Protein 8J3P (pdb70)

Sequence (1122 aa):
MGKPKVLMALYSGGKLAKEEPRLLGTVENELGIRKLVEEHGYELVTTADKDPFPSSTFDKNLPDAEIIITTPFFPAYVTKERIAKAPKLKLCVTAGVGSDHYDLNALNERGIAVLEVTGSNVQSVAEHAIMTMLILLRNYGEGHAQATQGTWDIAAVARDEFDMEDRVFATIGAGRIGYRILERLIAFNPKKLLYYQRNPLPEEAINKLNAASKLFNGVDNIIERVENLEDLVSQADVVTLNCPLYEKSKGMFNKELISKMKKGSYVINTARGALTDPQAIADAVNSGHIAYGGDVWPVQPAPKDMPWRTMHNPYGKDYGNAMTVHVSGTSLDAQARYANGVKQILTEYFDKTYKYRPQDVICIDGHYATTSYGMGKPKVLMALYSGGKLAKEEPRLLGTVENELGIRKLVEEHGYELVTTADKDPFPSSTFDKNLPDAEIIITTPFFPAYVTKERIAKAPKLKLCVTAGVGSDHYDLNALNERGIAVLEVTGSNVQSVAEHAIMTMLILLRNYGEGHAQATQGTWDIAAVARDEFDMEDRVFATIGAGRIGYRILERLIAFNPKKLLYYQRNPLPEEAINKLNAASKLFNGVDNIIERVENLEDLVSQADVVTLNCPLYEKSKGMFNKELISKMKKGSYVINTARGALTDPQAIADAVNSGHIAYGGDVWPVQPAPKDMPWRTMHNPYGKDYGNAMTVHVSGTSLDAQARYANGVKQILTEYFDKTYKYRPQDVICIDGHYATTSYGMGKPKVLMALYSGGKLAKEEPRLLGTVENELGIRKLVEEHGYELVTTADKDPFPSSTFDKNLPDAEIIITTPFFPAYVTKERIAKAPKLKLCVTAGVGSDHYDLNALNERGIAVLEVTGSNVQSVAEHAIMTMLILLRNYGEGHAQATQGTWDIAAVARDEFDMEDRVFATIGAGRIGYRILERLIAFNPKKLLYYQRNPLPEEAINKLNAASKLFNGVDNIIERVENLEDLVSQADVVTLNCPLYEKSKGMFNKELISKMKKGSYVINTARGALTDPQAIADAVNSGHIAYGGDVWPVQPAPKDMPWRTMHNPYGKDYGNAMTVHVSGTSLDAQARYANGVKQILTEYFDKTYKYRPQDVICIDGHYATTSYG

Radius of gyration: 38.59 Å; Cα contacts (8 Å, |Δi|>4): 2594; chains: 3; bounding box: 54×82×134 Å

Organism: Candida dubliniensis (strain CD36 / ATCC MYA-646 / CBS 7987 / NCPF 3949 / NRRL Y-17841) (NCBI:txid573826)

InterPro domains:
  IPR006139 D-isomer specific 2-hydroxyacid dehydrogenase, catalytic domain [PF00389] (35-342)
  IPR006140 D-isomer specific 2-hydroxyacid dehydrogenase, NAD-binding domain [PF02826] (130-313)
  IPR029753 D-isomer specific 2-hydroxyacid dehydrogenase, NAD-binding domain conserved site [PS00670] (232-254)
  IPR029753 D-isomer specific 2-hydroxyacid dehydrogenase, NAD-binding domain conserved site [PS00671] (261-277)
  IPR033689 NAD-dependent formate dehydrogenase [MF_03210] (4-374)
  IPR033689 NAD-dependent formate dehydrogenase [NF005750] (22-373)
  IPR036291 NAD(P)-binding domain superfamily [SSF51735] (124-313)

Solvent-accessible surface area: 43254 Å² total; per-residue (Å²): 231,67,129,42,45,0,0,0,0,0,46,67,15,31,140,132,1,155,112,47,98,142,35,44,0,0,33,54,39,26,5,42,0,81,152,17,0,95,116,67,30,32,85,8,31,27,11,33,69,4,56,102,115,92,62,3,53,0,12,147,28,7,63,44,0,27,0,0,0,0,0,2,18,42,5,0,60,1,54,122,96,9,6,65,145,0,88,79,1,110,0,0,0,0,0,0,42,7,0,41,16,10,50,14,90,18,0,17,165,96,27,3,14,0,0,3,6,17,27,6,5,12,50,14,12,0,102,15,0,15,81,3,0,53,46,11,0,90,6,117,24,14,28,93,10,20,80,98,95,71,76,211,70,105,71,19,23,52,126,26,65,93,73,6,82,71,60,14,2,1,1,4,5,6,40,126,34,0,15,75,0,1,52,85,1,1,63,69,49,6,120,59,0,2,5,57,47,138,39,84,21,31,127,84,0,42,76,96,2,22,56,30,0,121,147,131,43,66,61,68,91,2,14,74,73,13,126,64,32,60,75,0,0,43,80,0,25,0,0,2,0,20,26,36,38,66,122,183,4,144,26,42,0,56,164,107,5,7,71,94,5,99,155,39,4,14,0,0,0,9,15,42,0,27,0,2,52,41,94,11,0,0,80,9,0,72,73,12,42,1,6,0,0,0,0,2,20,38,82,14,78,21,61,185,125,18,46,0,100,104,3,64,14,85,108,14,144,56,6,9,41,13,30,49,91,19,64,10,2,16,46,62,100,0,2,53,84,0,4,102,10,0,94,56,0,0,48,26,30,12,73,145,76,108,99,20,96,32,77,2,14,3,0,43,30,34,40,45,9,15,26,42,19,57,230,68,128,43,42,0,0,0,0,0,7,55,7,29,138,46,1,152,115,32,98,124,0,45,0,0,33,54,41,26,5,41,0,83,149,17,0,91,118,68,31,30,86,8,30,27,10,31,66,4,58,94,102,76,61,3,51,0,11,145,28,1,64,48,0,24,0,0,0,0,0,3,2,31,4,0,60,1,52,121,96,7,5,73,119,0,96,92,7,108,0,0,0,0,0,0,40,6,0,40,15,10,49,15,86,17,0,18,155,96,41,2,15,0,0,4,6,19,26,6,5,10,17,0,10,0,0,5,0,0,0,2,0,0,4,10,0,3,6,13,23,15,0,37,10,12,1,75,97,12,60,33,59,3,0,9,0,0,44,24,0,39,0,0,30,69,38,12,2,1,2,4,6,6,41,128,36,0,28,81,1,1,21,11,1,0,5,0,45,6,119,56,0,3,5,61,50,148,101,89,20,72,128,124,14,43,77,49,0,22,40,0,0,118,48,18,42,64,62,62,91,1,12,75,68,12,126,67,36,65,73,0,0,43,82,0,26,0,0,2,0,18,28,40,36,76,111,189,18,141,27,39,0,56,163,106,6,6,70,82,5,97,156,41,4,13,0,0,0,9,16,41,1,18,0,2,52,41,95,10,0,0,81,11,0,70,73,11,44,1,6,0,0,0,0,3,10,38,82,10,48,9,62,141,123,18,47,0,9,95,4,50,14,87,107,22,167,59,6,10,19,1,1,1,0,10,2,2,2,0,0,7,31,0,0,54,77,0,4,97,11,0,84,54,0,0,48,30,17,15,74,149,73,99,155,27,92,109,77,1,15,4,0,42,117,34,93,62,39,47,103,47,14,42,97,56,71,39,38,0,0,0,0,0,7,56,7,18,139,45,1,95,148,31,97,125,0,44,0,0,23,10,38,8,4,41,0,26,166,18,0,41,125,65,5,29,44,6,6,25,11,31,33,4,55,101,105,83,58,2,15,0,11,145,16,2,59,51,0,29,0,0,0,0,0,2,2,33,5,0,59,1,53,120,92,6,5,74,120,0,92,69,2,113,0,0,0,0,0,0,40,8,0,37,16,10,49,14,85,16,0,19,150,97,42,2,14,0,0,4,7,19,26,5,5,11,17,0,10,0,0,4,0,0,1,2,0,0,5,10,1,3,5,13,21,16,0,40,9,11,0,72,101,12,65,33,60,2,0,10,0,0,45,26,1,39,0,0,31,72,38,16,2,1,2,4,6,5,42,127,37,0,29,80,1,1,17,11,1,0,5,0,44,6,119,59,0,3,5,59,47,150,104,86,20,76,130,127,16,43,77,57,0,18,37,0,0,111,56,21,42,67,62,70,92,2,13,72,70,14,126,72,36,70,72,0,0,43,80,0,26,0,0,2,0,19,29,37,43,74,112,186,14,118,20,39,0,54,163,108,10,6,69,79,6,95,166,42,3,13,0,0,0,8,17,39,0,13,0,0,54,29,95,10,0,0,80,11,0,72,71,15,43,0,5,0,0,0,0,2,8,39,82,10,48,8,61,146,125,19,46,0,11,102,3,46,13,84,111,20,159,58,7,10,18,1,1,1,0,9,3,2,2,0,0,6,31,0,0,53,75,0,4,104,9,0,92,52,0,0,46,31,31,11,74,148,75,110,157,28,93,110,75,1,14,4,0,42,117,33,92,62,41,45,104,46,14,42

B-factor: mean 41.11, std 12.22, range [16.15, 113.54]

Foldseek 3Di:
DAWAEEEEAADADPPNCVPPVLLCRHLNNVLVCPCVCVVLRYHYHYDNQQDDPPPTPRNVPQQRHQEYEAEQLRGRQAELVSPVNNLNHAEYEYLFDDDPSYPVQSCLVVQHWYFYLPPLQLLLLLVVLVVFVQCAQQLVLVVVVCVVVPHDDPCLRVVRGHALAAFEEEEADCPSNNLSNLVVSLLSHYVAYEYEDDDDDDDVSQVVSQVSNCVRPVDGSRYDYDYDLLVRQLRGQEYEYAAADAVVLFQPQELVSLVSHAAAGEYEYQYAQRSHPQVSVLVCQQARRYAYEYAHHNDPPDDPVRSLVQRHYPSDSRHRRHYDRNPSCPDSSSSNSSSVVVNVCVVCVSVVNRPHDLSGTQDGRSDGSDPRYD/DAWAEEEEAADADPPNCVPDVLLCRHLNNVLVCPCVCVVLRYHYHYDNQQDDPPPTPRNVPQCRHQEYEAEQLRGRQQELVSPVNRVNHAEYEYLFDADPSYPVQSCLVVQHWYFYLPPLQLLLLLVVLVVFCQCAQQLVLVVVVCVVVPHDDPCLRVVRGHALAQFEEEEADCPSNNLSNLQVSLLSHYVAYEYEDDDDDDDVSQVVSQVSNCVRPVDGSRYDYDYDLLVRQLRGQEYEYAAAPAVVLFQPQELVSLVSHAAAGEYEYQYAQRSHPQVSVLVCQQARRYAYEYAHHNDPPDDPVRSLVQRHYPSDSRHRRHYDRNPSCPDSSSSNSSSVVVNVCVVCVSVVNRPHDLSGTQDGRSDGSDPRYD/DAWAEEEEAADADPPNCVPPVLLCRHLNNVLVCPCVQVVLRYHYHYDNQQDDPPPTPRNVPQCRHQEYEAEQLRGRQQELVSPVNRVNHAEYEYLFDADPSYPVQSCLVVQHWYFYLPPLQLLLLLVVLVVFVQCAQQLVLVVVVCVVVPHDDPCLRVVRGHALAQFEEEEADCPSNNLSNLVVSLLSHYVAYEYEDDDDDDDVSQVVSQVSNCVRPVDGPRYDYDYDLLVRQLRGQEYEYAAAPAPVLFQPQELVSLVSHAAAGEYEYQYAQRSHPQVSVLVCQQQRRYAYEYAHHNDPVDDPVRSLVQRHYPSDRSHRRHYDHNPSCSDSSSSNSSSVVVNVCVVCVSVVVRPHDLSRTQDGRSDGSDPRYD

Nearest PDB structures (foldseek):
  8j3p-assembly1_A  TM=1.003E+00  e=6.524E-79  Candida dubliniensis CD36
  8j3o-assembly1_A  TM=9.998E-01  e=4.574E-73  Candida dubliniensis CD36
  8j3o-assembly4_D  TM=1.000E+00  e=2.426E-72  Candida dubliniensis CD36
  8j3o-assembly3_C  TM=1.000E+00  e=1.816E-71  Candida dubliniensis CD36
  6jx1-assembly1_B  TM=8.788E-01  e=1.621E-37  Pseudomonas sp. 101

Structure (mmCIF, N/CA/C/O backbone):
data_8J3P
#
_entry.id   8J3P
#
_cell.length_a   65.216
_cell.length_b   113.022
_cell.length_c   401.288
_cell.angle_alpha   90.00
_cell.angle_beta   90.00
_cell.angle_gamma   90.00
#
_symmetry.space_group_name_H-M   'C 2 2 21'
#
loop_
_entity.id
_entity.type
_entity.pdbx_description
1 polymer 'Formate dehydrogenase'
2 non-polymer 'NADP NICOTINAMIDE-ADENINE-DINUCLEOTIDE PHOSPHATE'
3 water water
#
loop_
_atom_site.group_PDB
_atom_site.id
_atom_site.type_symbol
_atom_site.label_atom_id
_atom_site.label_alt_id
_atom_site.label_comp_id
_atom_site.label_asym_id
_atom_site.label_entity_id
_atom_site.label_seq_id
_atom_site.pdbx_PDB_ins_code
_atom_site.Cartn_x
_atom_site.Cartn_y
_atom_site.Cartn_z
_atom_site.occupancy
_atom_site.B_iso_or_equiv
_atom_site.auth_seq_id
_atom_site.auth_comp_id
_atom_site.auth_asym_id
_atom_site.auth_atom_id
_atom_site.pdbx_PDB_model_num
ATOM 1 N N . MET A 1 9 ? 41.713 21.009 49.348 1.00 65.78 1 MET A N 1
ATOM 2 C CA . MET A 1 9 ? 42.609 20.036 48.734 1.00 65.56 1 MET A CA 1
ATOM 3 C C . MET A 1 9 ? 43.890 19.873 49.540 1.00 71.23 1 MET A C 1
ATOM 4 O O . MET A 1 9 ? 44.898 19.384 49.029 1.00 66.03 1 MET A O 1
ATOM 9 N N . GLY A 1 10 ? 43.851 20.294 50.800 1.00 64.36 2 GLY A N 1
ATOM 10 C CA . GLY A 1 10 ? 44.959 20.091 51.705 1.00 57.60 2 GLY A CA 1
ATOM 11 C C . GLY A 1 10 ? 44.983 18.681 52.262 1.00 60.69 2 GLY A C 1
ATOM 12 O O . GLY A 1 10 ? 44.285 17.776 51.801 1.00 60.16 2 GLY A O 1
ATOM 13 N N . LYS A 1 11 ? 45.827 18.498 53.278 1.00 56.73 3 LYS A N 1
ATOM 14 C CA . LYS A 1 11 ? 45.849 17.249 54.018 1.00 48.58 3 LYS A CA 1
ATOM 15 C C . LYS A 1 11 ? 44.491 17.009 54.679 1.00 50.28 3 LYS A C 1
ATOM 16 O O . LYS A 1 11 ? 43.718 17.946 54.889 1.00 52.15 3 LYS A O 1
ATOM 22 N N . PRO A 1 12 ? 44.178 15.759 55.021 1.00 56.02 4 PRO A N 1
ATOM 23 C CA . PRO A 1 12 ? 42.942 15.500 55.768 1.00 55.01 4 PRO A CA 1
ATOM 24 C C . PRO A 1 12 ? 43.101 15.891 57.229 1.00 40.11 4 PRO A C 1
ATOM 25 O O . PRO A 1 12 ? 44.153 15.688 57.841 1.00 37.78 4 PRO A O 1
ATOM 29 N N . LYS A 1 13 ? 42.036 16.459 57.785 1.00 36.30 5 LYS A N 1
ATOM 30 C CA . LYS A 1 13 ? 42.091 17.156 59.063 1.00 40.80 5 LYS A CA 1
ATOM 31 C C . LYS A 1 13 ? 41.506 16.298 60.177 1.00 41.96 5 LYS A C 1
ATOM 32 O O . LYS A 1 13 ? 40.436 15.701 60.013 1.00 35.66 5 LYS A O 1
ATOM 38 N N . VAL A 1 14 ? 42.212 16.240 61.302 1.00 41.65 6 VAL A N 1
ATOM 39 C CA . VAL A 1 14 ? 41.654 15.774 62.566 1.00 32.82 6 VAL A CA 1
ATOM 40 C C . VAL A 1 14 ? 41.323 17.007 63.397 1.00 35.61 6 VAL A C 1
ATOM 41 O O . VAL A 1 14 ? 42.220 17.775 63.765 1.00 33.10 6 VAL A O 1
ATOM 45 N N . LEU A 1 15 ? 40.040 17.201 63.692 1.00 40.79 7 LEU A N 1
ATOM 46 C CA . LEU A 1 15 ? 39.562 18.378 64.410 1.00 32.59 7 LEU A CA 1
ATOM 47 C C . LEU A 1 15 ? 39.203 17.966 65.833 1.00 41.59 7 LEU A C 1
ATOM 48 O O . LEU A 1 15 ? 38.234 17.230 66.047 1.00 31.05 7 LEU A O 1
ATOM 53 N N . MET A 1 16 ? 39.978 18.449 66.802 1.00 37.79 8 MET A N 1
ATOM 54 C CA . MET A 1 16 ? 39.850 18.051 68.198 1.00 34.89 8 MET A CA 1
ATOM 55 C C . MET A 1 16 ? 39.493 19.261 69.051 1.00 38.46 8 MET A C 1
ATOM 56 O O . MET A 1 16 ? 40.176 20.289 68.994 1.00 37.18 8 MET A O 1
ATOM 61 N N . ALA A 1 17 ? 38.428 19.135 69.842 1.00 38.18 9 ALA A N 1
ATOM 62 C CA . ALA A 1 17 ? 37.980 20.187 70.750 1.00 31.18 9 ALA A CA 1
ATOM 63 C C . ALA A 1 17 ? 38.118 19.695 72.187 1.00 35.24 9 ALA A C 1
ATOM 64 O O . ALA A 1 17 ? 37.399 18.783 72.610 1.00 35.50 9 ALA A O 1
ATOM 66 N N . LEU A 1 18 ? 39.040 20.301 72.933 1.00 33.81 10 LEU A N 1
ATOM 67 C CA . LEU A 1 18 ? 39.273 19.989 74.336 1.00 32.25 10 LEU A CA 1
ATOM 68 C C . LEU A 1 18 ? 39.229 21.281 75.141 1.00 34.72 10 LEU A C 1
ATOM 69 O O . LEU A 1 18 ? 39.257 22.383 74.586 1.00 27.99 10 LEU A O 1
ATOM 74 N N . TYR A 1 19 ? 39.154 21.150 76.463 1.00 26.54 11 TYR A N 1
ATOM 75 C CA . TYR A 1 19 ? 39.277 22.343 77.286 1.00 27.65 11 TYR A CA 1
ATOM 76 C C . TYR A 1 19 ? 40.744 22.742 77.416 1.00 28.13 11 TYR A C 1
ATOM 77 O O . TYR A 1 19 ? 41.657 21.935 77.224 1.00 33.86 11 TYR A O 1
ATOM 86 N N . SER A 1 20 ? 40.962 24.013 77.740 1.00 25.44 12 SER A N 1
ATOM 87 C CA . SER A 1 20 ? 42.302 24.570 77.851 1.00 29.67 12 SER A CA 1
ATOM 88 C C . SER A 1 20 ? 42.756 24.565 79.304 1.00 30.22 12 SER A C 1
ATOM 89 O O . SER A 1 20 ? 41.961 24.811 80.216 1.00 32.63 12 SER A O 1
ATOM 92 N N . GLY A 1 21 ? 44.041 24.283 79.511 1.00 25.92 13 GLY A N 1
ATOM 93 C CA . GLY A 1 21 ? 44.602 24.294 80.846 1.00 21.51 13 GLY A CA 1
ATOM 94 C C . GLY A 1 21 ? 45.760 25.253 81.016 1.00 31.82 13 GLY A C 1
ATOM 95 O O . GLY A 1 21 ? 46.356 25.325 82.095 1.00 29.00 13 GLY A O 1
ATOM 96 N N . GLY A 1 22 ? 46.070 26.008 79.963 1.00 32.96 14 GLY A N 1
ATOM 97 C CA . GLY A 1 22 ? 47.122 27.009 79.983 1.00 29.73 14 GLY A CA 1
ATOM 98 C C . GLY A 1 22 ? 48.428 26.587 80.625 1.00 31.02 14 GLY A C 1
ATOM 99 O O . GLY A 1 22 ? 48.963 25.514 80.327 1.00 30.16 14 GLY A O 1
ATOM 100 N N . LYS A 1 23 ? 48.947 27.437 81.516 1.00 34.74 15 LYS A N 1
ATOM 101 C CA . LYS A 1 23 ? 50.225 27.162 82.165 1.00 37.29 15 LYS A CA 1
ATOM 102 C C . LYS A 1 23 ? 50.158 25.911 83.034 1.00 33.79 15 LYS A C 1
ATOM 103 O O . LYS A 1 23 ? 51.160 25.198 83.172 1.00 26.45 15 LYS A O 1
ATOM 109 N N . LEU A 1 24 ? 48.992 25.629 83.624 1.00 31.93 16 LEU A N 1
ATOM 110 C CA . LEU A 1 24 ? 48.815 24.389 84.376 1.00 34.20 16 LEU A CA 1
ATOM 111 C C . LEU A 1 24 ? 49.130 23.173 83.512 1.00 29.31 16 LEU A C 1
ATOM 112 O O . LEU A 1 24 ? 49.934 22.315 83.893 1.00 29.37 16 LEU A O 1
ATOM 117 N N . ALA A 1 25 ? 48.499 23.086 82.338 1.00 27.40 17 ALA A N 1
ATOM 118 C CA . ALA A 1 25 ? 48.694 21.926 81.476 1.00 31.46 17 ALA A CA 1
ATOM 119 C C . ALA A 1 25 ? 50.097 21.889 80.885 1.00 32.91 17 ALA A C 1
ATOM 120 O O . ALA A 1 25 ? 50.656 20.803 80.693 1.00 30.96 17 ALA A O 1
ATOM 122 N N . LYS A 1 26 ? 50.679 23.054 80.587 1.00 35.76 18 LYS A N 1
ATOM 123 C CA . LYS A 1 26 ? 52.039 23.089 80.057 1.00 30.80 18 LYS A CA 1
ATOM 124 C C . LYS A 1 26 ? 53.051 22.556 81.062 1.00 33.86 18 LYS A C 1
ATOM 125 O O . LYS A 1 26 ? 54.115 22.063 80.669 1.00 32.98 18 LYS A O 1
ATOM 131 N N . GLU A 1 27 ? 52.746 22.645 82.356 1.00 30.97 19 GLU A N 1
ATOM 132 C CA . GLU A 1 27 ? 53.651 22.182 83.399 1.00 35.06 19 GLU A CA 1
ATOM 133 C C . GLU A 1 27 ? 53.219 20.866 84.031 1.00 33.57 19 GLU A C 1
ATOM 134 O O . GLU A 1 27 ? 53.993 20.284 84.798 1.00 38.36 19 GLU A O 1
ATOM 140 N N . GLU A 1 28 ? 52.015 20.385 83.734 1.00 34.84 20 GLU A N 1
ATOM 141 C CA . GLU A 1 28 ? 51.538 19.091 84.225 1.00 34.20 20 GLU A CA 1
ATOM 142 C C . GLU A 1 28 ? 51.265 18.185 83.033 1.00 29.14 20 GLU A C 1
ATOM 143 O O . GLU A 1 28 ? 50.190 18.275 82.414 1.00 27.82 20 GLU A O 1
ATOM 149 N N . PRO A 1 29 ? 52.202 17.304 82.668 1.00 31.76 21 PRO A N 1
ATOM 150 C CA . PRO A 1 29 ? 51.973 16.431 81.505 1.00 32.48 21 PRO A CA 1
ATOM 151 C C . PRO A 1 29 ? 50.846 15.432 81.701 1.00 33.17 21 PRO A C 1
ATOM 152 O O . PRO A 1 29 ? 50.362 14.872 80.709 1.00 35.02 21 PRO A O 1
ATOM 156 N N . ARG A 1 30 ? 50.412 15.187 82.939 1.00 37.63 22 ARG A N 1
ATOM 157 C CA . ARG A 1 30 ? 49.299 14.273 83.165 1.00 34.19 22 ARG A CA 1
ATOM 158 C C . ARG A 1 30 ? 47.965 14.867 82.733 1.00 33.04 22 ARG A C 1
ATOM 159 O O . ARG A 1 30 ? 46.990 14.123 82.584 1.00 31.33 22 ARG A O 1
ATOM 167 N N . LEU A 1 31 ? 47.899 16.183 82.526 1.00 29.15 23 LEU A N 1
ATOM 168 C CA . LEU A 1 31 ? 46.696 16.830 82.002 1.00 31.71 23 LEU A CA 1
ATOM 169 C C . LEU A 1 31 ? 46.597 16.614 80.489 1.00 28.88 23 LEU A C 1
ATOM 170 O O . LEU A 1 31 ? 46.646 17.545 79.684 1.00 30.64 23 LEU A O 1
ATOM 175 N N . LEU A 1 32 ? 46.451 15.342 80.111 1.00 30.09 24 LEU A N 1
ATOM 176 C CA . LEU A 1 32 ? 46.432 14.974 78.700 1.00 24.64 24 LEU A CA 1
ATOM 177 C C . LEU A 1 32 ? 45.161 15.421 77.993 1.00 30.54 24 LEU A C 1
ATOM 178 O O . LEU A 1 32 ? 45.179 15.599 76.770 1.00 33.23 24 LEU A O 1
ATOM 183 N N . GLY A 1 33 ? 44.067 15.616 78.724 1.00 28.91 25 GLY A N 1
ATOM 184 C CA . GLY A 1 33 ? 42.806 15.975 78.107 1.00 25.76 25 GLY A CA 1
ATOM 185 C C . GLY A 1 33 ? 42.679 17.449 77.780 1.00 28.20 25 GLY A C 1
ATOM 186 O O . GLY A 1 33 ? 41.566 17.964 77.635 1.00 29.40 25 GLY A O 1
ATOM 187 N N . THR A 1 34 ? 43.809 18.137 77.656 1.00 32.62 26 THR A N 1
ATOM 188 C CA . THR A 1 34 ? 43.839 19.571 77.418 1.00 35.20 26 THR A CA 1
ATOM 189 C C . THR A 1 34 ? 44.335 19.871 76.010 1.00 34.09 26 THR A C 1
ATOM 190 O O . THR A 1 34 ? 45.055 19.074 75.401 1.00 28.64 26 THR A O 1
ATOM 194 N N . VAL A 1 35 ? 43.915 21.030 75.493 1.00 30.50 27 VAL A N 1
ATOM 195 C CA . VAL A 1 35 ? 44.445 21.543 74.230 1.00 32.04 27 VAL A CA 1
ATOM 196 C C . VAL A 1 35 ? 45.969 21.547 74.247 1.00 31.40 27 VAL A C 1
ATOM 197 O O . VAL A 1 35 ? 46.619 21.213 73.249 1.00 33.92 27 VAL A O 1
ATOM 201 N N . GLU A 1 36 ? 46.560 21.931 75.380 1.00 29.15 28 GLU A N 1
ATOM 202 C CA . GLU A 1 36 ? 48.014 22.034 75.472 1.00 35.92 28 GLU A CA 1
ATOM 203 C C . GLU A 1 36 ? 48.697 20.696 75.206 1.00 37.96 28 GLU A C 1
ATOM 204 O O . GLU A 1 36 ? 49.724 20.645 74.519 1.00 35.49 28 GLU A O 1
ATOM 210 N N . ASN A 1 37 ? 48.150 19.603 75.740 1.00 36.22 29 ASN A N 1
ATOM 211 C CA . ASN A 1 37 ? 48.824 18.312 75.674 1.00 33.09 29 ASN A CA 1
ATOM 212 C C . ASN A 1 37 ? 48.229 17.358 74.644 1.00 27.45 29 ASN A C 1
ATOM 213 O O . ASN A 1 37 ? 48.862 16.345 74.330 1.00 25.77 29 ASN A O 1
ATOM 218 N N . GLU A 1 38 ? 47.036 17.651 74.119 1.00 24.85 30 GLU A N 1
ATOM 219 C CA . GLU A 1 38 ? 46.509 17.015 72.906 1.00 34.83 30 GLU A CA 1
ATOM 220 C C . GLU A 1 38 ? 46.402 15.496 73.019 1.00 34.74 30 GLU A C 1
ATOM 221 O O . GLU A 1 38 ? 46.509 14.791 72.013 1.00 31.99 30 GLU A O 1
ATOM 227 N N . LEU A 1 39 ? 46.209 14.971 74.227 1.00 34.87 31 LEU A N 1
ATOM 228 C CA . LEU A 1 39 ? 46.049 13.539 74.477 1.00 27.64 31 LEU A CA 1
ATOM 229 C C . LEU A 1 39 ? 47.270 12.722 74.063 1.00 39.15 31 LEU A C 1
ATOM 230 O O . LEU A 1 39 ? 47.225 11.486 74.111 1.00 35.72 31 LEU A O 1
ATOM 235 N N . GLY A 1 40 ? 48.358 13.373 73.653 1.00 32.53 32 GLY A N 1
ATOM 236 C CA . GLY A 1 40 ? 49.534 12.651 73.209 1.00 28.97 32 GLY A CA 1
ATOM 237 C C . GLY A 1 40 ? 49.411 12.006 71.848 1.00 25.03 32 GLY A C 1
ATOM 238 O O . GLY A 1 40 ? 50.178 11.090 71.538 1.00 35.72 32 GLY A O 1
ATOM 239 N N . ILE A 1 41 ? 48.468 12.454 71.021 1.00 21.63 33 ILE A N 1
ATOM 240 C CA . ILE A 1 41 ? 48.143 11.792 69.764 1.00 36.71 33 ILE A CA 1
ATOM 241 C C . ILE A 1 41 ? 48.644 12.568 68.551 1.00 43.54 33 ILE A C 1
ATOM 242 O O . ILE A 1 41 ? 48.247 12.259 67.422 1.00 37.58 33 ILE A O 1
ATOM 247 N N . ARG A 1 42 ? 49.504 13.571 68.742 1.00 29.25 34 ARG A N 1
ATOM 248 C CA . ARG A 1 42 ? 49.935 14.373 67.599 1.00 38.02 34 ARG A CA 1
ATOM 249 C C . ARG A 1 42 ? 50.883 13.592 66.697 1.00 28.84 34 ARG A C 1
ATOM 250 O O . ARG A 1 42 ? 50.744 13.616 65.469 1.00 40.07 34 ARG A O 1
ATOM 258 N N . LYS A 1 43 ? 51.864 12.906 67.289 1.00 34.65 35 LYS A N 1
ATOM 259 C CA . LYS A 1 43 ? 52.802 12.111 66.501 1.00 37.06 35 LYS A CA 1
ATOM 260 C C . LYS A 1 43 ? 52.069 11.102 65.625 1.00 47.45 35 LYS A C 1
ATOM 261 O O . LYS A 1 43 ? 52.336 10.999 64.422 1.00 51.00 35 LYS A O 1
ATOM 267 N N . LEU A 1 44 ? 51.136 10.350 66.214 1.00 47.69 36 LEU A N 1
ATOM 268 C CA . LEU A 1 44 ? 50.382 9.356 65.456 1.00 35.59 36 LEU A CA 1
ATOM 269 C C . LEU A 1 44 ? 49.614 9.998 64.307 1.00 42.36 36 LEU A C 1
ATOM 270 O O . LEU A 1 44 ? 49.628 9.495 63.177 1.00 43.23 36 LEU A O 1
ATOM 275 N N . VAL A 1 45 ? 48.930 11.112 64.580 1.00 40.48 37 VAL A N 1
ATOM 276 C CA . VAL A 1 45 ? 48.109 11.758 63.559 1.00 37.27 37 VAL A CA 1
ATOM 277 C C . VAL A 1 45 ? 48.971 12.256 62.406 1.00 42.48 37 VAL A C 1
ATOM 278 O O . VAL A 1 45 ? 48.562 12.191 61.239 1.00 41.81 37 VAL A O 1
ATOM 282 N N . GLU A 1 46 ? 50.184 12.723 62.701 1.00 44.45 38 GLU A N 1
ATOM 283 C CA . GLU A 1 46 ? 51.058 13.235 61.652 1.00 51.82 38 GLU A CA 1
ATOM 284 C C . GLU A 1 46 ? 51.829 12.121 60.956 1.00 47.99 38 GLU A C 1
ATOM 285 O O . GLU A 1 46 ? 52.135 12.242 59.764 1.00 44.38 38 GLU A O 1
ATOM 291 N N . GLU A 1 47 ? 52.165 11.047 61.681 1.00 47.43 39 GLU A N 1
ATOM 292 C CA . GLU A 1 47 ? 52.758 9.867 61.055 1.00 49.74 39 GLU A CA 1
ATOM 293 C C . GLU A 1 47 ? 51.947 9.381 59.862 1.00 46.99 39 GLU A C 1
ATOM 294 O O . GLU A 1 47 ? 52.511 8.830 58.909 1.00 52.45 39 GLU A O 1
ATOM 300 N N . HIS A 1 48 ? 50.629 9.571 59.895 1.00 48.93 40 HIS A N 1
ATOM 301 C CA . HIS A 1 48 ? 49.735 9.071 58.862 1.00 41.48 40 HIS A CA 1
ATOM 302 C C . HIS A 1 48 ? 49.255 10.171 57.920 1.00 44.02 40 HIS A C 1
ATOM 303 O O . HIS A 1 48 ? 48.232 10.001 57.248 1.00 47.84 40 HIS A O 1
ATOM 310 N N . GLY A 1 49 ? 49.971 11.291 57.860 1.00 44.53 41 GLY A N 1
ATOM 311 C CA . GLY A 1 49 ? 49.662 12.329 56.895 1.00 40.81 41 GLY A CA 1
ATOM 312 C C . GLY A 1 49 ? 48.413 13.133 57.177 1.00 40.19 41 GLY A C 1
ATOM 313 O O . GLY A 1 49 ? 47.766 13.606 56.238 1.00 41.34 41 GLY A O 1
ATOM 314 N N . TYR A 1 50 ? 48.055 13.306 58.445 1.00 39.34 42 TYR A N 1
ATOM 315 C CA . TYR A 1 50 ? 46.884 14.080 58.828 1.00 46.40 42 TYR A CA 1
ATOM 316 C C . TYR A 1 50 ? 47.306 15.367 59.529 1.00 39.13 42 TYR A C 1
ATOM 317 O O . TYR A 1 50 ? 48.353 15.427 60.180 1.00 33.37 42 TYR A O 1
ATOM 326 N N . GLU A 1 51 ? 46.476 16.398 59.384 1.00 35.10 43 GLU A N 1
ATOM 327 C CA . GLU A 1 51 ? 46.676 17.680 60.050 1.00 46.60 43 GLU A CA 1
ATOM 328 C C . GLU A 1 51 ? 45.835 17.713 61.322 1.00 40.76 43 GLU A C 1
ATOM 329 O O . GLU A 1 51 ? 44.608 17.582 61.261 1.00 37.59 43 GLU A O 1
ATOM 335 N N . LEU A 1 52 ? 46.494 17.887 62.466 1.00 38.45 44 LEU A N 1
ATOM 336 C CA . LEU A 1 52 ? 45.815 17.933 63.756 1.00 34.75 44 LEU A CA 1
ATOM 337 C C . LEU A 1 52 ? 45.499 19.379 64.122 1.00 36.26 44 LEU A C 1
ATOM 338 O O . LEU A 1 52 ? 46.412 20.186 64.330 1.00 38.63 44 LEU A O 1
ATOM 343 N N . VAL A 1 53 ? 44.212 19.702 64.203 1.00 39.54 45 VAL A N 1
ATOM 344 C CA . VAL A 1 53 ? 43.743 21.020 64.618 1.00 34.79 45 VAL A CA 1
ATOM 345 C C . VAL A 1 53 ? 43.079 20.871 65.981 1.00 44.09 45 VAL A C 1
ATOM 346 O O . VAL A 1 53 ? 41.970 20.332 66.086 1.00 37.35 45 VAL A O 1
ATOM 350 N N . THR A 1 54 ? 43.752 21.346 67.026 1.00 35.47 46 THR A N 1
ATOM 351 C CA . THR A 1 54 ? 43.229 21.324 68.384 1.00 30.25 46 THR A CA 1
ATOM 352 C C . THR A 1 54 ? 42.834 22.733 68.806 1.00 40.90 46 THR A C 1
ATOM 353 O O . THR A 1 54 ? 43.579 23.691 68.576 1.00 42.51 46 THR A O 1
ATOM 357 N N . THR A 1 55 ? 41.662 22.856 69.428 1.00 30.32 47 THR A N 1
ATOM 358 C CA . THR A 1 55 ? 41.132 24.162 69.789 1.00 30.89 47 THR A CA 1
ATOM 359 C C . THR A 1 55 ? 40.181 24.034 70.971 1.00 39.01 47 THR A C 1
ATOM 360 O O . THR A 1 55 ? 39.462 23.040 71.097 1.00 37.92 47 THR A O 1
ATOM 364 N N . ALA A 1 56 ? 40.201 25.041 71.842 1.00 30.06 48 ALA A N 1
ATOM 365 C CA . ALA A 1 56 ? 39.184 25.209 72.869 1.00 32.57 48 ALA A CA 1
ATOM 366 C C . ALA A 1 56 ? 38.093 26.184 72.452 1.00 31.00 48 ALA A C 1
ATOM 367 O O . ALA A 1 56 ? 37.174 26.441 73.236 1.00 36.04 48 ALA A O 1
ATOM 369 N N . ASP A 1 57 ? 38.169 26.724 71.237 1.00 33.37 49 ASP A N 1
ATOM 370 C CA . ASP A 1 57 ? 37.215 27.720 70.752 1.00 38.78 49 ASP A CA 1
ATOM 371 C C . ASP A 1 57 ? 36.104 26.965 70.036 1.00 39.37 49 ASP A C 1
ATOM 372 O O . ASP A 1 57 ? 36.165 26.711 68.832 1.00 34.17 49 ASP A O 1
ATOM 377 N N . LYS A 1 58 ? 35.068 26.602 70.795 1.00 37.79 50 LYS A N 1
ATOM 378 C CA . LYS A 1 58 ? 34.050 25.675 70.329 1.00 35.36 50 LYS A CA 1
ATOM 379 C C . LYS A 1 58 ? 32.668 26.293 70.181 1.00 38.20 50 LYS A C 1
ATOM 380 O O . LYS A 1 58 ? 31.784 25.650 69.603 1.00 42.86 50 LYS A O 1
ATOM 386 N N . ASP A 1 59 ? 32.446 27.506 70.681 1.00 45.37 51 ASP A N 1
ATOM 387 C CA . ASP A 1 59 ? 31.104 28.065 70.591 1.00 46.48 51 ASP A CA 1
ATOM 388 C C . ASP A 1 59 ? 31.117 29.390 69.831 1.00 52.05 51 ASP A C 1
ATOM 389 O O . ASP A 1 59 ? 32.094 29.679 69.137 1.00 59.09 51 ASP A O 1
ATOM 394 N N . PRO A 1 60 ? 30.122 30.262 70.003 1.00 57.98 52 PRO A N 1
ATOM 395 C CA . PRO A 1 60 ? 29.505 30.892 68.833 1.00 51.39 52 PRO A CA 1
ATOM 396 C C . PRO A 1 60 ? 29.586 30.050 67.566 1.00 49.02 52 PRO A C 1
ATOM 397 O O . PRO A 1 60 ? 30.582 30.066 66.834 1.00 54.58 52 PRO A O 1
ATOM 401 N N . PHE A 1 61 ? 28.521 29.281 67.305 1.00 52.52 53 PHE A N 1
ATOM 402 C CA . PHE A 1 61 ? 28.256 28.761 65.970 1.00 48.07 53 PHE A CA 1
ATOM 403 C C . PHE A 1 61 ? 27.650 29.876 65.118 1.00 54.66 53 PHE A C 1
ATOM 404 O O . PHE A 1 61 ? 26.769 30.605 65.587 1.00 56.08 53 PHE A O 1
ATOM 412 N N . PRO A 1 62 ? 28.094 30.039 63.866 1.00 49.86 54 PRO A N 1
ATOM 413 C CA . PRO A 1 62 ? 29.067 29.240 63.118 1.00 50.38 54 PRO A CA 1
ATOM 414 C C . PRO A 1 62 ? 30.455 29.873 63.034 1.00 48.15 54 PRO A C 1
ATOM 415 O O . PRO A 1 62 ? 31.219 29.558 62.125 1.00 41.71 54 PRO A O 1
ATOM 419 N N . SER A 1 63 ? 30.817 30.766 63.954 1.00 53.32 55 SER A N 1
ATOM 420 C CA . SER A 1 63 ? 32.030 31.561 63.813 1.00 51.33 55 SER A CA 1
ATOM 421 C C . SER A 1 63 ? 33.241 30.973 64.528 1.00 41.08 55 SER A C 1
ATOM 422 O O . SER A 1 63 ? 34.348 31.492 64.352 1.00 49.44 55 SER A O 1
ATOM 425 N N . SER A 1 64 ? 33.067 29.919 65.322 1.00 38.04 56 SER A N 1
ATOM 426 C CA . SER A 1 64 ? 34.160 29.400 66.131 1.00 37.05 56 SER A CA 1
ATOM 427 C C . SER A 1 64 ? 35.278 28.831 65.263 1.00 34.07 56 SER A C 1
ATOM 428 O O . SER A 1 64 ? 35.083 28.474 64.098 1.00 45.27 56 SER A O 1
ATOM 431 N N . THR A 1 65 ? 36.474 28.763 65.857 1.00 28.89 57 THR A N 1
ATOM 432 C CA . THR A 1 65 ? 37.566 28.001 65.260 1.00 31.33 57 THR A CA 1
ATOM 433 C C . THR A 1 65 ? 37.118 26.587 64.915 1.00 41.82 57 THR A C 1
ATOM 434 O O . THR A 1 65 ? 37.482 26.047 63.864 1.00 41.58 57 THR A O 1
ATOM 438 N N . PHE A 1 66 ? 36.327 25.975 65.799 1.00 48.18 58 PHE A N 1
ATOM 439 C CA . PHE A 1 66 ? 35.808 24.633 65.553 1.00 38.14 58 PHE A CA 1
ATOM 440 C C . PHE A 1 66 ? 34.969 24.593 64.280 1.00 36.12 58 PHE A C 1
ATOM 441 O O . PHE A 1 66 ? 35.199 23.760 63.396 1.00 33.18 58 PHE A O 1
ATOM 449 N N . ASP A 1 67 ? 33.977 25.483 64.180 1.00 35.11 59 ASP A N 1
ATOM 450 C CA . ASP A 1 67 ? 33.118 25.521 62.999 1.00 31.67 59 ASP A CA 1
ATOM 451 C C . ASP A 1 67 ? 33.924 25.752 61.726 1.00 44.26 59 ASP A C 1
ATOM 452 O O . ASP A 1 67 ? 33.685 25.098 60.704 1.00 50.06 59 ASP A O 1
ATOM 457 N N . LYS A 1 68 ? 34.880 26.683 61.768 1.00 51.45 60 LYS A N 1
ATOM 458 C CA . LYS A 1 68 ? 35.621 27.057 60.568 1.00 46.54 60 LYS A CA 1
ATOM 459 C C . LYS A 1 68 ? 36.498 25.929 60.035 1.00 41.07 60 LYS A C 1
ATOM 460 O O . LYS A 1 68 ? 36.900 25.978 58.867 1.00 48.17 60 LYS A O 1
ATOM 466 N N . ASN A 1 69 ? 36.805 24.921 60.851 1.00 38.17 61 ASN A N 1
ATOM 467 C CA . ASN A 1 69 ? 37.585 23.774 60.407 1.00 47.90 61 ASN A CA 1
ATOM 468 C C . ASN A 1 69 ? 36.726 22.541 60.150 1.00 45.79 61 ASN A C 1
ATOM 469 O O . ASN A 1 69 ? 37.268 21.454 59.925 1.00 39.76 61 ASN A O 1
ATOM 474 N N . LEU A 1 70 ? 35.402 22.685 60.187 1.00 41.44 62 LEU A N 1
ATOM 475 C CA . LEU A 1 70 ? 34.524 21.574 59.828 1.00 38.86 62 LEU A CA 1
ATOM 476 C C . LEU A 1 70 ? 34.628 21.130 58.369 1.00 46.37 62 LEU A C 1
ATOM 477 O O . LEU A 1 70 ? 34.590 19.910 58.131 1.00 37.42 62 LEU A O 1
ATOM 482 N N . PRO A 1 71 ? 34.739 22.017 57.367 1.00 44.61 63 PRO A N 1
ATOM 483 C CA . PRO A 1 71 ? 34.628 21.554 55.970 1.00 46.29 63 PRO A CA 1
ATOM 484 C C . PRO A 1 71 ? 35.640 20.496 55.563 1.00 37.72 63 PRO A C 1
ATOM 485 O O . PRO A 1 71 ? 35.362 19.731 54.632 1.00 42.68 63 PRO A O 1
ATOM 489 N N . ASP A 1 72 ? 36.798 20.419 56.217 1.00 36.33 64 ASP A N 1
ATOM 490 C CA . ASP A 1 72 ? 37.801 19.417 55.875 1.00 39.10 64 ASP A CA 1
ATOM 491 C C . ASP A 1 72 ? 38.046 18.428 57.005 1.00 44.41 64 ASP A C 1
ATOM 492 O O . ASP A 1 72 ? 39.020 17.667 56.950 1.00 44.32 64 ASP A O 1
ATOM 497 N N . ALA A 1 73 ? 37.187 18.409 58.020 1.00 40.01 65 ALA A N 1
ATOM 498 C CA . ALA A 1 73 ? 37.355 17.488 59.137 1.00 42.29 65 ALA A CA 1
ATOM 499 C C . ALA A 1 73 ? 36.958 16.078 58.716 1.00 37.95 65 ALA A C 1
ATOM 500 O O . ALA A 1 73 ? 35.807 15.834 58.339 1.00 28.36 65 ALA A O 1
ATOM 502 N N . GLU A 1 74 ? 37.915 15.154 58.774 1.00 37.94 66 GLU A N 1
ATOM 503 C CA . GLU A 1 74 ? 37.642 13.737 58.569 1.00 45.10 66 GLU A CA 1
ATOM 504 C C . GLU A 1 74 ? 37.345 13.041 59.892 1.00 46.42 66 GLU A C 1
ATOM 505 O O . GLU A 1 74 ? 36.368 12.292 60.002 1.00 41.14 66 GLU A O 1
ATOM 511 N N . ILE A 1 75 ? 38.181 13.280 60.899 1.00 43.14 67 ILE A N 1
ATOM 512 C CA . ILE A 1 75 ? 37.976 12.782 62.253 1.00 38.82 67 ILE A CA 1
ATOM 513 C C . ILE A 1 75 ? 37.687 13.971 63.157 1.00 37.67 67 ILE A C 1
ATOM 514 O O . ILE A 1 75 ? 38.386 14.990 63.094 1.00 39.46 67 ILE A O 1
ATOM 519 N N . ILE A 1 76 ? 36.657 13.847 63.990 1.00 40.74 68 ILE A N 1
ATOM 520 C CA . ILE A 1 76 ? 36.348 14.827 65.024 1.00 35.88 68 ILE A CA 1
ATOM 521 C C . ILE A 1 76 ? 36.536 14.162 66.379 1.00 42.61 68 ILE A C 1
ATOM 522 O O . ILE A 1 76 ? 36.002 13.073 66.623 1.00 40.90 68 ILE A O 1
ATOM 527 N N . ILE A 1 77 ? 37.299 14.810 67.255 1.00 34.45 69 ILE A N 1
ATOM 528 C CA . ILE A 1 77 ? 37.502 14.347 68.621 1.00 29.00 69 ILE A CA 1
ATOM 529 C C . ILE A 1 77 ? 36.941 15.395 69.570 1.00 34.72 69 ILE A C 1
ATOM 530 O O . ILE A 1 77 ? 37.297 16.575 69.482 1.00 39.76 69 ILE A O 1
ATOM 535 N N . THR A 1 78 ? 36.060 14.965 70.465 1.00 35.18 70 THR A N 1
ATOM 536 C CA . THR A 1 78 ? 35.474 15.824 71.482 1.00 25.39 70 THR A CA 1
ATOM 537 C C . THR A 1 78 ? 35.795 15.263 72.863 1.00 30.47 70 THR A C 1
ATOM 538 O O . THR A 1 78 ? 36.501 14.262 73.005 1.00 34.86 70 THR A O 1
ATOM 542 N N . THR A 1 79 ? 35.260 15.923 73.891 1.00 30.28 71 THR A N 1
ATOM 543 C CA . THR A 1 79 ? 35.420 15.495 75.268 1.00 28.58 71 THR A CA 1
ATOM 544 C C . THR A 1 79 ? 34.194 15.997 76.019 1.00 29.77 71 THR A C 1
ATOM 545 O O . THR A 1 79 ? 33.737 17.121 75.764 1.00 25.96 71 THR A O 1
ATOM 549 N N . PRO A 1 80 ? 33.602 15.176 76.890 1.00 30.58 72 PRO A N 1
ATOM 550 C CA . PRO A 1 80 ? 32.296 15.547 77.460 1.00 31.02 72 PRO A CA 1
ATOM 551 C C . PRO A 1 80 ? 32.372 16.683 78.464 1.00 24.31 72 PRO A C 1
ATOM 552 O O . PRO A 1 80 ? 31.397 17.433 78.604 1.00 28.66 72 PRO A O 1
ATOM 556 N N . PHE A 1 81 ? 33.497 16.834 79.163 1.00 20.28 73 PHE A N 1
ATOM 557 C CA . PHE A 1 81 ? 33.629 17.872 80.179 1.00 27.65 73 PHE A CA 1
ATOM 558 C C . PHE A 1 81 ? 33.627 19.272 79.579 1.00 40.08 73 PHE A C 1
ATOM 559 O O . PHE A 1 81 ? 33.314 20.238 80.284 1.00 41.90 73 PHE A O 1
ATOM 567 N N . PHE A 1 82 ? 33.961 19.395 78.298 1.00 32.05 74 PHE A N 1
ATOM 568 C CA . PHE A 1 82 ? 33.937 20.678 77.595 1.00 32.52 74 PHE A CA 1
ATOM 569 C C . PHE A 1 82 ? 33.579 20.383 76.149 1.00 35.09 74 PHE A C 1
ATOM 570 O O . PHE A 1 82 ? 34.445 20.333 75.268 1.00 30.63 74 PHE A O 1
ATOM 578 N N . PRO A 1 83 ? 32.291 20.176 75.865 1.00 36.12 75 PRO A N 1
ATOM 579 C CA . PRO A 1 83 ? 31.913 19.458 74.642 1.00 27.30 75 PRO A CA 1
ATOM 580 C C . PRO A 1 83 ? 31.515 20.339 73.470 1.00 35.79 75 PRO A C 1
ATOM 581 O O . PRO A 1 83 ? 30.632 21.196 73.584 1.00 28.66 75 PRO A O 1
ATOM 585 N N . ALA A 1 84 ? 32.169 20.128 72.330 1.00 28.31 76 ALA A N 1
ATOM 586 C CA . ALA A 1 84 ? 31.698 20.697 71.075 1.00 26.58 76 ALA A CA 1
ATOM 587 C C . ALA A 1 84 ? 30.437 19.961 70.640 1.00 29.32 76 ALA A C 1
ATOM 588 O O . ALA A 1 84 ? 30.469 18.748 70.402 1.00 30.07 76 ALA A O 1
ATOM 590 N N . TYR A 1 85 ? 29.327 20.686 70.543 1.00 24.37 77 TYR A N 1
ATOM 591 C CA . TYR A 1 85 ? 28.036 20.082 70.224 1.00 33.18 77 TYR A CA 1
ATOM 592 C C . TYR A 1 85 ? 27.966 19.836 68.722 1.00 42.22 77 TYR A C 1
ATOM 593 O O . TYR A 1 85 ? 27.760 20.761 67.933 1.00 40.39 77 TYR A O 1
ATOM 602 N N . VAL A 1 86 ? 28.139 18.578 68.328 1.00 34.88 78 VAL A N 1
ATOM 603 C CA . VAL A 1 86 ? 28.187 18.207 66.902 1.00 40.77 78 VAL A CA 1
ATOM 604 C C . VAL A 1 86 ? 26.741 18.006 66.465 1.00 35.44 78 VAL A C 1
ATOM 605 O O . VAL A 1 86 ? 26.204 16.896 66.428 1.00 33.11 78 VAL A O 1
ATOM 609 N N . THR A 1 87 ? 26.090 19.115 66.126 1.00 35.64 79 THR A N 1
ATOM 610 C CA . THR A 1 87 ? 24.681 19.105 65.768 1.00 36.58 79 THR A CA 1
ATOM 611 C C . THR A 1 87 ? 24.497 18.794 64.283 1.00 45.06 79 THR A C 1
ATOM 612 O O . THR A 1 87 ? 25.451 18.758 63.502 1.00 31.95 79 THR A O 1
ATOM 616 N N . LYS A 1 88 ? 23.238 18.557 63.904 1.00 44.84 80 LYS A N 1
ATOM 617 C CA . LYS A 1 88 ? 22.900 18.288 62.508 1.00 41.61 80 LYS A CA 1
ATOM 618 C C . LYS A 1 88 ? 23.405 19.397 61.592 1.00 51.20 80 LYS A C 1
ATOM 619 O O . LYS A 1 88 ? 23.977 19.131 60.529 1.00 47.72 80 LYS A O 1
ATOM 625 N N . GLU A 1 89 ? 23.181 20.653 61.988 1.00 49.77 81 GLU A N 1
ATOM 626 C CA . GLU A 1 89 ? 23.650 21.783 61.193 1.00 49.20 81 GLU A CA 1
ATOM 627 C C . GLU A 1 89 ? 25.158 21.718 60.970 1.00 47.30 81 GLU A C 1
ATOM 628 O O . GLU A 1 89 ? 25.641 21.987 59.864 1.00 53.14 81 GLU A O 1
ATOM 634 N N . ARG A 1 90 ? 25.917 21.368 62.012 1.00 39.96 82 ARG A N 1
ATOM 635 C CA . ARG A 1 90 ? 27.370 21.294 61.878 1.00 44.46 82 ARG A CA 1
ATOM 636 C C . ARG A 1 90 ? 27.793 20.071 61.079 1.00 45.97 82 ARG A C 1
ATOM 637 O O . ARG A 1 90 ? 28.745 20.135 60.292 1.00 40.26 82 ARG A O 1
ATOM 645 N N . ILE A 1 91 ? 27.101 18.946 61.266 1.00 45.51 83 ILE A N 1
ATOM 646 C CA . ILE A 1 91 ? 27.399 17.763 60.467 1.00 41.43 83 ILE A CA 1
ATOM 647 C C . ILE A 1 91 ? 27.129 18.056 59.007 1.00 41.07 83 ILE A C 1
ATOM 648 O O . ILE A 1 91 ? 27.822 17.547 58.117 1.00 38.65 83 ILE A O 1
ATOM 653 N N . ALA A 1 92 ? 26.146 18.913 58.736 1.00 42.24 84 ALA A N 1
ATOM 654 C CA . ALA A 1 92 ? 25.830 19.222 57.354 1.00 40.83 84 ALA A CA 1
ATOM 655 C C . ALA A 1 92 ? 26.924 20.027 56.674 1.00 56.00 84 ALA A C 1
ATOM 656 O O . ALA A 1 92 ? 26.961 20.069 55.443 1.00 46.41 84 ALA A O 1
ATOM 658 N N . LYS A 1 93 ? 27.808 20.710 57.393 1.00 47.70 85 LYS A N 1
ATOM 659 C CA . LYS A 1 93 ? 28.889 21.257 56.591 1.00 49.95 85 LYS A CA 1
ATOM 660 C C . LYS A 1 93 ? 30.243 20.643 56.908 1.00 48.93 85 LYS A C 1
ATOM 661 O O . LYS A 1 93 ? 31.256 21.344 56.845 1.00 47.96 85 LYS A O 1
ATOM 667 N N . ALA A 1 94 ? 30.263 19.365 57.306 1.00 46.70 86 ALA A N 1
ATOM 668 C CA . ALA A 1 94 ? 31.479 18.569 57.447 1.00 44.61 86 ALA A CA 1
ATOM 669 C C . ALA A 1 94 ? 31.326 17.438 56.435 1.00 49.24 86 ALA A C 1
ATOM 670 O O . ALA A 1 94 ? 31.006 16.298 56.803 1.00 41.96 86 ALA A O 1
ATOM 672 N N . PRO A 1 95 ? 31.520 17.724 55.146 1.00 49.82 87 PRO A N 1
ATOM 673 C CA . PRO A 1 95 ? 31.133 16.751 54.112 1.00 40.42 87 PRO A CA 1
ATOM 674 C C . PRO A 1 95 ? 32.025 15.527 54.042 1.00 45.90 87 PRO A C 1
ATOM 675 O O . PRO A 1 95 ? 31.601 14.517 53.468 1.00 53.35 87 PRO A O 1
ATOM 679 N N . LYS A 1 96 ? 33.235 15.570 54.598 1.00 37.99 88 LYS A N 1
ATOM 680 C CA . LYS A 1 96 ? 34.134 14.422 54.562 1.00 40.13 88 LYS A CA 1
ATOM 681 C C . LYS A 1 96 ? 34.361 13.825 55.947 1.00 45.72 88 LYS A C 1
ATOM 682 O O . LYS A 1 96 ? 35.315 13.066 56.149 1.00 37.60 88 LYS A O 1
ATOM 688 N N . LEU A 1 97 ? 33.485 14.139 56.898 1.00 43.76 89 LEU A N 1
ATOM 689 C CA . LEU A 1 97 ? 33.541 13.514 58.211 1.00 41.07 89 LEU A CA 1
ATOM 690 C C . LEU A 1 97 ? 33.358 12.009 58.076 1.00 35.92 89 LEU A C 1
ATOM 691 O O . LEU A 1 97 ? 32.439 11.542 57.398 1.00 41.74 89 LEU A O 1
ATOM 696 N N . LYS A 1 98 ? 34.263 11.252 58.689 1.00 36.11 90 LYS A N 1
ATOM 697 C CA . LYS A 1 98 ? 34.177 9.799 58.727 1.00 41.08 90 LYS A CA 1
ATOM 698 C C . LYS A 1 98 ? 34.018 9.233 60.127 1.00 50.88 90 LYS A C 1
ATOM 699 O O . LYS A 1 98 ? 33.371 8.195 60.286 1.00 39.23 90 LYS A O 1
ATOM 705 N N . LEU A 1 99 ? 34.582 9.883 61.143 1.00 35.23 91 LEU A N 1
ATOM 706 C CA . LEU A 1 99 ? 34.680 9.292 62.468 1.00 36.58 91 LEU A CA 1
ATOM 707 C C . LEU A 1 99 ? 34.594 10.379 63.529 1.00 44.58 91 LEU A C 1
ATOM 708 O O . LEU A 1 99 ? 35.191 11.449 63.383 1.00 42.50 91 LEU A O 1
ATOM 713 N N . CYS A 1 100 ? 33.841 10.098 64.590 1.00 42.78 92 CYS A N 1
ATOM 714 C CA . CYS A 1 100 ? 33.796 10.934 65.781 1.00 34.99 92 CYS A CA 1
ATOM 715 C C . CYS A 1 100 ? 34.230 10.098 66.976 1.00 32.81 92 CYS A C 1
ATOM 716 O O . CYS A 1 100 ? 33.712 8.997 67.186 1.00 40.61 92 CYS A O 1
ATOM 719 N N . VAL A 1 101 ? 35.179 10.617 67.751 1.00 30.82 93 VAL A N 1
ATOM 720 C CA . VAL A 1 101 ? 35.715 9.926 68.919 1.00 29.93 93 VAL A CA 1
ATOM 721 C C . VAL A 1 101 ? 35.543 10.825 70.135 1.00 39.88 93 VAL A C 1
ATOM 722 O O . VAL A 1 101 ? 35.876 12.015 70.086 1.00 39.17 93 VAL A O 1
ATOM 726 N N . THR A 1 102 ? 35.029 10.257 71.221 1.00 35.19 94 THR A N 1
ATOM 727 C CA . THR A 1 102 ? 34.849 10.975 72.475 1.00 35.86 94 THR A CA 1
ATOM 728 C C . THR A 1 102 ? 36.021 10.667 73.399 1.00 32.34 94 THR A C 1
ATOM 729 O O . THR A 1 102 ? 36.246 9.506 73.756 1.00 33.53 94 THR A O 1
ATOM 733 N N . ALA A 1 103 ? 36.767 11.705 73.777 1.00 28.10 95 ALA A N 1
ATOM 734 C CA . ALA A 1 103 ? 37.865 11.561 74.731 1.00 29.83 95 ALA A CA 1
ATOM 735 C C . ALA A 1 103 ? 37.256 11.426 76.123 1.00 37.43 95 ALA A C 1
ATOM 736 O O . ALA A 1 103 ? 37.180 12.374 76.909 1.00 28.56 95 ALA A O 1
ATOM 738 N N . GLY A 1 104 ? 36.810 10.210 76.425 1.00 32.87 96 GLY A N 1
ATOM 739 C CA . GLY A 1 104 ? 36.110 9.934 77.663 1.00 37.51 96 GLY A CA 1
ATOM 740 C C . GLY A 1 104 ? 34.902 9.049 77.440 1.00 39.31 96 GLY A C 1
ATOM 741 O O . GLY A 1 104 ? 34.911 8.194 76.549 1.00 33.60 96 GLY A O 1
ATOM 742 N N . VAL A 1 105 ? 33.853 9.244 78.236 1.00 39.58 97 VAL A N 1
ATOM 743 C CA . VAL A 1 105 ? 32.632 8.451 78.138 1.00 38.14 97 VAL A CA 1
ATOM 744 C C . VAL A 1 105 ? 31.444 9.400 78.201 1.00 38.68 97 VAL A C 1
ATOM 745 O O . VAL A 1 105 ? 31.392 10.282 79.064 1.00 40.16 97 VAL A O 1
ATOM 749 N N . GLY A 1 106 ? 30.494 9.220 77.289 1.00 35.00 98 GLY A N 1
ATOM 750 C CA . GLY A 1 106 ? 29.332 10.082 77.214 1.00 35.83 98 GLY A CA 1
ATOM 751 C C . GLY A 1 106 ? 29.303 10.861 75.916 1.00 41.93 98 GLY A C 1
ATOM 752 O O . GLY A 1 106 ? 30.095 11.789 75.727 1.00 46.90 98 GLY A O 1
ATOM 753 N N . SER A 1 107 ? 28.390 10.496 75.013 1.00 37.13 99 SER A N 1
ATOM 754 C CA . SER A 1 107 ? 28.388 11.033 73.656 1.00 29.89 99 SER A CA 1
ATOM 755 C C . SER A 1 107 ? 27.053 11.671 73.294 1.00 32.76 99 SER A C 1
ATOM 756 O O . SER A 1 107 ? 26.711 11.746 72.110 1.00 40.06 99 SER A O 1
ATOM 759 N N . ASP A 1 108 ? 26.292 12.132 74.288 1.00 36.40 100 ASP A N 1
ATOM 760 C CA . ASP A 1 108 ? 25.011 12.770 74.013 1.00 31.84 100 ASP A CA 1
ATOM 761 C C . ASP A 1 108 ? 25.163 14.086 73.260 1.00 29.93 100 ASP A C 1
ATOM 762 O O . ASP A 1 108 ? 24.180 14.575 72.693 1.00 33.69 100 ASP A O 1
ATOM 767 N N . HIS A 1 109 ? 26.362 14.668 73.238 1.00 29.80 101 HIS A N 1
ATOM 768 C CA . HIS A 1 109 ? 26.573 15.948 72.573 1.00 37.48 101 HIS A CA 1
ATOM 769 C C . HIS A 1 109 ? 26.752 15.821 71.064 1.00 31.10 101 HIS A C 1
ATOM 770 O O . HIS A 1 109 ? 26.909 16.846 70.392 1.00 38.71 101 HIS A O 1
ATOM 777 N N . TYR A 1 110 ? 26.732 14.610 70.515 1.00 31.95 102 TYR A N 1
ATOM 778 C CA . TYR A 1 110 ? 26.576 14.434 69.079 1.00 37.10 102 TYR A CA 1
ATOM 779 C C . TYR A 1 110 ? 25.103 14.253 68.740 1.00 38.09 102 TYR A C 1
ATOM 780 O O . TYR A 1 110 ? 24.304 13.807 69.569 1.00 40.50 102 TYR A O 1
ATOM 789 N N . ASP A 1 111 ? 24.749 14.600 67.505 1.00 38.66 103 ASP A N 1
ATOM 790 C CA . ASP A 1 111 ? 23.462 14.202 66.939 1.00 36.26 103 ASP A CA 1
ATOM 791 C C . ASP A 1 111 ? 23.681 12.817 66.347 1.00 37.97 103 ASP A C 1
ATOM 792 O O . ASP A 1 111 ? 23.994 12.662 65.166 1.00 40.53 103 ASP A O 1
ATOM 797 N N . LEU A 1 112 ? 23.527 11.794 67.193 1.00 38.46 104 LEU A N 1
ATOM 798 C CA . LEU A 1 112 ? 23.845 10.430 66.783 1.00 45.35 104 LEU A CA 1
ATOM 799 C C . LEU A 1 112 ? 22.962 9.959 65.635 1.00 38.15 104 LEU A C 1
ATOM 800 O O . LEU A 1 112 ? 23.397 9.143 64.815 1.00 45.49 104 LEU A O 1
ATOM 805 N N . ASN A 1 113 ? 21.726 10.455 65.557 1.00 38.94 105 ASN A N 1
ATOM 806 C CA . ASN A 1 113 ? 20.843 10.061 64.464 1.00 37.40 105 ASN A CA 1
ATOM 807 C C . ASN A 1 113 ? 21.337 10.623 63.137 1.00 46.54 105 ASN A C 1
ATOM 808 O O . ASN A 1 113 ? 21.404 9.903 62.133 1.00 42.99 105 ASN A O 1
ATOM 813 N N . ALA A 1 114 ? 21.685 11.913 63.112 1.00 45.14 106 ALA A N 1
ATOM 814 C CA . ALA A 1 114 ? 22.219 12.513 61.894 1.00 36.79 106 ALA A CA 1
ATOM 815 C C . ALA A 1 114 ? 23.538 11.872 61.484 1.00 36.04 106 ALA A C 1
ATOM 816 O O . ALA A 1 114 ? 23.859 11.823 60.291 1.00 40.21 106 ALA A O 1
ATOM 818 N N . LEU A 1 115 ? 24.314 11.381 62.452 1.00 35.77 107 LEU A N 1
ATOM 819 C CA . LEU A 1 115 ? 25.568 10.711 62.122 1.00 39.52 107 LEU A CA 1
ATOM 820 C C . LEU A 1 115 ? 25.313 9.345 61.495 1.00 46.81 107 LEU A C 1
ATOM 821 O O . LEU A 1 115 ? 26.032 8.934 60.577 1.00 41.37 107 LEU A O 1
ATOM 826 N N . ASN A 1 116 ? 24.296 8.626 61.980 1.00 43.15 108 ASN A N 1
ATOM 827 C CA . ASN A 1 116 ? 23.934 7.349 61.372 1.00 42.54 108 ASN A CA 1
ATOM 828 C C . ASN A 1 116 ? 23.479 7.536 59.931 1.00 42.21 108 ASN A C 1
ATOM 829 O O . ASN A 1 116 ? 23.862 6.763 59.045 1.00 46.89 108 ASN A O 1
ATOM 834 N N . GLU A 1 117 ? 22.655 8.558 59.680 1.00 49.42 109 GLU A N 1
ATOM 835 C CA . GLU A 1 117 ? 22.176 8.841 58.331 1.00 44.04 109 GLU A CA 1
ATOM 836 C C . GLU A 1 117 ? 23.315 9.085 57.349 1.00 46.51 109 GLU A C 1
ATOM 837 O O . GLU A 1 117 ? 23.106 8.981 56.136 1.00 52.47 109 GLU A O 1
ATOM 843 N N . ARG A 1 118 ? 24.509 9.412 57.842 1.00 43.06 110 ARG A N 1
ATOM 844 C CA . ARG A 1 118 ? 25.676 9.631 57.002 1.00 44.99 110 ARG A CA 1
ATOM 845 C C . ARG A 1 118 ? 26.674 8.484 57.068 1.00 46.42 110 ARG A C 1
ATOM 846 O O . ARG A 1 118 ? 27.740 8.572 56.449 1.00 44.12 110 ARG A O 1
ATOM 854 N N . GLY A 1 119 ? 26.360 7.412 57.794 1.00 34.70 111 GLY A N 1
ATOM 855 C CA . GLY A 1 119 ? 27.305 6.327 57.962 1.00 30.07 111 GLY A CA 1
ATOM 856 C C . GLY A 1 119 ? 28.477 6.646 58.860 1.00 41.92 111 GLY A C 1
ATOM 857 O O . GLY A 1 119 ? 29.488 5.940 58.819 1.00 39.74 111 GLY A O 1
ATOM 858 N N . ILE A 1 120 ? 28.371 7.699 59.673 1.00 42.32 112 ILE A N 1
ATOM 859 C CA . ILE A 1 120 ? 29.479 8.117 60.523 1.00 30.71 112 ILE A CA 1
ATOM 860 C C . ILE A 1 120 ? 29.679 7.115 61.651 1.00 32.92 112 ILE A C 1
ATOM 861 O O . ILE A 1 120 ? 28.717 6.667 62.290 1.00 32.56 112 ILE A O 1
ATOM 866 N N . ALA A 1 121 ? 30.937 6.760 61.903 1.00 32.36 113 ALA A N 1
ATOM 867 C CA . ALA A 1 121 ? 31.288 5.930 63.046 1.00 29.98 113 ALA A CA 1
ATOM 868 C C . ALA A 1 121 ? 31.517 6.807 64.271 1.00 39.79 113 ALA A C 1
ATOM 869 O O . ALA A 1 121 ? 32.116 7.881 64.178 1.00 40.28 113 ALA A O 1
ATOM 871 N N . VAL A 1 122 ? 31.035 6.340 65.422 1.00 37.75 114 VAL A N 1
ATOM 872 C CA . VAL A 1 122 ? 31.090 7.089 66.675 1.00 35.34 114 VAL A CA 1
ATOM 873 C C . VAL A 1 122 ? 31.626 6.160 67.755 1.00 29.40 114 VAL A C 1
ATOM 874 O O . VAL A 1 122 ? 31.027 5.113 68.029 1.00 33.31 114 VAL A O 1
ATOM 878 N N . LEU A 1 123 ? 32.747 6.540 68.368 1.00 31.88 115 LEU A N 1
ATOM 879 C CA . LEU A 1 123 ? 33.426 5.706 69.350 1.00 37.51 115 LEU A CA 1
ATOM 880 C C . LEU A 1 123 ? 33.607 6.456 70.664 1.00 36.51 115 LEU A C 1
ATOM 881 O O . LEU A 1 123 ? 33.728 7.684 70.689 1.00 35.24 115 LEU A O 1
ATOM 886 N N . GLU A 1 124 ? 33.633 5.693 71.756 1.00 39.95 116 GLU A N 1
ATOM 887 C CA . GLU A 1 124 ? 33.954 6.180 73.091 1.00 31.02 116 GLU A CA 1
ATOM 888 C C . GLU A 1 124 ? 35.071 5.327 73.672 1.00 29.60 116 GLU A C 1
ATOM 889 O O . GLU A 1 124 ? 35.421 4.275 73.135 1.00 32.94 116 GLU A O 1
ATOM 895 N N . VAL A 1 125 ? 35.635 5.785 74.787 1.00 28.93 117 VAL A N 1
ATOM 896 C CA . VAL A 1 125 ? 36.545 4.945 75.557 1.00 35.06 117 VAL A CA 1
ATOM 897 C C . VAL A 1 125 ? 35.757 4.360 76.722 1.00 42.38 117 VAL A C 1
ATOM 898 O O . VAL A 1 125 ? 36.028 4.667 77.889 1.00 32.53 117 VAL A O 1
ATOM 902 N N . THR A 1 126 ? 34.754 3.542 76.398 1.00 37.72 118 THR A N 1
ATOM 903 C CA . THR A 1 126 ? 33.911 2.871 77.383 1.00 31.59 118 THR A CA 1
ATOM 904 C C . THR A 1 126 ? 34.735 2.257 78.506 1.00 31.84 118 THR A C 1
ATOM 905 O O . THR A 1 126 ? 35.694 1.521 78.261 1.00 27.86 118 THR A O 1
ATOM 909 N N . GLY A 1 127 ? 34.355 2.570 79.744 1.00 28.28 119 GLY A N 1
ATOM 910 C CA . GLY A 1 127 ? 34.987 1.995 80.911 1.00 25.42 119 GLY A CA 1
ATOM 911 C C . GLY A 1 127 ? 36.177 2.754 81.454 1.00 35.96 119 GLY A C 1
ATOM 912 O O . GLY A 1 127 ? 36.716 2.359 82.496 1.00 37.03 119 GLY A O 1
ATOM 913 N N . SER A 1 128 ? 36.607 3.829 80.790 1.00 30.66 120 SER A N 1
ATOM 914 C CA . SER A 1 128 ? 37.785 4.557 81.245 1.00 28.12 120 SER A CA 1
ATOM 915 C C . SER A 1 128 ? 37.547 5.303 82.552 1.00 36.13 120 SER A C 1
ATOM 916 O O . SER A 1 128 ? 38.509 5.566 83.282 1.00 34.91 120 SER A O 1
ATOM 919 N N . ASN A 1 129 ? 36.295 5.648 82.868 1.00 29.09 121 ASN A N 1
ATOM 920 C CA . ASN A 1 129 ? 35.997 6.445 84.052 1.00 46.25 121 ASN A CA 1
ATOM 921 C C . ASN A 1 129 ? 34.909 5.848 84.939 1.00 39.99 121 ASN A C 1
ATOM 922 O O . ASN A 1 129 ? 34.380 6.561 85.799 1.00 42.72 121 ASN A O 1
ATOM 927 N N . VAL A 1 130 ? 34.549 4.575 84.751 1.00 42.98 122 VAL A N 1
ATOM 928 C CA . VAL A 1 130 ? 33.426 4.007 85.498 1.00 42.71 122 VAL A CA 1
ATOM 929 C C . VAL A 1 130 ? 33.694 4.052 86.998 1.00 33.90 122 VAL A C 1
ATOM 930 O O . VAL A 1 130 ? 32.805 4.386 87.791 1.00 30.12 122 VAL A O 1
ATOM 934 N N . GLN A 1 131 ? 34.919 3.720 87.415 1.00 35.19 123 GLN A N 1
ATOM 935 C CA . GLN A 1 131 ? 35.261 3.795 88.830 1.00 29.66 123 GLN A CA 1
ATOM 936 C C . GLN A 1 131 ? 35.324 5.236 89.322 1.00 37.33 123 GLN A C 1
ATOM 937 O O . GLN A 1 131 ? 34.973 5.509 90.475 1.00 32.81 123 GLN A O 1
ATOM 943 N N . SER A 1 132 ? 35.752 6.169 88.465 1.00 41.55 124 SER A N 1
ATOM 944 C CA . SER A 1 132 ? 35.942 7.548 88.902 1.00 39.10 124 SER A CA 1
ATOM 945 C C . SER A 1 132 ? 34.610 8.219 89.206 1.00 35.43 124 SER A C 1
ATOM 946 O O . SER A 1 132 ? 34.481 8.939 90.203 1.00 33.92 124 SER A O 1
ATOM 949 N N . VAL A 1 133 ? 33.611 7.996 88.354 1.00 26.87 125 VAL A N 1
ATOM 950 C CA . VAL A 1 133 ? 32.291 8.572 88.578 1.00 32.66 125 VAL A CA 1
ATOM 951 C C . VAL A 1 133 ? 31.619 7.925 89.783 1.00 41.58 125 VAL A C 1
ATOM 952 O O . VAL A 1 133 ? 30.954 8.603 90.576 1.00 39.80 125 VAL A O 1
ATOM 956 N N . ALA A 1 134 ? 31.768 6.605 89.934 1.00 34.36 126 ALA A N 1
ATOM 957 C CA . ALA A 1 134 ? 31.194 5.921 91.088 1.00 43.82 126 ALA A CA 1
ATOM 958 C C . ALA A 1 134 ? 31.739 6.489 92.392 1.00 33.51 126 ALA A C 1
ATOM 959 O O . ALA A 1 134 ? 30.995 6.649 93.367 1.00 31.43 126 ALA A O 1
ATOM 961 N N . GLU A 1 135 ? 33.039 6.794 92.431 1.00 32.76 127 GLU A N 1
ATOM 962 C CA . GLU A 1 135 ? 33.602 7.475 93.593 1.00 34.75 127 GLU A CA 1
ATOM 963 C C . GLU A 1 135 ? 32.961 8.843 93.785 1.00 42.02 127 GLU A C 1
ATOM 964 O O . GLU A 1 135 ? 32.705 9.265 94.919 1.00 37.07 127 GLU A O 1
ATOM 970 N N . HIS A 1 136 ? 32.697 9.551 92.685 1.00 31.90 128 HIS A N 1
ATOM 971 C CA . HIS A 1 136 ? 32.109 10.883 92.776 1.00 36.65 128 HIS A CA 1
ATOM 972 C C . HIS A 1 136 ? 30.676 10.821 93.289 1.00 31.01 128 HIS A C 1
ATOM 973 O O . HIS A 1 136 ? 30.254 11.678 94.074 1.00 30.02 128 HIS A O 1
ATOM 980 N N . ALA A 1 137 ? 29.910 9.819 92.849 1.00 33.75 129 ALA A N 1
ATOM 981 C CA . ALA A 1 137 ? 28.538 9.671 93.325 1.00 25.99 129 ALA A CA 1
ATOM 982 C C . ALA A 1 137 ? 28.500 9.347 94.814 1.00 36.55 129 ALA A C 1
ATOM 983 O O . ALA A 1 137 ? 27.659 9.878 95.549 1.00 33.56 129 ALA A O 1
ATOM 985 N N . ILE A 1 138 ? 29.397 8.472 95.274 1.00 31.09 130 ILE A N 1
ATOM 986 C CA . ILE A 1 138 ? 29.456 8.144 96.694 1.00 30.00 130 ILE A CA 1
ATOM 987 C C . ILE A 1 138 ? 29.871 9.365 97.505 1.00 34.95 130 ILE A C 1
ATOM 988 O O . ILE A 1 138 ? 29.289 9.656 98.557 1.00 30.35 130 ILE A O 1
ATOM 993 N N . MET A 1 139 ? 30.890 10.089 97.033 1.00 32.45 131 MET A N 1
ATOM 994 C CA . MET A 1 139 ? 31.299 11.328 97.688 1.00 32.94 131 MET A CA 1
ATOM 995 C C . MET A 1 139 ? 30.137 12.306 97.799 1.00 29.61 131 MET A C 1
ATOM 996 O O . MET A 1 139 ? 29.940 12.933 98.847 1.00 27.17 131 MET A O 1
ATOM 1001 N N . THR A 1 140 ? 29.355 12.448 96.727 1.00 30.11 132 THR A N 1
ATOM 1002 C CA . THR A 1 140 ? 28.216 13.360 96.745 1.00 30.27 132 THR A CA 1
ATOM 1003 C C . THR A 1 140 ? 27.189 12.935 97.789 1.00 36.72 132 THR A C 1
ATOM 1004 O O . THR A 1 140 ? 26.711 13.759 98.577 1.00 36.87 132 THR A O 1
ATOM 1008 N N . MET A 1 141 ? 26.817 11.652 97.784 1.00 38.93 133 MET A N 1
ATOM 1009 C CA . MET A 1 141 ? 25.929 11.103 98.805 1.00 36.82 133 MET A CA 1
ATOM 1010 C C . MET A 1 141 ? 26.406 11.460 100.208 1.00 27.53 133 MET A C 1
ATOM 1011 O O . MET A 1 141 ? 25.654 12.015 101.017 1.00 26.59 133 MET A O 1
ATOM 1016 N N . LEU A 1 142 ? 27.664 11.129 100.512 1.00 30.18 134 LEU A N 1
ATOM 1017 C CA . LEU A 1 142 ? 28.213 11.392 101.838 1.00 22.10 134 LEU A CA 1
ATOM 1018 C C . LEU A 1 142 ? 28.176 12.878 102.173 1.00 36.19 134 LEU A C 1
ATOM 1019 O O . LEU A 1 142 ? 27.921 13.257 103.322 1.00 33.01 134 LEU A O 1
ATOM 1024 N N . ILE A 1 143 ? 28.426 13.735 101.181 1.00 31.51 135 ILE A N 1
ATOM 1025 C CA . ILE A 1 143 ? 28.484 15.172 101.433 1.00 24.30 135 ILE A CA 1
ATOM 1026 C C . ILE A 1 143 ? 27.105 15.713 101.789 1.00 31.05 135 ILE A C 1
ATOM 1027 O O . ILE A 1 143 ? 26.960 16.529 102.707 1.00 24.35 135 ILE A O 1
ATOM 1032 N N . LEU A 1 144 ? 26.070 15.259 101.082 1.00 26.98 136 LEU A N 1
ATOM 1033 C CA . LEU A 1 144 ? 24.724 15.768 101.316 1.00 25.83 136 LEU A CA 1
ATOM 1034 C C . LEU A 1 144 ? 24.122 15.198 102.596 1.00 32.04 136 LEU A C 1
ATOM 1035 O O . LEU A 1 144 ? 23.656 15.950 103.458 1.00 38.39 136 LEU A O 1
ATOM 1040 N N . LEU A 1 145 ? 24.107 13.868 102.721 1.00 31.17 137 LEU A N 1
ATOM 1041 C CA . LEU A 1 145 ? 23.558 13.219 103.909 1.00 30.39 137 LEU A CA 1
ATOM 1042 C C . LEU A 1 145 ? 24.191 13.747 105.192 1.00 30.00 137 LEU A C 1
ATOM 1043 O O . LEU A 1 145 ? 23.490 14.067 106.158 1.00 29.49 137 LEU A O 1
ATOM 1048 N N . ARG A 1 146 ? 25.518 13.844 105.222 1.00 30.39 138 ARG A N 1
ATOM 1049 C CA . ARG A 1 146 ? 26.231 14.212 106.438 1.00 28.27 138 ARG A CA 1
ATOM 1050 C C . ARG A 1 146 ? 26.371 15.719 106.622 1.00 29.87 138 ARG A C 1
ATOM 1051 O O . ARG A 1 146 ? 26.996 16.149 107.598 1.00 26.14 138 ARG A O 1
ATOM 1059 N N . ASN A 1 147 ? 25.810 16.522 105.714 1.00 32.02 139 ASN A N 1
ATOM 1060 C CA . ASN A 1 147 ? 25.813 17.982 105.829 1.00 33.18 139 ASN A CA 1
ATOM 1061 C C . ASN A 1 147 ? 27.237 18.533 105.911 1.00 28.57 139 ASN A C 1
ATOM 1062 O O . ASN A 1 147 ? 27.577 19.314 106.802 1.00 27.40 139 ASN A O 1
ATOM 1067 N N . TYR A 1 148 ? 28.078 18.111 104.964 1.00 30.49 140 TYR A N 1
ATOM 1068 C CA . TYR A 1 148 ? 29.450 18.610 104.919 1.00 31.10 140 TYR A CA 1
ATOM 1069 C C . TYR A 1 148 ? 29.487 20.110 104.660 1.00 22.64 140 TYR A C 1
ATOM 1070 O O . TYR A 1 148 ? 30.362 20.814 105.179 1.00 28.54 140 TYR A O 1
ATOM 1079 N N . GLY A 1 149 ? 28.556 20.614 103.845 1.00 29.94 141 GLY A N 1
ATOM 1080 C CA . GLY A 1 149 ? 28.584 22.022 103.478 1.00 30.16 141 GLY A CA 1
ATOM 1081 C C . GLY A 1 149 ? 28.553 22.944 104.681 1.00 36.45 141 GLY A C 1
ATOM 1082 O O . GLY A 1 149 ? 29.396 23.834 104.819 1.00 34.93 141 GLY A O 1
ATOM 1083 N N . GLU A 1 150 ? 27.583 22.739 105.574 1.00 29.45 142 GLU A N 1
ATOM 1084 C CA . GLU A 1 150 ? 27.518 23.558 106.778 1.00 35.54 142 GLU A CA 1
ATOM 1085 C C . GLU A 1 150 ? 28.614 23.188 107.769 1.00 34.93 142 GLU A C 1
ATOM 1086 O O . GLU A 1 150 ? 29.133 24.065 108.470 1.00 26.98 142 GLU A O 1
ATOM 1092 N N . GLY A 1 151 ? 28.978 21.906 107.844 1.00 26.36 143 GLY A N 1
ATOM 1093 C CA . GLY A 1 151 ? 30.081 21.514 108.706 1.00 27.27 143 GLY A CA 1
ATOM 1094 C C . GLY A 1 151 ? 31.391 22.156 108.293 1.00 33.16 143 GLY A C 1
ATOM 1095 O O . GLY A 1 151 ? 32.179 22.585 109.139 1.00 26.96 143 GLY A O 1
ATOM 1096 N N . HIS A 1 152 ? 31.641 22.231 106.984 1.00 33.32 144 HIS A N 1
ATOM 1097 C CA . HIS A 1 152 ? 32.831 22.917 106.494 1.00 35.53 144 HIS A CA 1
ATOM 1098 C C . HIS A 1 152 ? 32.690 24.427 106.636 1.00 26.30 144 HIS A C 1
ATOM 1099 O O . HIS A 1 152 ? 33.670 25.123 106.930 1.00 26.09 144 HIS A O 1
ATOM 1106 N N . ALA A 1 153 ? 31.480 24.952 106.427 1.00 25.03 145 ALA A N 1
ATOM 1107 C CA . ALA A 1 153 ? 31.263 26.390 106.543 1.00 33.48 145 ALA A CA 1
ATOM 1108 C C . ALA A 1 153 ? 31.526 26.872 107.963 1.00 38.09 145 ALA A C 1
ATOM 1109 O O . ALA A 1 153 ? 32.234 27.864 108.170 1.00 38.12 145 ALA A O 1
ATOM 1111 N N . GLN A 1 154 ? 30.970 26.172 108.958 1.00 37.67 146 GLN A N 1
ATOM 1112 C CA . GLN A 1 154 ? 31.193 26.541 110.354 1.00 31.26 146 GLN A CA 1
ATOM 1113 C C . GLN A 1 154 ? 32.679 26.637 110.673 1.00 31.45 146 GLN A C 1
ATOM 1114 O O . GLN A 1 154 ? 33.123 27.585 111.330 1.00 38.08 146 GLN A O 1
ATOM 1120 N N . ALA A 1 155 ? 33.464 25.661 110.213 1.00 24.78 147 ALA A N 1
ATOM 1121 C CA . ALA A 1 155 ? 34.906 25.710 110.431 1.00 31.96 147 ALA A CA 1
ATOM 1122 C C . ALA A 1 155 ? 35.544 26.858 109.660 1.00 31.14 147 ALA A C 1
ATOM 1123 O O . ALA A 1 155 ? 36.496 27.483 110.141 1.00 34.71 147 ALA A O 1
ATOM 1125 N N . THR A 1 156 ? 35.034 27.152 108.462 1.00 32.01 148 THR A N 1
ATOM 1126 C CA . THR A 1 156 ? 35.651 28.180 107.630 1.00 45.82 148 THR A CA 1
ATOM 1127 C C . THR A 1 156 ? 35.372 29.582 108.165 1.00 34.95 148 THR A C 1
ATOM 1128 O O . THR A 1 156 ? 36.279 30.421 108.215 1.00 31.89 148 THR A O 1
ATOM 1132 N N . GLN A 1 157 ? 34.136 29.855 108.591 1.00 34.76 149 GLN A N 1
ATOM 1133 C CA . GLN A 1 157 ? 33.753 31.200 109.006 1.00 38.54 149 GLN A CA 1
ATOM 1134 C C . GLN A 1 157 ? 33.834 31.394 110.520 1.00 36.22 149 GLN A C 1
ATOM 1135 O O . GLN A 1 157 ? 33.100 32.215 111.081 1.00 41.17 149 GLN A O 1
ATOM 1141 N N . GLY A 1 158 ? 34.713 30.650 111.190 1.00 38.18 150 GLY A N 1
ATOM 1142 C CA . GLY A 1 158 ? 35.149 30.999 112.529 1.00 38.43 150 GLY A CA 1
ATOM 1143 C C . GLY A 1 158 ? 34.221 30.658 113.674 1.00 31.92 150 GLY A C 1
ATOM 1144 O O . GLY A 1 158 ? 34.493 31.078 114.804 1.00 37.27 150 GLY A O 1
ATOM 1145 N N . THR A 1 159 ? 33.139 29.918 113.437 1.00 25.34 151 THR A N 1
ATOM 1146 C CA . THR A 1 159 ? 32.159 29.685 114.487 1.00 32.92 151 THR A CA 1
ATOM 1147 C C . THR A 1 159 ? 32.211 28.231 114.972 1.00 38.52 151 THR A C 1
ATOM 1148 O O . THR A 1 159 ? 33.182 27.507 114.708 1.00 34.54 151 THR A O 1
ATOM 1152 N N . TRP A 1 160 ? 31.163 27.808 115.681 1.00 30.73 152 TRP A N 1
ATOM 1153 C CA . TRP A 1 160 ? 31.096 26.476 116.270 1.00 34.17 152 TRP A CA 1
ATOM 1154 C C . TRP A 1 160 ? 29.654 26.128 116.621 1.00 33.36 152 TRP A C 1
ATOM 1155 O O . TRP A 1 160 ? 29.335 25.876 117.787 1.00 34.35 152 TRP A O 1
ATOM 1166 N N . ASP A 1 161 ? 28.775 26.118 115.618 1.00 28.66 153 ASP A N 1
ATOM 1167 C CA . ASP A 1 161 ? 27.348 25.875 115.823 1.00 29.99 153 ASP A CA 1
ATOM 1168 C C . ASP A 1 161 ? 27.060 24.411 115.494 1.00 31.64 153 ASP A C 1
ATOM 1169 O O . ASP A 1 161 ? 26.614 24.063 114.400 1.00 24.78 153 ASP A O 1
ATOM 1174 N N . ILE A 1 162 ? 27.335 23.544 116.476 1.00 30.71 154 ILE A N 1
ATOM 1175 C CA . ILE A 1 162 ? 27.176 22.102 116.289 1.00 28.95 154 ILE A CA 1
ATOM 1176 C C . ILE A 1 162 ? 25.754 21.763 115.866 1.00 24.77 154 ILE A C 1
ATOM 1177 O O . ILE A 1 162 ? 25.536 20.945 114.963 1.00 27.25 154 ILE A O 1
ATOM 1182 N N . ALA A 1 163 ? 24.765 22.381 116.514 1.00 28.51 155 ALA A N 1
ATOM 1183 C CA . ALA A 1 163 ? 23.373 22.020 116.269 1.00 23.61 155 ALA A CA 1
ATOM 1184 C C . ALA A 1 163 ? 22.932 22.362 114.854 1.00 27.15 155 ALA A C 1
ATOM 1185 O O . ALA A 1 163 ? 22.095 21.654 114.283 1.00 28.13 155 ALA A O 1
ATOM 1187 N N . ALA A 1 164 ? 23.472 23.436 114.274 1.00 32.01 156 ALA A N 1
ATOM 1188 C CA . ALA A 1 164 ? 23.107 23.788 112.905 1.00 32.54 156 ALA A CA 1
ATOM 1189 C C . ALA A 1 164 ? 23.539 22.703 111.927 1.00 29.39 156 ALA A C 1
ATOM 1190 O O . ALA A 1 164 ? 22.822 22.400 110.966 1.00 29.19 156 ALA A O 1
ATOM 1192 N N . VAL A 1 165 ? 24.709 22.105 112.158 1.00 33.79 157 VAL A N 1
ATOM 1193 C CA . VAL A 1 165 ? 25.163 21.002 111.316 1.00 30.05 157 VAL A CA 1
ATOM 1194 C C . VAL A 1 165 ? 24.341 19.748 111.586 1.00 29.38 157 VAL A C 1
ATOM 1195 O O . VAL A 1 165 ? 23.805 19.126 110.661 1.00 26.98 157 VAL A O 1
ATOM 1199 N N . ALA A 1 166 ? 24.228 19.358 112.859 1.00 32.45 158 ALA A N 1
ATOM 1200 C CA . ALA A 1 166 ? 23.618 18.080 113.206 1.00 30.43 158 ALA A CA 1
ATOM 1201 C C . ALA A 1 166 ? 22.129 18.038 112.892 1.00 29.37 158 ALA A C 1
ATOM 1202 O O . ALA A 1 166 ? 21.583 16.948 112.691 1.00 29.23 158 ALA A O 1
ATOM 1204 N N . ARG A 1 167 ? 21.466 19.196 112.842 1.00 32.67 159 ARG A N 1
ATOM 1205 C CA . ARG A 1 167 ? 20.033 19.242 112.573 1.00 33.59 159 ARG A CA 1
ATOM 1206 C C . ARG A 1 167 ? 19.685 18.638 111.215 1.00 36.04 159 ARG A C 1
ATOM 1207 O O . ARG A 1 167 ? 18.549 18.193 111.017 1.00 32.13 159 ARG A O 1
ATOM 1215 N N . ASP A 1 168 ? 20.646 18.579 110.291 1.00 33.33 160 ASP A N 1
ATOM 1216 C CA . ASP A 1 168 ? 20.442 18.007 108.965 1.00 41.74 160 ASP A CA 1
ATOM 1217 C C . ASP A 1 168 ? 21.536 16.998 108.627 1.00 38.67 160 ASP A C 1
ATOM 1218 O O . ASP A 1 168 ? 21.936 16.872 107.467 1.00 39.25 160 ASP A O 1
ATOM 1223 N N . GLU A 1 169 ? 22.030 16.271 109.628 1.00 30.79 161 GLU A N 1
ATOM 1224 C CA . GLU A 1 169 ? 23.176 15.378 109.472 1.00 31.71 161 GLU A CA 1
ATOM 1225 C C . GLU A 1 169 ? 22.742 13.946 109.759 1.00 32.28 161 GLU A C 1
ATOM 1226 O O . GLU A 1 169 ? 22.425 13.606 110.905 1.00 33.83 161 GLU A O 1
ATOM 1232 N N . PHE A 1 170 ? 22.733 13.108 108.724 1.00 30.85 162 PHE A N 1
ATOM 1233 C CA . PHE A 1 170 ? 22.330 11.714 108.835 1.00 30.37 162 PHE A CA 1
ATOM 1234 C C . PHE A 1 170 ? 23.461 10.786 108.407 1.00 40.19 162 PHE A C 1
ATOM 1235 O O . PHE A 1 170 ? 24.324 11.157 107.606 1.00 36.26 162 PHE A O 1
ATOM 1243 N N . ASP A 1 171 ? 23.444 9.573 108.954 1.00 31.95 163 ASP A N 1
ATOM 1244 C CA . ASP A 1 171 ? 24.366 8.529 108.535 1.00 31.17 163 ASP A CA 1
ATOM 1245 C C . ASP A 1 171 ? 23.958 7.953 107.181 1.00 32.33 163 ASP A C 1
ATOM 1246 O O . ASP A 1 171 ? 22.802 8.039 106.758 1.00 24.29 163 ASP A O 1
ATOM 1251 N N . MET A 1 172 ? 24.936 7.355 106.496 1.00 29.48 164 MET A N 1
ATOM 1252 C CA . MET A 1 172 ? 24.620 6.521 105.340 1.00 35.80 164 MET A CA 1
ATOM 1253 C C . MET A 1 172 ? 23.945 5.226 105.775 1.00 28.26 164 MET A C 1
ATOM 1254 O O . MET A 1 172 ? 23.016 4.750 105.110 1.00 25.62 164 MET A O 1
ATOM 1259 N N . GLU A 1 173 ? 24.427 4.633 106.869 1.00 31.69 165 GLU A N 1
ATOM 1260 C CA . GLU A 1 173 ? 23.839 3.424 107.437 1.00 31.48 165 GLU A CA 1
ATOM 1261 C C . GLU A 1 173 ? 22.323 3.533 107.547 1.00 34.33 165 GLU A C 1
ATOM 1262 O O . GLU A 1 173 ? 21.781 4.584 107.900 1.00 33.46 165 GLU A O 1
ATOM 1268 N N . ASP A 1 174 ? 21.643 2.432 107.224 1.00 35.19 166 ASP A N 1
ATOM 1269 C CA . ASP A 1 174 ? 20.207 2.237 107.405 1.00 33.83 166 ASP A CA 1
ATOM 1270 C C . ASP A 1 174 ? 19.367 3.119 106.493 1.00 39.19 166 ASP A C 1
ATOM 1271 O O . ASP A 1 174 ? 18.144 3.198 106.673 1.00 36.75 166 ASP A O 1
ATOM 1276 N N . ARG A 1 175 ? 19.979 3.787 105.523 1.00 34.01 167 ARG A N 1
ATOM 1277 C CA . ARG A 1 175 ? 19.236 4.498 104.496 1.00 35.98 167 ARG A CA 1
ATOM 1278 C C . ARG A 1 175 ? 18.951 3.571 103.320 1.00 30.07 167 ARG A C 1
ATOM 1279 O O . ARG A 1 175 ? 19.608 2.545 103.130 1.00 35.88 167 ARG A O 1
ATOM 1287 N N . VAL A 1 176 ? 17.950 3.943 102.529 1.00 34.86 168 VAL A N 1
ATOM 1288 C CA . VAL A 1 176 ? 17.573 3.197 101.334 1.00 31.74 168 VAL A CA 1
ATOM 1289 C C . VAL A 1 176 ? 18.128 3.931 100.122 1.00 35.18 168 VAL A C 1
ATOM 1290 O O . VAL A 1 176 ? 17.802 5.102 99.890 1.00 32.22 168 VAL A O 1
ATOM 1294 N N . PHE A 1 177 ? 18.970 3.247 99.353 1.00 38.65 169 PHE A N 1
ATOM 1295 C CA . PHE A 1 177 ? 19.587 3.803 98.157 1.00 38.82 169 PHE A CA 1
ATOM 1296 C C . PHE A 1 177 ? 18.982 3.144 96.926 1.00 29.93 169 PHE A C 1
ATOM 1297 O O . PHE A 1 177 ? 18.923 1.913 96.841 1.00 36.01 169 PHE A O 1
ATOM 1305 N N . ALA A 1 178 ? 18.535 3.962 95.980 1.00 30.43 170 ALA A N 1
ATOM 1306 C CA . ALA A 1 178 ? 17.940 3.489 94.739 1.00 34.74 170 ALA A CA 1
ATOM 1307 C C . ALA A 1 178 ? 18.704 4.080 93.564 1.00 45.95 170 ALA A C 1
ATOM 1308 O O . ALA A 1 178 ? 19.105 5.245 93.598 1.00 43.99 170 ALA A O 1
ATOM 1310 N N . THR A 1 179 ? 18.928 3.273 92.532 1.00 41.68 171 THR A N 1
ATOM 1311 C CA . THR A 1 179 ? 19.666 3.715 91.358 1.00 44.73 171 THR A CA 1
ATOM 1312 C C . THR A 1 179 ? 18.820 3.515 90.110 1.00 38.64 171 THR A C 1
ATOM 1313 O O . THR A 1 179 ? 18.259 2.435 89.898 1.00 46.72 171 THR A O 1
ATOM 1317 N N . ILE A 1 180 ? 18.719 4.564 89.296 1.00 38.66 172 ILE A N 1
ATOM 1318 C CA . ILE A 1 180 ? 18.074 4.473 87.986 1.00 45.69 172 ILE A CA 1
ATOM 1319 C C . ILE A 1 180 ? 19.187 4.130 87.001 1.00 49.23 172 ILE A C 1
ATOM 1320 O O . ILE A 1 180 ? 19.871 5.002 86.463 1.00 47.64 172 ILE A O 1
ATOM 1325 N N . GLY A 1 181 ? 19.371 2.834 86.769 1.00 41.85 173 GLY A N 1
ATOM 1326 C CA . GLY A 1 181 ? 20.464 2.353 85.951 1.00 40.16 173 GLY A CA 1
ATOM 1327 C C . GLY A 1 181 ? 21.499 1.604 86.766 1.00 42.92 173 GLY A C 1
ATOM 1328 O O . GLY A 1 181 ? 22.155 2.180 87.638 1.00 38.85 173 GLY A O 1
ATOM 1329 N N . ALA A 1 182 ? 21.647 0.314 86.486 1.00 49.16 174 ALA A N 1
ATOM 1330 C CA . ALA A 1 182 ? 22.605 -0.556 87.155 1.00 49.31 174 ALA A CA 1
ATOM 1331 C C . ALA A 1 182 ? 23.650 -1.061 86.169 1.00 57.52 174 ALA A C 1
ATOM 1332 O O . ALA A 1 182 ? 24.048 -2.228 86.197 1.00 47.71 174 ALA A O 1
ATOM 1334 N N . GLY A 1 183 ? 24.101 -0.181 85.279 1.00 49.30 175 GLY A N 1
ATOM 1335 C CA . GLY A 1 183 ? 25.171 -0.495 84.352 1.00 50.63 175 GLY A CA 1
ATOM 1336 C C . GLY A 1 183 ? 26.520 -0.485 85.035 1.00 40.95 175 GLY A C 1
ATOM 1337 O O . GLY A 1 183 ? 26.638 -0.756 86.234 1.00 42.91 175 GLY A O 1
ATOM 1338 N N . ARG A 1 184 ? 27.560 -0.164 84.261 1.00 46.86 176 ARG A N 1
ATOM 1339 C CA . ARG A 1 184 ? 28.918 -0.233 84.792 1.00 50.95 176 ARG A CA 1
ATOM 1340 C C . ARG A 1 184 ? 29.103 0.719 85.966 1.00 45.49 176 ARG A C 1
ATOM 1341 O O . ARG A 1 184 ? 29.745 0.371 86.963 1.00 46.55 176 ARG A O 1
ATOM 1349 N N . ILE A 1 185 ? 28.541 1.922 85.870 1.00 44.08 177 ILE A N 1
ATOM 1350 C CA . ILE A 1 185 ? 28.702 2.911 86.930 1.00 48.26 177 ILE A CA 1
ATOM 1351 C C . ILE A 1 185 ? 27.696 2.674 88.049 1.00 37.65 177 ILE A C 1
ATOM 1352 O O . ILE A 1 185 ? 28.057 2.646 89.231 1.00 33.49 177 ILE A O 1
ATOM 1357 N N . GLY A 1 186 ? 26.417 2.525 87.690 1.00 35.50 178 GLY A N 1
ATOM 1358 C CA . GLY A 1 186 ? 25.395 2.246 88.689 1.00 46.89 178 GLY A CA 1
ATOM 1359 C C . GLY A 1 186 ? 25.741 1.071 89.580 1.00 43.24 178 GLY A C 1
ATOM 1360 O O . GLY A 1 186 ? 25.701 1.173 90.809 1.00 39.52 178 GLY A O 1
ATOM 1361 N N . TYR A 1 187 ? 26.075 -0.069 88.970 1.00 34.74 179 TYR A N 1
ATOM 1362 C CA . TYR A 1 187 ? 26.434 -1.251 89.748 1.00 25.54 179 TYR A CA 1
ATOM 1363 C C . TYR A 1 187 ? 27.662 -0.995 90.616 1.00 37.54 179 TYR A C 1
ATOM 1364 O O . TYR A 1 187 ? 27.737 -1.475 91.753 1.00 39.25 179 TYR A O 1
ATOM 1373 N N . ARG A 1 188 ? 28.638 -0.244 90.098 1.00 34.37 180 ARG A N 1
ATOM 1374 C CA . ARG A 1 188 ? 29.816 0.080 90.894 1.00 42.86 180 ARG A CA 1
ATOM 1375 C C . ARG A 1 188 ? 29.485 0.993 92.067 1.00 35.06 180 ARG A C 1
ATOM 1376 O O . ARG A 1 188 ? 30.229 1.010 93.052 1.00 34.62 180 ARG A O 1
ATOM 1384 N N . ILE A 1 189 ? 28.389 1.747 91.982 1.00 33.40 181 ILE A N 1
ATOM 1385 C CA . ILE A 1 189 ? 27.937 2.529 93.128 1.00 39.88 181 ILE A CA 1
ATOM 1386 C C . ILE A 1 189 ? 27.342 1.609 94.186 1.00 31.20 181 ILE A C 1
ATOM 1387 O O . ILE A 1 189 ? 27.651 1.724 95.378 1.00 32.6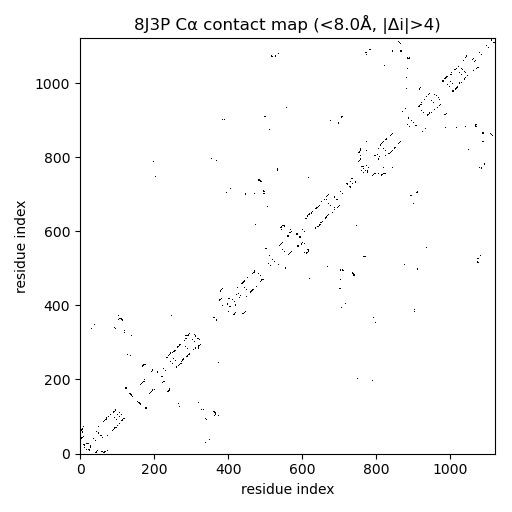5 181 ILE A O 1
ATOM 1392 N N . LEU A 1 190 ? 26.466 0.694 93.762 1.00 35.30 182 LEU A N 1
ATOM 1393 C CA . LEU A 1 190 ? 25.943 -0.335 94.658 1.00 36.67 182 LEU A CA 1
ATOM 1394 C C . LEU A 1 190 ? 27.059 -1.076 95.386 1.00 36.77 182 LEU A C 1
ATOM 1395 O O . LEU A 1 190 ? 26.958 -1.337 96.590 1.00 39.93 182 LEU A O 1
ATOM 1400 N N . GLU A 1 191 ? 28.130 -1.435 94.668 1.00 35.48 183 GLU A N 1
ATOM 1401 C CA . GLU A 1 191 ? 29.215 -2.195 95.283 1.00 34.31 183 GLU A CA 1
ATOM 1402 C C . GLU A 1 191 ? 29.853 -1.427 96.433 1.00 33.05 183 GLU A C 1
ATOM 1403 O O . GLU A 1 191 ? 30.141 -2.000 97.490 1.00 32.97 183 GLU A O 1
ATOM 1409 N N . ARG A 1 192 ? 30.084 -0.129 96.246 1.00 28.69 184 ARG A N 1
ATOM 1410 C CA . ARG A 1 192 ? 30.719 0.682 97.274 1.00 36.53 184 ARG A CA 1
ATOM 1411 C C . ARG A 1 192 ? 29.760 1.070 98.391 1.00 29.39 184 ARG A C 1
ATOM 1412 O O . ARG A 1 192 ? 30.212 1.548 99.437 1.00 29.32 184 ARG A O 1
ATOM 1420 N N . LEU A 1 193 ? 28.454 0.874 98.193 1.00 28.82 185 LEU A N 1
ATOM 1421 C CA . LEU A 1 193 ? 27.467 1.138 99.234 1.00 30.51 185 LEU A CA 1
ATOM 1422 C C . LEU A 1 193 ? 27.366 0.003 100.246 1.00 32.85 185 LEU A C 1
ATOM 1423 O O . LEU A 1 193 ? 27.000 0.248 101.401 1.00 33.88 185 LEU A O 1
ATOM 1428 N N . ILE A 1 194 ? 27.664 -1.232 99.827 1.00 33.39 186 ILE A N 1
ATOM 1429 C CA . ILE A 1 194 ? 27.403 -2.411 100.655 1.00 37.83 186 ILE A CA 1
ATOM 1430 C C . ILE A 1 194 ? 28.037 -2.266 102.034 1.00 37.72 186 ILE A C 1
ATOM 1431 O O . ILE A 1 194 ? 27.399 -2.522 103.062 1.00 35.63 186 ILE A O 1
ATOM 1436 N N . ALA A 1 195 ? 29.302 -1.843 102.079 1.00 23.52 187 ALA A N 1
ATOM 1437 C CA . ALA A 1 195 ? 30.005 -1.753 103.353 1.00 31.16 187 ALA A CA 1
ATOM 1438 C C . ALA A 1 195 ? 29.501 -0.613 104.228 1.00 30.90 187 ALA A C 1
ATOM 1439 O O . ALA A 1 195 ? 29.908 -0.523 105.391 1.00 30.02 187 ALA A O 1
ATOM 1441 N N . PHE A 1 196 ? 28.632 0.250 103.706 1.00 35.79 188 PHE A N 1
ATOM 1442 C CA . PHE A 1 196 ? 28.014 1.302 104.502 1.00 41.81 188 PHE A CA 1
ATOM 1443 C C . PHE A 1 196 ? 26.789 0.816 105.263 1.00 40.86 188 PHE A C 1
ATOM 1444 O O . PHE A 1 196 ? 26.159 1.616 105.962 1.00 31.49 188 PHE A O 1
ATOM 1452 N N . ASN A 1 197 ? 26.441 -0.466 105.133 1.00 39.06 189 ASN A N 1
ATOM 1453 C CA . ASN A 1 197 ? 25.303 -1.096 105.794 1.00 35.82 189 ASN A CA 1
ATOM 1454 C C . ASN A 1 197 ? 23.998 -0.399 105.427 1.00 39.51 189 ASN A C 1
ATOM 1455 O O . ASN A 1 197 ? 23.332 0.166 106.304 1.00 38.17 189 ASN A O 1
ATOM 1460 N N . PRO A 1 198 ? 23.597 -0.410 104.158 1.00 37.24 190 PRO A N 1
ATOM 1461 C CA . PRO A 1 198 ? 22.307 0.180 103.798 1.00 38.95 190 PRO A CA 1
ATOM 1462 C C . PRO A 1 198 ? 21.160 -0.664 104.329 1.00 42.20 190 PRO A C 1
ATOM 1463 O O . PRO A 1 198 ? 21.308 -1.849 104.633 1.00 33.56 190 PRO A O 1
ATOM 1467 N N . LYS A 1 199 ? 19.994 -0.027 104.442 1.00 37.56 191 LYS A N 1
ATOM 1468 C CA . LYS A 1 199 ? 18.793 -0.781 104.782 1.00 49.11 191 LYS A CA 1
ATOM 1469 C C . LYS A 1 199 ? 18.334 -1.631 103.606 1.00 45.07 191 LYS A C 1
ATOM 1470 O O . LYS A 1 199 ? 17.842 -2.750 103.793 1.00 45.53 191 LYS A O 1
ATOM 1476 N N . LYS A 1 200 ? 18.503 -1.122 102.389 1.00 44.61 192 LYS A N 1
ATOM 1477 C CA . LYS A 1 200 ? 18.039 -1.787 101.181 1.00 39.80 192 LYS A CA 1
ATOM 1478 C C . LYS A 1 200 ? 18.641 -1.080 99.978 1.00 53.44 192 LYS A C 1
ATOM 1479 O O . LYS A 1 200 ? 18.863 0.134 100.005 1.00 51.95 192 LYS A O 1
ATOM 1485 N N . LEU A 1 201 ? 18.904 -1.852 98.926 1.00 43.22 193 LEU A N 1
ATOM 1486 C CA . LEU A 1 201 ? 19.386 -1.323 97.657 1.00 39.76 193 LEU A CA 1
ATOM 1487 C C . LEU A 1 201 ? 18.355 -1.636 96.584 1.00 31.78 193 LEU A C 1
ATOM 1488 O O . LEU A 1 201 ? 18.011 -2.804 96.372 1.00 40.47 193 LEU A O 1
ATOM 1493 N N . LEU A 1 202 ? 17.862 -0.599 95.917 1.00 31.56 194 LEU A N 1
ATOM 1494 C CA . LEU A 1 202 ? 16.897 -0.744 94.840 1.00 37.39 194 LEU A CA 1
ATOM 1495 C C . LEU A 1 202 ? 17.534 -0.335 93.518 1.00 45.23 194 LEU A C 1
ATOM 1496 O O . LEU A 1 202 ? 18.482 0.455 93.486 1.00 48.31 194 LEU A O 1
ATOM 1501 N N . TYR A 1 203 ? 17.005 -0.880 92.425 1.00 45.36 195 TYR A N 1
ATOM 1502 C CA . TYR A 1 203 ? 17.477 -0.510 91.100 1.00 46.58 195 TYR A CA 1
ATOM 1503 C C . TYR A 1 203 ? 16.319 -0.589 90.118 1.00 46.35 195 TYR A C 1
ATOM 1504 O O . TYR A 1 203 ? 15.357 -1.334 90.325 1.00 45.37 195 TYR A O 1
ATOM 1513 N N . TYR A 1 204 ? 16.425 0.192 89.045 1.00 42.49 196 TYR A N 1
ATOM 1514 C CA . TYR A 1 204 ? 15.357 0.323 88.058 1.00 37.61 196 TYR A CA 1
ATOM 1515 C C . TYR A 1 204 ? 15.991 0.472 86.683 1.00 57.13 196 TYR A C 1
ATOM 1516 O O . TYR A 1 204 ? 16.655 1.477 86.410 1.00 50.85 196 TYR A O 1
ATOM 1525 N N . GLN A 1 205 ? 15.801 -0.529 85.829 1.00 51.90 197 GLN A N 1
ATOM 1526 C CA . GLN A 1 205 ? 16.146 -0.415 84.421 1.00 58.04 197 GLN A CA 1
ATOM 1527 C C . GLN A 1 205 ? 15.192 -1.288 83.617 1.00 67.14 197 GLN A C 1
ATOM 1528 O O . GLN A 1 205 ? 14.294 -1.934 84.164 1.00 60.21 197 GLN A O 1
ATOM 1534 N N . ARG A 1 206 ? 15.400 -1.304 82.301 1.00 60.92 198 ARG A N 1
ATOM 1535 C CA . ARG A 1 206 ? 14.479 -1.990 81.404 1.00 57.58 198 ARG A CA 1
ATOM 1536 C C . ARG A 1 206 ? 14.681 -3.502 81.412 1.00 59.78 198 ARG A C 1
ATOM 1537 O O . ARG A 1 206 ? 13.740 -4.247 81.115 1.00 65.23 198 ARG A O 1
ATOM 1545 N N . ASN A 1 207 ? 15.882 -3.972 81.744 1.00 56.45 199 ASN A N 1
ATOM 1546 C CA . ASN A 1 207 ? 16.160 -5.395 81.838 1.00 60.96 199 ASN A CA 1
ATOM 1547 C C . ASN A 1 207 ? 16.607 -5.758 83.250 1.00 64.49 199 ASN A C 1
ATOM 1548 O O . ASN A 1 207 ? 17.245 -4.949 83.927 1.00 64.32 199 ASN A O 1
ATOM 1553 N N . PRO A 1 208 ? 16.297 -6.963 83.719 1.00 57.52 200 PRO A N 1
ATOM 1554 C CA . PRO A 1 208 ? 16.766 -7.369 85.048 1.00 52.90 200 PRO A CA 1
ATOM 1555 C C . PRO A 1 208 ? 18.259 -7.653 85.047 1.00 52.61 200 PRO A C 1
ATOM 1556 O O . PRO A 1 208 ? 18.828 -8.124 84.059 1.00 53.93 200 PRO A O 1
ATOM 1560 N N . LEU A 1 209 ? 18.894 -7.343 86.177 1.00 41.37 201 LEU A N 1
ATOM 1561 C CA . LEU A 1 209 ? 20.319 -7.586 86.340 1.00 45.75 201 LEU A CA 1
ATOM 1562 C C . LEU A 1 209 ? 20.637 -9.067 86.131 1.00 57.00 201 LEU A C 1
ATOM 1563 O O . LEU A 1 209 ? 19.783 -9.931 86.354 1.00 62.18 201 LEU A O 1
ATOM 1568 N N . PRO A 1 210 ? 21.854 -9.388 85.693 1.00 58.94 202 PRO A N 1
ATOM 1569 C CA . PRO A 1 210 ? 22.284 -10.792 85.668 1.00 54.81 202 PRO A CA 1
ATOM 1570 C C . PRO A 1 210 ? 22.231 -11.407 87.058 1.00 54.61 202 PRO A C 1
ATOM 1571 O O . PRO A 1 210 ? 22.133 -10.722 88.078 1.00 58.24 202 PRO A O 1
ATOM 1575 N N . GLU A 1 211 ? 22.308 -12.738 87.092 1.00 56.32 203 GLU A N 1
ATOM 1576 C CA . GLU A 1 211 ? 22.172 -13.450 88.357 1.00 54.17 203 GLU A CA 1
ATOM 1577 C C . GLU A 1 211 ? 23.425 -13.315 89.214 1.00 52.32 203 GLU A C 1
ATOM 1578 O O . GLU A 1 211 ? 23.337 -12.995 90.405 1.00 57.72 203 GLU A O 1
ATOM 1584 N N . GLU A 1 212 ? 24.601 -13.551 88.626 1.00 53.99 204 GLU A N 1
ATOM 1585 C CA . GLU A 1 212 ? 25.843 -13.451 89.385 1.00 51.66 204 GLU A CA 1
ATOM 1586 C C . GLU A 1 212 ? 26.112 -12.029 89.862 1.00 42.62 204 GLU A C 1
ATOM 1587 O O . GLU A 1 212 ? 26.909 -11.837 90.786 1.00 44.01 204 GLU A O 1
ATOM 1593 N N . ALA A 1 213 ? 25.468 -11.031 89.253 1.00 44.80 205 ALA A N 1
ATOM 1594 C CA . ALA A 1 213 ? 25.567 -9.668 89.762 1.00 55.24 205 ALA A CA 1
ATOM 1595 C C . ALA A 1 213 ? 24.728 -9.503 91.022 1.00 50.44 205 ALA A C 1
ATOM 1596 O O . ALA A 1 213 ? 25.192 -8.943 92.023 1.00 44.43 205 ALA A O 1
ATOM 1598 N N . ILE A 1 214 ? 23.480 -9.977 90.983 1.00 56.72 206 ILE A N 1
ATOM 1599 C CA . ILE A 1 214 ? 22.652 -10.023 92.185 1.00 49.30 206 ILE A CA 1
ATOM 1600 C C . ILE A 1 214 ? 23.334 -10.849 93.268 1.00 45.82 206 ILE A C 1
ATOM 1601 O O . ILE A 1 214 ? 23.301 -10.498 94.454 1.00 48.92 206 ILE A O 1
ATOM 1606 N N . ASN A 1 215 ? 23.973 -11.954 92.876 1.00 45.34 207 ASN A N 1
ATOM 1607 C CA . ASN A 1 215 ? 24.623 -12.821 93.852 1.00 43.17 207 ASN A CA 1
ATOM 1608 C C . ASN A 1 215 ? 25.865 -12.173 94.447 1.00 44.78 207 ASN A C 1
ATOM 1609 O O . ASN A 1 215 ? 26.180 -12.407 95.620 1.00 49.71 207 ASN A O 1
ATOM 1614 N N . LYS A 1 216 ? 26.584 -11.363 93.664 1.00 48.92 208 LYS A N 1
ATOM 1615 C CA . LYS A 1 216 ? 27.781 -10.710 94.185 1.00 49.13 208 LYS A CA 1
ATOM 1616 C C . LYS A 1 216 ? 27.435 -9.696 95.268 1.00 40.52 208 LYS A C 1
ATOM 1617 O O . LYS A 1 216 ? 28.109 -9.632 96.303 1.00 29.87 208 LYS A O 1
ATOM 1623 N N . LEU A 1 217 ? 26.391 -8.893 95.048 1.00 37.54 209 LEU A N 1
ATOM 1624 C CA . LEU A 1 217 ? 25.978 -7.923 96.057 1.00 41.04 209 LEU A CA 1
ATOM 1625 C C . LEU A 1 217 ? 25.469 -8.623 97.311 1.00 36.84 209 LEU A C 1
ATOM 1626 O O . LEU A 1 217 ? 25.842 -8.259 98.433 1.00 40.73 209 LEU A O 1
ATOM 1631 N N . ASN A 1 218 ? 24.606 -9.627 97.138 1.00 41.06 210 ASN A N 1
ATOM 1632 C CA . ASN A 1 218 ? 24.092 -10.373 98.283 1.00 41.36 210 ASN A CA 1
ATOM 1633 C C . ASN A 1 218 ? 25.219 -11.052 99.053 1.00 37.05 210 ASN A C 1
ATOM 1634 O O . ASN A 1 218 ? 25.209 -11.073 100.289 1.00 42.83 210 ASN A O 1
ATOM 1639 N N . ALA A 1 219 ? 26.194 -11.621 98.339 1.00 42.42 211 ALA A N 1
ATOM 1640 C CA . ALA A 1 219 ? 27.354 -12.208 99.005 1.00 37.59 211 ALA A CA 1
ATOM 1641 C C . ALA A 1 219 ? 28.127 -11.160 99.795 1.00 41.24 211 ALA A C 1
ATOM 1642 O O . ALA A 1 219 ? 28.541 -11.409 100.933 1.00 41.39 211 ALA A O 1
ATOM 1644 N N . ALA A 1 220 ? 28.334 -9.980 99.203 1.00 41.76 212 ALA A N 1
ATOM 1645 C CA . ALA A 1 220 ? 29.030 -8.908 99.907 1.00 42.45 212 ALA A CA 1
ATOM 1646 C C . ALA A 1 220 ? 28.244 -8.451 101.129 1.00 36.85 212 ALA A C 1
ATOM 1647 O O . ALA A 1 220 ? 28.823 -8.207 102.195 1.00 32.04 212 ALA A O 1
ATOM 1649 N N . SER A 1 221 ? 26.924 -8.313 100.985 1.00 37.01 213 SER A N 1
ATOM 1650 C CA . SER A 1 221 ? 26.078 -7.975 102.125 1.00 41.92 213 SER A CA 1
ATOM 1651 C C . SER A 1 221 ? 26.216 -9.000 103.246 1.00 42.65 213 SER A C 1
ATOM 1652 O O . SER A 1 221 ? 26.313 -8.632 104.423 1.00 35.17 213 SER A O 1
ATOM 1655 N N . LYS A 1 222 ? 26.214 -10.292 102.902 1.00 42.89 214 LYS A N 1
ATOM 1656 C CA . LYS A 1 222 ? 26.336 -11.334 103.918 1.00 42.82 214 LYS A CA 1
ATOM 1657 C C . LYS A 1 222 ? 27.677 -11.272 104.640 1.00 43.31 214 LYS A C 1
ATOM 1658 O O . LYS A 1 222 ? 27.738 -11.433 105.864 1.00 48.88 214 LYS A O 1
ATOM 1664 N N . LEU A 1 223 ? 28.764 -11.046 103.901 1.00 38.24 215 LEU A N 1
ATOM 1665 C CA . LEU A 1 223 ? 30.086 -11.030 104.522 1.00 41.48 215 LEU A CA 1
ATOM 1666 C C . LEU A 1 223 ? 30.251 -9.821 105.435 1.00 43.69 215 LEU A C 1
ATOM 1667 O O . LEU A 1 223 ? 30.620 -9.961 106.607 1.00 47.84 215 LEU A O 1
ATOM 1672 N N . PHE A 1 224 ? 29.993 -8.622 104.910 1.00 49.54 216 PHE A N 1
ATOM 1673 C CA . PHE A 1 224 ? 30.224 -7.405 105.680 1.00 41.15 216 PHE A CA 1
ATOM 1674 C C . PHE A 1 224 ? 29.233 -7.275 106.831 1.00 35.13 216 PHE A C 1
ATOM 1675 O O . PHE A 1 224 ? 29.628 -7.072 107.985 1.00 39.01 216 PHE A O 1
ATOM 1683 N N . ASN A 1 225 ? 27.939 -7.393 106.537 1.00 42.08 217 ASN A N 1
ATOM 1684 C CA . ASN A 1 225 ? 26.891 -7.004 107.469 1.00 41.20 217 ASN A CA 1
ATOM 1685 C C . ASN A 1 225 ? 26.061 -8.171 107.987 1.00 49.49 217 ASN A C 1
ATOM 1686 O O . ASN A 1 225 ? 25.191 -7.959 108.838 1.00 51.69 217 ASN A O 1
ATOM 1691 N N . GLY A 1 226 ? 26.299 -9.389 107.508 1.00 51.16 218 GLY A N 1
ATOM 1692 C CA . GLY A 1 226 ? 25.447 -10.497 107.890 1.00 48.08 218 GLY A CA 1
ATOM 1693 C C . GLY A 1 226 ? 24.030 -10.402 107.375 1.00 40.80 218 GLY A C 1
ATOM 1694 O O . GLY A 1 226 ? 23.140 -11.071 107.907 1.00 46.13 218 GLY A O 1
ATOM 1695 N N . VAL A 1 227 ? 23.793 -9.584 106.354 1.00 41.94 219 VAL A N 1
ATOM 1696 C CA . VAL A 1 227 ? 22.466 -9.378 105.789 1.00 43.83 219 VAL A CA 1
ATOM 1697 C C . VAL A 1 227 ? 22.424 -10.020 104.410 1.00 47.21 219 VAL A C 1
ATOM 1698 O O . VAL A 1 227 ? 23.434 -10.083 103.701 1.00 51.92 219 VAL A O 1
ATOM 1702 N N . ASP A 1 228 ? 21.243 -10.500 104.026 1.00 43.62 220 ASP A N 1
ATOM 1703 C CA . ASP A 1 228 ? 21.059 -11.187 102.759 1.00 49.19 220 ASP A CA 1
ATOM 1704 C C . ASP A 1 228 ? 19.933 -10.526 101.975 1.00 52.65 220 ASP A C 1
ATOM 1705 O O . ASP A 1 228 ? 19.094 -9.815 102.534 1.00 53.94 220 ASP A O 1
ATOM 1710 N N . ASN A 1 229 ? 19.932 -10.776 100.664 1.00 54.14 221 ASN A N 1
ATOM 1711 C CA . ASN A 1 229 ? 18.898 -10.282 99.754 1.00 51.77 221 ASN A CA 1
ATOM 1712 C C . ASN A 1 229 ? 18.735 -8.766 99.862 1.00 60.11 221 ASN A C 1
ATOM 1713 O O . ASN A 1 229 ? 17.630 -8.240 100.009 1.00 62.44 221 ASN A O 1
ATOM 1718 N N . ILE A 1 230 ? 19.863 -8.057 99.785 1.00 53.54 222 ILE A N 1
ATOM 1719 C CA . ILE A 1 230 ? 19.845 -6.607 99.956 1.00 47.96 222 ILE A CA 1
ATOM 1720 C C . ILE A 1 230 ? 19.436 -5.870 98.684 1.00 44.51 222 ILE A C 1
ATOM 1721 O O . ILE A 1 230 ? 18.978 -4.723 98.764 1.00 41.91 222 ILE A O 1
ATOM 1726 N N . ILE A 1 231 ? 19.571 -6.492 97.516 1.00 41.89 223 ILE A N 1
ATOM 1727 C CA . ILE A 1 231 ? 19.235 -5.852 96.250 1.00 46.02 223 ILE A CA 1
ATOM 1728 C C . ILE A 1 231 ? 17.835 -6.282 95.835 1.00 45.11 223 ILE A C 1
ATOM 1729 O O . ILE A 1 231 ? 17.393 -7.401 96.120 1.00 55.18 223 ILE A O 1
ATOM 1734 N N . GLU A 1 232 ? 17.125 -5.379 95.159 1.00 40.32 224 GLU A N 1
ATOM 1735 C CA . GLU A 1 232 ? 15.735 -5.612 94.788 1.00 48.94 224 GLU A CA 1
ATOM 1736 C C . GLU A 1 232 ? 15.379 -4.713 93.613 1.00 51.86 224 GLU A C 1
ATOM 1737 O O . GLU A 1 232 ? 15.685 -3.517 93.635 1.00 51.11 224 GLU A O 1
ATOM 1743 N N . ARG A 1 233 ? 14.742 -5.286 92.595 1.00 46.24 225 ARG A N 1
ATOM 1744 C CA . ARG A 1 233 ? 14.334 -4.533 91.416 1.00 45.92 225 ARG A CA 1
ATOM 1745 C C . ARG A 1 233 ? 12.933 -3.965 91.606 1.00 51.62 225 ARG A C 1
ATOM 1746 O O . ARG A 1 233 ? 11.993 -4.702 91.920 1.00 65.80 225 ARG A O 1
ATOM 1754 N N . VAL A 1 234 ? 12.801 -2.655 91.415 1.00 46.42 226 VAL A N 1
ATOM 1755 C CA . VAL A 1 234 ? 11.505 -1.990 91.345 1.00 48.25 226 VAL A CA 1
ATOM 1756 C C . VAL A 1 234 ? 11.222 -1.657 89.888 1.00 55.29 226 VAL A C 1
ATOM 1757 O O . VAL A 1 234 ? 12.116 -1.211 89.157 1.00 57.60 226 VAL A O 1
ATOM 1761 N N . GLU A 1 235 ? 9.976 -1.870 89.459 1.00 55.69 227 GLU A N 1
ATOM 1762 C CA . GLU A 1 235 ? 9.620 -1.729 88.055 1.00 57.56 227 GLU A CA 1
ATOM 1763 C C . GLU A 1 235 ? 8.803 -0.485 87.743 1.00 59.63 227 GLU A C 1
ATOM 1764 O O . GLU A 1 235 ? 8.726 -0.099 86.573 1.00 60.79 227 GLU A O 1
ATOM 1770 N N . ASN A 1 236 ? 8.193 0.144 88.743 1.00 51.05 228 ASN A N 1
ATOM 1771 C CA . ASN A 1 236 ? 7.517 1.421 88.566 1.00 50.36 228 ASN A CA 1
ATOM 1772 C C . ASN A 1 236 ? 8.466 2.525 89.017 1.00 53.04 228 ASN A C 1
ATOM 1773 O O . ASN A 1 236 ? 9.081 2.421 90.084 1.00 58.92 228 ASN A O 1
ATOM 1778 N N . LEU A 1 237 ? 8.590 3.574 88.201 1.00 50.68 229 LEU A N 1
ATOM 1779 C CA . LEU A 1 237 ? 9.557 4.629 88.495 1.00 51.78 229 LEU A CA 1
ATOM 1780 C C . LEU A 1 237 ? 9.151 5.429 89.728 1.00 50.15 229 LEU A C 1
ATOM 1781 O O . LEU A 1 237 ? 9.985 5.717 90.595 1.00 44.16 229 LEU A O 1
ATOM 1786 N N . GLU A 1 238 ? 7.874 5.807 89.817 1.00 54.33 230 GLU A N 1
ATOM 1787 C CA . GLU A 1 238 ? 7.380 6.490 91.009 1.00 53.96 230 GLU A CA 1
ATOM 1788 C C . GLU A 1 238 ? 7.531 5.615 92.250 1.00 49.50 230 GLU A C 1
ATOM 1789 O O . GLU A 1 238 ? 7.808 6.120 93.345 1.00 53.17 230 GLU A O 1
ATOM 1795 N N . ASP A 1 239 ? 7.347 4.300 92.098 1.00 55.34 231 ASP A N 1
ATOM 1796 C CA . ASP A 1 239 ? 7.496 3.387 93.226 1.00 54.57 231 ASP A CA 1
ATOM 1797 C C . ASP A 1 239 ? 8.932 3.345 93.727 1.00 45.75 231 ASP A C 1
ATOM 1798 O O . ASP A 1 239 ? 9.163 3.164 94.927 1.00 47.82 231 ASP A O 1
ATOM 1803 N N . LEU A 1 240 ? 9.905 3.502 92.828 1.00 48.01 232 LEU A N 1
ATOM 1804 C CA . LEU A 1 240 ? 11.304 3.473 93.240 1.00 45.85 232 LEU A CA 1
ATOM 1805 C C . LEU A 1 240 ? 11.666 4.716 94.042 1.00 45.66 232 LEU A C 1
ATOM 1806 O O . LEU A 1 240 ? 12.314 4.624 95.091 1.00 42.79 232 LEU A O 1
ATOM 1811 N N . VAL A 1 241 ? 11.252 5.892 93.566 1.00 39.87 233 VAL A N 1
ATOM 1812 C CA . VAL A 1 241 ? 11.632 7.131 94.234 1.00 49.64 233 VAL A CA 1
ATOM 1813 C C . VAL A 1 241 ? 10.799 7.386 95.483 1.00 52.65 233 VAL A C 1
ATOM 1814 O O . VAL A 1 241 ? 11.214 8.173 96.344 1.00 50.21 233 VAL A O 1
ATOM 1818 N N . SER A 1 242 ? 9.634 6.746 95.607 1.00 49.56 234 SER A N 1
ATOM 1819 C CA . SER A 1 242 ? 8.855 6.858 96.836 1.00 46.83 234 SER A CA 1
ATOM 1820 C C . SER A 1 242 ? 9.560 6.178 98.004 1.00 48.86 234 SER A C 1
ATOM 1821 O O . SER A 1 242 ? 9.576 6.708 99.121 1.00 53.78 234 SER A O 1
ATOM 1824 N N . GLN A 1 243 ? 10.150 5.005 97.765 1.00 42.11 235 GLN A N 1
ATOM 1825 C CA . GLN A 1 243 ? 10.720 4.204 98.841 1.00 41.29 235 GLN A CA 1
ATOM 1826 C C . GLN A 1 243 ? 12.100 4.676 99.277 1.00 46.34 235 GLN A C 1
ATOM 1827 O O . GLN A 1 243 ? 12.548 4.306 100.368 1.00 41.73 235 GLN A O 1
ATOM 1833 N N . ALA A 1 244 ? 12.779 5.477 98.464 1.00 42.89 236 ALA A N 1
ATOM 1834 C CA . ALA A 1 244 ? 14.201 5.719 98.652 1.00 37.79 236 ALA A CA 1
ATOM 1835 C C . ALA A 1 244 ? 14.468 6.982 99.461 1.00 37.35 236 ALA A C 1
ATOM 1836 O O . ALA A 1 244 ? 13.689 7.939 99.444 1.00 42.07 236 ALA A O 1
ATOM 1838 N N . ASP A 1 245 ? 15.591 6.964 100.178 1.00 38.99 237 ASP A N 1
ATOM 1839 C CA . ASP A 1 245 ? 16.171 8.173 100.747 1.00 34.07 237 ASP A CA 1
ATOM 1840 C C . ASP A 1 245 ? 17.150 8.832 99.789 1.00 44.31 237 ASP A C 1
ATOM 1841 O O . ASP A 1 245 ? 17.297 10.060 99.805 1.00 30.55 237 ASP A O 1
ATOM 1846 N N . VAL A 1 246 ? 17.820 8.035 98.957 1.00 42.26 238 VAL A N 1
ATOM 1847 C CA . VAL A 1 246 ? 18.839 8.506 98.025 1.00 38.15 238 VAL A CA 1
ATOM 1848 C C . VAL A 1 246 ? 18.599 7.812 96.692 1.00 35.37 238 VAL A C 1
ATOM 1849 O O . VAL A 1 246 ? 18.610 6.578 96.625 1.00 34.83 238 VAL A O 1
ATOM 1853 N N . VAL A 1 247 ? 18.378 8.591 95.635 1.00 36.15 239 VAL A N 1
ATOM 1854 C CA . VAL A 1 247 ? 18.277 8.054 94.284 1.00 42.33 239 VAL A CA 1
ATOM 1855 C C . VAL A 1 247 ? 19.408 8.641 93.447 1.00 47.15 239 VAL A C 1
ATOM 1856 O O . VAL A 1 247 ? 19.667 9.851 93.493 1.00 37.75 239 VAL A O 1
ATOM 1860 N N . THR A 1 248 ? 20.132 7.764 92.756 1.00 45.50 240 THR A N 1
ATOM 1861 C CA . THR A 1 248 ? 21.182 8.145 91.825 1.00 37.64 240 THR A CA 1
ATOM 1862 C C . THR A 1 248 ? 20.697 7.936 90.399 1.00 43.38 240 THR A C 1
ATOM 1863 O O . THR A 1 248 ? 19.972 6.976 90.116 1.00 43.83 240 THR A O 1
ATOM 1867 N N . LEU A 1 249 ? 21.099 8.830 89.505 1.00 38.93 241 LEU A N 1
ATOM 1868 C CA . LEU A 1 249 ? 20.839 8.676 88.081 1.00 42.31 241 LEU A CA 1
ATOM 1869 C C . LEU A 1 249 ? 22.099 8.128 87.423 1.00 40.07 241 LEU A C 1
ATOM 1870 O O . LEU A 1 249 ? 23.167 8.744 87.511 1.00 38.28 241 LEU A O 1
ATOM 1875 N N . ASN A 1 250 ? 21.975 6.973 86.779 1.00 42.63 242 ASN A N 1
ATOM 1876 C CA . ASN A 1 250 ? 23.117 6.312 86.156 1.00 44.44 242 ASN A CA 1
ATOM 1877 C C . ASN A 1 250 ? 22.657 5.619 84.877 1.00 45.52 242 ASN A C 1
ATOM 1878 O O . ASN A 1 250 ? 22.947 4.444 84.633 1.00 47.18 242 ASN A O 1
ATOM 1883 N N . CYS A 1 251 ? 21.930 6.364 84.069 1.00 44.06 243 CYS A N 1
ATOM 1884 C CA . CYS A 1 251 ? 21.380 5.846 82.842 1.00 59.61 243 CYS A CA 1
ATOM 1885 C C . CYS A 1 251 ? 21.664 6.884 81.769 1.00 70.76 243 CYS A C 1
ATOM 1886 O O . CYS A 1 251 ? 22.215 7.939 82.059 1.00 73.57 243 CYS A O 1
ATOM 1889 N N . PRO A 1 252 ? 21.313 6.593 80.518 1.00 80.17 244 PRO A N 1
ATOM 1890 C CA . PRO A 1 252 ? 21.618 7.646 79.545 1.00 79.27 244 PRO A CA 1
ATOM 1891 C C . PRO A 1 252 ? 20.509 8.528 79.004 1.00 69.67 244 PRO A C 1
ATOM 1892 O O . PRO A 1 252 ? 19.336 8.200 79.128 1.00 66.16 244 PRO A O 1
ATOM 1896 N N . LEU A 1 253 ? 20.896 9.641 78.387 1.00 71.58 245 LEU A N 1
ATOM 1897 C CA . LEU A 1 253 ? 19.933 10.559 77.794 1.00 64.19 245 LEU A CA 1
ATOM 1898 C C . LEU A 1 253 ? 19.479 9.971 76.489 1.00 68.09 245 LEU A C 1
ATOM 1899 O O . LEU A 1 253 ? 20.100 10.174 75.464 1.00 62.96 245 LEU A O 1
ATOM 1904 N N . TYR A 1 254 ? 18.384 9.244 76.515 1.00 78.18 246 TYR A N 1
ATOM 1905 C CA . TYR A 1 254 ? 17.954 8.542 75.338 1.00 74.66 246 TYR A CA 1
ATOM 1906 C C . TYR A 1 254 ? 16.547 8.926 74.894 1.00 77.43 246 TYR A C 1
ATOM 1907 O O . TYR A 1 254 ? 15.652 8.113 74.793 1.00 85.81 246 TYR A O 1
ATOM 1916 N N . GLU A 1 255 ? 16.368 10.205 74.619 1.00 75.02 247 GLU A N 1
ATOM 1917 C CA . GLU A 1 255 ? 15.093 10.718 74.105 1.00 78.62 247 GLU A CA 1
ATOM 1918 C C . GLU A 1 255 ? 13.868 10.632 74.972 1.00 73.48 247 GLU A C 1
ATOM 1919 O O . GLU A 1 255 ? 13.269 11.647 75.242 1.00 72.16 247 GLU A O 1
ATOM 1925 N N . LYS A 1 256 ? 13.411 9.448 75.355 1.00 78.98 248 LYS A N 1
ATOM 1926 C CA . LYS A 1 256 ? 12.271 9.507 76.262 1.00 77.91 248 LYS A CA 1
ATOM 1927 C C . LYS A 1 256 ? 12.701 9.621 77.718 1.00 73.31 248 LYS A C 1
ATOM 1928 O O . LYS A 1 256 ? 11.854 9.846 78.590 1.00 68.66 248 LYS A O 1
ATOM 1934 N N . SER A 1 257 ? 13.995 9.470 77.992 1.00 68.18 249 SER A N 1
ATOM 1935 C CA . SER A 1 257 ? 14.578 9.842 79.272 1.00 65.54 249 SER A CA 1
ATOM 1936 C C . SER A 1 257 ? 14.809 11.349 79.392 1.00 68.50 249 SER A C 1
ATOM 1937 O O . SER A 1 257 ? 15.290 11.803 80.441 1.00 60.30 249 SER A O 1
ATOM 1940 N N . LYS A 1 258 ? 14.478 12.115 78.344 1.00 69.89 250 LYS A N 1
ATOM 1941 C CA . LYS A 1 258 ? 14.560 13.576 78.343 1.00 65.34 250 LYS A CA 1
ATOM 1942 C C . LYS A 1 258 ? 13.667 14.132 79.435 1.00 60.79 250 LYS A C 1
ATOM 1943 O O . LYS A 1 258 ? 12.470 13.871 79.424 1.00 66.87 250 LYS A O 1
ATOM 1949 N N . GLY A 1 259 ? 14.244 14.852 80.394 1.00 55.63 251 GLY A N 1
ATOM 1950 C CA . GLY A 1 259 ? 13.408 15.479 81.389 1.00 54.31 251 GLY A CA 1
ATOM 1951 C C . GLY A 1 259 ? 12.554 14.538 82.208 1.00 46.78 251 GLY A C 1
ATOM 1952 O O . GLY A 1 259 ? 11.471 14.932 82.645 1.00 51.45 251 GLY A O 1
ATOM 1953 N N . MET A 1 260 ? 12.972 13.283 82.380 1.00 49.94 252 MET A N 1
ATOM 1954 C CA . MET A 1 260 ? 12.135 12.325 83.102 1.00 50.88 252 MET A CA 1
ATOM 1955 C C . MET A 1 260 ? 11.990 12.704 84.572 1.00 50.54 252 MET A C 1
ATOM 1956 O O . MET A 1 260 ? 10.901 12.580 85.146 1.00 55.22 252 MET A O 1
ATOM 1961 N N . PHE A 1 261 ? 13.070 13.172 85.196 1.00 48.49 253 PHE A N 1
ATOM 1962 C CA . PHE A 1 261 ? 13.038 13.590 86.596 1.00 46.16 253 PHE A CA 1
ATOM 1963 C C . PHE A 1 261 ? 12.440 14.994 86.656 1.00 43.42 253 PHE A C 1
ATOM 1964 O O . PHE A 1 261 ? 13.138 16.004 86.777 1.00 46.07 253 PHE A O 1
ATOM 1972 N N . ASN A 1 262 ? 11.113 15.049 86.573 1.00 45.05 254 ASN A N 1
ATOM 1973 C CA . ASN A 1 262 ? 10.385 16.301 86.445 1.00 51.09 254 ASN A CA 1
ATOM 1974 C C . ASN A 1 262 ? 9.694 16.662 87.760 1.00 46.14 254 ASN A C 1
ATOM 1975 O O . ASN A 1 262 ? 9.864 15.991 88.785 1.00 43.22 254 ASN A O 1
ATOM 1980 N N . LYS A 1 263 ? 8.901 17.737 87.713 1.00 47.21 255 LYS A N 1
ATOM 1981 C CA . LYS A 1 263 ? 8.193 18.233 88.890 1.00 50.36 255 LYS A CA 1
ATOM 1982 C C . LYS A 1 263 ? 7.379 17.136 89.568 1.00 56.14 255 LYS A C 1
ATOM 1983 O O . LYS A 1 263 ? 7.392 17.008 90.798 1.00 52.45 255 LYS A O 1
ATOM 1989 N N . GLU A 1 264 ? 6.654 16.339 88.780 1.00 54.50 256 GLU A N 1
ATOM 1990 C CA . GLU A 1 264 ? 5.800 15.305 89.359 1.00 50.13 256 GLU A CA 1
ATOM 1991 C C . GLU A 1 264 ? 6.625 14.237 90.068 1.00 49.06 256 GLU A C 1
ATOM 1992 O O . GLU A 1 264 ? 6.336 13.877 91.215 1.00 50.68 256 GLU A O 1
ATOM 1998 N N . LEU A 1 265 ? 7.654 13.712 89.396 1.00 56.11 257 LEU A N 1
ATOM 1999 C CA . LEU A 1 265 ? 8.448 12.637 89.984 1.00 46.25 257 LEU A CA 1
ATOM 2000 C C . LEU A 1 265 ? 9.154 13.099 91.252 1.00 51.78 257 LEU A C 1
ATOM 2001 O O . LEU A 1 265 ? 9.255 12.341 92.225 1.00 40.90 257 LEU A O 1
ATOM 2006 N N . ILE A 1 266 ? 9.661 14.334 91.256 1.00 48.01 258 ILE A N 1
ATOM 2007 C CA . ILE A 1 266 ? 10.260 14.884 92.469 1.00 46.35 258 ILE A CA 1
ATOM 2008 C C . ILE A 1 266 ? 9.234 14.929 93.594 1.00 43.42 258 ILE A C 1
ATOM 2009 O O . ILE A 1 266 ? 9.540 14.608 94.749 1.00 40.32 258 ILE A O 1
ATOM 2014 N N . SER A 1 267 ? 7.997 15.316 93.270 1.00 48.35 259 SER A N 1
ATOM 2015 C CA . SER A 1 267 ? 6.961 15.443 94.290 1.00 50.23 259 SER A CA 1
ATOM 2016 C C . SER A 1 267 ? 6.657 14.111 94.964 1.00 49.55 259 SER A C 1
ATOM 2017 O O . SER A 1 267 ? 6.207 14.088 96.115 1.00 53.05 259 SER A O 1
ATOM 2020 N N . LYS A 1 268 ? 6.896 12.996 94.273 1.00 52.89 260 LYS A N 1
ATOM 2021 C CA . LYS A 1 268 ? 6.633 11.683 94.847 1.00 44.22 260 LYS A CA 1
ATOM 2022 C C . LYS A 1 268 ? 7.716 11.227 95.816 1.00 43.20 260 LYS A C 1
ATOM 2023 O O . LYS A 1 268 ? 7.546 10.187 96.461 1.00 55.38 260 LYS A O 1
ATOM 2029 N N . MET A 1 269 ? 8.814 11.966 95.934 1.00 40.88 261 MET A N 1
ATOM 2030 C CA . MET A 1 269 ? 9.859 11.617 96.883 1.00 51.75 261 MET A CA 1
ATOM 2031 C C . MET A 1 269 ? 9.532 12.171 98.264 1.00 48.70 261 MET A C 1
ATOM 2032 O O . MET A 1 269 ? 8.819 13.169 98.404 1.00 42.02 261 MET A O 1
ATOM 2037 N N . LYS A 1 270 ? 10.056 11.505 99.291 1.00 45.78 262 LYS A N 1
ATOM 2038 C CA . LYS A 1 270 ? 9.887 11.991 100.653 1.00 46.80 262 LYS A CA 1
ATOM 2039 C C . LYS A 1 270 ? 10.565 13.345 100.820 1.00 48.59 262 LYS A C 1
ATOM 2040 O O . LYS A 1 270 ? 11.609 13.613 100.220 1.00 43.22 262 LYS A O 1
ATOM 2046 N N . LYS A 1 271 ? 9.956 14.206 101.632 1.00 46.16 263 LYS A N 1
ATOM 2047 C CA . LYS A 1 271 ? 10.585 15.474 101.970 1.00 41.00 263 LYS A CA 1
ATOM 2048 C C . LYS A 1 271 ? 11.908 15.220 102.682 1.00 42.77 263 LYS A C 1
ATOM 2049 O O . LYS A 1 271 ? 11.988 14.392 103.594 1.00 38.29 263 LYS A O 1
ATOM 2055 N N . GLY A 1 272 ? 12.950 15.929 102.257 1.00 35.02 264 GLY A N 1
ATOM 2056 C CA . GLY A 1 272 ? 14.272 15.708 102.805 1.00 34.60 264 GLY A CA 1
ATOM 2057 C C . GLY A 1 272 ? 15.038 14.572 102.172 1.00 36.65 264 GLY A C 1
ATOM 2058 O O . GLY A 1 272 ? 16.010 14.090 102.763 1.00 34.99 264 GLY A O 1
ATOM 2059 N N . SER A 1 273 ? 14.630 14.122 100.987 1.00 31.82 265 SER A N 1
ATOM 2060 C CA . SER A 1 273 ? 15.352 13.087 100.268 1.00 34.94 265 SER A CA 1
ATOM 2061 C C . SER A 1 273 ? 16.543 13.693 99.527 1.00 37.58 265 SER A C 1
ATOM 2062 O O . SER A 1 273 ? 16.805 14.897 99.589 1.00 34.76 265 SER A O 1
ATOM 2065 N N . TYR A 1 274 ? 17.277 12.843 98.812 1.00 37.07 266 TYR A N 1
ATOM 2066 C CA . TYR A 1 274 ? 18.510 13.241 98.150 1.00 36.01 266 TYR A CA 1
ATOM 2067 C C . TYR A 1 274 ? 18.518 12.718 96.723 1.00 37.89 266 TYR A C 1
ATOM 2068 O O . TYR A 1 274 ? 18.095 11.587 96.463 1.00 39.35 266 TYR A O 1
ATOM 2077 N N . VAL A 1 275 ? 19.003 13.546 95.801 1.00 33.30 267 VAL A N 1
ATOM 2078 C CA . VAL A 1 275 ? 19.101 13.190 94.391 1.00 39.76 267 VAL A CA 1
ATOM 2079 C C . VAL A 1 275 ? 20.541 13.408 93.952 1.00 40.51 267 VAL A C 1
ATOM 2080 O O . VAL A 1 275 ? 21.056 14.529 94.035 1.00 39.19 267 VAL A O 1
ATOM 2084 N N . ILE A 1 276 ? 21.186 12.342 93.491 1.00 38.29 268 ILE A N 1
ATOM 2085 C CA . ILE A 1 276 ? 22.525 12.408 92.922 1.00 32.80 268 ILE A CA 1
ATOM 2086 C C . ILE A 1 276 ? 22.407 12.169 91.425 1.00 50.23 268 ILE A C 1
ATOM 2087 O O . ILE A 1 276 ? 21.649 11.296 90.984 1.00 40.42 268 ILE A O 1
ATOM 2092 N N . ASN A 1 277 ? 23.152 12.947 90.642 1.00 42.76 269 ASN A N 1
ATOM 2093 C CA . ASN A 1 277 ? 23.093 12.818 89.186 1.00 42.29 269 ASN A CA 1
ATOM 2094 C C . ASN A 1 277 ? 24.492 13.098 88.637 1.00 43.61 269 ASN A C 1
ATOM 2095 O O . ASN A 1 277 ? 24.826 14.235 88.298 1.00 37.73 269 ASN A O 1
ATOM 2100 N N . THR A 1 278 ? 25.299 12.045 88.563 1.00 41.31 270 THR A N 1
ATOM 2101 C CA . THR A 1 278 ? 26.550 12.074 87.826 1.00 35.41 270 THR A CA 1
ATOM 2102 C C . THR A 1 278 ? 26.387 11.540 86.410 1.00 40.63 270 THR A C 1
ATOM 2103 O O . THR A 1 278 ? 27.389 11.257 85.745 1.00 37.72 270 THR A O 1
ATOM 2107 N N . ALA A 1 279 ? 25.148 11.404 85.935 1.00 43.08 271 ALA A N 1
ATOM 2108 C CA . ALA A 1 279 ? 24.900 10.826 84.622 1.00 35.10 271 ALA A CA 1
ATOM 2109 C C . ALA A 1 279 ? 24.871 11.934 83.580 1.00 46.87 271 ALA A C 1
ATOM 2110 O O . ALA A 1 279 ? 25.931 12.344 83.102 1.00 45.52 271 ALA A O 1
ATOM 2112 N N . ARG A 1 280 ? 23.683 12.461 83.271 1.00 37.06 272 ARG A N 1
ATOM 2113 C CA . ARG A 1 280 ? 23.508 13.574 82.339 1.00 40.02 272 ARG A CA 1
ATOM 2114 C C . ARG A 1 280 ? 22.531 14.574 82.937 1.00 41.61 272 ARG A C 1
ATOM 2115 O O . ARG A 1 280 ? 21.461 14.188 83.418 1.00 35.53 272 ARG A O 1
ATOM 2123 N N . GLY A 1 281 ? 22.910 15.853 82.906 1.00 41.67 273 GLY A N 1
ATOM 2124 C CA . GLY A 1 281 ? 22.056 16.893 83.461 1.00 36.55 273 GLY A CA 1
ATOM 2125 C C . GLY A 1 281 ? 20.666 16.927 82.852 1.00 48.29 273 GLY A C 1
ATOM 2126 O O . GLY A 1 281 ? 19.682 17.193 83.546 1.00 48.71 273 GLY A O 1
ATOM 2127 N N . ALA A 1 282 ? 20.565 16.661 81.549 1.00 38.24 274 ALA A N 1
ATOM 2128 C CA . ALA A 1 282 ? 19.285 16.764 80.857 1.00 42.01 274 ALA A CA 1
ATOM 2129 C C . ALA A 1 282 ? 18.313 15.648 81.218 1.00 38.44 274 ALA A C 1
ATOM 2130 O O . ALA A 1 282 ? 17.168 15.679 80.749 1.00 35.89 274 ALA A O 1
ATOM 2132 N N . LEU A 1 283 ? 18.728 14.665 82.022 1.00 41.62 275 LEU A N 1
ATOM 2133 C CA . LEU A 1 283 ? 17.776 13.687 82.536 1.00 43.67 275 LEU A CA 1
ATOM 2134 C C . LEU A 1 283 ? 16.722 14.346 83.414 1.00 48.16 275 LEU A C 1
ATOM 2135 O O . LEU A 1 283 ? 15.610 13.823 83.549 1.00 44.16 275 LEU A O 1
ATOM 2140 N N . THR A 1 284 ? 17.051 15.482 84.017 1.00 39.23 276 THR A N 1
ATOM 2141 C CA . THR A 1 284 ? 16.154 16.202 84.906 1.00 48.12 276 THR A CA 1
ATOM 2142 C C . THR A 1 284 ? 15.433 17.328 84.174 1.00 54.89 276 THR A C 1
ATOM 2143 O O . THR A 1 284 ? 15.832 17.760 83.090 1.00 52.11 276 THR A O 1
ATOM 2147 N N . ASP A 1 285 ? 14.346 17.786 84.788 1.00 46.34 277 ASP A N 1
ATOM 2148 C CA . ASP A 1 285 ? 13.783 19.103 84.528 1.00 40.37 277 ASP A CA 1
ATOM 2149 C C . ASP A 1 285 ? 14.603 20.077 85.366 1.00 48.21 277 ASP A C 1
ATOM 2150 O O . ASP A 1 285 ? 14.381 20.184 86.579 1.00 46.87 277 ASP A O 1
ATOM 2155 N N . PRO A 1 286 ? 15.562 20.788 84.762 1.00 42.99 278 PRO A N 1
ATOM 2156 C CA . PRO A 1 286 ? 16.557 21.511 85.577 1.00 38.53 278 PRO A CA 1
ATOM 2157 C C . PRO A 1 286 ? 15.955 22.541 86.516 1.00 41.62 278 PRO A C 1
ATOM 2158 O O . PRO A 1 286 ? 16.417 22.673 87.657 1.00 38.82 278 PRO A O 1
ATOM 2162 N N . GLN A 1 287 ? 14.931 23.274 86.074 1.00 40.70 279 GLN A N 1
ATOM 2163 C CA . GLN A 1 287 ? 14.306 24.258 86.952 1.00 42.13 279 GLN A CA 1
ATOM 2164 C C . GLN A 1 287 ? 13.464 23.588 88.031 1.00 44.59 279 GLN A C 1
ATOM 2165 O O . GLN A 1 287 ? 13.333 24.127 89.136 1.00 44.97 279 GLN A O 1
ATOM 2171 N N . ALA A 1 288 ? 12.894 22.416 87.737 1.00 45.78 280 ALA A N 1
ATOM 2172 C CA . ALA A 1 288 ? 12.160 21.678 88.760 1.00 47.71 280 ALA A CA 1
ATOM 2173 C C . ALA A 1 288 ? 13.094 21.190 89.860 1.00 44.31 280 ALA A C 1
ATOM 2174 O O . ALA A 1 288 ? 12.707 21.139 91.034 1.00 42.09 280 ALA A O 1
ATOM 2176 N N . ILE A 1 289 ? 14.323 20.818 89.497 1.00 39.49 281 ILE A N 1
ATOM 2177 C CA . ILE A 1 289 ? 15.324 20.463 90.500 1.00 40.13 281 ILE A CA 1
ATOM 2178 C C . ILE A 1 289 ? 15.629 21.666 91.384 1.00 38.89 281 ILE A C 1
ATOM 2179 O O . ILE A 1 289 ? 15.650 21.567 92.616 1.00 42.94 281 ILE A O 1
ATOM 2184 N N . ALA A 1 290 ? 15.876 22.822 90.760 1.00 40.19 282 ALA A N 1
ATOM 2185 C CA . ALA A 1 290 ? 16.168 24.037 91.515 1.00 41.89 282 ALA A CA 1
ATOM 2186 C C . ALA A 1 290 ? 15.014 24.403 92.440 1.00 43.69 282 ALA A C 1
ATOM 2187 O O . ALA A 1 290 ? 15.226 24.753 93.607 1.00 41.27 282 ALA A O 1
ATOM 2189 N N . ASP A 1 291 ? 13.782 24.345 91.926 1.00 44.04 283 ASP A N 1
ATOM 2190 C CA . ASP A 1 291 ? 12.613 24.626 92.755 1.00 38.45 283 ASP A CA 1
ATOM 2191 C C . ASP A 1 291 ? 12.561 23.708 93.970 1.00 42.21 283 ASP A C 1
ATOM 2192 O O . ASP A 1 291 ? 12.282 24.158 95.087 1.00 41.24 283 ASP A O 1
ATOM 2197 N N . ALA A 1 292 ? 12.832 22.417 93.772 1.00 35.88 284 ALA A N 1
ATOM 2198 C CA . ALA A 1 292 ? 12.713 21.446 94.850 1.00 34.54 284 ALA A CA 1
ATOM 2199 C C . ALA A 1 292 ? 13.867 21.510 95.840 1.00 36.95 284 ALA A C 1
ATOM 2200 O O . ALA A 1 292 ? 13.693 21.113 96.997 1.00 41.57 284 ALA A O 1
ATOM 2202 N N . VAL A 1 293 ? 15.037 21.988 95.417 1.00 39.20 285 VAL A N 1
ATOM 2203 C CA . VAL A 1 293 ? 16.125 22.218 96.361 1.00 38.80 285 VAL A CA 1
ATOM 2204 C C . VAL A 1 293 ? 15.855 23.471 97.183 1.00 38.79 285 VAL A C 1
ATOM 2205 O O . VAL A 1 293 ? 16.018 23.479 98.409 1.00 40.84 285 VAL A O 1
ATOM 2209 N N . ASN A 1 294 ? 15.427 24.547 96.518 1.00 37.37 286 ASN A N 1
ATOM 2210 C CA . ASN A 1 294 ? 15.216 25.813 97.210 1.00 37.35 286 ASN A CA 1
ATOM 2211 C C . ASN A 1 294 ? 14.034 25.740 98.168 1.00 39.99 286 ASN A C 1
ATOM 2212 O O . ASN A 1 294 ? 13.983 26.495 99.146 1.00 33.15 286 ASN A O 1
ATOM 2217 N N . SER A 1 295 ? 13.080 24.845 97.908 1.00 38.41 287 SER A N 1
ATOM 2218 C CA . SER A 1 295 ? 11.978 24.614 98.832 1.00 34.83 287 SER A CA 1
ATOM 2219 C C . SER A 1 295 ? 12.351 23.676 99.972 1.00 40.09 287 SER A C 1
ATOM 2220 O O . SER A 1 295 ? 11.601 23.589 100.950 1.00 34.30 287 SER A O 1
ATOM 2223 N N . GLY A 1 296 ? 13.480 22.978 99.872 1.00 34.01 288 GLY A N 1
ATOM 2224 C CA . GLY A 1 296 ? 13.896 22.040 100.890 1.00 34.70 288 GLY A CA 1
ATOM 2225 C C . GLY A 1 296 ? 13.336 20.644 100.747 1.00 36.44 288 GLY A C 1
ATOM 2226 O O . GLY A 1 296 ? 13.618 19.792 101.600 1.00 40.48 288 GLY A O 1
ATOM 2227 N N . HIS A 1 297 ? 12.552 20.378 99.699 1.00 41.26 289 HIS A N 1
ATOM 2228 C CA . HIS A 1 297 ? 12.001 19.041 99.514 1.00 40.26 289 HIS A CA 1
ATOM 2229 C C . HIS A 1 297 ? 13.093 18.012 99.257 1.00 43.99 289 HIS A C 1
ATOM 2230 O O . HIS A 1 297 ? 12.969 16.859 99.685 1.00 44.02 289 HIS A O 1
ATOM 2237 N N . ILE A 1 298 ? 14.166 18.403 98.565 1.00 34.87 290 ILE A N 1
ATOM 2238 C CA . ILE A 1 298 ? 15.286 17.512 98.288 1.00 36.81 290 ILE A CA 1
ATOM 2239 C C . ILE A 1 298 ? 16.595 18.278 98.410 1.00 34.94 290 ILE A C 1
ATOM 2240 O O . ILE A 1 298 ? 16.629 19.510 98.422 1.00 34.05 290 ILE A O 1
ATOM 2245 N N . ALA A 1 299 ? 17.680 17.517 98.508 1.00 37.77 291 ALA A N 1
ATOM 2246 C CA . ALA A 1 299 ? 19.028 18.004 98.273 1.00 33.61 291 ALA A CA 1
ATOM 2247 C C . ALA A 1 299 ? 19.533 17.396 96.971 1.00 35.74 291 ALA A C 1
ATOM 2248 O O . ALA A 1 299 ? 19.116 16.302 96.582 1.00 37.01 291 ALA A O 1
ATOM 2250 N N . TYR A 1 300 ? 20.432 18.106 96.294 1.00 39.19 292 TYR A N 1
ATOM 2251 C CA . TYR A 1 300 ? 20.854 17.694 94.964 1.00 32.08 292 TYR A CA 1
ATOM 2252 C C . TYR A 1 300 ? 22.358 17.855 94.815 1.00 33.52 292 TYR A C 1
ATOM 2253 O O . TYR A 1 300 ? 22.945 18.818 95.316 1.00 36.03 292 TYR A O 1
ATOM 2262 N N . GLY A 1 301 ? 22.970 16.904 94.116 1.00 27.95 293 GLY A N 1
ATOM 2263 C CA . GLY A 1 301 ? 24.399 16.935 93.878 1.00 34.32 293 GLY A CA 1
ATOM 2264 C C . GLY A 1 301 ? 24.753 16.164 92.629 1.00 41.81 293 GLY A C 1
ATOM 2265 O O . GLY A 1 301 ? 24.023 15.266 92.197 1.00 37.89 293 GLY A O 1
ATOM 2266 N N . GLY A 1 302 ? 25.887 16.525 92.053 1.00 39.87 294 GLY A N 1
ATOM 2267 C CA . GLY A 1 302 ? 26.319 15.945 90.799 1.00 35.90 294 GLY A CA 1
ATOM 2268 C C . GLY A 1 302 ? 27.264 16.890 90.090 1.00 36.24 294 GLY A C 1
ATOM 2269 O O . GLY A 1 302 ? 27.524 18.005 90.543 1.00 39.07 294 GLY A O 1
ATOM 2270 N N . ASP A 1 303 ? 27.779 16.416 88.955 1.00 32.11 295 ASP A N 1
ATOM 2271 C CA . ASP A 1 303 ? 28.745 17.194 88.198 1.00 35.76 295 ASP A CA 1
ATOM 2272 C C . ASP A 1 303 ? 28.358 17.429 86.744 1.00 31.12 295 ASP A C 1
ATOM 2273 O O . ASP A 1 303 ? 29.063 18.169 86.053 1.00 28.35 295 ASP A O 1
ATOM 2278 N N . VAL A 1 304 ? 27.262 16.856 86.267 1.00 35.10 296 VAL A N 1
ATOM 2279 C CA . VAL A 1 304 ? 26.845 17.021 84.879 1.00 29.33 296 VAL A CA 1
ATOM 2280 C C . VAL A 1 304 ? 25.736 18.059 84.816 1.00 38.37 296 VAL A C 1
ATOM 2281 O O . VAL A 1 304 ? 24.887 18.141 85.714 1.00 37.76 296 VAL A O 1
ATOM 2285 N N . TRP A 1 305 ? 25.746 18.860 83.759 1.00 35.67 297 TRP A N 1
ATOM 2286 C CA . TRP A 1 305 ? 24.834 19.974 83.578 1.00 35.31 297 TRP A CA 1
ATOM 2287 C C . TRP A 1 305 ? 24.164 19.858 82.219 1.00 35.34 297 TRP A C 1
ATOM 2288 O O . TRP A 1 305 ? 24.684 19.189 81.318 1.00 40.45 297 TRP A O 1
ATOM 2299 N N . PRO A 1 306 ? 23.002 20.495 82.035 1.00 34.88 298 PRO A N 1
ATOM 2300 C CA . PRO A 1 306 ? 22.320 20.389 80.734 1.00 36.65 298 PRO A CA 1
ATOM 2301 C C . PRO A 1 306 ? 23.078 21.053 79.599 1.00 46.13 298 PRO A C 1
ATOM 2302 O O . PRO A 1 306 ? 22.992 20.586 78.456 1.00 29.70 298 PRO A O 1
ATOM 2306 N N . VAL A 1 307 ? 23.816 22.125 79.874 1.00 44.07 299 VAL A N 1
ATOM 2307 C CA . VAL A 1 307 ? 24.596 22.840 78.870 1.00 36.24 299 VAL A CA 1
ATOM 2308 C C . VAL A 1 307 ? 25.976 23.096 79.455 1.00 44.54 299 VAL A C 1
ATOM 2309 O O . VAL A 1 307 ? 26.094 23.642 80.557 1.00 37.47 299 VAL A O 1
ATOM 2313 N N . GLN A 1 308 ? 27.016 22.697 78.725 1.00 35.15 300 GLN A N 1
ATOM 2314 C CA . GLN A 1 308 ? 28.377 22.778 79.232 1.00 39.17 300 GLN A CA 1
ATOM 2315 C C . GLN A 1 308 ? 29.246 23.550 78.245 1.00 42.56 300 GLN A C 1
ATOM 2316 O O . GLN A 1 308 ? 29.297 23.194 77.054 1.00 35.13 300 GLN A O 1
ATOM 2322 N N . PRO A 1 309 ? 29.944 24.607 78.690 1.00 46.40 301 PRO A N 1
ATOM 2323 C CA . PRO A 1 309 ? 30.043 25.085 80.079 1.00 34.77 301 PRO A CA 1
ATOM 2324 C C . PRO A 1 309 ? 28.730 25.682 80.574 1.00 32.79 301 PRO A C 1
ATOM 2325 O O . PRO A 1 309 ? 27.947 26.208 79.788 1.00 33.98 301 PRO A O 1
ATOM 2329 N N . ALA A 1 310 ? 28.464 25.604 81.871 1.00 36.13 302 ALA A N 1
ATOM 2330 C CA . ALA A 1 310 ? 27.170 26.047 82.366 1.00 26.87 302 ALA A CA 1
ATOM 2331 C C . ALA A 1 310 ? 27.121 27.571 82.422 1.00 35.03 302 ALA A C 1
ATOM 2332 O O . ALA A 1 310 ? 28.118 28.211 82.769 1.00 32.30 302 ALA A O 1
ATOM 2334 N N . PRO A 1 311 ? 25.986 28.171 82.064 1.00 34.54 303 PRO A N 1
ATOM 2335 C CA . PRO A 1 311 ? 25.862 29.630 82.159 1.00 38.88 303 PRO A CA 1
ATOM 2336 C C . PRO A 1 311 ? 26.142 30.119 83.571 1.00 43.52 303 PRO A C 1
ATOM 2337 O O . PRO A 1 311 ? 25.980 29.386 84.550 1.00 43.65 303 PRO A O 1
ATOM 2341 N N . LYS A 1 312 ? 26.586 31.374 83.664 1.00 40.28 304 LYS A N 1
ATOM 2342 C CA . LYS A 1 312 ? 26.821 31.979 84.970 1.00 38.68 304 LYS A CA 1
ATOM 2343 C C . LYS A 1 312 ? 25.539 31.986 85.796 1.00 38.02 304 LYS A C 1
ATOM 2344 O O . LYS A 1 312 ? 25.565 31.716 87.003 1.00 46.74 304 LYS A O 1
ATOM 2350 N N . ASP A 1 313 ? 24.404 32.251 85.155 1.00 39.89 305 ASP A N 1
ATOM 2351 C CA . ASP A 1 313 ? 23.125 32.382 85.837 1.00 47.88 305 ASP A CA 1
ATOM 2352 C C . ASP A 1 313 ? 22.399 31.055 86.027 1.00 45.29 305 ASP A C 1
ATOM 2353 O O . ASP A 1 313 ? 21.215 31.063 86.378 1.00 44.18 305 ASP A O 1
ATOM 2358 N N . MET A 1 314 ? 23.065 29.927 85.795 1.00 44.80 306 MET A N 1
ATOM 2359 C CA . MET A 1 314 ? 22.384 28.641 85.865 1.00 43.80 306 MET A CA 1
ATOM 2360 C C . MET A 1 314 ? 21.870 28.411 87.283 1.00 35.70 306 MET A C 1
ATOM 2361 O O . MET A 1 314 ? 22.641 28.538 88.245 1.00 30.96 306 MET A O 1
ATOM 2366 N N . PRO A 1 315 ? 20.584 28.091 87.458 1.00 37.79 307 PRO A N 1
ATOM 2367 C CA . PRO A 1 315 ? 20.014 28.041 88.816 1.00 40.30 307 PRO A CA 1
ATOM 2368 C C . PRO A 1 315 ? 20.678 27.027 89.732 1.00 38.57 307 PRO A C 1
ATOM 2369 O O . PRO A 1 315 ? 20.609 27.189 90.956 1.00 29.49 307 PRO A O 1
ATOM 2373 N N . TRP A 1 316 ? 21.317 25.990 89.187 1.00 34.45 308 TRP A N 1
ATOM 2374 C CA . TRP A 1 316 ? 21.972 25.001 90.034 1.00 33.15 308 TRP A CA 1
ATOM 2375 C C . TRP A 1 316 ? 23.196 25.562 90.746 1.00 36.64 308 TRP A C 1
ATOM 2376 O O . TRP A 1 316 ? 23.629 24.989 91.751 1.00 30.35 308 TRP A O 1
ATOM 2387 N N . ARG A 1 317 ? 23.761 26.667 90.252 1.00 29.31 309 ARG A N 1
ATOM 2388 C CA . ARG A 1 317 ? 24.943 27.247 90.877 1.00 36.10 309 ARG A CA 1
ATOM 2389 C C . ARG A 1 317 ? 24.632 27.938 92.199 1.00 34.27 309 ARG A C 1
ATOM 2390 O O . ARG A 1 317 ? 25.554 28.188 92.983 1.00 32.38 309 ARG A O 1
ATOM 2398 N N . THR A 1 318 ? 23.362 28.248 92.467 1.00 29.94 310 THR A N 1
ATOM 2399 C CA . THR A 1 318 ? 22.981 28.957 93.681 1.00 39.04 310 THR A CA 1
ATOM 2400 C C . THR A 1 318 ? 21.843 28.284 94.437 1.00 36.51 310 THR A C 1
ATOM 2401 O O . THR A 1 318 ? 21.357 28.854 95.421 1.00 45.80 310 THR A O 1
ATOM 2405 N N . MET A 1 319 ? 21.386 27.115 93.987 1.00 32.78 311 MET A N 1
ATOM 2406 C CA . MET A 1 319 ? 20.479 26.281 94.768 1.00 38.12 311 MET A CA 1
ATOM 2407 C C . MET A 1 319 ? 20.971 26.132 96.201 1.00 39.71 311 MET A C 1
ATOM 2408 O O . MET A 1 319 ? 22.169 25.973 96.446 1.00 33.59 311 MET A O 1
ATOM 2413 N N . HIS A 1 320 ? 20.036 26.173 97.150 1.00 36.80 312 HIS A N 1
ATOM 2414 C CA . HIS A 1 320 ? 20.321 25.719 98.505 1.00 32.63 312 HIS A CA 1
ATOM 2415 C C . HIS A 1 320 ? 19.014 25.532 99.259 1.00 35.27 312 HIS A C 1
ATOM 2416 O O . HIS A 1 320 ? 17.992 26.141 98.933 1.00 34.72 312 HIS A O 1
ATOM 2423 N N . ASN A 1 321 ? 19.069 24.672 100.275 1.00 32.65 313 ASN A N 1
ATOM 2424 C CA . ASN A 1 321 ? 17.934 24.453 101.151 1.00 36.99 313 ASN A CA 1
ATOM 2425 C C . ASN A 1 321 ? 17.657 25.704 101.982 1.00 37.66 313 ASN A C 1
ATOM 2426 O O . ASN A 1 321 ? 18.550 26.527 102.198 1.00 33.18 313 ASN A O 1
ATOM 2431 N N . PRO A 1 322 ? 16.414 25.878 102.442 1.00 33.29 314 PRO A N 1
ATOM 2432 C CA . PRO A 1 322 ? 16.091 27.052 103.273 1.00 36.36 314 PRO A CA 1
ATOM 2433 C C . PRO A 1 322 ? 16.990 27.220 104.486 1.00 38.10 314 PRO A C 1
ATOM 2434 O O . PRO A 1 322 ? 17.204 28.355 104.931 1.00 45.89 314 PRO A O 1
ATOM 2438 N N . TYR A 1 323 ? 17.517 26.123 105.041 1.00 35.69 315 TYR A N 1
ATOM 2439 C CA . TYR A 1 323 ? 18.354 26.209 106.234 1.00 35.18 315 TYR A CA 1
ATOM 2440 C C . TYR A 1 323 ? 19.582 27.086 106.034 1.00 38.75 315 TYR A C 1
ATOM 2441 O O . TYR A 1 323 ? 20.169 27.541 107.022 1.00 37.01 315 TYR A O 1
ATOM 2450 N N . GLY A 1 324 ? 19.985 27.337 104.802 1.00 29.45 316 GLY A N 1
ATOM 2451 C CA . GLY A 1 324 ? 21.171 28.132 104.560 1.00 34.88 316 GLY A CA 1
ATOM 2452 C C . GLY A 1 324 ? 21.801 27.835 103.216 1.00 37.39 316 GLY A C 1
ATOM 2453 O O . GLY A 1 324 ? 21.515 26.838 102.557 1.00 36.32 316 GLY A O 1
ATOM 2454 N N . LYS A 1 325 ? 22.687 28.748 102.811 1.00 36.73 317 LYS A N 1
ATOM 2455 C CA . LYS A 1 325 ? 23.387 28.664 101.533 1.00 45.22 317 LYS A CA 1
ATOM 2456 C C . LYS A 1 325 ? 24.172 27.366 101.381 1.00 35.67 317 LYS A C 1
ATOM 2457 O O . LYS A 1 325 ? 24.292 26.843 100.267 1.00 41.93 317 LYS A O 1
ATOM 2463 N N . ASP A 1 326 ? 24.720 26.835 102.474 1.00 35.09 318 ASP A N 1
ATOM 2464 C CA . ASP A 1 326 ? 25.556 25.644 102.417 1.00 32.62 318 ASP A CA 1
ATOM 2465 C C . ASP A 1 326 ? 24.796 24.378 102.797 1.00 35.02 318 ASP A C 1
ATOM 2466 O O . ASP A 1 326 ? 25.412 23.396 103.226 1.00 38.44 318 ASP A O 1
ATOM 2471 N N . TYR A 1 327 ? 23.474 24.380 102.644 1.00 34.84 319 TYR A N 1
ATOM 2472 C CA . TYR A 1 327 ? 22.637 23.211 102.885 1.00 31.92 319 TYR A CA 1
ATOM 2473 C C . TYR A 1 327 ? 22.077 22.713 101.558 1.00 32.95 319 TYR A C 1
ATOM 2474 O O . TYR A 1 327 ? 21.402 23.466 100.847 1.00 26.83 319 TYR A O 1
ATOM 2483 N N . GLY A 1 328 ? 22.355 21.455 101.228 1.00 27.52 320 GLY A N 1
ATOM 2484 C CA . GLY A 1 328 ? 21.621 20.768 100.185 1.00 35.98 320 GLY A CA 1
ATOM 2485 C C . GLY A 1 328 ? 22.125 20.940 98.769 1.00 37.15 320 GLY A C 1
ATOM 2486 O O . GLY A 1 328 ? 21.467 20.457 97.839 1.00 26.91 320 GLY A O 1
ATOM 2487 N N . ASN A 1 329 ? 23.257 21.610 98.566 1.00 38.30 321 ASN A N 1
ATOM 2488 C CA . ASN A 1 329 ? 23.843 21.777 97.241 1.00 37.12 321 ASN A CA 1
ATOM 2489 C C . ASN A 1 329 ? 25.250 21.198 97.263 1.00 33.09 321 ASN A C 1
ATOM 2490 O O . ASN A 1 329 ? 26.119 21.700 97.982 1.00 27.52 321 ASN A O 1
ATOM 2495 N N . ALA A 1 330 ? 25.470 20.150 96.475 1.00 28.70 322 ALA A N 1
ATOM 2496 C CA . ALA A 1 330 ? 26.793 19.567 96.281 1.00 27.74 322 ALA A CA 1
ATOM 2497 C C . ALA A 1 330 ? 27.132 19.503 94.797 1.00 25.75 322 ALA A C 1
ATOM 2498 O O . ALA A 1 330 ? 27.627 18.496 94.286 1.00 29.76 322 ALA A O 1
ATOM 2500 N N . MET A 1 331 ? 26.860 20.592 94.082 1.00 30.18 323 MET A N 1
ATOM 2501 C CA . MET A 1 331 ? 27.219 20.660 92.673 1.00 35.10 323 MET A CA 1
ATOM 2502 C C . MET A 1 331 ? 28.728 20.773 92.516 1.00 35.42 323 MET A C 1
ATOM 2503 O O . MET A 1 331 ? 29.408 21.408 93.327 1.00 26.40 323 MET A O 1
ATOM 2508 N N . THR A 1 332 ? 29.256 20.146 91.469 1.00 29.06 324 THR A N 1
ATOM 2509 C CA . THR A 1 332 ? 30.581 20.474 90.970 1.00 21.26 324 THR A CA 1
ATOM 2510 C C . THR A 1 332 ? 30.528 20.653 89.463 1.00 33.28 324 THR A C 1
ATOM 2511 O O . THR A 1 332 ? 29.650 20.119 88.779 1.00 39.81 324 THR A O 1
ATOM 2515 N N . VAL A 1 333 ? 31.468 21.444 88.965 1.00 28.03 325 VAL A N 1
ATOM 2516 C CA . VAL A 1 333 ? 31.815 21.506 87.552 1.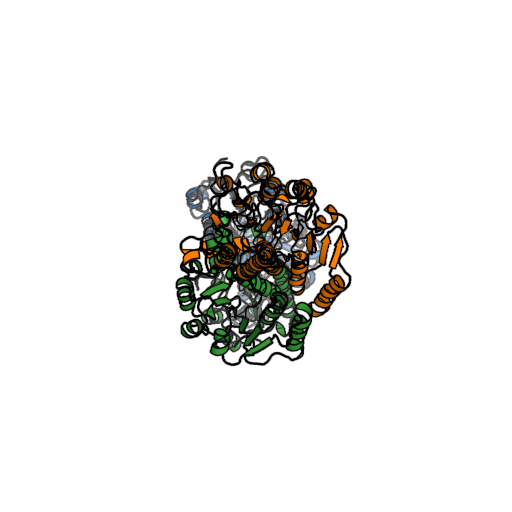00 35.60 325 VAL A CA 1
ATOM 2517 C C . VAL A 1 333 ? 32.176 20.099 87.072 1.00 32.99 325 VAL A C 1
ATOM 2518 O O . VAL A 1 333 ? 32.648 19.272 87.860 1.00 30.26 325 VAL A O 1
ATOM 2522 N N . HIS A 1 334 ? 31.955 19.809 85.786 1.00 28.05 326 HIS A N 1
ATOM 2523 C CA . HIS A 1 334 ? 32.024 18.438 85.269 1.00 38.01 326 HIS A CA 1
ATOM 2524 C C . HIS A 1 334 ? 33.468 17.950 85.276 1.00 35.75 326 HIS A C 1
ATOM 2525 O O . HIS A 1 334 ? 34.247 18.261 84.373 1.00 30.72 326 HIS A O 1
ATOM 2532 N N . VAL A 1 335 ? 33.827 17.164 86.292 1.00 32.46 327 VAL A N 1
ATOM 2533 C CA . VAL A 1 335 ? 35.219 16.772 86.498 1.00 26.37 327 VAL A CA 1
ATOM 2534 C C . VAL A 1 335 ? 35.410 15.292 86.790 1.00 37.60 327 VAL A C 1
ATOM 2535 O O . VAL A 1 335 ? 36.544 14.796 86.661 1.00 30.43 327 VAL A O 1
ATOM 2539 N N . SER A 1 336 ? 34.379 14.539 87.189 1.00 30.46 328 SER A N 1
ATOM 2540 C CA . SER A 1 336 ? 34.603 13.201 87.738 1.00 30.54 328 SER A CA 1
ATOM 2541 C C . SER A 1 336 ? 35.325 12.299 86.743 1.00 29.03 328 SER A C 1
ATOM 2542 O O . SER A 1 336 ? 36.298 11.622 87.093 1.00 27.79 328 SER A O 1
ATOM 2545 N N . GLY A 1 337 ? 34.864 12.280 85.497 1.00 27.00 329 GLY A N 1
ATOM 2546 C CA . GLY A 1 337 ? 35.489 11.473 84.467 1.00 41.39 329 GLY A CA 1
ATOM 2547 C C . GLY A 1 337 ? 36.856 11.935 84.006 1.00 40.61 329 GLY A C 1
ATOM 2548 O O . GLY A 1 337 ? 37.465 11.251 83.179 1.00 32.30 329 GLY A O 1
ATOM 2549 N N . THR A 1 338 ? 37.360 13.068 84.502 1.00 26.79 330 THR A N 1
ATOM 2550 C CA . THR A 1 338 ? 38.610 13.633 84.005 1.00 31.14 330 THR A CA 1
ATOM 2551 C C . THR A 1 338 ? 39.646 13.812 85.113 1.00 30.37 330 THR A C 1
ATOM 2552 O O . THR A 1 338 ? 40.508 14.691 85.036 1.00 28.02 330 THR A O 1
ATOM 2556 N N . SER A 1 339 ? 39.598 12.961 86.135 1.00 24.65 331 SER A N 1
ATOM 2557 C CA . SER A 1 339 ? 40.717 12.871 87.060 1.00 23.84 331 SER A CA 1
ATOM 2558 C C . SER A 1 339 ? 41.974 12.439 86.308 1.00 22.00 331 SER A C 1
ATOM 2559 O O . SER A 1 339 ? 41.910 11.851 85.225 1.00 29.87 331 SER A O 1
ATOM 2562 N N . LEU A 1 340 ? 43.133 12.751 86.895 1.00 28.59 332 LEU A N 1
ATOM 2563 C CA . LEU A 1 340 ? 44.401 12.443 86.239 1.00 33.40 332 LEU A CA 1
ATOM 2564 C C . LEU A 1 340 ? 44.510 10.960 85.901 1.00 39.26 332 LEU A C 1
ATOM 2565 O O . LEU A 1 340 ? 45.007 10.596 84.829 1.00 39.74 332 LEU A O 1
ATOM 2570 N N . ASP A 1 341 ? 44.049 10.090 86.802 1.00 35.44 333 ASP A N 1
ATOM 2571 C CA . ASP A 1 341 ? 44.059 8.659 86.517 1.00 31.49 333 ASP A CA 1
ATOM 2572 C C . ASP A 1 341 ? 43.136 8.324 85.353 1.00 30.16 333 ASP A C 1
ATOM 2573 O O . ASP A 1 341 ? 43.463 7.477 84.513 1.00 38.40 333 ASP A O 1
ATOM 2578 N N . ALA A 1 342 ? 41.973 8.977 85.290 1.00 25.09 334 ALA A N 1
ATOM 2579 C CA . ALA A 1 342 ? 41.048 8.739 84.186 1.00 24.89 334 ALA A CA 1
ATOM 2580 C C . ALA A 1 342 ? 41.596 9.282 82.873 1.00 36.04 334 ALA A C 1
ATOM 2581 O O . ALA A 1 342 ? 41.449 8.643 81.824 1.00 36.88 334 ALA A O 1
ATOM 2583 N N . GLN A 1 343 ? 42.225 10.461 82.908 1.00 28.18 335 GLN A N 1
ATOM 2584 C CA . GLN A 1 343 ? 42.735 11.068 81.681 1.00 27.98 335 GLN A CA 1
ATOM 2585 C C . GLN A 1 343 ? 43.772 10.177 81.011 1.00 24.94 335 GLN A C 1
ATOM 2586 O O . GLN A 1 343 ? 43.800 10.062 79.781 1.00 35.42 335 GLN A O 1
ATOM 2592 N N . ALA A 1 344 ? 44.635 9.539 81.805 1.00 27.88 336 ALA A N 1
ATOM 2593 C CA . ALA A 1 344 ? 45.598 8.598 81.244 1.00 24.73 336 ALA A CA 1
ATOM 2594 C C . ALA A 1 344 ? 44.895 7.437 80.551 1.00 38.92 336 ALA A C 1
ATOM 2595 O O . ALA A 1 344 ? 45.352 6.961 79.505 1.00 35.13 336 ALA A O 1
ATOM 2597 N N . ARG A 1 345 ? 43.784 6.965 81.122 1.00 33.14 337 ARG A N 1
ATOM 2598 C CA . ARG A 1 345 ? 43.072 5.834 80.536 1.00 32.18 337 ARG A CA 1
ATOM 2599 C C . ARG A 1 345 ? 42.442 6.198 79.196 1.00 30.75 337 ARG A C 1
ATOM 2600 O O . ARG A 1 345 ? 42.634 5.489 78.202 1.00 32.53 337 ARG A O 1
ATOM 2608 N N . TYR A 1 346 ? 41.681 7.294 79.142 1.00 25.71 338 TYR A N 1
ATOM 2609 C CA . TYR A 1 346 ? 40.957 7.574 77.909 1.00 32.17 338 TYR A CA 1
ATOM 2610 C C . TYR A 1 346 ? 41.807 8.289 76.865 1.00 33.04 338 TYR A C 1
ATOM 2611 O O . TYR A 1 346 ? 41.391 8.362 75.705 1.00 32.16 338 TYR A O 1
ATOM 2620 N N . ALA A 1 347 ? 42.981 8.807 77.233 1.00 28.32 339 ALA A N 1
ATOM 2621 C CA . ALA A 1 347 ? 43.911 9.284 76.214 1.00 39.00 339 ALA A CA 1
ATOM 2622 C C . ALA A 1 347 ? 44.538 8.111 75.473 1.00 39.56 339 ALA A C 1
ATOM 2623 O O . ALA A 1 347 ? 44.637 8.120 74.240 1.00 31.35 339 ALA A O 1
ATOM 2625 N N . ASN A 1 348 ? 44.970 7.088 76.217 1.00 28.08 340 ASN A N 1
ATOM 2626 C CA . ASN A 1 348 ? 45.412 5.846 75.592 1.00 40.72 340 ASN A CA 1
ATOM 2627 C C . ASN A 1 348 ? 44.282 5.190 74.811 1.00 41.65 340 ASN A C 1
ATOM 2628 O O . ASN A 1 348 ? 44.526 4.559 73.776 1.00 40.85 340 ASN A O 1
ATOM 2633 N N . GLY A 1 349 ? 43.044 5.324 75.291 1.00 36.75 341 GLY A N 1
ATOM 2634 C CA . GLY A 1 349 ? 41.915 4.760 74.569 1.00 37.13 341 GLY A CA 1
ATOM 2635 C C . GLY A 1 349 ? 41.679 5.430 73.229 1.00 34.46 341 GLY A C 1
ATOM 2636 O O . GLY A 1 349 ? 41.402 4.759 72.231 1.00 33.63 341 GLY A O 1
ATOM 2637 N N . VAL A 1 350 ? 41.776 6.761 73.186 1.00 32.67 342 VAL A N 1
ATOM 2638 C CA . VAL A 1 350 ? 41.624 7.468 71.919 1.00 29.24 342 VAL A CA 1
ATOM 2639 C C . VAL A 1 350 ? 42.770 7.122 70.976 1.00 30.34 342 VAL A C 1
ATOM 2640 O O . VAL A 1 350 ? 42.583 7.058 69.755 1.00 28.08 342 VAL A O 1
ATOM 2644 N N . LYS A 1 351 ? 43.961 6.864 71.522 1.00 31.70 343 LYS A N 1
ATOM 2645 C CA . LYS A 1 351 ? 45.101 6.510 70.682 1.00 37.03 343 LYS A CA 1
ATOM 2646 C C . LYS A 1 351 ? 44.881 5.171 69.989 1.00 42.98 343 LYS A C 1
ATOM 2647 O O . LYS A 1 351 ? 45.214 5.015 68.808 1.00 35.69 343 LYS A O 1
ATOM 2653 N N . GLN A 1 352 ? 44.323 4.193 70.707 1.00 43.63 344 GLN A N 1
ATOM 2654 C CA . GLN A 1 352 ? 44.081 2.883 70.111 1.00 40.96 344 GLN A CA 1
ATOM 2655 C C . GLN A 1 352 ? 43.004 2.955 69.035 1.00 34.36 344 GLN A C 1
ATOM 2656 O O . GLN A 1 352 ? 43.111 2.292 67.997 1.00 37.97 344 GLN A O 1
ATOM 2662 N N . ILE A 1 353 ? 41.958 3.753 69.265 1.00 31.91 345 ILE A N 1
ATOM 2663 C CA . ILE A 1 353 ? 40.899 3.900 68.270 1.00 30.55 345 ILE A CA 1
ATOM 2664 C C . ILE A 1 353 ? 41.451 4.519 66.992 1.00 44.34 345 ILE A C 1
ATOM 2665 O O . ILE A 1 353 ? 41.096 4.107 65.880 1.00 40.96 345 ILE A O 1
ATOM 2670 N N . LEU A 1 354 ? 42.336 5.509 67.128 1.00 40.70 346 LEU A N 1
ATOM 2671 C CA . LEU A 1 354 ? 42.911 6.153 65.952 1.00 36.79 346 LEU A CA 1
ATOM 2672 C C . LEU A 1 354 ? 43.887 5.228 65.237 1.00 29.67 346 LEU A C 1
ATOM 2673 O O . LEU A 1 354 ? 43.944 5.214 64.002 1.00 37.64 346 LEU A O 1
ATOM 2678 N N . THR A 1 355 ? 44.674 4.463 65.996 1.00 38.82 347 THR A N 1
ATOM 2679 C CA . THR A 1 355 ? 45.580 3.488 65.394 1.00 40.34 347 THR A CA 1
ATOM 2680 C C . THR A 1 355 ? 44.819 2.502 64.516 1.00 46.12 347 THR A C 1
ATOM 2681 O O . THR A 1 355 ? 45.190 2.269 63.359 1.00 43.60 347 THR A O 1
ATOM 2685 N N . GLU A 1 356 ? 43.757 1.901 65.060 1.00 40.08 348 GLU A N 1
ATOM 2686 C CA . GLU A 1 356 ? 42.932 0.983 64.279 1.00 41.28 348 GLU A CA 1
ATOM 2687 C C . GLU A 1 356 ? 42.394 1.649 63.018 1.00 42.91 348 GLU A C 1
ATOM 2688 O O . GLU A 1 356 ? 42.314 1.016 61.959 1.00 40.59 348 GLU A O 1
ATOM 2694 N N . TYR A 1 357 ? 42.020 2.927 63.112 1.00 39.38 349 TYR A N 1
ATOM 2695 C CA . TYR A 1 357 ? 41.447 3.619 61.962 1.00 34.79 349 TYR A CA 1
ATOM 2696 C C . TYR A 1 357 ? 42.519 3.951 60.930 1.00 45.56 349 TYR A C 1
ATOM 2697 O O . TYR A 1 357 ? 42.325 3.734 59.728 1.00 47.17 349 TYR A O 1
ATOM 2706 N N . PHE A 1 358 ? 43.656 4.486 61.382 1.00 43.14 350 PHE A N 1
ATOM 2707 C CA . PHE A 1 358 ? 44.709 4.887 60.453 1.00 43.34 350 PHE A CA 1
ATOM 2708 C C . PHE A 1 358 ? 45.296 3.679 59.733 1.00 46.25 350 PHE A C 1
ATOM 2709 O O . PHE A 1 358 ? 45.487 3.704 58.512 1.00 40.06 350 PHE A O 1
ATOM 2717 N N . ASP A 1 359 ? 45.588 2.609 60.475 1.00 48.03 351 ASP A N 1
ATOM 2718 C CA . ASP A 1 359 ? 46.064 1.368 59.877 1.00 43.93 351 ASP A CA 1
ATOM 2719 C C . ASP A 1 359 ? 45.000 0.667 59.042 1.00 40.54 351 ASP A C 1
ATOM 2720 O O . ASP A 1 359 ? 45.300 -0.371 58.440 1.00 45.59 351 ASP A O 1
ATOM 2725 N N . LYS A 1 360 ? 43.781 1.209 58.997 1.00 47.74 352 LYS A N 1
ATOM 2726 C CA . LYS A 1 360 ? 42.678 0.657 58.208 1.00 51.68 352 LYS A CA 1
ATOM 2727 C C . LYS A 1 360 ? 42.406 -0.807 58.547 1.00 50.81 352 LYS A C 1
ATOM 2728 O O . LYS A 1 360 ? 42.011 -1.597 57.686 1.00 52.32 352 LYS A O 1
ATOM 2734 N N . THR A 1 361 ? 42.612 -1.179 59.809 1.00 43.88 353 THR A N 1
ATOM 2735 C CA . THR A 1 361 ? 42.216 -2.489 60.312 1.00 47.18 353 THR A CA 1
ATOM 2736 C C . THR A 1 361 ? 40.886 -2.453 61.052 1.00 48.04 353 THR A C 1
ATOM 2737 O O . THR A 1 361 ? 40.099 -3.399 60.946 1.00 46.11 353 THR A O 1
ATOM 2741 N N . TYR A 1 362 ? 40.627 -1.380 61.805 1.00 41.12 354 TYR A N 1
ATOM 2742 C CA . TYR A 1 362 ? 39.331 -1.136 62.443 1.00 31.86 354 TYR A CA 1
ATOM 2743 C C . TYR A 1 362 ? 38.961 -2.239 63.431 1.00 35.06 354 TYR A C 1
ATOM 2744 O O . TYR A 1 362 ? 37.791 -2.603 63.568 1.00 35.00 354 TYR A O 1
ATOM 2753 N N . LYS A 1 363 ? 39.955 -2.781 64.128 1.00 38.48 355 LYS A N 1
ATOM 2754 C CA . LYS A 1 363 ? 39.681 -3.768 65.171 1.00 37.47 355 LYS A CA 1
ATOM 2755 C C . LYS A 1 363 ? 39.394 -3.058 66.497 1.00 40.15 355 LYS A C 1
ATOM 2756 O O . LYS A 1 363 ? 40.099 -3.204 67.496 1.00 45.33 355 LYS A O 1
ATOM 2762 N N . TYR A 1 364 ? 38.320 -2.269 66.476 1.00 38.06 356 TYR A N 1
ATOM 2763 C CA . TYR A 1 364 ? 37.863 -1.568 67.667 1.00 35.40 356 TYR A CA 1
ATOM 2764 C C . TYR A 1 364 ? 37.351 -2.553 68.711 1.00 46.91 356 TYR A C 1
ATOM 2765 O O . TYR A 1 364 ? 36.819 -3.618 68.387 1.00 48.04 356 TYR A O 1
ATOM 2774 N N . ARG A 1 365 ? 37.518 -2.185 69.973 1.00 38.67 357 ARG A N 1
ATOM 2775 C CA . ARG A 1 365 ? 36.817 -2.864 71.051 1.00 37.20 357 ARG A CA 1
ATOM 2776 C C . ARG A 1 365 ? 35.315 -2.671 70.867 1.00 43.06 357 ARG A C 1
ATOM 2777 O O . ARG A 1 365 ? 34.857 -1.523 70.756 1.00 41.27 357 ARG A O 1
ATOM 2785 N N . PRO A 1 366 ? 34.522 -3.744 70.808 1.00 37.00 358 PRO A N 1
ATOM 2786 C CA . PRO A 1 366 ? 33.088 -3.577 70.515 1.00 37.57 358 PRO A CA 1
ATOM 2787 C C . PRO A 1 366 ? 32.341 -2.752 71.549 1.00 30.49 358 PRO A C 1
ATOM 2788 O O . PRO A 1 366 ? 31.353 -2.092 71.200 1.00 37.04 358 PRO A O 1
ATOM 2792 N N . GLN A 1 367 ? 32.776 -2.764 72.811 1.00 30.33 359 GLN A N 1
ATOM 2793 C CA . GLN A 1 367 ? 32.133 -1.926 73.816 1.00 37.66 359 GLN A CA 1
ATOM 2794 C C . GLN A 1 367 ? 32.397 -0.444 73.585 1.00 41.30 359 GLN A C 1
ATOM 2795 O O . GLN A 1 367 ? 31.649 0.394 74.100 1.00 39.82 359 GLN A O 1
ATOM 2801 N N . ASP A 1 368 ? 33.434 -0.106 72.819 1.00 37.42 360 ASP A N 1
ATOM 2802 C CA . ASP A 1 368 ? 33.749 1.281 72.504 1.00 29.96 360 ASP A CA 1
ATOM 2803 C C . ASP A 1 368 ? 32.870 1.862 71.406 1.00 35.30 360 ASP A C 1
ATOM 2804 O O . ASP A 1 368 ? 32.851 3.085 71.236 1.00 37.89 360 ASP A O 1
ATOM 2809 N N . VAL A 1 369 ? 32.144 1.030 70.667 1.00 37.79 361 VAL A N 1
ATOM 2810 C CA . VAL A 1 369 ? 31.407 1.477 69.491 1.00 26.27 361 VAL A CA 1
ATOM 2811 C C . VAL A 1 369 ? 30.031 1.971 69.914 1.00 33.56 361 VAL A C 1
ATOM 2812 O O . VAL A 1 369 ? 29.274 1.249 70.573 1.00 37.35 361 VAL A O 1
ATOM 2816 N N . ILE A 1 370 ? 29.708 3.201 69.532 1.00 41.79 362 ILE A N 1
ATOM 2817 C CA . ILE A 1 370 ? 28.401 3.792 69.791 1.00 34.61 362 ILE A CA 1
ATOM 2818 C C . ILE A 1 370 ? 27.530 3.759 68.544 1.00 35.46 362 ILE A C 1
ATOM 2819 O O . ILE A 1 370 ? 26.360 3.379 68.601 1.00 39.27 362 ILE A O 1
ATOM 2824 N N . CYS A 1 371 ? 28.094 4.153 67.405 1.00 35.35 363 CYS A N 1
ATOM 2825 C CA . CYS A 1 371 ? 27.440 4.016 66.114 1.00 29.62 363 CYS A CA 1
ATOM 2826 C C . CYS A 1 371 ? 28.463 3.543 65.093 1.00 37.85 363 CYS A C 1
ATOM 2827 O O . CYS A 1 371 ? 29.654 3.848 65.200 1.00 36.02 363 CYS A O 1
ATOM 2830 N N . ILE A 1 372 ? 27.982 2.800 64.098 1.00 31.84 364 ILE A N 1
ATOM 2831 C CA . ILE A 1 372 ? 28.824 2.314 63.010 1.00 34.54 364 ILE A CA 1
ATOM 2832 C C . ILE A 1 372 ? 27.931 1.772 61.902 1.00 36.08 364 ILE A C 1
ATOM 2833 O O . ILE A 1 372 ? 26.858 1.216 62.168 1.00 35.90 364 ILE A O 1
ATOM 2838 N N . ASP A 1 373 ? 28.350 1.975 60.652 1.00 35.12 365 ASP A N 1
ATOM 2839 C CA . ASP A 1 373 ? 27.676 1.416 59.480 1.00 33.52 365 ASP A CA 1
ATOM 2840 C C . ASP A 1 373 ? 26.212 1.843 59.398 1.00 34.58 365 ASP A C 1
ATOM 2841 O O . ASP A 1 373 ? 25.373 1.120 58.855 1.00 29.69 365 ASP A O 1
ATOM 2846 N N . GLY A 1 374 ? 25.893 3.018 59.936 1.00 28.12 366 GLY A N 1
ATOM 2847 C CA . GLY A 1 374 ? 24.562 3.577 59.821 1.00 27.55 366 GLY A CA 1
ATOM 2848 C C . GLY A 1 374 ? 23.578 3.178 60.897 1.00 32.02 366 GLY A C 1
ATOM 2849 O O . GLY A 1 374 ? 22.396 3.527 60.788 1.00 39.67 366 GLY A O 1
ATOM 2850 N N . HIS A 1 375 ? 24.016 2.463 61.931 1.00 24.81 367 HIS A N 1
ATOM 2851 C CA . HIS A 1 375 ? 23.115 1.993 62.972 1.00 34.27 367 HIS A CA 1
ATOM 2852 C C . HIS A 1 375 ? 23.754 2.202 64.337 1.00 34.10 367 HIS A C 1
ATOM 2853 O O . HIS A 1 375 ? 24.978 2.286 64.467 1.00 36.81 367 HIS A O 1
ATOM 2860 N N . TYR A 1 376 ? 22.904 2.288 65.358 1.00 35.51 368 TYR A N 1
ATOM 2861 C CA . TYR A 1 376 ? 23.391 2.236 66.728 1.00 34.29 368 TYR A CA 1
ATOM 2862 C C . TYR A 1 376 ? 24.020 0.875 66.997 1.00 34.21 368 TYR A C 1
ATOM 2863 O O . TYR A 1 376 ? 23.623 -0.141 66.421 1.00 33.03 368 TYR A O 1
ATOM 2872 N N . ALA A 1 377 ? 25.012 0.856 67.885 1.00 36.86 369 ALA A N 1
ATOM 2873 C CA . ALA A 1 377 ? 25.727 -0.372 68.209 1.00 32.01 369 ALA A CA 1
ATOM 2874 C C . ALA A 1 377 ? 25.749 -0.615 69.712 1.00 34.52 369 ALA A C 1
ATOM 2875 O O . ALA A 1 377 ? 26.648 -1.286 70.225 1.00 43.26 369 ALA A O 1
ATOM 2877 N N . THR A 1 378 ? 24.761 -0.085 70.426 1.00 40.01 370 THR A N 1
ATOM 2878 C CA . THR A 1 378 ? 24.740 -0.165 71.879 1.00 50.63 370 THR A CA 1
ATOM 2879 C C . THR A 1 378 ? 23.351 0.210 72.370 1.00 41.82 370 THR A C 1
ATOM 2880 O O . THR A 1 378 ? 22.566 0.836 71.652 1.00 41.29 370 THR A O 1
ATOM 2884 N N . THR A 1 379 ? 23.059 -0.193 73.603 1.00 60.80 371 THR A N 1
ATOM 2885 C CA . THR A 1 379 ? 21.832 0.198 74.280 1.00 64.53 371 THR A CA 1
ATOM 2886 C C . THR A 1 379 ? 21.977 1.508 75.040 1.00 69.33 371 THR A C 1
ATOM 2887 O O . THR A 1 379 ? 20.969 2.056 75.501 1.00 64.87 371 THR A O 1
ATOM 2891 N N . SER A 1 380 ? 23.201 2.017 75.180 1.00 65.39 372 SER A N 1
ATOM 2892 C CA . SER A 1 380 ? 23.465 3.243 75.921 1.00 62.52 372 SER A CA 1
ATOM 2893 C C . SER A 1 380 ? 23.033 4.503 75.183 1.00 60.53 372 SER A C 1
ATOM 2894 O O . SER A 1 380 ? 23.181 5.591 75.743 1.00 61.91 372 SER A O 1
ATOM 2897 N N . TYR A 1 381 ? 22.533 4.407 73.953 1.00 61.13 373 TYR A N 1
ATOM 2898 C CA . TYR A 1 381 ? 22.065 5.582 73.231 1.00 57.01 373 TYR A CA 1
ATOM 2899 C C . TYR A 1 381 ? 21.002 5.153 72.230 1.00 68.19 373 TYR A C 1
ATOM 2900 O O . TYR A 1 381 ? 20.946 3.993 71.813 1.00 68.48 373 TYR A O 1
ATOM 2909 N N . GLY A 1 382 ? 20.157 6.106 71.848 1.00 67.99 374 GLY A N 1
ATOM 2910 C CA . GLY A 1 382 ? 19.079 5.833 70.914 1.00 64.55 374 GLY A CA 1
ATOM 2911 C C . GLY A 1 382 ? 18.031 6.926 70.836 1.00 73.52 374 GLY A C 1
ATOM 2912 O O . GLY A 1 382 ? 16.975 6.746 70.230 1.00 77.00 374 GLY A O 1
ATOM 2914 N N . MET B 1 9 ? 39.122 -25.634 -17.440 1.00 66.20 1 MET B N 1
ATOM 2915 C CA . MET B 1 9 ? 38.687 -26.883 -18.054 1.00 63.30 1 MET B CA 1
ATOM 2916 C C . MET B 1 9 ? 39.189 -28.091 -17.274 1.00 72.28 1 MET B C 1
ATOM 2917 O O . MET B 1 9 ? 39.257 -29.200 -17.803 1.00 70.78 1 MET B O 1
ATOM 2922 N N . GLY B 1 10 ? 39.554 -27.865 -16.017 1.00 60.94 2 GLY B N 1
ATOM 2923 C CA . GLY B 1 10 ? 39.929 -28.940 -15.127 1.00 55.91 2 GLY B CA 1
ATOM 2924 C C . GLY B 1 10 ? 38.712 -29.658 -14.577 1.00 60.18 2 GLY B C 1
ATOM 2925 O O . GLY B 1 10 ? 37.582 -29.496 -15.042 1.00 57.96 2 GLY B O 1
ATOM 2926 N N . LYS B 1 11 ? 38.964 -30.486 -13.562 1.00 51.26 3 LYS B N 1
ATOM 2927 C CA . LYS B 1 11 ? 37.886 -31.128 -12.832 1.00 50.26 3 LYS B CA 1
ATOM 2928 C C . LYS B 1 11 ? 36.990 -30.070 -12.185 1.00 50.83 3 LYS B C 1
ATOM 2929 O O . LYS B 1 11 ? 37.412 -28.930 -11.978 1.00 51.07 3 LYS B O 1
ATOM 2935 N N . PRO B 1 12 ? 35.746 -30.421 -11.855 1.00 56.21 4 PRO B N 1
ATOM 2936 C CA . PRO B 1 12 ? 34.899 -29.473 -11.123 1.00 53.88 4 PRO B CA 1
ATOM 2937 C C . PRO B 1 12 ? 35.302 -29.409 -9.658 1.00 35.87 4 PRO B C 1
ATOM 2938 O O . PRO B 1 12 ? 35.640 -30.421 -9.037 1.00 36.39 4 PRO B O 1
ATOM 2942 N N . LYS B 1 13 ? 35.260 -28.199 -9.109 1.00 35.99 5 LYS B N 1
ATOM 2943 C CA . LYS B 1 13 ? 35.888 -27.892 -7.831 1.00 40.22 5 LYS B CA 1
ATOM 2944 C C . LYS B 1 13 ? 34.856 -27.809 -6.714 1.00 44.10 5 LYS B C 1
ATOM 2945 O O . LYS B 1 13 ? 33.802 -27.184 -6.878 1.00 32.98 5 LYS B O 1
ATOM 2951 N N . VAL B 1 14 ? 35.164 -28.444 -5.587 1.00 42.09 6 VAL B N 1
ATOM 2952 C CA . VAL B 1 14 ? 34.489 -28.190 -4.320 1.00 33.14 6 VAL B CA 1
ATOM 2953 C C . VAL B 1 14 ? 35.396 -27.286 -3.494 1.00 34.48 6 VAL B C 1
ATOM 2954 O O . VAL B 1 14 ? 36.515 -27.676 -3.138 1.00 30.59 6 VAL B O 1
ATOM 2958 N N . LEU B 1 15 ? 34.923 -26.080 -3.193 1.00 39.70 7 LEU B N 1
ATOM 2959 C CA . LEU B 1 15 ? 35.705 -25.079 -2.473 1.00 31.88 7 LEU B CA 1
ATOM 2960 C C . LEU B 1 15 ? 35.175 -24.986 -1.047 1.00 39.24 7 LEU B C 1
ATOM 2961 O O . LEU B 1 15 ? 34.047 -24.532 -0.826 1.00 29.84 7 LEU B O 1
ATOM 2966 N N . MET B 1 16 ? 35.991 -25.408 -0.084 1.00 37.57 8 MET B N 1
ATOM 2967 C CA . MET B 1 16 ? 35.588 -25.506 1.313 1.00 32.96 8 MET B CA 1
ATOM 2968 C C . MET B 1 16 ? 36.439 -24.574 2.164 1.00 37.92 8 MET B C 1
ATOM 2969 O O . MET B 1 16 ? 37.672 -24.626 2.107 1.00 35.72 8 MET B O 1
ATOM 2974 N N . ALA B 1 17 ? 35.779 -23.726 2.952 1.00 33.49 9 ALA B N 1
ATOM 2975 C CA . ALA B 1 17 ? 36.446 -22.802 3.864 1.00 30.58 9 ALA B CA 1
ATOM 2976 C C . ALA B 1 17 ? 36.087 -23.180 5.297 1.00 36.32 9 ALA B C 1
ATOM 2977 O O . ALA B 1 17 ? 34.933 -23.032 5.714 1.00 35.07 9 ALA B O 1
ATOM 2979 N N . LEU B 1 18 ? 37.075 -23.665 6.044 1.00 34.30 10 LEU B N 1
ATOM 2980 C CA . LEU B 1 18 ? 36.922 -24.032 7.444 1.00 29.79 10 LEU B CA 1
ATOM 2981 C C . LEU B 1 18 ? 38.011 -23.340 8.252 1.00 31.66 10 LEU B C 1
ATOM 2982 O O . LEU B 1 18 ? 38.973 -22.802 7.699 1.00 30.26 10 LEU B O 1
ATOM 2987 N N . TYR B 1 19 ? 37.861 -23.346 9.574 1.00 29.89 11 TYR B N 1
ATOM 2988 C CA . TYR B 1 19 ? 38.959 -22.856 10.391 1.00 28.94 11 TYR B CA 1
ATOM 2989 C C . TYR B 1 19 ? 40.037 -23.928 10.512 1.00 28.68 11 TYR B C 1
ATOM 2990 O O . TYR B 1 19 ? 39.789 -25.122 10.324 1.00 36.48 11 TYR B O 1
ATOM 2999 N N . SER B 1 20 ? 41.251 -23.485 10.819 1.00 25.55 12 SER B N 1
ATOM 3000 C CA . SER B 1 20 ? 42.401 -24.372 10.923 1.00 31.61 12 SER B CA 1
ATOM 3001 C C . SER B 1 20 ? 42.644 -24.749 12.378 1.00 29.81 12 SER B C 1
ATOM 3002 O O . SER B 1 20 ? 42.476 -23.924 13.281 1.00 32.97 12 SER B O 1
ATOM 3005 N N . GLY B 1 21 ? 43.044 -26.000 12.597 1.00 28.00 13 GLY B N 1
ATOM 3006 C CA . GLY B 1 21 ? 43.347 -26.462 13.935 1.00 24.19 13 GLY B CA 1
ATOM 3007 C C . GLY B 1 21 ? 44.760 -26.979 14.107 1.00 32.91 13 GLY B C 1
ATOM 3008 O O . GLY B 1 21 ? 45.124 -27.444 15.191 1.00 28.80 13 GLY B O 1
ATOM 3009 N N . GLY B 1 22 ? 45.567 -26.880 13.051 1.00 32.59 14 GLY B N 1
ATOM 3010 C CA . GLY B 1 22 ? 46.960 -27.290 13.076 1.00 28.97 14 GLY B CA 1
ATOM 3011 C C . GLY B 1 22 ? 47.243 -28.629 13.727 1.00 28.71 14 GLY B C 1
ATOM 3012 O O . GLY B 1 22 ? 46.582 -29.629 13.431 1.00 27.35 14 GLY B O 1
ATOM 3013 N N . LYS B 1 23 ? 48.235 -28.652 14.622 1.00 33.81 15 LYS B N 1
ATOM 3014 C CA . LYS B 1 23 ? 48.626 -29.895 15.278 1.00 35.20 15 LYS B CA 1
ATOM 3015 C C . LYS B 1 23 ? 47.504 -30.453 16.146 1.00 35.57 15 LYS B C 1
ATOM 3016 O O . LYS B 1 23 ? 47.388 -31.675 16.299 1.00 31.51 15 LYS B O 1
ATOM 3022 N N . LEU B 1 24 ? 46.677 -29.579 16.729 1.00 33.21 16 LEU B N 1
ATOM 3023 C CA . LEU B 1 24 ? 45.513 -30.039 17.481 1.00 34.14 16 LEU B CA 1
ATOM 3024 C C . LEU B 1 24 ? 44.621 -30.923 16.618 1.00 30.79 16 LEU B C 1
ATOM 3025 O O . LEU B 1 24 ? 44.283 -32.049 17.001 1.00 32.09 16 LEU B O 1
ATOM 3030 N N . ALA B 1 25 ? 44.231 -30.424 15.443 1.00 27.26 17 ALA B N 1
ATOM 3031 C CA . ALA B 1 25 ? 43.337 -31.180 14.574 1.00 32.89 17 ALA B CA 1
ATOM 3032 C C . ALA B 1 25 ? 44.029 -32.403 13.986 1.00 35.18 17 ALA B C 1
ATOM 3033 O O . ALA B 1 25 ? 43.385 -33.438 13.781 1.00 30.56 17 ALA B O 1
ATOM 3035 N N . LYS B 1 26 ? 45.332 -32.302 13.707 1.00 34.37 18 LYS B N 1
ATOM 3036 C CA . LYS B 1 26 ? 46.070 -33.448 13.185 1.00 30.85 18 LYS B CA 1
ATOM 3037 C C . LYS B 1 26 ? 46.107 -34.596 14.185 1.00 34.11 18 LYS B C 1
ATOM 3038 O O . LYS B 1 26 ? 46.233 -35.760 13.789 1.00 29.11 18 LYS B O 1
ATOM 3044 N N . GLU B 1 27 ? 45.998 -34.293 15.479 1.00 34.57 19 GLU B N 1
ATOM 3045 C CA . GLU B 1 27 ? 46.051 -35.309 16.521 1.00 38.38 19 GLU B CA 1
ATOM 3046 C C . GLU B 1 27 ? 44.690 -35.630 17.128 1.00 34.05 19 GLU B C 1
ATOM 3047 O O . GLU B 1 27 ? 44.582 -36.606 17.877 1.00 40.15 19 GLU B O 1
ATOM 3053 N N . GLU B 1 28 ? 43.658 -34.845 16.829 1.00 39.34 20 GLU B N 1
ATOM 3054 C CA . GLU B 1 28 ? 42.301 -35.108 17.312 1.00 33.47 20 GLU B CA 1
ATOM 3055 C C . GLU B 1 28 ? 41.373 -35.327 16.126 1.00 30.33 20 GLU B C 1
ATOM 3056 O O . GLU B 1 28 ? 40.898 -34.351 15.516 1.00 28.81 20 GLU B O 1
ATOM 3062 N N . PRO B 1 29 ? 41.085 -36.579 15.755 1.00 33.38 21 PRO B N 1
ATOM 3063 C CA . PRO B 1 29 ? 40.207 -36.817 14.598 1.00 33.91 21 PRO B CA 1
ATOM 3064 C C . PRO B 1 29 ? 38.777 -36.348 14.806 1.00 34.62 21 PRO B C 1
ATOM 3065 O O . PRO B 1 29 ? 38.043 -36.211 13.819 1.00 35.49 21 PRO B O 1
ATOM 3069 N N . ARG B 1 30 ? 38.353 -36.097 16.047 1.00 37.64 22 ARG B N 1
ATOM 3070 C CA . ARG B 1 30 ? 37.006 -35.589 16.278 1.00 32.53 22 ARG B CA 1
ATOM 3071 C C . ARG B 1 30 ? 36.857 -34.135 15.853 1.00 32.80 22 ARG B C 1
ATOM 3072 O O . ARG B 1 30 ? 35.726 -33.657 15.710 1.00 29.56 22 ARG B O 1
ATOM 3080 N N . LEU B 1 31 ? 37.966 -33.422 15.649 1.00 30.09 23 LEU B N 1
ATOM 3081 C CA . LEU B 1 31 ? 37.931 -32.055 15.132 1.00 30.85 23 LEU B CA 1
ATOM 3082 C C . LEU B 1 31 ? 37.694 -32.068 13.618 1.00 28.72 23 LEU B C 1
ATOM 3083 O O . LEU B 1 31 ? 38.527 -31.650 12.815 1.00 31.32 23 LEU B O 1
ATOM 3088 N N . LEU B 1 32 ? 36.515 -32.569 13.238 1.00 29.38 24 LEU B N 1
ATOM 3089 C CA . LEU B 1 32 ? 36.185 -32.730 11.827 1.00 25.32 24 LEU B CA 1
ATOM 3090 C C . LEU B 1 32 ? 35.946 -31.401 11.123 1.00 32.63 24 LEU B C 1
ATOM 3091 O O . LEU B 1 32 ? 36.108 -31.326 9.901 1.00 32.65 24 LEU B O 1
ATOM 3096 N N . GLY B 1 33 ? 35.576 -30.355 11.857 1.00 28.08 25 GLY B N 1
ATOM 3097 C CA . GLY B 1 33 ? 35.258 -29.082 11.242 1.00 25.07 25 GLY B CA 1
ATOM 3098 C C . GLY B 1 33 ? 36.468 -28.236 10.902 1.00 24.89 25 GLY B C 1
ATOM 3099 O O . GLY B 1 33 ? 36.357 -27.015 10.758 1.00 27.85 25 GLY B O 1
ATOM 3100 N N . THR B 1 34 ? 37.629 -28.870 10.766 1.00 32.69 26 THR B N 1
ATOM 3101 C CA . THR B 1 34 ? 38.880 -28.174 10.515 1.00 36.75 26 THR B CA 1
ATOM 3102 C C . THR B 1 34 ? 39.375 -28.448 9.101 1.00 35.84 26 THR B C 1
ATOM 3103 O O . THR B 1 34 ? 39.045 -29.472 8.495 1.00 29.74 26 THR B O 1
ATOM 3107 N N . VAL B 1 35 ? 40.157 -27.499 8.578 1.00 32.69 27 VAL B N 1
ATOM 3108 C CA . VAL B 1 35 ? 40.860 -27.699 7.311 1.00 34.73 27 VAL B CA 1
ATOM 3109 C C . VAL B 1 35 ? 41.637 -29.010 7.332 1.00 33.54 27 VAL B C 1
ATOM 3110 O O . VAL B 1 35 ? 41.680 -29.743 6.337 1.00 30.95 27 VAL B O 1
ATOM 3114 N N . GLU B 1 36 ? 42.270 -29.318 8.466 1.00 29.14 28 GLU B N 1
ATOM 3115 C CA . GLU B 1 36 ? 43.092 -30.520 8.567 1.00 34.57 28 GLU B CA 1
ATOM 3116 C C . GLU B 1 36 ? 42.280 -31.787 8.317 1.00 39.40 28 GLU B C 1
ATOM 3117 O O . GLU B 1 36 ? 42.751 -32.708 7.639 1.00 36.57 28 GLU B O 1
ATOM 3123 N N . ASN B 1 37 ? 41.060 -31.858 8.853 1.00 37.50 29 ASN B N 1
ATOM 3124 C CA . ASN B 1 37 ? 40.285 -33.091 8.803 1.00 35.18 29 ASN B CA 1
ATOM 3125 C C . ASN B 1 37 ? 39.160 -33.068 7.773 1.00 28.74 29 ASN B C 1
ATOM 3126 O O . ASN B 1 37 ? 38.602 -34.129 7.472 1.00 25.57 29 ASN B O 1
ATOM 3131 N N . GLU B 1 38 ? 38.813 -31.896 7.235 1.00 28.37 30 GLU B N 1
ATOM 3132 C CA . GLU B 1 38 ? 38.004 -31.774 6.017 1.00 33.50 30 GLU B CA 1
ATOM 3133 C C . GLU B 1 38 ? 36.634 -32.441 6.129 1.00 38.43 30 GLU B C 1
ATOM 3134 O O . GLU B 1 38 ? 36.083 -32.895 5.124 1.00 33.99 30 GLU B O 1
ATOM 3140 N N . LEU B 1 39 ? 36.077 -32.527 7.335 1.00 36.76 31 LEU B N 1
ATOM 3141 C CA . LEU B 1 39 ? 34.755 -33.099 7.584 1.00 26.03 31 LEU B CA 1
ATOM 3142 C C . LEU B 1 39 ? 34.651 -34.566 7.176 1.00 38.04 31 LEU B C 1
ATOM 3143 O O . LEU B 1 39 ? 33.556 -35.141 7.228 1.00 36.55 31 LEU B O 1
ATOM 3148 N N . GLY B 1 40 ? 35.756 -35.189 6.767 1.00 30.88 32 GLY B N 1
ATOM 3149 C CA . GLY B 1 40 ? 35.715 -36.570 6.330 1.00 30.82 32 GLY B CA 1
ATOM 3150 C C . GLY B 1 40 ? 35.094 -36.796 4.970 1.00 27.98 32 GLY B C 1
ATOM 3151 O O . GLY B 1 40 ? 34.686 -37.920 4.668 1.00 33.78 32 GLY B O 1
ATOM 3152 N N . ILE B 1 41 ? 35.010 -35.760 4.136 1.00 21.34 33 ILE B N 1
ATOM 3153 C CA . ILE B 1 41 ? 34.275 -35.822 2.878 1.00 37.18 33 ILE B CA 1
ATOM 3154 C C . ILE B 1 41 ? 35.198 -35.872 1.665 1.00 44.29 33 ILE B C 1
ATOM 3155 O O . ILE B 1 41 ? 34.731 -35.690 0.536 1.00 40.14 33 ILE B O 1
ATOM 3160 N N . ARG B 1 42 ? 36.497 -36.111 1.857 1.00 29.65 34 ARG B N 1
ATOM 3161 C CA . ARG B 1 42 ? 37.406 -36.086 0.713 1.00 37.64 34 ARG B CA 1
ATOM 3162 C C . ARG B 1 42 ? 37.201 -37.300 -0.184 1.00 31.34 34 ARG B C 1
ATOM 3163 O O . ARG B 1 42 ? 37.160 -37.172 -1.414 1.00 40.57 34 ARG B O 1
ATOM 3171 N N . LYS B 1 43 ? 37.092 -38.491 0.412 1.00 33.72 35 LYS B N 1
ATOM 3172 C CA . LYS B 1 43 ? 36.864 -39.702 -0.370 1.00 36.26 35 LYS B CA 1
ATOM 3173 C C . LYS B 1 43 ? 35.625 -39.569 -1.248 1.00 48.09 35 LYS B C 1
ATOM 3174 O O . LYS B 1 43 ? 35.664 -39.859 -2.448 1.00 47.07 35 LYS B O 1
ATOM 3180 N N . LEU B 1 44 ? 34.511 -39.128 -0.657 1.00 47.49 36 LEU B N 1
ATOM 3181 C CA . LEU B 1 44 ? 33.273 -38.965 -1.416 1.00 37.31 36 LEU B CA 1
ATOM 3182 C C . LEU B 1 44 ? 33.450 -37.976 -2.562 1.00 42.27 36 LEU B C 1
ATOM 3183 O O . LEU B 1 44 ? 33.025 -38.237 -3.693 1.00 43.38 36 LEU B O 1
ATOM 3188 N N . VAL B 1 45 ? 34.073 -36.827 -2.283 1.00 37.08 37 VAL B N 1
ATOM 3189 C CA . VAL B 1 45 ? 34.218 -35.789 -3.300 1.00 39.50 37 VAL B CA 1
ATOM 3190 C C . VAL B 1 45 ? 35.078 -36.279 -4.458 1.00 42.98 37 VAL B C 1
ATOM 3191 O O . VAL B 1 45 ? 34.812 -35.955 -5.622 1.00 43.59 37 VAL B O 1
ATOM 3195 N N . GLU B 1 46 ? 36.092 -37.094 -4.171 1.00 46.54 38 GLU B N 1
ATOM 3196 C CA . GLU B 1 46 ? 36.974 -37.579 -5.226 1.00 51.88 38 GLU B CA 1
ATOM 3197 C C . GLU B 1 46 ? 36.404 -38.802 -5.934 1.00 46.03 38 GLU B C 1
ATOM 3198 O O . GLU B 1 46 ? 36.659 -38.990 -7.129 1.00 42.94 38 GLU B O 1
ATOM 3204 N N . GLU B 1 47 ? 35.651 -39.645 -5.216 1.00 48.13 39 GLU B N 1
ATOM 3205 C CA . GLU B 1 47 ? 34.940 -40.753 -5.851 1.00 49.73 39 GLU B CA 1
ATOM 3206 C C . GLU B 1 47 ? 34.105 -40.300 -7.040 1.00 47.43 39 GLU B C 1
ATOM 3207 O O . GLU B 1 47 ? 33.918 -41.062 -7.996 1.00 52.06 39 GLU B O 1
ATOM 3213 N N . HIS B 1 48 ? 33.595 -39.069 -7.003 1.00 50.06 40 HIS B N 1
ATOM 3214 C CA . HIS B 1 48 ? 32.709 -38.553 -8.036 1.00 38.77 40 HIS B CA 1
ATOM 3215 C C . HIS B 1 48 ? 33.416 -37.587 -8.979 1.00 43.48 40 HIS B C 1
ATOM 3216 O O . HIS B 1 48 ? 32.754 -36.789 -9.652 1.00 47.58 40 HIS B O 1
ATOM 3223 N N . GLY B 1 49 ? 34.744 -37.643 -9.040 1.00 43.21 41 GLY B N 1
ATOM 3224 C CA . GLY B 1 49 ? 35.488 -36.854 -10.003 1.00 38.36 41 GLY B CA 1
ATOM 3225 C C . GLY B 1 49 ? 35.558 -35.372 -9.714 1.00 39.04 41 GLY B C 1
ATOM 3226 O O . GLY B 1 49 ? 35.646 -34.572 -10.651 1.00 38.00 41 GLY B O 1
ATOM 3227 N N . TYR B 1 50 ? 35.526 -34.979 -8.445 1.00 38.30 42 TYR B N 1
ATOM 3228 C CA . TYR B 1 50 ? 35.612 -33.580 -8.058 1.00 45.71 42 TYR B CA 1
ATOM 3229 C C . TYR B 1 50 ? 36.937 -33.305 -7.355 1.00 38.62 42 TYR B C 1
ATOM 3230 O O . TYR B 1 50 ? 37.505 -34.182 -6.698 1.00 32.12 42 TYR B O 1
ATOM 3239 N N . GLU B 1 51 ? 37.423 -32.075 -7.504 1.00 35.57 43 GLU B N 1
ATOM 3240 C CA . GLU B 1 51 ? 38.635 -31.610 -6.840 1.00 47.18 43 GLU B CA 1
ATOM 3241 C C . GLU B 1 51 ? 38.252 -30.845 -5.578 1.00 42.00 43 GLU B C 1
ATOM 3242 O O . GLU B 1 51 ? 37.535 -29.841 -5.651 1.00 36.14 43 GLU B O 1
ATOM 3248 N N . LEU B 1 52 ? 38.730 -31.317 -4.428 1.00 38.91 44 LEU B N 1
ATOM 3249 C CA . LEU B 1 52 ? 38.438 -30.690 -3.144 1.00 32.02 44 LEU B CA 1
ATOM 3250 C C . LEU B 1 52 ? 39.540 -29.700 -2.782 1.00 35.47 44 LEU B C 1
ATOM 3251 O O . LEU B 1 52 ? 40.694 -30.093 -2.582 1.00 35.76 44 LEU B O 1
ATOM 3256 N N . VAL B 1 53 ? 39.183 -28.421 -2.698 1.00 36.00 45 VAL B N 1
ATOM 3257 C CA . VAL B 1 53 ? 40.095 -27.363 -2.277 1.00 31.89 45 VAL B CA 1
ATOM 3258 C C . VAL B 1 53 ? 39.635 -26.872 -0.910 1.00 42.94 45 VAL B C 1
ATOM 3259 O O . VAL B 1 53 ? 38.615 -26.180 -0.799 1.00 38.15 45 VAL B O 1
ATOM 3263 N N . THR B 1 54 ? 40.383 -27.226 0.132 1.00 30.96 46 THR B N 1
ATOM 3264 C CA . THR B 1 54 ? 40.100 -26.793 1.494 1.00 33.58 46 THR B CA 1
ATOM 3265 C C . THR B 1 54 ? 41.122 -25.749 1.923 1.00 40.67 46 THR B C 1
ATOM 3266 O O . THR B 1 54 ? 42.325 -25.916 1.696 1.00 44.07 46 THR B O 1
ATOM 3270 N N . THR B 1 55 ? 40.642 -24.675 2.546 1.00 30.19 47 THR B N 1
ATOM 3271 C CA . THR B 1 55 ? 41.507 -23.565 2.917 1.00 31.00 47 THR B CA 1
ATOM 3272 C C . THR B 1 55 ? 40.910 -22.811 4.096 1.00 38.77 47 THR B C 1
ATOM 3273 O O . THR B 1 55 ? 39.688 -22.676 4.205 1.00 38.58 47 THR B O 1
ATOM 3277 N N . ALA B 1 56 ? 41.783 -22.334 4.981 1.00 31.39 48 ALA B N 1
ATOM 3278 C CA . ALA B 1 56 ? 41.412 -21.376 6.012 1.00 35.07 48 ALA B CA 1
ATOM 3279 C C . ALA B 1 56 ? 41.722 -19.942 5.609 1.00 28.48 48 ALA B C 1
ATOM 3280 O O . ALA B 1 56 ? 41.482 -19.023 6.398 1.00 35.15 48 ALA B O 1
ATOM 3282 N N . ASP B 1 57 ? 42.241 -19.731 4.401 1.00 36.07 49 ASP B N 1
ATOM 3283 C CA . ASP B 1 57 ? 42.635 -18.406 3.928 1.00 38.69 49 ASP B CA 1
ATOM 3284 C C . ASP B 1 57 ? 41.428 -17.821 3.209 1.00 40.79 49 ASP B C 1
ATOM 3285 O O . ASP B 1 57 ? 41.249 -17.993 2.001 1.00 29.82 49 ASP B O 1
ATOM 3290 N N . LYS B 1 58 ? 40.588 -17.111 3.966 1.00 39.17 50 LYS B N 1
ATOM 3291 C CA . LYS B 1 58 ? 39.273 -16.711 3.492 1.00 33.99 50 LYS B CA 1
ATOM 3292 C C . LYS B 1 58 ? 39.099 -15.210 3.327 1.00 38.91 50 LYS B C 1
ATOM 3293 O O . LYS B 1 58 ? 38.113 -14.785 2.714 1.00 42.17 50 LYS B O 1
ATOM 3299 N N . ASP B 1 59 ? 40.011 -14.393 3.844 1.00 44.61 51 ASP B N 1
ATOM 3300 C CA . ASP B 1 59 ? 39.791 -12.959 3.690 1.00 47.88 51 ASP B CA 1
ATOM 3301 C C . ASP B 1 59 ? 40.880 -12.373 2.811 1.00 55.29 51 ASP B C 1
ATOM 3302 O O . ASP B 1 59 ? 41.354 -13.083 1.923 1.00 71.58 51 ASP B O 1
ATOM 3307 N N . PRO B 1 60 ? 41.404 -11.212 3.080 1.00 56.75 52 PRO B N 1
ATOM 3308 C CA . PRO B 1 60 ? 41.508 -10.221 1.993 1.00 49.29 52 PRO B CA 1
ATOM 3309 C C . PRO B 1 60 ? 40.829 -10.624 0.693 1.00 48.63 52 PRO B C 1
ATOM 3310 O O . PRO B 1 60 ? 41.340 -11.410 -0.096 1.00 54.26 52 PRO B O 1
ATOM 3314 N N . PHE B 1 61 ? 39.626 -10.061 0.460 1.00 51.54 53 PHE B N 1
ATOM 3315 C CA . PHE B 1 61 ? 39.056 -10.062 -0.881 1.00 47.56 53 PHE B CA 1
ATOM 3316 C C . PHE B 1 61 ? 39.742 -8.992 -1.726 1.00 50.26 53 PHE B C 1
ATOM 3317 O O . PHE B 1 61 ? 39.957 -7.874 -1.252 1.00 55.37 53 PHE B O 1
ATOM 3325 N N . PRO B 1 62 ? 40.092 -9.300 -2.982 1.00 48.62 54 PRO B N 1
ATOM 3326 C CA . PRO B 1 62 ? 39.857 -10.541 -3.728 1.00 51.81 54 PRO B CA 1
ATOM 3327 C C . PRO B 1 62 ? 41.087 -11.445 -3.822 1.00 50.59 54 PRO B C 1
ATOM 3328 O O . PRO B 1 62 ? 41.182 -12.261 -4.733 1.00 40.20 54 PRO B O 1
ATOM 3332 N N . SER B 1 63 ? 42.044 -11.322 -2.906 1.00 55.57 55 SER B N 1
ATOM 3333 C CA . SER B 1 63 ? 43.335 -11.981 -3.052 1.00 52.07 55 SER B CA 1
ATOM 3334 C C . SER B 1 63 ? 43.427 -13.333 -2.350 1.00 43.70 55 SER B C 1
ATOM 3335 O O . SER B 1 63 ? 44.435 -14.027 -2.520 1.00 50.09 55 SER B O 1
ATOM 3338 N N . SER B 1 64 ? 42.418 -13.725 -1.574 1.00 37.38 56 SER B N 1
ATOM 3339 C CA . SER B 1 64 ? 42.511 -14.942 -0.778 1.00 40.07 56 SER B CA 1
ATOM 3340 C C . SER B 1 64 ? 42.614 -16.187 -1.645 1.00 35.28 56 SER B C 1
ATOM 3341 O O . SER B 1 64 ? 42.238 -16.202 -2.820 1.00 43.87 56 SER B O 1
ATOM 3344 N N . THR B 1 65 ? 43.144 -17.248 -1.031 1.00 30.26 57 THR B N 1
ATOM 3345 C CA . THR B 1 65 ? 43.031 -18.581 -1.610 1.00 33.06 57 THR B CA 1
ATOM 3346 C C . THR B 1 65 ? 41.580 -18.893 -1.957 1.00 42.01 57 THR B C 1
ATOM 3347 O O . THR B 1 65 ? 41.294 -19.478 -3.008 1.00 45.53 57 THR B O 1
ATOM 3351 N N . PHE B 1 66 ? 40.652 -18.503 -1.078 1.00 46.92 58 PHE B N 1
ATOM 3352 C CA . PHE B 1 66 ? 39.231 -18.717 -1.331 1.00 37.11 58 PHE B CA 1
ATOM 3353 C C . PHE B 1 66 ? 38.786 -18.008 -2.605 1.00 36.04 58 PHE B C 1
ATOM 3354 O O . PHE B 1 66 ? 38.186 -18.622 -3.495 1.00 30.51 58 PHE B O 1
ATOM 3362 N N . ASP B 1 67 ? 39.064 -16.704 -2.702 1.00 30.37 59 ASP B N 1
ATOM 3363 C CA . ASP B 1 67 ? 38.678 -15.940 -3.885 1.00 31.19 59 ASP B CA 1
ATOM 3364 C C . ASP B 1 67 ? 39.290 -16.522 -5.153 1.00 41.37 59 ASP B C 1
ATOM 3365 O O . ASP B 1 67 ? 38.614 -16.634 -6.183 1.00 49.08 59 ASP B O 1
ATOM 3370 N N . LYS B 1 68 ? 40.572 -16.889 -5.102 1.00 47.17 60 LYS B N 1
ATOM 3371 C CA . LYS B 1 68 ? 41.271 -17.348 -6.297 1.00 45.70 60 LYS B CA 1
ATOM 3372 C C . LYS B 1 68 ? 40.728 -18.670 -6.829 1.00 40.33 60 LYS B C 1
ATOM 3373 O O . LYS B 1 68 ? 40.975 -18.999 -7.994 1.00 46.11 60 LYS B O 1
ATOM 3379 N N . ASN B 1 69 ? 39.998 -19.431 -6.015 1.00 38.40 61 ASN B N 1
ATOM 3380 C CA . ASN B 1 69 ? 39.380 -20.674 -6.458 1.00 45.71 61 ASN B CA 1
ATOM 3381 C C . ASN B 1 69 ? 37.887 -20.523 -6.723 1.00 44.67 61 ASN B C 1
ATOM 3382 O O . ASN B 1 69 ? 37.203 -21.526 -6.953 1.00 40.30 61 ASN B O 1
ATOM 3387 N N . LEU B 1 70 ? 37.369 -19.297 -6.689 1.00 37.74 62 LEU B N 1
ATOM 3388 C CA . LEU B 1 70 ? 35.974 -19.068 -7.053 1.00 39.11 62 LEU B CA 1
ATOM 3389 C C . LEU B 1 70 ? 35.644 -19.370 -8.514 1.00 44.47 62 LEU B C 1
ATOM 3390 O O . LEU B 1 70 ? 34.561 -19.929 -8.760 1.00 37.88 62 LEU B O 1
ATOM 3395 N N . PRO B 1 71 ? 36.478 -19.032 -9.510 1.00 44.80 63 PRO B N 1
ATOM 3396 C CA . PRO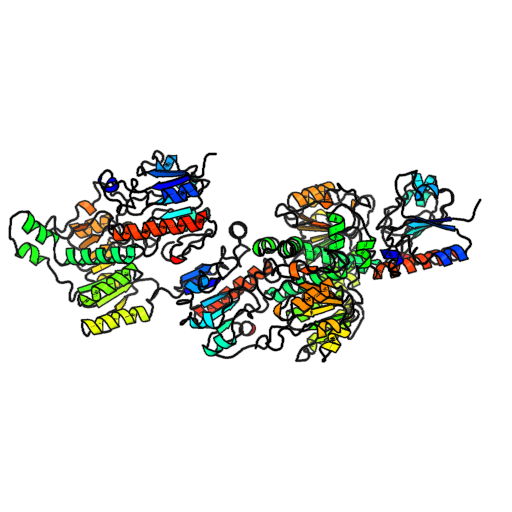 B 1 71 ? 36.030 -19.163 -10.910 1.00 44.70 63 PRO B CA 1
ATOM 3397 C C . PRO B 1 71 ? 35.610 -20.567 -11.316 1.00 38.75 63 PRO B C 1
ATOM 3398 O O . PRO B 1 71 ? 34.817 -20.706 -12.256 1.00 38.95 63 PRO B O 1
ATOM 3402 N N . ASP B 1 72 ? 36.106 -21.610 -10.652 1.00 36.15 64 ASP B N 1
ATOM 3403 C CA . ASP B 1 72 ? 35.736 -22.979 -10.989 1.00 36.33 64 ASP B CA 1
ATOM 3404 C C . ASP B 1 72 ? 34.987 -23.679 -9.863 1.00 42.45 64 ASP B C 1
ATOM 3405 O O . ASP B 1 72 ? 34.815 -24.903 -9.914 1.00 43.27 64 ASP B O 1
ATOM 3410 N N . ALA B 1 73 ? 34.530 -22.940 -8.856 1.00 38.48 65 ALA B N 1
ATOM 3411 C CA . ALA B 1 73 ? 33.813 -23.540 -7.739 1.00 41.83 65 ALA B CA 1
ATOM 3412 C C . ALA B 1 73 ? 32.399 -23.920 -8.160 1.00 40.58 65 ALA B C 1
ATOM 3413 O O . ALA B 1 73 ? 31.605 -23.057 -8.549 1.00 29.52 65 ALA B O 1
ATOM 3415 N N . GLU B 1 74 ? 32.089 -25.214 -8.090 1.00 34.57 66 GLU B N 1
ATOM 3416 C CA . GLU B 1 74 ? 30.730 -25.700 -8.289 1.00 43.31 66 GLU B CA 1
ATOM 3417 C C . GLU B 1 74 ? 29.981 -25.803 -6.965 1.00 47.07 66 GLU B C 1
ATOM 3418 O O . GLU B 1 74 ? 28.841 -25.340 -6.852 1.00 42.64 66 GLU B O 1
ATOM 3424 N N . ILE B 1 75 ? 30.612 -26.407 -5.962 1.00 45.19 67 ILE B N 1
ATOM 3425 C CA . ILE B 1 75 ? 30.079 -26.489 -4.608 1.00 37.48 67 ILE B CA 1
ATOM 3426 C C . ILE B 1 75 ? 30.960 -25.643 -3.700 1.00 39.80 67 ILE B C 1
ATOM 3427 O O . ILE B 1 75 ? 32.192 -25.731 -3.764 1.00 38.44 67 ILE B O 1
ATOM 3432 N N . ILE B 1 76 ? 30.332 -24.822 -2.863 1.00 40.94 68 ILE B N 1
ATOM 3433 C CA . ILE B 1 76 ? 31.023 -24.066 -1.826 1.00 35.27 68 ILE B CA 1
ATOM 3434 C C . ILE B 1 76 ? 30.550 -24.577 -0.474 1.00 37.74 68 ILE B C 1
ATOM 3435 O O . ILE B 1 76 ? 29.341 -24.667 -0.226 1.00 39.43 68 ILE B O 1
ATOM 3440 N N . ILE B 1 77 ? 31.497 -24.915 0.395 1.00 31.77 69 ILE B N 1
ATOM 3441 C CA . ILE B 1 77 ? 31.204 -25.331 1.760 1.00 27.35 69 ILE B CA 1
ATOM 3442 C C . ILE B 1 77 ? 31.829 -24.319 2.707 1.00 30.51 69 ILE B C 1
ATOM 3443 O O . ILE B 1 77 ? 33.031 -24.042 2.624 1.00 36.11 69 ILE B O 1
ATOM 3448 N N . THR B 1 78 ? 31.015 -23.768 3.597 1.00 33.11 70 THR B N 1
ATOM 3449 C CA . THR B 1 78 ? 31.461 -22.822 4.608 1.00 23.70 70 THR B CA 1
ATOM 3450 C C . THR B 1 78 ? 31.133 -23.371 5.992 1.00 28.58 70 THR B C 1
ATOM 3451 O O . THR B 1 78 ? 30.621 -24.482 6.141 1.00 35.01 70 THR B O 1
ATOM 3455 N N . THR B 1 79 ? 31.434 -22.569 7.014 1.00 28.79 71 THR B N 1
ATOM 3456 C CA . THR B 1 79 ? 31.135 -22.913 8.390 1.00 28.39 71 THR B CA 1
ATOM 3457 C C . THR B 1 79 ? 30.959 -21.596 9.134 1.00 32.46 71 THR B C 1
ATOM 3458 O O . THR B 1 79 ? 31.708 -20.642 8.876 1.00 26.23 71 THR B O 1
ATOM 3462 N N . PRO B 1 80 ? 29.948 -21.487 10.000 1.00 33.06 72 PRO B N 1
ATOM 3463 C CA . PRO B 1 80 ? 29.623 -20.168 10.568 1.00 31.46 72 PRO B CA 1
ATOM 3464 C C . PRO B 1 80 ? 30.649 -19.671 11.570 1.00 24.52 72 PRO B C 1
ATOM 3465 O O . PRO B 1 80 ? 30.812 -18.454 11.717 1.00 30.20 72 PRO B O 1
ATOM 3469 N N . PHE B 1 81 ? 31.343 -20.575 12.264 1.00 21.17 73 PHE B N 1
ATOM 3470 C CA . PHE B 1 81 ? 32.311 -20.174 13.279 1.00 28.36 73 PHE B CA 1
ATOM 3471 C C . PHE B 1 81 ? 33.520 -19.468 12.680 1.00 44.05 73 PHE B C 1
ATOM 3472 O O . PHE B 1 81 ? 34.198 -18.713 13.385 1.00 43.10 73 PHE B O 1
ATOM 3480 N N . PHE B 1 82 ? 33.794 -19.693 11.398 1.00 32.68 74 PHE B N 1
ATOM 3481 C CA . PHE B 1 82 ? 34.892 -19.026 10.697 1.00 31.59 74 PHE B CA 1
ATOM 3482 C C . PHE B 1 82 ? 34.458 -18.865 9.251 1.00 32.97 74 PHE B C 1
ATOM 3483 O O . PHE B 1 82 ? 34.855 -19.636 8.368 1.00 30.17 74 PHE B O 1
ATOM 3491 N N . PRO B 1 83 ? 33.629 -17.859 8.967 1.00 36.83 75 PRO B N 1
ATOM 3492 C CA . PRO B 1 83 ? 32.821 -17.895 7.742 1.00 28.20 75 PRO B CA 1
ATOM 3493 C C . PRO B 1 83 ? 33.388 -17.106 6.574 1.00 34.62 75 PRO B C 1
ATOM 3494 O O . PRO B 1 83 ? 33.684 -15.912 6.691 1.00 27.01 75 PRO B O 1
ATOM 3498 N N . ALA B 1 84 ? 33.537 -17.777 5.435 1.00 28.89 76 ALA B N 1
ATOM 3499 C CA . ALA B 1 84 ? 33.800 -17.083 4.183 1.00 25.38 76 ALA B CA 1
ATOM 3500 C C . ALA B 1 84 ? 32.535 -16.356 3.747 1.00 31.59 76 ALA B C 1
ATOM 3501 O O . ALA B 1 84 ? 31.499 -16.986 3.509 1.00 30.27 76 ALA B O 1
ATOM 3503 N N . TYR B 1 85 ? 32.612 -15.032 3.651 1.00 27.06 77 TYR B N 1
ATOM 3504 C CA . TYR B 1 85 ? 31.443 -14.218 3.329 1.00 33.92 77 TYR B CA 1
ATOM 3505 C C . TYR B 1 85 ? 31.201 -14.286 1.827 1.00 43.48 77 TYR B C 1
ATOM 3506 O O . TYR B 1 85 ? 31.895 -13.639 1.039 1.00 40.29 77 TYR B O 1
ATOM 3515 N N . VAL B 1 86 ? 30.208 -15.075 1.431 1.00 32.49 78 VAL B N 1
ATOM 3516 C CA . VAL B 1 86 ? 29.917 -15.303 0.005 1.00 39.09 78 VAL B CA 1
ATOM 3517 C C . VAL B 1 86 ? 29.017 -14.153 -0.430 1.00 36.35 78 VAL B C 1
ATOM 3518 O O . VAL B 1 86 ? 27.787 -14.247 -0.467 1.00 31.66 78 VAL B O 1
ATOM 3522 N N . THR B 1 87 ? 29.648 -13.034 -0.764 1.00 34.71 79 THR B N 1
ATOM 3523 C CA . THR B 1 87 ? 28.937 -11.815 -1.109 1.00 40.46 79 THR B CA 1
ATOM 3524 C C . THR B 1 87 ? 28.558 -11.808 -2.589 1.00 44.12 79 THR B C 1
ATOM 3525 O O . THR B 1 87 ? 28.991 -12.654 -3.374 1.00 33.48 79 THR B O 1
ATOM 3529 N N . LYS B 1 88 ? 27.723 -10.832 -2.957 1.00 42.01 80 LYS B N 1
ATOM 3530 C CA . LYS B 1 88 ? 27.304 -10.674 -4.347 1.00 41.46 80 LYS B CA 1
ATOM 3531 C C . LYS B 1 88 ? 28.507 -10.572 -5.278 1.00 49.36 80 LYS B C 1
ATOM 3532 O O . LYS B 1 88 ? 28.545 -11.208 -6.337 1.00 44.70 80 LYS B O 1
ATOM 3538 N N . GLU B 1 89 ? 29.493 -9.756 -4.898 1.00 46.60 81 GLU B N 1
ATOM 3539 C CA . GLU B 1 89 ? 30.700 -9.607 -5.706 1.00 47.46 81 GLU B CA 1
ATOM 3540 C C . GLU B 1 89 ? 31.389 -10.948 -5.925 1.00 44.96 81 GLU B C 1
ATOM 3541 O O . GLU B 1 89 ? 31.852 -11.244 -7.033 1.00 51.68 81 GLU B O 1
ATOM 3547 N N . ARG B 1 90 ? 31.465 -11.774 -4.880 1.00 40.23 82 ARG B N 1
ATOM 3548 C CA . ARG B 1 90 ? 32.114 -13.074 -5.012 1.00 43.61 82 ARG B CA 1
ATOM 3549 C C . ARG B 1 90 ? 31.261 -14.039 -5.826 1.00 44.80 82 ARG B C 1
ATOM 3550 O O . ARG B 1 90 ? 31.793 -14.857 -6.587 1.00 40.84 82 ARG B O 1
ATOM 3558 N N . ILE B 1 91 ? 29.936 -13.966 -5.674 1.00 43.12 83 ILE B N 1
ATOM 3559 C CA . ILE B 1 91 ? 29.047 -14.811 -6.468 1.00 41.00 83 ILE B CA 1
ATOM 3560 C C . ILE B 1 91 ? 29.172 -14.472 -7.947 1.00 38.61 83 ILE B C 1
ATOM 3561 O O . ILE B 1 91 ? 29.065 -15.354 -8.809 1.00 38.05 83 ILE B O 1
ATOM 3566 N N . ALA B 1 92 ? 29.423 -13.200 -8.267 1.00 34.11 84 ALA B N 1
ATOM 3567 C CA . ALA B 1 92 ? 29.600 -12.794 -9.655 1.00 42.42 84 ALA B CA 1
ATOM 3568 C C . ALA B 1 92 ? 30.892 -13.329 -10.257 1.00 53.27 84 ALA B C 1
ATOM 3569 O O . ALA B 1 92 ? 31.037 -13.323 -11.484 1.00 49.56 84 ALA B O 1
ATOM 3571 N N . LYS B 1 93 ? 31.833 -13.782 -9.430 1.00 44.69 85 LYS B N 1
ATOM 3572 C CA . LYS B 1 93 ? 33.084 -14.358 -9.904 1.00 38.31 85 LYS B CA 1
ATOM 3573 C C . LYS B 1 93 ? 33.090 -15.882 -9.842 1.00 44.45 85 LYS B C 1
ATOM 3574 O O . LYS B 1 93 ? 34.132 -16.496 -10.092 1.00 41.84 85 LYS B O 1
ATOM 3580 N N . ALA B 1 94 ? 31.955 -16.503 -9.508 1.00 42.42 86 ALA B N 1
ATOM 3581 C CA . ALA B 1 94 ? 31.814 -17.957 -9.439 1.00 39.80 86 ALA B CA 1
ATOM 3582 C C . ALA B 1 94 ? 30.772 -18.387 -10.467 1.00 47.41 86 ALA B C 1
ATOM 3583 O O . ALA B 1 94 ? 29.618 -18.674 -10.114 1.00 45.70 86 ALA B O 1
ATOM 3585 N N . PRO B 1 95 ? 31.142 -18.447 -11.751 1.00 50.62 87 PRO B N 1
ATOM 3586 C CA . PRO B 1 95 ? 30.123 -18.634 -12.799 1.00 46.80 87 PRO B CA 1
ATOM 3587 C C . PRO B 1 95 ? 29.500 -20.022 -12.842 1.00 47.37 87 PRO B C 1
ATOM 3588 O O . PRO B 1 95 ? 28.414 -20.164 -13.418 1.00 52.31 87 PRO B O 1
ATOM 3592 N N . LYS B 1 96 ? 30.127 -21.047 -12.263 1.00 36.24 88 LYS B N 1
ATOM 3593 C CA . LYS B 1 96 ? 29.558 -22.390 -12.283 1.00 38.71 88 LYS B CA 1
ATOM 3594 C C . LYS B 1 96 ? 29.149 -22.868 -10.894 1.00 42.36 88 LYS B C 1
ATOM 3595 O O . LYS B 1 96 ? 28.979 -24.073 -10.680 1.00 38.02 88 LYS B O 1
ATOM 3601 N N . LEU B 1 97 ? 28.994 -21.946 -9.948 1.00 39.70 89 LEU B N 1
ATOM 3602 C CA . LEU B 1 97 ? 28.463 -22.298 -8.639 1.00 40.63 89 LEU B CA 1
ATOM 3603 C C . LEU B 1 97 ? 27.049 -22.845 -8.781 1.00 32.91 89 LEU B C 1
ATOM 3604 O O . LEU B 1 97 ? 26.205 -22.251 -9.456 1.00 36.49 89 LEU B O 1
ATOM 3609 N N . LYS B 1 98 ? 26.808 -24.009 -8.187 1.00 34.61 90 LYS B N 1
ATOM 3610 C CA . LYS B 1 98 ? 25.479 -24.603 -8.147 1.00 34.42 90 LYS B CA 1
ATOM 3611 C C . LYS B 1 98 ? 24.931 -24.781 -6.741 1.00 50.14 90 LYS B C 1
ATOM 3612 O O . LYS B 1 98 ? 23.713 -24.727 -6.560 1.00 38.25 90 LYS B O 1
ATOM 3618 N N . LEU B 1 99 ? 25.791 -24.988 -5.746 1.00 36.70 91 LEU B N 1
ATOM 3619 C CA . LEU B 1 99 ? 25.346 -25.388 -4.420 1.00 35.16 91 LEU B CA 1
ATOM 3620 C C . LEU B 1 99 ? 26.263 -24.786 -3.366 1.00 42.90 91 LEU B C 1
ATOM 3621 O O . LEU B 1 99 ? 27.487 -24.781 -3.525 1.00 40.53 91 LEU B O 1
ATOM 3626 N N . CYS B 1 100 ? 25.659 -24.275 -2.295 1.00 42.37 92 CYS B N 1
ATOM 3627 C CA . CYS B 1 100 ? 26.373 -23.822 -1.109 1.00 31.65 92 CYS B CA 1
ATOM 3628 C C . CYS B 1 100 ? 25.872 -24.611 0.091 1.00 32.25 92 CYS B C 1
ATOM 3629 O O . CYS B 1 100 ? 24.661 -24.713 0.308 1.00 39.11 92 CYS B O 1
ATOM 3632 N N . VAL B 1 101 ? 26.799 -25.169 0.866 1.00 30.03 93 VAL B N 1
ATOM 3633 C CA . VAL B 1 101 ? 26.473 -25.971 2.039 1.00 25.09 93 VAL B CA 1
ATOM 3634 C C . VAL B 1 101 ? 27.164 -25.361 3.250 1.00 37.65 93 VAL B C 1
ATOM 3635 O O . VAL B 1 101 ? 28.359 -25.051 3.199 1.00 35.01 93 VAL B O 1
ATOM 3639 N N . THR B 1 102 ? 26.413 -25.191 4.333 1.00 34.04 94 THR B N 1
ATOM 3640 C CA . THR B 1 102 ? 26.946 -24.671 5.585 1.00 33.02 94 THR B CA 1
ATOM 3641 C C . THR B 1 102 ? 27.257 -25.840 6.511 1.00 32.73 94 THR B C 1
ATOM 3642 O O . THR B 1 102 ? 26.357 -26.604 6.875 1.00 33.68 94 THR B O 1
ATOM 3646 N N . ALA B 1 103 ? 28.528 -25.978 6.886 1.00 29.49 95 ALA B N 1
ATOM 3647 C CA . ALA B 1 103 ? 28.944 -27.006 7.838 1.00 29.66 95 ALA B CA 1
ATOM 3648 C C . ALA B 1 103 ? 28.524 -26.544 9.231 1.00 39.62 95 ALA B C 1
ATOM 3649 O O . ALA B 1 103 ? 29.311 -26.012 10.018 1.00 29.38 95 ALA B O 1
ATOM 3651 N N . GLY B 1 104 ? 27.246 -26.758 9.530 1.00 37.69 96 GLY B N 1
ATOM 3652 C CA . GLY B 1 104 ? 26.655 -26.287 10.767 1.00 38.23 96 GLY B CA 1
ATOM 3653 C C . GLY B 1 104 ? 25.289 -25.677 10.537 1.00 40.40 96 GLY B C 1
ATOM 3654 O O . GLY B 1 104 ? 24.556 -26.107 9.641 1.00 34.73 96 GLY B O 1
ATOM 3655 N N . VAL B 1 105 ? 24.933 -24.671 11.332 1.00 39.78 97 VAL B N 1
ATOM 3656 C CA . VAL B 1 105 ? 23.637 -24.008 11.226 1.00 41.11 97 VAL B CA 1
ATOM 3657 C C . VAL B 1 105 ? 23.864 -22.506 11.296 1.00 40.00 97 VAL B C 1
ATOM 3658 O O . VAL B 1 105 ? 24.594 -22.022 12.167 1.00 37.70 97 VAL B O 1
ATOM 3662 N N . GLY B 1 106 ? 23.239 -21.771 10.381 1.00 32.00 98 GLY B N 1
ATOM 3663 C CA . GLY B 1 106 ? 23.400 -20.334 10.307 1.00 32.97 98 GLY B CA 1
ATOM 3664 C C . GLY B 1 106 ? 24.070 -19.924 9.013 1.00 39.67 98 GLY B C 1
ATOM 3665 O O . GLY B 1 106 ? 25.272 -20.143 8.834 1.00 46.70 98 GLY B O 1
ATOM 3666 N N . SER B 1 107 ? 23.304 -19.323 8.101 1.00 34.69 99 SER B N 1
ATOM 3667 C CA . SER B 1 107 ? 23.771 -19.057 6.745 1.00 29.16 99 SER B CA 1
ATOM 3668 C C . SER B 1 107 ? 23.654 -17.585 6.375 1.00 34.99 99 SER B C 1
ATOM 3669 O O . SER B 1 107 ? 23.551 -17.253 5.189 1.00 36.54 99 SER B O 1
ATOM 3672 N N . ASP B 1 108 ? 23.665 -16.693 7.366 1.00 34.28 100 ASP B N 1
ATOM 3673 C CA . ASP B 1 108 ? 23.580 -15.266 7.086 1.00 30.11 100 ASP B CA 1
ATOM 3674 C C . ASP B 1 108 ? 24.804 -14.747 6.342 1.00 28.19 100 ASP B C 1
ATOM 3675 O O . ASP B 1 108 ? 24.747 -13.652 5.773 1.00 32.40 100 ASP B O 1
ATOM 3680 N N . HIS B 1 109 ? 25.903 -15.501 6.331 1.00 30.26 101 HIS B N 1
ATOM 3681 C CA . HIS B 1 109 ? 27.127 -15.054 5.679 1.00 37.20 101 HIS B CA 1
ATOM 3682 C C . HIS B 1 109 ? 27.123 -15.270 4.169 1.00 30.24 101 HIS B C 1
ATOM 3683 O O . HIS B 1 109 ? 28.098 -14.898 3.509 1.00 37.66 101 HIS B O 1
ATOM 3690 N N . TYR B 1 110 ? 26.068 -15.856 3.607 1.00 29.86 102 TYR B N 1
ATOM 3691 C CA . TYR B 1 110 ? 25.847 -15.798 2.170 1.00 33.60 102 TYR B CA 1
ATOM 3692 C C . TYR B 1 110 ? 24.946 -14.618 1.836 1.00 35.19 102 TYR B C 1
ATOM 3693 O O . TYR B 1 110 ? 24.158 -14.158 2.668 1.00 39.59 102 TYR B O 1
ATOM 3702 N N . ASP B 1 111 ? 25.066 -14.130 0.604 1.00 38.95 103 ASP B N 1
ATOM 3703 C CA . ASP B 1 111 ? 24.070 -13.216 0.047 1.00 35.50 103 ASP B CA 1
ATOM 3704 C C . ASP B 1 111 ? 22.977 -14.098 -0.539 1.00 38.40 103 ASP B C 1
ATOM 3705 O O . ASP B 1 111 ? 22.992 -14.443 -1.722 1.00 38.37 103 ASP B O 1
ATOM 3710 N N . LEU B 1 112 ? 22.020 -14.479 0.312 1.00 39.54 104 LEU B N 1
ATOM 3711 C CA . LEU B 1 112 ? 20.994 -15.433 -0.097 1.00 41.58 104 LEU B CA 1
ATOM 3712 C C . LEU B 1 112 ? 20.143 -14.897 -1.239 1.00 39.05 104 LEU B C 1
ATOM 3713 O O . LEU B 1 112 ? 19.649 -15.676 -2.062 1.00 40.43 104 LEU B O 1
ATOM 3718 N N . ASN B 1 113 ? 19.960 -13.577 -1.309 1.00 38.81 105 ASN B N 1
ATOM 3719 C CA . ASN B 1 113 ? 19.179 -13.001 -2.397 1.00 35.79 105 ASN B CA 1
ATOM 3720 C C . ASN B 1 113 ? 19.913 -13.140 -3.725 1.00 44.24 105 ASN B C 1
ATOM 3721 O O . ASN B 1 113 ? 19.326 -13.564 -4.728 1.00 42.97 105 ASN B O 1
ATOM 3726 N N . ALA B 1 114 ? 21.203 -12.792 -3.749 1.00 42.84 106 ALA B N 1
ATOM 3727 C CA . ALA B 1 114 ? 21.991 -12.941 -4.969 1.00 38.09 106 ALA B CA 1
ATOM 3728 C C . ALA B 1 114 ? 22.096 -14.399 -5.397 1.00 34.45 106 ALA B C 1
ATOM 3729 O O . ALA B 1 114 ? 22.220 -14.688 -6.592 1.00 38.28 106 ALA B O 1
ATOM 3731 N N . LEU B 1 115 ? 22.052 -15.328 -4.440 1.00 35.34 107 LEU B N 1
ATOM 3732 C CA . LEU B 1 115 ? 22.094 -16.745 -4.783 1.00 36.97 107 LEU B CA 1
ATOM 3733 C C . LEU B 1 115 ? 20.787 -17.192 -5.429 1.00 46.52 107 LEU B C 1
ATOM 3734 O O . LEU B 1 115 ? 20.792 -18.029 -6.339 1.00 37.86 107 LEU B O 1
ATOM 3739 N N . ASN B 1 116 ? 19.658 -16.650 -4.965 1.00 44.19 108 ASN B N 1
ATOM 3740 C CA . ASN B 1 116 ? 18.372 -16.968 -5.578 1.00 41.78 108 ASN B CA 1
ATOM 3741 C C . ASN B 1 116 ? 18.319 -16.516 -7.032 1.00 40.02 108 ASN B C 1
ATOM 3742 O O . ASN B 1 116 ? 17.819 -17.246 -7.897 1.00 49.31 108 ASN B O 1
ATOM 3747 N N . GLU B 1 117 ? 18.821 -15.310 -7.321 1.00 46.91 109 GLU B N 1
ATOM 3748 C CA . GLU B 1 117 ? 18.831 -14.804 -8.691 1.00 41.08 109 GLU B CA 1
ATOM 3749 C C . GLU B 1 117 ? 19.577 -15.724 -9.649 1.00 45.91 109 GLU B C 1
ATOM 3750 O O . GLU B 1 117 ? 19.360 -15.643 -10.863 1.00 50.94 109 GLU B O 1
ATOM 3756 N N . ARG B 1 118 ? 20.446 -16.593 -9.136 1.00 38.96 110 ARG B N 1
ATOM 3757 C CA . ARG B 1 118 ? 21.196 -17.530 -9.957 1.00 41.58 110 ARG B CA 1
ATOM 3758 C C . ARG B 1 118 ? 20.685 -18.959 -9.843 1.00 43.86 110 ARG B C 1
ATOM 3759 O O . ARG B 1 118 ? 21.277 -19.863 -10.444 1.00 41.61 110 ARG B O 1
ATOM 3767 N N . GLY B 1 119 ? 19.608 -19.190 -9.094 1.00 31.48 111 GLY B N 1
ATOM 3768 C CA . GLY B 1 119 ? 19.122 -20.541 -8.893 1.00 29.03 111 GLY B CA 1
ATOM 3769 C C . GLY B 1 119 ? 19.983 -21.400 -7.997 1.00 40.91 111 GLY B C 1
ATOM 3770 O O . GLY B 1 119 ? 19.852 -22.626 -8.020 1.00 40.81 111 GLY B O 1
ATOM 3771 N N . ILE B 1 120 ? 20.867 -20.789 -7.206 1.00 40.11 112 ILE B N 1
ATOM 3772 C CA . ILE B 1 120 ? 21.782 -21.550 -6.364 1.00 32.42 112 ILE B CA 1
ATOM 3773 C C . ILE B 1 120 ? 21.017 -22.203 -5.222 1.00 30.30 112 ILE B C 1
ATOM 3774 O O . ILE B 1 120 ? 20.168 -21.573 -4.575 1.00 33.39 112 ILE B O 1
ATOM 3779 N N . ALA B 1 121 ? 21.320 -23.473 -4.963 1.00 31.97 113 ALA B N 1
ATOM 3780 C CA . ALA B 1 121 ? 20.774 -24.177 -3.812 1.00 29.86 113 ALA B CA 1
ATOM 3781 C C . ALA B 1 121 ? 21.655 -23.938 -2.592 1.00 39.03 113 ALA B C 1
ATOM 3782 O O . ALA B 1 121 ? 22.885 -23.931 -2.691 1.00 37.85 113 ALA B O 1
ATOM 3784 N N . VAL B 1 122 ? 21.015 -23.741 -1.439 1.00 39.54 114 VAL B N 1
ATOM 3785 C CA . VAL B 1 122 ? 21.699 -23.409 -0.192 1.00 31.95 114 VAL B CA 1
ATOM 3786 C C . VAL B 1 122 ? 21.167 -24.332 0.897 1.00 27.17 114 VAL B C 1
ATOM 3787 O O . VAL B 1 122 ? 19.963 -24.332 1.178 1.00 33.22 114 VAL B O 1
ATOM 3791 N N . LEU B 1 123 ? 22.059 -25.114 1.507 1.00 29.23 115 LEU B N 1
ATOM 3792 C CA . LEU B 1 123 ? 21.679 -26.118 2.491 1.00 35.99 115 LEU B CA 1
ATOM 3793 C C . LEU B 1 123 ? 22.435 -25.909 3.797 1.00 37.96 115 LEU B C 1
ATOM 3794 O O . LEU B 1 123 ? 23.564 -25.412 3.810 1.00 34.70 115 LEU B O 1
ATOM 3799 N N . GLU B 1 124 ? 21.794 -26.306 4.896 1.00 38.07 116 GLU B N 1
ATOM 3800 C CA . GLU B 1 124 ? 22.390 -26.362 6.225 1.00 31.38 116 GLU B CA 1
ATOM 3801 C C . GLU B 1 124 ? 22.178 -27.753 6.804 1.00 31.53 116 GLU B C 1
ATOM 3802 O O . GLU B 1 124 ? 21.425 -28.565 6.265 1.00 31.47 116 GLU B O 1
ATOM 3808 N N . VAL B 1 125 ? 22.849 -28.029 7.920 1.00 29.93 117 VAL B N 1
ATOM 3809 C CA . VAL B 1 125 ? 22.558 -29.232 8.691 1.00 35.74 117 VAL B CA 1
ATOM 3810 C C . VAL B 1 125 ? 21.650 -28.838 9.848 1.00 42.00 117 VAL B C 1
ATOM 3811 O O . VAL B 1 125 ? 22.045 -28.913 11.018 1.00 29.98 117 VAL B O 1
ATOM 3815 N N . THR B 1 126 ? 20.441 -28.383 9.515 1.00 40.03 118 THR B N 1
ATOM 3816 C CA . THR B 1 126 ? 19.432 -27.981 10.491 1.00 33.37 118 THR B CA 1
ATOM 3817 C C . THR B 1 126 ? 19.312 -28.983 11.632 1.00 28.60 118 THR B C 1
ATOM 3818 O O . THR B 1 126 ? 19.154 -30.185 11.406 1.00 29.46 118 THR B O 1
ATOM 3822 N N . GLY B 1 127 ? 19.392 -28.476 12.861 1.00 31.73 119 GLY B N 1
ATOM 3823 C CA . GLY B 1 127 ? 19.208 -29.291 14.042 1.00 25.06 119 GLY B CA 1
ATOM 3824 C C . GLY B 1 127 ? 20.458 -29.940 14.594 1.00 36.40 119 GLY B C 1
ATOM 3825 O O . GLY B 1 127 ? 20.384 -30.588 15.646 1.00 35.38 119 GLY B O 1
ATOM 3826 N N . SER B 1 128 ? 21.604 -29.789 13.926 1.00 31.02 120 SER B N 1
ATOM 3827 C CA . SER B 1 128 ? 22.822 -30.451 14.379 1.00 28.63 120 SER B CA 1
ATOM 3828 C C . SER B 1 128 ? 23.361 -29.875 15.683 1.00 33.73 120 SER B C 1
ATOM 3829 O O . SER B 1 128 ? 24.073 -30.580 16.405 1.00 31.42 120 SER B O 1
ATOM 3832 N N . ASN B 1 129 ? 23.044 -28.617 16.003 1.00 28.14 121 ASN B N 1
ATOM 3833 C CA . ASN B 1 129 ? 23.598 -27.970 17.186 1.00 45.20 121 ASN B CA 1
ATOM 3834 C C . ASN B 1 129 ? 22.545 -27.325 18.083 1.00 39.85 121 ASN B C 1
ATOM 3835 O O . ASN B 1 129 ? 22.908 -26.520 18.948 1.00 43.36 121 ASN B O 1
ATOM 3840 N N . VAL B 1 130 ? 21.260 -27.642 17.900 1.00 35.88 122 VAL B N 1
ATOM 3841 C CA . VAL B 1 130 ? 20.213 -26.951 18.651 1.00 39.93 122 VAL B CA 1
ATOM 3842 C C . VAL B 1 130 ? 20.388 -27.164 20.151 1.00 32.65 122 VAL B C 1
ATOM 3843 O O . VAL B 1 130 ? 20.240 -26.227 20.946 1.00 31.88 122 VAL B O 1
ATOM 3847 N N . GLN B 1 131 ? 20.705 -28.394 20.565 1.00 33.11 123 GLN B N 1
ATOM 3848 C CA . GLN B 1 131 ? 20.945 -28.652 21.980 1.00 27.62 123 GLN B CA 1
ATOM 3849 C C . GLN B 1 131 ? 22.230 -27.990 22.461 1.00 37.85 123 GLN B C 1
ATOM 3850 O O . GLN B 1 131 ? 22.302 -27.549 23.613 1.00 32.74 123 GLN B O 1
ATOM 3856 N N . SER B 1 132 ? 23.245 -27.899 21.596 1.00 38.46 124 SER B N 1
ATOM 3857 C CA . SER B 1 132 ? 24.533 -27.358 22.017 1.00 36.42 124 SER B CA 1
ATOM 3858 C C . SER B 1 132 ? 24.430 -25.867 22.303 1.00 35.33 124 SER B C 1
ATOM 3859 O O . SER B 1 132 ? 24.997 -25.373 23.285 1.00 31.73 124 SER B O 1
ATOM 3862 N N . VAL B 1 133 ? 23.712 -25.137 21.451 1.00 26.19 125 VAL B N 1
ATOM 3863 C CA . VAL B 1 133 ? 23.523 -23.706 21.659 1.00 31.34 125 VAL B CA 1
ATOM 3864 C C . VAL B 1 133 ? 22.644 -23.452 22.876 1.00 44.38 125 VAL B C 1
ATOM 3865 O O . VAL B 1 133 ? 22.898 -22.530 23.661 1.00 42.00 125 VAL B O 1
ATOM 3869 N N . ALA B 1 134 ? 21.592 -24.259 23.050 1.00 34.30 126 ALA B N 1
ATOM 3870 C CA . ALA B 1 134 ? 20.720 -24.106 24.211 1.00 42.56 126 ALA B CA 1
ATOM 3871 C C . ALA B 1 134 ? 21.493 -24.275 25.514 1.00 33.66 126 ALA B C 1
ATOM 3872 O O . ALA B 1 134 ? 21.263 -23.538 26.479 1.00 30.14 126 ALA B O 1
ATOM 3874 N N . GLU B 1 135 ? 22.410 -25.246 25.563 1.00 32.31 127 GLU B N 1
ATOM 3875 C CA . GLU B 1 135 ? 23.276 -25.382 26.731 1.00 33.45 127 GLU B CA 1
ATOM 3876 C C . GLU B 1 135 ? 24.142 -24.144 26.920 1.00 41.03 127 GLU B C 1
ATOM 3877 O O . GLU B 1 135 ? 24.368 -23.700 28.052 1.00 36.11 127 GLU B O 1
ATOM 3883 N N . HIS B 1 136 ? 24.636 -23.574 25.819 1.00 27.61 128 HIS B N 1
ATOM 3884 C CA . HIS B 1 136 ? 25.505 -22.407 25.914 1.00 34.07 128 HIS B CA 1
ATOM 3885 C C . HIS B 1 136 ? 24.742 -21.192 26.424 1.00 32.97 128 HIS B C 1
ATOM 3886 O O . HIS B 1 136 ? 25.276 -20.404 27.213 1.00 28.15 128 HIS B O 1
ATOM 3893 N N . ALA B 1 137 ? 23.495 -21.022 25.980 1.00 32.93 129 ALA B N 1
ATOM 3894 C CA . ALA B 1 137 ? 22.690 -19.906 26.461 1.00 28.81 129 ALA B CA 1
ATOM 3895 C C . ALA B 1 137 ? 22.385 -20.045 27.947 1.00 35.46 129 ALA B C 1
ATOM 3896 O O . ALA B 1 137 ? 22.472 -19.066 28.694 1.00 34.47 129 ALA B O 1
ATOM 3898 N N . ILE B 1 138 ? 22.054 -21.258 28.397 1.00 30.30 130 ILE B N 1
ATOM 3899 C CA . ILE B 1 138 ? 21.775 -21.479 29.814 1.00 29.94 130 ILE B CA 1
ATOM 3900 C C . ILE B 1 138 ? 23.024 -21.223 30.644 1.00 36.33 130 ILE B C 1
ATOM 3901 O O . ILE B 1 138 ? 22.968 -20.574 31.697 1.00 30.67 130 ILE B O 1
ATOM 3906 N N . MET B 1 139 ? 24.168 -21.737 30.188 1.00 33.22 131 MET B N 1
ATOM 3907 C CA . MET B 1 139 ? 25.437 -21.460 30.852 1.00 30.81 131 MET B CA 1
ATOM 3908 C C . MET B 1 139 ? 25.692 -19.960 30.952 1.00 32.24 131 MET B C 1
ATOM 3909 O O . MET B 1 139 ? 26.147 -19.468 31.992 1.00 28.00 131 MET B O 1
ATOM 3914 N N . THR B 1 140 ? 25.406 -19.220 29.878 1.00 28.76 132 THR B N 1
ATOM 3915 C CA . THR B 1 140 ? 25.635 -17.778 29.876 1.00 29.70 132 THR B CA 1
ATOM 3916 C C . THR B 1 140 ? 24.782 -17.073 30.928 1.00 36.86 132 THR B C 1
ATOM 3917 O O . THR B 1 140 ? 25.289 -16.255 31.704 1.00 37.31 132 THR B O 1
ATOM 3921 N N . MET B 1 141 ? 23.474 -17.353 30.944 1.00 34.97 133 MET B N 1
ATOM 3922 C CA . MET B 1 141 ? 22.603 -16.822 31.993 1.00 34.86 133 MET B CA 1
ATOM 3923 C C . MET B 1 141 ? 23.173 -17.095 33.378 1.00 28.44 133 MET B C 1
ATOM 3924 O O . MET B 1 141 ? 23.311 -16.181 34.199 1.00 28.64 133 MET B O 1
ATOM 3929 N N . LEU B 1 142 ? 23.489 -18.363 33.658 1.00 27.44 134 LEU B N 1
ATOM 3930 C CA . LEU B 1 142 ? 24.001 -18.734 34.973 1.00 22.67 134 LEU B CA 1
ATOM 3931 C C . LEU B 1 142 ? 25.277 -17.972 35.309 1.00 36.12 134 LEU B C 1
ATOM 3932 O O . LEU B 1 142 ? 25.483 -17.570 36.460 1.00 33.24 134 LEU B O 1
ATOM 3937 N N . ILE B 1 143 ? 26.143 -17.761 34.317 1.00 29.99 135 ILE B N 1
ATOM 3938 C CA . ILE B 1 143 ? 27.413 -17.087 34.572 1.00 24.03 135 ILE B CA 1
ATOM 3939 C C . ILE B 1 143 ? 27.182 -15.619 34.905 1.00 30.18 135 ILE B C 1
ATOM 3940 O O . ILE B 1 143 ? 27.811 -15.068 35.818 1.00 24.18 135 ILE B O 1
ATOM 3945 N N . LEU B 1 144 ? 26.271 -14.965 34.184 1.00 27.65 136 LEU B N 1
ATOM 3946 C CA . LEU B 1 144 ? 26.025 -13.544 34.399 1.00 25.51 136 LEU B CA 1
ATOM 3947 C C . LEU B 1 144 ? 25.227 -13.303 35.676 1.00 31.65 136 LEU B C 1
ATOM 3948 O O . LEU B 1 144 ? 25.637 -12.510 36.530 1.00 38.89 136 LEU B O 1
ATOM 3953 N N . LEU B 1 145 ? 24.075 -13.966 35.807 1.00 31.20 137 LEU B N 1
ATOM 3954 C CA . LEU B 1 145 ? 23.237 -13.813 36.995 1.00 28.83 137 LEU B CA 1
ATOM 3955 C C . LEU B 1 145 ? 24.012 -14.085 38.280 1.00 32.18 137 LEU B C 1
ATOM 3956 O O . LEU B 1 145 ? 23.942 -13.306 39.237 1.00 31.87 137 LEU B O 1
ATOM 3961 N N . ARG B 1 146 ? 24.756 -15.187 38.320 1.00 30.08 138 ARG B N 1
ATOM 3962 C CA . ARG B 1 146 ? 25.426 -15.617 39.541 1.00 29.25 138 ARG B CA 1
ATOM 3963 C C . ARG B 1 146 ? 26.804 -14.993 39.725 1.00 30.12 138 ARG B C 1
ATOM 3964 O O . ARG B 1 146 ? 27.487 -15.323 40.702 1.00 24.50 138 ARG B O 1
ATOM 3972 N N . ASN B 1 147 ? 27.226 -14.111 38.816 1.00 31.65 139 ASN B N 1
ATOM 3973 C CA . ASN B 1 147 ? 28.497 -13.392 38.932 1.00 32.74 139 ASN B CA 1
ATOM 3974 C C . ASN B 1 147 ? 29.680 -14.356 39.014 1.00 24.91 139 ASN B C 1
ATOM 3975 O O . ASN B 1 147 ? 30.524 -14.266 39.909 1.00 29.10 139 ASN B O 1
ATOM 3980 N N . TYR B 1 148 ? 29.733 -15.295 38.066 1.00 30.57 140 TYR B N 1
ATOM 3981 C CA . TYR B 1 148 ? 30.851 -16.233 38.023 1.00 32.70 140 TYR B CA 1
ATOM 3982 C C . TYR B 1 148 ? 32.168 -15.513 37.763 1.00 20.36 140 TYR B C 1
ATOM 3983 O O . TYR B 1 148 ? 33.215 -15.915 38.282 1.00 28.21 140 TYR B O 1
ATOM 3992 N N . GLY B 1 149 ? 32.135 -14.457 36.946 1.00 29.32 141 GLY B N 1
ATOM 3993 C CA . GLY B 1 149 ? 33.367 -13.773 36.579 1.00 33.65 141 GLY B CA 1
ATOM 3994 C C . GLY B 1 149 ? 34.145 -13.279 37.783 1.00 37.53 141 GLY B C 1
ATOM 3995 O O . GLY B 1 149 ? 35.337 -13.561 37.927 1.00 38.14 141 GLY B O 1
ATOM 3996 N N . GLU B 1 150 ? 33.477 -12.540 38.672 1.00 31.00 142 GLU B N 1
ATOM 3997 C CA . GLU B 1 150 ? 34.149 -12.068 39.877 1.00 30.85 142 GLU B CA 1
ATOM 3998 C C . GLU B 1 150 ? 34.376 -13.198 40.871 1.00 32.80 142 GLU B C 1
ATOM 3999 O O . GLU B 1 150 ? 35.393 -13.206 41.574 1.00 27.56 142 GLU B O 1
ATOM 4005 N N . GLY B 1 151 ? 33.449 -14.155 40.948 1.00 26.84 143 GLY B N 1
ATOM 4006 C CA . GLY B 1 151 ? 33.663 -15.304 41.813 1.00 28.35 143 GLY B CA 1
ATOM 4007 C C . GLY B 1 151 ? 34.874 -16.118 41.400 1.00 34.17 143 GLY B C 1
ATOM 4008 O O . GLY B 1 151 ? 35.644 -16.578 42.247 1.00 25.42 143 GLY B O 1
ATOM 4009 N N . HIS B 1 152 ? 35.060 -16.302 40.091 1.00 35.98 144 HIS B N 1
ATOM 4010 C CA . HIS B 1 152 ? 36.246 -16.996 39.601 1.00 31.12 144 HIS B CA 1
ATOM 4011 C C . HIS B 1 152 ? 37.488 -16.124 39.731 1.00 26.68 144 HIS B C 1
ATOM 4012 O O . HIS B 1 152 ? 38.578 -16.627 40.026 1.00 25.76 144 HIS B O 1
ATOM 4019 N N . ALA B 1 153 ? 37.344 -14.814 39.510 1.00 27.37 145 ALA B N 1
ATOM 4020 C CA . ALA B 1 153 ? 38.488 -13.915 39.616 1.00 30.33 145 ALA B CA 1
ATOM 4021 C C . ALA B 1 153 ? 39.040 -13.897 41.035 1.00 39.77 145 ALA B C 1
ATOM 4022 O O . ALA B 1 153 ? 40.252 -14.021 41.242 1.00 33.30 145 ALA B O 1
ATOM 4024 N N . GLN B 1 154 ? 38.156 -13.753 42.028 1.00 37.20 146 GLN B N 1
ATOM 4025 C CA . GLN B 1 154 ? 38.584 -13.755 43.425 1.00 31.78 146 GLN B CA 1
ATOM 4026 C C . GLN B 1 154 ? 39.400 -14.998 43.756 1.00 29.83 146 GLN B C 1
ATOM 4027 O O . GLN B 1 154 ? 40.438 -14.911 44.423 1.00 37.56 146 GLN B O 1
ATOM 4033 N N . ALA B 1 155 ? 38.945 -16.167 43.300 1.00 25.65 147 ALA B N 1
ATOM 4034 C CA . ALA B 1 155 ? 39.704 -17.392 43.527 1.00 32.28 147 ALA B CA 1
ATOM 4035 C C . ALA B 1 155 ? 41.023 -17.372 42.765 1.00 30.15 147 ALA B C 1
ATOM 4036 O O . ALA B 1 155 ? 42.037 -17.884 43.254 1.00 35.62 147 ALA B O 1
ATOM 4038 N N . THR B 1 156 ? 41.031 -16.784 41.567 1.00 33.02 148 THR B N 1
ATOM 4039 C CA . THR B 1 156 ? 42.234 -16.800 40.742 1.00 43.50 148 THR B CA 1
ATOM 4040 C C . THR B 1 156 ? 43.303 -15.857 41.287 1.00 31.77 148 THR B C 1
ATOM 4041 O O . THR B 1 156 ? 44.485 -16.218 41.337 1.00 29.07 148 THR B O 1
ATOM 4045 N N . GLN B 1 157 ? 42.915 -14.655 41.718 1.00 34.06 149 GLN B N 1
ATOM 4046 C CA . GLN B 1 157 ? 43.882 -13.646 42.140 1.00 38.71 149 GLN B CA 1
ATOM 4047 C C . GLN B 1 157 ? 44.086 -13.621 43.654 1.00 38.82 149 GLN B C 1
ATOM 4048 O O . GLN B 1 157 ? 44.421 -12.574 44.219 1.00 41.72 149 GLN B O 1
ATOM 4054 N N . GLY B 1 158 ? 43.886 -14.757 44.323 1.00 35.01 150 GLY B N 1
ATOM 4055 C CA . GLY B 1 158 ? 44.408 -14.961 45.661 1.00 38.56 150 GLY B CA 1
ATOM 4056 C C . GLY B 1 158 ? 43.652 -14.328 46.808 1.00 35.05 150 GLY B C 1
ATOM 4057 O O . GLY B 1 158 ? 44.151 -14.361 47.939 1.00 36.35 150 GLY B O 1
ATOM 4058 N N . THR B 1 159 ? 42.473 -13.757 46.575 1.00 27.64 151 THR B N 1
ATOM 4059 C CA . THR B 1 159 ? 41.783 -13.026 47.627 1.00 34.58 151 THR B CA 1
ATOM 4060 C C . THR B 1 159 ? 40.545 -13.794 48.105 1.00 40.34 151 THR B C 1
ATOM 4061 O O . THR B 1 159 ? 40.401 -14.996 47.840 1.00 32.07 151 THR B O 1
ATOM 4065 N N . TRP B 1 160 ? 39.656 -13.096 48.812 1.00 31.10 152 TRP B N 1
ATOM 4066 C CA . TRP B 1 160 ? 38.461 -13.699 49.391 1.00 33.33 152 TRP B CA 1
ATOM 4067 C C . TRP B 1 160 ? 37.443 -12.621 49.745 1.00 33.11 152 TRP B C 1
ATOM 4068 O O . TRP B 1 160 ? 37.062 -12.476 50.910 1.00 34.81 152 TRP B O 1
ATOM 4079 N N . ASP B 1 161 ? 37.004 -11.855 48.746 1.00 31.55 153 ASP B N 1
ATOM 4080 C CA . ASP B 1 161 ? 36.079 -10.743 48.959 1.00 29.12 153 ASP B CA 1
ATOM 4081 C C . ASP B 1 161 ? 34.673 -11.228 48.614 1.00 30.84 153 ASP B C 1
ATOM 4082 O O . ASP B 1 161 ? 34.152 -11.001 47.522 1.00 25.76 153 ASP B O 1
ATOM 4087 N N . ILE B 1 162 ? 34.061 -11.921 49.579 1.00 29.72 154 ILE B N 1
ATOM 4088 C CA . ILE B 1 162 ? 32.739 -12.510 49.374 1.00 27.16 154 ILE B CA 1
ATOM 4089 C C . ILE B 1 162 ? 31.725 -11.444 48.979 1.00 24.01 154 ILE B C 1
ATOM 4090 O O . ILE B 1 162 ? 30.899 -11.655 48.082 1.00 28.12 154 ILE B O 1
ATOM 4095 N N . ALA B 1 163 ? 31.766 -10.287 49.644 1.00 27.02 155 ALA B N 1
ATOM 4096 C CA . ALA B 1 163 ? 30.758 -9.260 49.404 1.00 23.32 155 ALA B CA 1
ATOM 4097 C C . ALA B 1 163 ? 30.839 -8.697 47.991 1.00 24.83 155 ALA B C 1
ATOM 4098 O O . ALA B 1 163 ? 29.810 -8.328 47.416 1.00 28.44 155 ALA B O 1
ATOM 4100 N N . ALA B 1 164 ? 32.043 -8.617 47.418 1.00 30.94 156 ALA B N 1
ATOM 4101 C CA . ALA B 1 164 ? 32.171 -8.121 46.052 1.00 31.89 156 ALA B CA 1
ATOM 4102 C C . ALA B 1 164 ? 31.465 -9.043 45.066 1.00 29.70 156 ALA B C 1
ATOM 4103 O O . ALA B 1 164 ? 30.851 -8.579 44.099 1.00 26.33 156 ALA B O 1
ATOM 4105 N N . VAL B 1 165 ? 31.544 -10.355 45.296 1.00 31.21 157 VAL B N 1
ATOM 4106 C CA . VAL B 1 165 ? 30.831 -11.307 44.449 1.00 31.10 157 VAL B CA 1
ATOM 4107 C C . VAL B 1 165 ? 29.331 -11.237 44.710 1.00 31.09 157 VAL B C 1
ATOM 4108 O O . VAL B 1 165 ? 28.528 -11.099 43.779 1.00 26.04 157 VAL B O 1
ATOM 4112 N N . ALA B 1 166 ? 28.931 -11.335 45.981 1.00 29.86 158 ALA B N 1
ATOM 4113 C CA . ALA B 1 166 ? 27.517 -11.456 46.320 1.00 30.84 158 ALA B CA 1
ATOM 4114 C C . ALA B 1 166 ? 26.729 -10.193 46.003 1.00 28.35 158 ALA B C 1
ATOM 4115 O O . ALA B 1 166 ? 25.513 -10.273 45.797 1.00 31.42 158 ALA B O 1
ATOM 4117 N N . ARG B 1 167 ? 27.393 -9.035 45.957 1.00 31.67 159 ARG B N 1
ATOM 4118 C CA . ARG B 1 167 ? 26.712 -7.775 45.684 1.00 33.84 159 ARG B CA 1
ATOM 4119 C C . ARG B 1 167 ? 26.027 -7.776 44.320 1.00 36.39 159 ARG B C 1
ATOM 4120 O O . ARG B 1 167 ? 25.075 -7.015 44.112 1.00 30.92 159 ARG B O 1
ATOM 4128 N N . ASP B 1 168 ? 26.465 -8.639 43.400 1.00 32.42 160 ASP B N 1
ATOM 4129 C CA . ASP B 1 168 ? 25.877 -8.750 42.069 1.00 42.25 160 ASP B CA 1
ATOM 4130 C C . ASP B 1 168 ? 25.545 -10.201 41.737 1.00 37.96 160 ASP B C 1
ATOM 4131 O O . ASP B 1 168 ? 25.645 -10.619 40.580 1.00 39.86 160 ASP B O 1
ATOM 4136 N N . GLU B 1 169 ? 25.147 -10.982 42.740 1.00 30.04 161 GLU B N 1
ATOM 4137 C CA . GLU B 1 169 ? 24.933 -12.420 42.594 1.00 33.26 161 GLU B CA 1
ATOM 4138 C C . GLU B 1 169 ? 23.468 -12.737 42.869 1.00 33.91 161 GLU B C 1
ATOM 4139 O O . GLU B 1 169 ? 23.004 -12.611 44.007 1.00 31.97 161 GLU B O 1
ATOM 4145 N N . PHE B 1 170 ? 22.746 -13.151 41.830 1.00 35.74 162 PHE B N 1
ATOM 4146 C CA . PHE B 1 170 ? 21.332 -13.479 41.931 1.00 35.32 162 PHE B CA 1
ATOM 4147 C C . PHE B 1 170 ? 21.085 -14.925 41.522 1.00 39.75 162 PHE B C 1
ATOM 4148 O O . PHE B 1 170 ? 21.841 -15.506 40.738 1.00 36.52 162 PHE B O 1
ATOM 4156 N N . ASP B 1 171 ? 20.017 -15.501 42.069 1.00 33.30 163 ASP B N 1
ATOM 4157 C CA . ASP B 1 171 ? 19.573 -16.826 41.667 1.00 28.80 163 ASP B CA 1
ATOM 4158 C C . ASP B 1 171 ? 18.887 -16.781 40.304 1.00 32.19 163 ASP B C 1
ATOM 4159 O O . ASP B 1 171 ? 18.388 -15.743 39.859 1.00 24.42 163 ASP B O 1
ATOM 4164 N N . MET B 1 172 ? 18.865 -17.937 39.639 1.00 30.98 164 MET B N 1
ATOM 4165 C CA . MET B 1 172 ? 18.003 -18.102 38.472 1.00 32.30 164 MET B CA 1
ATOM 4166 C C . MET B 1 172 ? 16.538 -18.156 38.888 1.00 27.32 164 MET B C 1
ATOM 4167 O O . MET B 1 172 ? 15.671 -17.593 38.209 1.00 24.67 164 MET B O 1
ATOM 4172 N N . GLU B 1 173 ? 16.251 -18.856 39.988 1.00 32.41 165 GLU B N 1
ATOM 4173 C CA . GLU B 1 173 ? 14.907 -18.943 40.549 1.00 29.56 165 GLU B CA 1
ATOM 4174 C C . GLU B 1 173 ? 14.241 -17.576 40.648 1.00 36.53 165 GLU B C 1
ATOM 4175 O O . GLU B 1 173 ? 14.881 -16.577 40.987 1.00 35.92 165 GLU B O 1
ATOM 4181 N N . ASP B 1 174 ? 12.946 -17.542 40.326 1.00 34.16 166 ASP B N 1
ATOM 4182 C CA . ASP B 1 174 ? 12.059 -16.396 40.506 1.00 33.73 166 ASP B CA 1
ATOM 4183 C C . ASP B 1 174 ? 12.404 -15.232 39.589 1.00 40.79 166 ASP B C 1
ATOM 4184 O O . ASP B 1 174 ? 11.864 -14.132 39.765 1.00 38.14 166 ASP B O 1
ATOM 4189 N N . ARG B 1 175 ? 13.287 -15.435 38.620 1.00 31.79 167 ARG B N 1
ATOM 4190 C CA . ARG B 1 175 ? 13.538 -14.442 37.591 1.00 31.69 167 ARG B CA 1
ATOM 4191 C C . ARG B 1 175 ? 12.584 -14.653 36.420 1.00 28.56 167 ARG B C 1
ATOM 4192 O O . ARG B 1 175 ? 12.017 -15.732 36.234 1.00 35.45 167 ARG B O 1
ATOM 4200 N N . VAL B 1 176 ? 12.405 -13.598 35.632 1.00 34.93 168 VAL B N 1
ATOM 4201 C CA . VAL B 1 176 ? 11.566 -13.643 34.441 1.00 31.09 168 VAL B CA 1
ATOM 4202 C C . VAL B 1 176 ? 12.475 -13.749 33.225 1.00 31.70 168 VAL B C 1
ATOM 4203 O O . VAL B 1 176 ? 13.319 -12.876 32.991 1.00 30.66 168 VAL B O 1
ATOM 4207 N N . PHE B 1 177 ? 12.305 -14.819 32.453 1.00 38.50 169 PHE B N 1
ATOM 4208 C CA . PHE B 1 177 ? 13.093 -15.067 31.254 1.00 36.15 169 PHE B CA 1
ATOM 4209 C C . PHE B 1 177 ? 12.213 -14.873 30.027 1.00 33.03 169 PHE B C 1
ATOM 4210 O O . PHE B 1 177 ? 11.122 -15.446 29.943 1.00 38.87 169 PHE B O 1
ATOM 4218 N N . ALA B 1 178 ? 12.690 -14.071 29.081 1.00 32.18 170 ALA B N 1
ATOM 4219 C CA . ALA B 1 178 ? 11.976 -13.790 27.844 1.00 33.68 170 ALA B CA 1
ATOM 4220 C C . ALA B 1 178 ? 12.864 -14.151 26.664 1.00 43.64 170 ALA B C 1
ATOM 4221 O O . ALA B 1 178 ? 14.074 -13.913 26.693 1.00 41.04 170 ALA B O 1
ATOM 4223 N N . THR B 1 179 ? 12.274 -14.746 25.633 1.00 39.18 171 THR B N 1
ATOM 4224 C CA . THR B 1 179 ? 13.022 -15.163 24.455 1.00 42.80 171 THR B CA 1
ATOM 4225 C C . THR B 1 179 ? 12.424 -14.528 23.208 1.00 39.32 171 THR B C 1
ATOM 4226 O O . THR B 1 179 ? 11.206 -14.571 23.001 1.00 46.12 171 THR B O 1
ATOM 4230 N N . ILE B 1 180 ? 13.283 -13.921 22.392 1.00 37.66 172 ILE B N 1
ATOM 4231 C CA . ILE B 1 180 ? 12.885 -13.402 21.083 1.00 48.22 172 ILE B CA 1
ATOM 4232 C C . ILE B 1 180 ? 13.134 -14.534 20.091 1.00 50.23 172 ILE B C 1
ATOM 4233 O O . ILE B 1 180 ? 14.232 -14.700 19.559 1.00 52.69 172 ILE B O 1
ATOM 4238 N N . GLY B 1 181 ? 12.096 -15.330 19.848 1.00 44.01 173 GLY B N 1
ATOM 4239 C CA . GLY B 1 181 ? 12.226 -16.511 19.019 1.00 38.94 173 GLY B CA 1
ATOM 4240 C C . GLY B 1 181 ? 12.080 -17.791 19.816 1.00 43.48 173 GLY B C 1
ATOM 4241 O O . GLY B 1 181 ? 12.888 -18.072 20.707 1.00 37.40 173 GLY B O 1
ATOM 4242 N N . ALA B 1 182 ? 11.049 -18.573 19.510 1.00 49.31 174 ALA B N 1
ATOM 4243 C CA . ALA B 1 182 ? 10.781 -19.836 20.185 1.00 50.43 174 ALA B CA 1
ATOM 4244 C C . ALA B 1 182 ? 10.913 -21.011 19.222 1.00 55.24 174 ALA B C 1
ATOM 4245 O O . ALA B 1 182 ? 10.116 -21.952 19.246 1.00 46.85 174 ALA B O 1
ATOM 4247 N N . GLY B 1 183 ? 11.929 -20.969 18.359 1.00 51.40 175 GLY B N 1
ATOM 4248 C CA . GLY B 1 183 ? 12.224 -22.067 17.457 1.00 52.28 175 GLY B CA 1
ATOM 4249 C C . GLY B 1 183 ? 12.897 -23.226 18.160 1.00 44.76 175 GLY B C 1
ATOM 4250 O O . GLY B 1 183 ? 12.716 -23.443 19.363 1.00 46.32 175 GLY B O 1
ATOM 4251 N N . ARG B 1 184 ? 13.694 -23.984 17.402 1.00 50.75 176 ARG B N 1
ATOM 4252 C CA . ARG B 1 184 ? 14.299 -25.194 17.954 1.00 52.51 176 ARG B CA 1
ATOM 4253 C C . ARG B 1 184 ? 15.227 -24.873 19.119 1.00 44.04 176 ARG B C 1
ATOM 4254 O O . ARG B 1 184 ? 15.249 -25.597 20.120 1.00 46.41 176 ARG B O 1
ATOM 4262 N N . ILE B 1 185 ? 16.000 -23.793 19.012 1.00 40.15 177 ILE B N 1
ATOM 4263 C CA . ILE B 1 185 ? 16.925 -23.442 20.085 1.00 45.06 177 ILE B CA 1
ATOM 4264 C C . ILE B 1 185 ? 16.202 -22.687 21.192 1.00 35.21 177 ILE B C 1
ATOM 4265 O O . ILE B 1 185 ? 16.338 -23.015 22.377 1.00 32.31 177 ILE B O 1
ATOM 4270 N N . GLY B 1 186 ? 15.439 -21.654 20.821 1.00 33.65 178 GLY B N 1
ATOM 4271 C CA . GLY B 1 186 ? 14.672 -20.906 21.808 1.00 45.45 178 GLY B CA 1
ATOM 4272 C C . GLY B 1 186 ? 13.813 -21.789 22.689 1.00 41.20 178 GLY B C 1
ATOM 4273 O O . GLY B 1 186 ? 13.864 -21.701 23.919 1.00 40.23 178 GLY B O 1
ATOM 4274 N N . TYR B 1 187 ? 12.997 -22.647 22.070 1.00 33.81 179 TYR B N 1
ATOM 4275 C CA . TYR B 1 187 ? 12.143 -23.545 22.843 1.00 28.59 179 TYR B CA 1
ATOM 4276 C C . TYR B 1 187 ? 12.969 -24.478 23.721 1.00 37.89 179 TYR B C 1
ATOM 4277 O O . TYR B 1 187 ? 12.580 -24.779 24.856 1.00 38.83 179 TYR B O 1
ATOM 4286 N N . ARG B 1 188 ? 14.111 -24.950 23.215 1.00 34.49 180 ARG B N 1
ATOM 4287 C CA . ARG B 1 188 ? 14.978 -25.799 24.023 1.00 40.30 180 ARG B CA 1
ATOM 4288 C C . ARG B 1 188 ? 15.597 -25.042 25.190 1.00 33.07 180 ARG B C 1
ATOM 4289 O O . ARG B 1 188 ? 15.987 -25.667 26.182 1.00 33.04 180 ARG B O 1
ATOM 4297 N N . ILE B 1 189 ? 15.697 -23.716 25.094 1.00 29.10 181 ILE B N 1
ATOM 4298 C CA . ILE B 1 189 ? 16.147 -22.919 26.229 1.00 38.36 181 ILE B CA 1
ATOM 4299 C C . ILE B 1 189 ? 15.058 -22.859 27.292 1.00 30.42 181 ILE B C 1
ATOM 4300 O O . ILE B 1 189 ? 15.316 -23.066 28.484 1.00 32.86 181 ILE B O 1
ATOM 4305 N N . LEU B 1 190 ? 13.825 -22.558 26.873 1.00 36.52 182 LEU B N 1
ATOM 4306 C CA . LEU B 1 190 ? 12.676 -22.612 27.772 1.00 36.08 182 LEU B CA 1
ATOM 4307 C C . LEU B 1 190 ? 12.593 -23.946 28.506 1.00 35.73 182 LEU B C 1
ATOM 4308 O O . LEU B 1 190 ? 12.324 -23.982 29.712 1.00 44.55 182 LEU B O 1
ATOM 4313 N N . GLU B 1 191 ? 12.813 -25.053 27.790 1.00 35.16 183 GLU B N 1
ATOM 4314 C CA . GLU B 1 191 ? 12.695 -26.374 28.403 1.00 34.12 183 GLU B CA 1
ATOM 4315 C C . GLU B 1 191 ? 13.677 -26.547 29.554 1.00 35.16 183 GLU B C 1
ATOM 4316 O O . GLU B 1 191 ? 13.321 -27.082 30.610 1.00 35.73 183 GLU B O 1
ATOM 4322 N N . ARG B 1 192 ? 14.919 -26.106 29.367 1.00 30.78 184 ARG B N 1
ATOM 4323 C CA . ARG B 1 192 ? 15.941 -26.259 30.391 1.00 33.80 184 ARG B CA 1
ATOM 4324 C C . ARG B 1 192 ? 15.807 -25.239 31.514 1.00 28.91 184 ARG B C 1
ATOM 4325 O O . ARG B 1 192 ? 16.450 -25.401 32.557 1.00 30.67 184 ARG B O 1
ATOM 4333 N N . LEU B 1 193 ? 14.989 -24.202 31.323 1.00 28.45 185 LEU B N 1
ATOM 4334 C CA . LEU B 1 193 ? 14.732 -23.220 32.371 1.00 31.75 185 LEU B CA 1
ATOM 4335 C C . LEU B 1 193 ? 13.703 -23.706 33.384 1.00 35.49 185 LEU B C 1
ATOM 4336 O O . LEU B 1 193 ? 13.732 -23.269 34.540 1.00 34.26 185 LEU B O 1
ATOM 4341 N N . ILE B 1 194 ? 12.788 -24.587 32.964 1.00 35.02 186 ILE B N 1
ATOM 4342 C CA . ILE B 1 194 ? 11.636 -24.958 33.790 1.00 38.37 186 ILE B CA 1
ATOM 4343 C C . ILE B 1 194 ? 12.079 -25.426 35.172 1.00 37.85 186 ILE B C 1
ATOM 4344 O O . ILE B 1 194 ? 11.531 -25.002 36.196 1.00 34.62 186 ILE B O 1
ATOM 4349 N N . ALA B 1 195 ? 13.083 -26.303 35.223 1.00 22.38 187 ALA B N 1
ATOM 4350 C CA . ALA B 1 195 ? 13.511 -26.863 36.499 1.00 31.55 187 ALA B CA 1
ATOM 4351 C C . ALA B 1 195 ? 14.244 -25.856 37.376 1.00 28.93 187 ALA B C 1
ATOM 4352 O O . ALA B 1 195 ? 14.520 -26.164 38.540 1.00 29.82 187 ALA B O 1
ATOM 4354 N N . PHE B 1 196 ? 14.561 -24.672 36.856 1.00 32.40 188 PHE B N 1
ATOM 4355 C CA . PHE B 1 196 ? 15.164 -23.616 37.658 1.00 41.70 188 PHE B CA 1
ATOM 4356 C C . PHE B 1 196 ? 14.131 -22.793 38.415 1.00 37.55 188 PHE B C 1
ATOM 4357 O O . PHE B 1 196 ? 14.511 -21.852 39.120 1.00 30.41 188 PHE B O 1
ATOM 4365 N N . ASN B 1 197 ? 12.845 -23.122 38.275 1.00 37.34 189 ASN B N 1
ATOM 4366 C CA . ASN B 1 197 ? 11.730 -22.450 38.934 1.00 35.30 189 ASN B CA 1
ATOM 4367 C C . ASN B 1 197 ? 11.683 -20.968 38.578 1.00 38.34 189 ASN B C 1
ATOM 4368 O O . ASN B 1 197 ? 11.834 -20.116 39.463 1.00 36.69 189 ASN B O 1
ATOM 4373 N N . PRO B 1 198 ? 11.480 -20.617 37.311 1.00 35.53 190 PRO B N 1
ATOM 4374 C CA . PRO B 1 198 ? 11.341 -19.202 36.959 1.00 38.53 190 PRO B CA 1
ATOM 4375 C C . PRO B 1 198 ? 10.027 -18.642 37.479 1.00 42.10 190 PRO B C 1
ATOM 4376 O O . PRO B 1 198 ? 9.080 -19.373 37.776 1.00 35.84 190 PRO B O 1
ATOM 4380 N N . LYS B 1 199 ? 9.980 -17.314 37.590 1.00 39.55 191 LYS B N 1
ATOM 4381 C CA . LYS B 1 199 ? 8.716 -16.667 37.920 1.00 48.33 191 LYS B CA 1
ATOM 4382 C C . LYS B 1 199 ? 7.758 -16.716 36.738 1.00 46.80 191 LYS B C 1
ATOM 4383 O O . LYS B 1 199 ? 6.545 -16.876 36.918 1.00 47.05 191 LYS B O 1
ATOM 4389 N N . LYS B 1 200 ? 8.288 -16.600 35.523 1.00 43.13 192 LYS B N 1
ATOM 4390 C CA . LYS B 1 200 ? 7.482 -16.554 34.312 1.00 40.82 192 LYS B CA 1
ATOM 4391 C C . LYS B 1 200 ? 8.404 -16.690 33.111 1.00 50.80 192 LYS B C 1
ATOM 4392 O O . LYS B 1 200 ? 9.554 -16.243 33.144 1.00 48.49 192 LYS B O 1
ATOM 4398 N N . LEU B 1 201 ? 7.887 -17.313 32.055 1.00 45.73 193 LEU B N 1
ATOM 4399 C CA . LEU B 1 201 ? 8.591 -17.439 30.786 1.00 36.45 193 LEU B CA 1
ATOM 4400 C C . LEU B 1 201 ? 7.788 -16.710 29.721 1.00 35.07 193 LEU B C 1
ATOM 4401 O O . LEU B 1 201 ? 6.603 -17.002 29.524 1.00 43.63 193 LEU B O 1
ATOM 4406 N N . LEU B 1 202 ? 8.422 -15.752 29.055 1.00 34.35 194 LEU B N 1
ATOM 4407 C CA . LEU B 1 202 ? 7.800 -14.996 27.980 1.00 39.36 194 LEU B CA 1
ATOM 4408 C C . LEU B 1 202 ? 8.479 -15.330 26.659 1.00 45.21 194 LEU B C 1
ATOM 4409 O O . LEU B 1 202 ? 9.643 -15.742 26.628 1.00 48.16 194 LEU B O 1
ATOM 4414 N N . TYR B 1 203 ? 7.744 -15.154 25.564 1.00 45.15 195 TYR B N 1
ATOM 4415 C CA . TYR B 1 203 ? 8.311 -15.375 24.243 1.00 46.73 195 TYR B CA 1
ATOM 4416 C C . TYR B 1 203 ? 7.665 -14.419 23.253 1.00 48.43 195 TYR B C 1
ATOM 4417 O O . TYR B 1 203 ? 6.535 -13.963 23.450 1.00 50.15 195 TYR B O 1
ATOM 4426 N N . TYR B 1 204 ? 8.401 -14.121 22.184 1.00 45.59 196 TYR B N 1
ATOM 4427 C CA . TYR B 1 204 ? 7.984 -13.132 21.193 1.00 41.11 196 TYR B CA 1
ATOM 4428 C C . TYR B 1 204 ? 8.432 -13.613 19.820 1.00 57.46 196 TYR B C 1
ATOM 4429 O O . TYR B 1 204 ? 9.634 -13.685 19.546 1.00 51.20 196 TYR B O 1
ATOM 4438 N N . GLN B 1 205 ? 7.469 -13.955 18.969 1.00 51.47 197 GLN B N 1
ATOM 4439 C CA . GLN B 1 205 ? 7.734 -14.201 17.560 1.00 53.86 197 GLN B CA 1
ATOM 4440 C C . GLN B 1 205 ? 6.490 -13.823 16.766 1.00 65.66 197 GLN B C 1
ATOM 4441 O O . GLN B 1 205 ? 5.484 -13.375 17.323 1.00 57.64 197 GLN B O 1
ATOM 4447 N N . ARG B 1 206 ? 6.567 -14.008 15.448 1.00 59.02 198 ARG B N 1
ATOM 4448 C CA . ARG B 1 206 ? 5.497 -13.556 14.566 1.00 56.09 198 ARG B CA 1
ATOM 4449 C C . ARG B 1 206 ? 4.294 -14.492 14.579 1.00 59.31 198 ARG B C 1
ATOM 4450 O O . ARG B 1 206 ? 3.172 -14.050 14.306 1.00 58.62 198 ARG B O 1
ATOM 4458 N N . ASN B 1 207 ? 4.496 -15.770 14.892 1.00 53.22 199 ASN B N 1
ATOM 4459 C CA . ASN B 1 207 ? 3.402 -16.723 14.983 1.00 60.24 199 ASN B CA 1
ATOM 4460 C C . ASN B 1 207 ? 3.322 -17.308 16.388 1.00 62.98 199 ASN B C 1
ATOM 4461 O O . ASN B 1 207 ? 4.346 -17.464 17.058 1.00 62.82 199 ASN B O 1
ATOM 4466 N N . PRO B 1 208 ? 2.125 -17.646 16.861 1.00 58.27 200 PRO B N 1
ATOM 4467 C CA . PRO B 1 208 ? 2.013 -18.263 18.187 1.00 52.95 200 PRO B CA 1
ATOM 4468 C C . PRO B 1 208 ? 2.514 -19.698 18.180 1.00 51.19 200 PRO B C 1
ATOM 4469 O O . PRO B 1 208 ? 2.394 -20.421 17.188 1.00 53.20 200 PRO B O 1
ATOM 4473 N N . LEU B 1 209 ? 3.098 -20.096 19.309 1.00 45.23 201 LEU B N 1
ATOM 4474 C CA . LEU B 1 209 ? 3.596 -21.453 19.469 1.00 48.30 201 LEU B CA 1
ATOM 4475 C C . LEU B 1 209 ? 2.469 -22.463 19.253 1.00 59.48 201 LEU B C 1
ATOM 4476 O O . LEU B 1 209 ? 1.295 -22.153 19.478 1.00 61.90 201 LEU B O 1
ATOM 4481 N N . PRO B 1 210 ? 2.795 -23.675 18.806 1.00 62.24 202 PRO B N 1
ATOM 4482 C CA . PRO B 1 210 ? 1.792 -24.747 18.777 1.00 55.88 202 PRO B CA 1
ATOM 4483 C C . PRO B 1 210 ? 1.235 -25.013 20.168 1.00 55.47 202 PRO B C 1
ATOM 4484 O O . PRO B 1 210 ? 1.783 -24.591 21.188 1.00 57.13 202 PRO B O 1
ATOM 4488 N N . GLU B 1 211 ? 0.119 -25.741 20.200 1.00 55.60 203 GLU B N 1
ATOM 4489 C CA . GLU B 1 211 ? -0.568 -25.981 21.465 1.00 52.86 203 GLU B CA 1
ATOM 4490 C C . GLU B 1 211 ? 0.171 -27.003 22.321 1.00 52.82 203 GLU B C 1
ATOM 4491 O O . GLU B 1 211 ? 0.401 -26.772 23.513 1.00 56.50 203 GLU B O 1
ATOM 4497 N N . GLU B 1 212 ? 0.552 -28.140 21.730 1.00 48.87 204 GLU B N 1
ATOM 4498 C CA . GLU B 1 212 ? 1.250 -29.172 22.490 1.00 55.91 204 GLU B CA 1
ATOM 4499 C C . GLU B 1 212 ? 2.611 -28.702 22.985 1.00 43.23 204 GLU B C 1
ATOM 4500 O O . GLU B 1 212 ? 3.165 -29.308 23.909 1.00 47.33 204 GLU B O 1
ATOM 4506 N N . ALA B 1 213 ? 3.161 -27.641 22.393 1.00 43.54 205 ALA B N 1
ATOM 4507 C CA . ALA B 1 213 ? 4.388 -27.049 22.913 1.00 56.05 205 ALA B CA 1
ATOM 4508 C C . ALA B 1 213 ? 4.111 -26.249 24.180 1.00 51.64 205 ALA B C 1
ATOM 4509 O O . ALA B 1 213 ? 4.827 -26.384 25.178 1.00 47.76 205 ALA B O 1
ATOM 4511 N N . ILE B 1 214 ? 3.079 -25.402 24.147 1.00 54.72 206 ILE B N 1
ATOM 4512 C CA . ILE B 1 214 ? 2.632 -24.705 25.350 1.00 51.39 206 ILE B CA 1
ATOM 4513 C C . ILE B 1 214 ? 2.251 -25.702 26.437 1.00 46.68 206 ILE B C 1
ATOM 4514 O O . ILE B 1 214 ? 2.549 -25.498 27.621 1.00 49.95 206 ILE B O 1
ATOM 4519 N N . ASN B 1 215 ? 1.595 -26.801 26.054 1.00 46.99 207 ASN B N 1
ATOM 4520 C CA . ASN B 1 215 ? 1.160 -27.786 27.039 1.00 47.19 207 ASN B CA 1
ATOM 4521 C C . ASN B 1 215 ? 2.339 -28.544 27.634 1.00 45.84 207 ASN B C 1
ATOM 4522 O O . ASN B 1 215 ? 2.300 -28.925 28.809 1.00 48.57 207 ASN B O 1
ATOM 4527 N N . LYS B 1 216 ? 3.387 -28.771 26.841 1.00 50.62 208 LYS B N 1
ATOM 4528 C CA . LYS B 1 216 ? 4.556 -29.491 27.333 1.00 48.88 208 LYS B CA 1
ATOM 4529 C C . LYS B 1 216 ? 5.289 -28.694 28.406 1.00 43.08 208 LYS B C 1
ATOM 4530 O O . LYS B 1 216 ? 5.704 -29.254 29.428 1.00 34.18 208 LYS B O 1
ATOM 4536 N N . LEU B 1 217 ? 5.459 -27.387 28.192 1.00 37.76 209 LEU B N 1
ATOM 4537 C CA . LEU B 1 217 ? 6.110 -26.547 29.194 1.00 43.29 209 LEU B CA 1
ATOM 4538 C C . LEU B 1 217 ? 5.272 -26.461 30.464 1.00 39.17 209 LEU B C 1
ATOM 4539 O O . LEU B 1 217 ? 5.794 -26.602 31.576 1.00 39.74 209 LEU B O 1
ATOM 4544 N N . ASN B 1 218 ? 3.966 -26.219 30.313 1.00 39.69 210 ASN B N 1
ATOM 4545 C CA . ASN B 1 218 ? 3.082 -26.143 31.472 1.00 43.98 210 ASN B CA 1
ATOM 4546 C C . ASN B 1 218 ? 3.076 -27.452 32.252 1.00 39.71 210 ASN B C 1
ATOM 4547 O O . ASN B 1 218 ? 3.072 -27.445 33.489 1.00 41.87 210 ASN B O 1
ATOM 4552 N N . ALA B 1 219 ? 3.065 -28.586 31.547 1.00 42.64 211 ALA B N 1
ATOM 4553 C CA . ALA B 1 219 ? 3.150 -29.877 32.223 1.00 34.99 211 ALA B CA 1
ATOM 4554 C C . ALA B 1 219 ? 4.452 -30.003 33.003 1.00 41.35 211 ALA B C 1
ATOM 4555 O O . ALA B 1 219 ? 4.458 -30.478 34.146 1.00 40.17 211 ALA B O 1
ATOM 4557 N N . ALA B 1 220 ? 5.568 -29.588 32.399 1.00 37.70 212 ALA B N 1
ATOM 4558 C CA . ALA B 1 220 ? 6.847 -29.626 33.099 1.00 42.98 212 ALA B CA 1
ATOM 4559 C C . ALA B 1 220 ? 6.843 -28.688 34.300 1.00 39.07 212 ALA B C 1
ATOM 4560 O O . ALA B 1 220 ? 7.335 -29.044 35.378 1.00 33.50 212 ALA B O 1
ATOM 4562 N N . SER B 1 221 ? 6.304 -27.478 34.126 1.00 34.63 213 SER B N 1
ATOM 4563 C CA . SER B 1 221 ? 6.159 -26.557 35.249 1.00 40.67 213 SER B CA 1
ATOM 4564 C C . SER B 1 221 ? 5.317 -27.171 36.361 1.00 41.12 213 SER B C 1
ATOM 4565 O O . SER B 1 221 ? 5.668 -27.073 37.543 1.00 35.99 213 SER B O 1
ATOM 4568 N N . LYS B 1 222 ? 4.194 -27.800 36.001 1.00 40.76 214 LYS B N 1
ATOM 4569 C CA . LYS B 1 222 ? 3.346 -28.444 37.001 1.00 43.66 214 LYS B CA 1
ATOM 4570 C C . LYS B 1 222 ? 4.079 -29.584 37.693 1.00 41.99 214 LYS B C 1
ATOM 4571 O O . LYS B 1 222 ? 3.959 -29.763 38.911 1.00 50.97 214 LYS B O 1
ATOM 4577 N N . LEU B 1 223 ? 4.839 -30.369 36.930 1.00 39.96 215 LEU B N 1
ATOM 4578 C CA . LEU B 1 223 ? 5.539 -31.516 37.498 1.00 41.95 215 LEU B CA 1
ATOM 4579 C C . LEU B 1 223 ? 6.649 -31.065 38.441 1.00 48.63 215 LEU B C 1
ATOM 4580 O O . LEU B 1 223 ? 6.696 -31.479 39.605 1.00 43.84 215 LEU B O 1
ATOM 4585 N N . PHE B 1 224 ? 7.555 -30.218 37.951 1.00 48.32 216 PHE B N 1
ATOM 4586 C CA . PHE B 1 224 ? 8.713 -29.817 38.744 1.00 43.37 216 PHE B CA 1
ATOM 4587 C C . PHE B 1 224 ? 8.319 -28.899 39.896 1.00 35.31 216 PHE B C 1
ATOM 4588 O O . PHE B 1 224 ? 8.683 -29.146 41.052 1.00 36.59 216 PHE B O 1
ATOM 4596 N N . ASN B 1 225 ? 7.573 -27.835 39.602 1.00 41.94 217 ASN B N 1
ATOM 4597 C CA . ASN B 1 225 ? 7.386 -26.737 40.540 1.00 40.15 217 ASN B CA 1
ATOM 4598 C C . ASN B 1 225 ? 5.965 -26.615 41.070 1.00 45.66 217 ASN B C 1
ATOM 4599 O O . ASN B 1 225 ? 5.712 -25.760 41.925 1.00 51.65 217 ASN B O 1
ATOM 4604 N N . GLY B 1 226 ? 5.032 -27.437 40.595 1.00 46.25 218 GLY B N 1
ATOM 4605 C CA . GLY B 1 226 ? 3.648 -27.267 40.988 1.00 46.38 218 GLY B CA 1
ATOM 4606 C C . GLY B 1 226 ? 3.012 -25.993 40.484 1.00 39.94 218 GLY B C 1
ATOM 4607 O O . GLY B 1 226 ? 1.985 -25.567 41.019 1.00 44.32 218 GLY B O 1
ATOM 4608 N N . VAL B 1 227 ? 3.600 -25.367 39.468 1.00 40.78 219 VAL B N 1
ATOM 4609 C CA . VAL B 1 227 ? 3.107 -24.116 38.909 1.00 43.19 219 VAL B CA 1
ATOM 4610 C C . VAL B 1 227 ? 2.540 -24.406 37.526 1.00 46.51 219 VAL B C 1
ATOM 4611 O O . VAL B 1 227 ? 3.012 -25.301 36.816 1.00 52.41 219 VAL B O 1
ATOM 4615 N N . ASP B 1 228 ? 1.523 -23.642 37.139 1.00 42.93 220 ASP B N 1
ATOM 4616 C CA . ASP B 1 228 ? 0.847 -23.841 35.868 1.00 49.31 220 ASP B CA 1
ATOM 4617 C C . ASP B 1 228 ? 0.856 -22.540 35.078 1.00 52.87 220 ASP B C 1
ATOM 4618 O O . ASP B 1 228 ? 1.038 -21.454 35.634 1.00 51.99 220 ASP B O 1
ATOM 4623 N N . ASN B 1 229 ? 0.655 -22.671 33.766 1.00 47.32 221 ASN B N 1
ATOM 4624 C CA . ASN B 1 229 ? 0.585 -21.531 32.850 1.00 52.30 221 ASN B CA 1
ATOM 4625 C C . ASN B 1 229 ? 1.823 -20.643 32.976 1.00 57.59 221 ASN B C 1
ATOM 4626 O O . ASN B 1 229 ? 1.736 -19.423 33.125 1.00 60.33 221 ASN B O 1
ATOM 4631 N N . ILE B 1 230 ? 2.996 -21.277 32.912 1.00 53.54 222 ILE B N 1
ATOM 4632 C CA . ILE B 1 230 ? 4.249 -20.553 33.103 1.00 48.79 222 ILE B CA 1
ATOM 4633 C C . ILE B 1 230 ? 4.692 -19.816 31.844 1.00 45.39 222 ILE B C 1
ATOM 4634 O O . ILE B 1 230 ? 5.457 -18.847 31.939 1.00 44.43 222 ILE B O 1
ATOM 4639 N N . ILE B 1 231 ? 4.223 -20.228 30.671 1.00 45.72 223 ILE B N 1
ATOM 4640 C CA . ILE B 1 231 ? 4.604 -19.602 29.411 1.00 46.86 223 ILE B CA 1
ATOM 4641 C C . ILE B 1 231 ? 3.522 -18.609 29.012 1.00 45.04 223 ILE B C 1
ATOM 4642 O O . ILE B 1 231 ? 2.335 -18.791 29.310 1.00 56.29 223 ILE B O 1
ATOM 4647 N N . GLU B 1 232 ? 3.936 -17.538 28.338 1.00 38.93 224 GLU B N 1
ATOM 4648 C CA . GLU B 1 232 ? 3.028 -16.460 27.967 1.00 50.16 224 GLU B CA 1
ATOM 4649 C C . GLU B 1 232 ? 3.619 -15.707 26.788 1.00 50.20 224 GLU B C 1
ATOM 4650 O O . GLU B 1 232 ? 4.809 -15.377 26.796 1.00 50.76 224 GLU B O 1
ATOM 4656 N N . ARG B 1 233 ? 2.793 -15.442 25.780 1.00 50.03 225 ARG B N 1
ATOM 4657 C CA . ARG B 1 233 ? 3.230 -14.715 24.597 1.00 46.82 225 ARG B CA 1
ATOM 4658 C C . ARG B 1 233 ? 3.044 -13.218 24.802 1.00 53.44 225 ARG B C 1
ATOM 4659 O O . ARG B 1 233 ? 1.948 -12.761 25.143 1.00 65.83 225 ARG B O 1
ATOM 4667 N N . VAL B 1 234 ? 4.116 -12.463 24.594 1.00 47.82 226 VAL B N 1
ATOM 4668 C CA . VAL B 1 234 ? 4.059 -11.008 24.533 1.00 47.54 226 VAL B CA 1
ATOM 4669 C C . VAL B 1 234 ? 4.166 -10.601 23.072 1.00 55.82 226 VAL B C 1
ATOM 4670 O O . VAL B 1 234 ? 4.973 -11.160 22.318 1.00 57.98 226 VAL B O 1
ATOM 4674 N N . GLU B 1 235 ? 3.355 -9.624 22.667 1.00 56.93 227 GLU B N 1
ATOM 4675 C CA . GLU B 1 235 ? 3.257 -9.249 21.264 1.00 58.01 227 GLU B CA 1
ATOM 4676 C C . GLU B 1 235 ? 3.942 -7.934 20.933 1.00 61.38 227 GLU B C 1
ATOM 4677 O O . GLU B 1 235 ? 4.219 -7.682 19.756 1.00 62.72 227 GLU B O 1
ATOM 4683 N N . ASN B 1 236 ? 4.218 -7.097 21.927 1.00 49.98 228 ASN B N 1
ATOM 4684 C CA .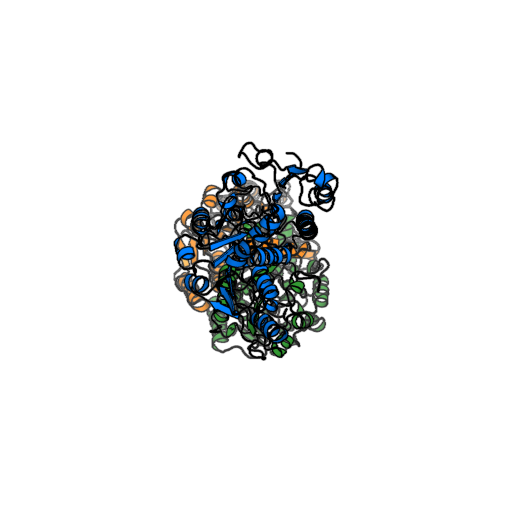 ASN B 1 236 ? 5.003 -5.887 21.738 1.00 50.39 228 ASN B CA 1
ATOM 4685 C C . ASN B 1 236 ? 6.439 -6.156 22.162 1.00 53.66 228 ASN B C 1
ATOM 4686 O O . ASN B 1 236 ? 6.677 -6.744 23.222 1.00 58.47 228 ASN B O 1
ATOM 4691 N N . LEU B 1 237 ? 7.392 -5.736 21.328 1.00 52.15 229 LEU B N 1
ATOM 4692 C CA . LEU B 1 237 ? 8.794 -6.006 21.625 1.00 50.82 229 LEU B CA 1
ATOM 4693 C C . LEU B 1 237 ? 9.261 -5.211 22.838 1.00 48.02 229 LEU B C 1
ATOM 4694 O O . LEU B 1 237 ? 9.951 -5.749 23.712 1.00 44.77 229 LEU B O 1
ATOM 4699 N N . GLU B 1 238 ? 8.901 -3.927 22.904 1.00 47.51 230 GLU B N 1
ATOM 4700 C CA . GLU B 1 238 ? 9.221 -3.123 24.079 1.00 53.64 230 GLU B CA 1
ATOM 4701 C C . GLU B 1 238 ? 8.562 -3.689 25.332 1.00 45.87 230 GLU B C 1
ATOM 4702 O O . GLU B 1 238 ? 9.147 -3.653 26.420 1.00 50.07 230 GLU B O 1
ATOM 4708 N N . ASP B 1 239 ? 7.339 -4.212 25.199 1.00 55.50 231 ASP B N 1
ATOM 4709 C CA . ASP B 1 239 ? 6.655 -4.799 26.347 1.00 53.02 231 ASP B CA 1
ATOM 4710 C C . ASP B 1 239 ? 7.359 -6.054 26.844 1.00 44.52 231 ASP B C 1
ATOM 4711 O O . ASP B 1 239 ? 7.340 -6.338 28.047 1.00 49.29 231 ASP B O 1
ATOM 4716 N N . LEU B 1 240 ? 7.980 -6.816 25.941 1.00 46.47 232 LEU B N 1
ATOM 4717 C CA . LEU B 1 240 ? 8.652 -8.046 26.347 1.00 46.34 232 LEU B CA 1
ATOM 4718 C C . LEU B 1 240 ? 9.908 -7.752 27.159 1.00 44.60 232 LEU B C 1
ATOM 4719 O O . LEU B 1 240 ? 10.139 -8.366 28.207 1.00 43.32 232 LEU B O 1
ATOM 4724 N N . VAL B 1 241 ? 10.732 -6.811 26.694 1.00 39.80 233 VAL B N 1
ATOM 4725 C CA . VAL B 1 241 ? 12.000 -6.547 27.367 1.00 52.10 233 VAL B CA 1
ATOM 4726 C C . VAL B 1 241 ? 11.824 -5.700 28.622 1.00 48.48 233 VAL B C 1
ATOM 4727 O O . VAL B 1 241 ? 12.712 -5.694 29.483 1.00 50.27 233 VAL B O 1
ATOM 4731 N N . SER B 1 242 ? 10.705 -4.983 28.751 1.00 49.75 234 SER B N 1
ATOM 4732 C CA . SER B 1 242 ? 10.437 -4.249 29.984 1.00 48.43 234 SER B CA 1
ATOM 4733 C C . SER B 1 242 ? 10.185 -5.199 31.148 1.00 48.75 234 SER B C 1
ATOM 4734 O O . SER B 1 242 ? 10.661 -4.962 32.265 1.00 53.74 234 SER B O 1
ATOM 4737 N N . GLN B 1 243 ? 9.442 -6.280 30.907 1.00 42.01 235 GLN B N 1
ATOM 4738 C CA . GLN B 1 243 ? 9.026 -7.175 31.979 1.00 43.91 235 GLN B CA 1
ATOM 4739 C C . GLN B 1 243 ? 10.114 -8.154 32.397 1.00 45.10 235 GLN B C 1
ATOM 4740 O O . GLN B 1 243 ? 10.010 -8.748 33.475 1.00 38.80 235 GLN B O 1
ATOM 4746 N N . ALA B 1 244 ? 11.145 -8.336 31.579 1.00 43.50 236 ALA B N 1
ATOM 4747 C CA . ALA B 1 244 ? 12.064 -9.450 31.751 1.00 40.20 236 ALA B CA 1
ATOM 4748 C C . ALA B 1 244 ? 13.290 -9.058 32.564 1.00 40.79 236 ALA B C 1
ATOM 4749 O O . ALA B 1 244 ? 13.727 -7.903 32.560 1.00 42.39 236 ALA B O 1
ATOM 4751 N N . ASP B 1 245 ? 13.839 -10.045 33.272 1.00 35.73 237 ASP B N 1
ATOM 4752 C CA . ASP B 1 245 ? 15.173 -9.940 33.844 1.00 33.30 237 ASP B CA 1
ATOM 4753 C C . ASP B 1 245 ? 16.240 -10.445 32.886 1.00 45.57 237 ASP B C 1
ATOM 4754 O O . ASP B 1 245 ? 17.372 -9.946 32.904 1.00 33.52 237 ASP B O 1
ATOM 4759 N N . VAL B 1 246 ? 15.895 -11.425 32.052 1.00 44.96 238 VAL B N 1
ATOM 4760 C CA . VAL B 1 246 ? 16.818 -12.063 31.119 1.00 37.48 238 VAL B CA 1
ATOM 4761 C C . VAL B 1 246 ? 16.095 -12.212 29.789 1.00 34.39 238 VAL B C 1
ATOM 4762 O O . VAL B 1 246 ? 15.036 -12.846 29.727 1.00 37.70 238 VAL B O 1
ATOM 4766 N N . VAL B 1 247 ? 16.652 -11.633 28.729 1.00 36.77 239 VAL B N 1
ATOM 4767 C CA . VAL B 1 247 ? 16.135 -11.827 27.380 1.00 44.32 239 VAL B CA 1
ATOM 4768 C C . VAL B 1 247 ? 17.211 -12.511 26.546 1.00 46.05 239 VAL B C 1
ATOM 4769 O O . VAL B 1 247 ? 18.386 -12.125 26.588 1.00 38.82 239 VAL B O 1
ATOM 4773 N N . THR B 1 248 ? 16.818 -13.582 25.862 1.00 46.16 240 THR B N 1
ATOM 4774 C CA . THR B 1 248 ? 17.677 -14.297 24.933 1.00 37.40 240 THR B CA 1
ATOM 4775 C C . THR B 1 248 ? 17.252 -13.981 23.509 1.00 43.04 240 THR B C 1
ATOM 4776 O O . THR B 1 248 ? 16.060 -13.833 23.225 1.00 43.66 240 THR B O 1
ATOM 4780 N N . LEU B 1 249 ? 18.228 -13.881 22.616 1.00 40.74 241 LEU B N 1
ATOM 4781 C CA . LEU B 1 249 ? 17.959 -13.737 21.194 1.00 39.95 241 LEU B CA 1
ATOM 4782 C C . LEU B 1 249 ? 18.114 -15.107 20.547 1.00 38.42 241 LEU B C 1
ATOM 4783 O O . LEU B 1 249 ? 19.183 -15.721 20.631 1.00 36.25 241 LEU B O 1
ATOM 4788 N N . ASN B 1 250 ? 17.045 -15.586 19.920 1.00 42.81 242 ASN B N 1
ATOM 4789 C CA . ASN B 1 250 ? 17.033 -16.912 19.311 1.00 41.20 242 ASN B CA 1
ATOM 4790 C C . ASN B 1 250 ? 16.187 -16.866 18.044 1.00 45.68 242 ASN B C 1
ATOM 4791 O O . ASN B 1 250 ? 15.309 -17.703 17.816 1.00 44.46 242 ASN B O 1
ATOM 4796 N N . CYS B 1 251 ? 16.453 -15.873 17.208 1.00 45.35 243 CYS B N 1
ATOM 4797 C CA . CYS B 1 251 ? 15.789 -15.657 15.937 1.00 56.72 243 CYS B CA 1
ATOM 4798 C C . CYS B 1 251 ? 16.861 -15.350 14.911 1.00 67.91 243 CYS B C 1
ATOM 4799 O O . CYS B 1 251 ? 18.026 -15.134 15.265 1.00 66.22 243 CYS B O 1
ATOM 4802 N N . PRO B 1 252 ? 16.519 -15.328 13.623 1.00 78.70 244 PRO B N 1
ATOM 4803 C CA . PRO B 1 252 ? 17.561 -15.127 12.613 1.00 79.23 244 PRO B CA 1
ATOM 4804 C C . PRO B 1 252 ? 17.605 -13.717 12.046 1.00 73.61 244 PRO B C 1
ATOM 4805 O O . PRO B 1 252 ? 16.718 -12.896 12.302 1.00 69.03 244 PRO B O 1
ATOM 4809 N N . LEU B 1 253 ? 18.647 -13.439 11.264 1.00 76.00 245 LEU B N 1
ATOM 4810 C CA . LEU B 1 253 ? 18.887 -12.115 10.703 1.00 70.24 245 LEU B CA 1
ATOM 4811 C C . LEU B 1 253 ? 17.919 -11.806 9.567 1.00 73.04 245 LEU B C 1
ATOM 4812 O O . LEU B 1 253 ? 18.330 -11.687 8.408 1.00 65.19 245 LEU B O 1
ATOM 4817 N N . TYR B 1 254 ? 16.633 -11.671 9.889 1.00 81.69 246 TYR B N 1
ATOM 4818 C CA . TYR B 1 254 ? 15.601 -11.443 8.884 1.00 77.69 246 TYR B CA 1
ATOM 4819 C C . TYR B 1 254 ? 15.599 -10.002 8.383 1.00 81.52 246 TYR B C 1
ATOM 4820 O O . TYR B 1 254 ? 14.555 -9.341 8.392 1.00 87.25 246 TYR B O 1
ATOM 4829 N N . GLU B 1 255 ? 16.764 -9.506 7.963 1.00 79.22 247 GLU B N 1
ATOM 4830 C CA . GLU B 1 255 ? 16.889 -8.221 7.281 1.00 79.03 247 GLU B CA 1
ATOM 4831 C C . GLU B 1 255 ? 16.413 -7.060 8.147 1.00 73.38 247 GLU B C 1
ATOM 4832 O O . GLU B 1 255 ? 17.226 -6.259 8.617 1.00 73.75 247 GLU B O 1
ATOM 4838 N N . LYS B 1 256 ? 15.100 -6.946 8.352 1.00 79.00 248 LYS B N 1
ATOM 4839 C CA . LYS B 1 256 ? 14.579 -5.909 9.232 1.00 77.10 248 LYS B CA 1
ATOM 4840 C C . LYS B 1 256 ? 14.791 -6.228 10.706 1.00 75.25 248 LYS B C 1
ATOM 4841 O O . LYS B 1 256 ? 14.565 -5.354 11.551 1.00 71.68 248 LYS B O 1
ATOM 4847 N N . SER B 1 257 ? 15.209 -7.451 11.034 1.00 69.68 249 SER B N 1
ATOM 4848 C CA . SER B 1 257 ? 15.680 -7.763 12.375 1.00 65.93 249 SER B CA 1
ATOM 4849 C C . SER B 1 257 ? 17.122 -7.331 12.607 1.00 69.86 249 SER B C 1
ATOM 4850 O O . SER B 1 257 ? 17.610 -7.442 13.737 1.00 63.88 249 SER B O 1
ATOM 4853 N N . LYS B 1 258 ? 17.807 -6.842 11.575 1.00 68.65 250 LYS B N 1
ATOM 4854 C CA . LYS B 1 258 ? 19.176 -6.366 11.731 1.00 67.46 250 LYS B CA 1
ATOM 4855 C C . LYS B 1 258 ? 19.203 -5.117 12.602 1.00 63.23 250 LYS B C 1
ATOM 4856 O O . LYS B 1 258 ? 18.512 -4.132 12.318 1.00 62.38 250 LYS B O 1
ATOM 4862 N N . GLY B 1 259 ? 20.013 -5.157 13.659 1.00 54.86 251 GLY B N 1
ATOM 4863 C CA . GLY B 1 259 ? 20.149 -4.019 14.546 1.00 56.69 251 GLY B CA 1
ATOM 4864 C C . GLY B 1 259 ? 18.902 -3.661 15.321 1.00 48.32 251 GLY B C 1
ATOM 4865 O O . GLY B 1 259 ? 18.747 -2.504 15.722 1.00 49.47 251 GLY B O 1
ATOM 4866 N N . MET B 1 260 ? 17.997 -4.620 15.534 1.00 50.34 252 MET B N 1
ATOM 4867 C CA . MET B 1 260 ? 16.762 -4.324 16.255 1.00 50.88 252 MET B CA 1
ATOM 4868 C C . MET B 1 260 ? 17.033 -4.012 17.724 1.00 52.32 252 MET B C 1
ATOM 4869 O O . MET B 1 260 ? 16.407 -3.112 18.296 1.00 52.85 252 MET B O 1
ATOM 4874 N N . PHE B 1 261 ? 17.958 -4.741 18.352 1.00 45.79 253 PHE B N 1
ATOM 4875 C CA . PHE B 1 261 ? 18.306 -4.514 19.755 1.00 46.79 253 PHE B CA 1
ATOM 4876 C C . PHE B 1 261 ? 19.229 -3.300 19.817 1.00 44.00 253 PHE B C 1
ATOM 4877 O O . PHE B 1 261 ? 20.452 -3.405 19.935 1.00 45.44 253 PHE B O 1
ATOM 4885 N N . ASN B 1 262 ? 18.617 -2.122 19.736 1.00 47.97 254 ASN B N 1
ATOM 4886 C CA . ASN B 1 262 ? 19.325 -0.860 19.602 1.00 50.38 254 ASN B CA 1
ATOM 4887 C C . ASN B 1 262 ? 19.294 -0.073 20.912 1.00 43.85 254 ASN B C 1
ATOM 4888 O O . ASN B 1 262 ? 18.823 -0.558 21.948 1.00 42.37 254 ASN B O 1
ATOM 4893 N N . LYS B 1 263 ? 19.811 1.157 20.851 1.00 45.71 255 LYS B N 1
ATOM 4894 C CA . LYS B 1 263 ? 19.883 2.031 22.019 1.00 50.35 255 LYS B CA 1
ATOM 4895 C C . LYS B 1 263 ? 18.528 2.182 22.703 1.00 57.74 255 LYS B C 1
ATOM 4896 O O . LYS B 1 263 ? 18.429 2.106 23.933 1.00 46.93 255 LYS B O 1
ATOM 4902 N N . GLU B 1 264 ? 17.470 2.408 21.919 1.00 56.75 256 GLU B N 1
ATOM 4903 C CA . GLU B 1 264 ? 16.151 2.627 22.505 1.00 49.38 256 GLU B CA 1
ATOM 4904 C C . GLU B 1 264 ? 15.641 1.377 23.211 1.00 50.88 256 GLU B C 1
ATOM 4905 O O . GLU B 1 264 ? 15.196 1.441 24.363 1.00 50.31 256 GLU B O 1
ATOM 4911 N N . LEU B 1 265 ? 15.692 0.228 22.532 1.00 53.66 257 LEU B N 1
ATOM 4912 C CA . LEU B 1 265 ? 15.155 -0.999 23.113 1.00 44.59 257 LEU B CA 1
ATOM 4913 C C . LEU B 1 265 ? 15.910 -1.393 24.376 1.00 50.29 257 LEU B C 1
ATOM 4914 O O . LEU B 1 265 ? 15.304 -1.855 25.350 1.00 42.51 257 LEU B O 1
ATOM 4919 N N . ILE B 1 266 ? 17.235 -1.232 24.372 1.00 44.54 258 ILE B N 1
ATOM 4920 C CA . ILE B 1 266 ? 18.016 -1.493 25.577 1.00 43.39 258 ILE B CA 1
ATOM 4921 C C . ILE B 1 266 ? 17.569 -0.578 26.709 1.00 43.03 258 ILE B C 1
ATOM 4922 O O . ILE B 1 266 ? 17.454 -1.003 27.866 1.00 40.62 258 ILE B O 1
ATOM 4927 N N . SER B 1 267 ? 17.302 0.693 26.392 1.00 45.32 259 SER B N 1
ATOM 4928 C CA . SER B 1 267 ? 16.922 1.658 27.418 1.00 46.26 259 SER B CA 1
ATOM 4929 C C . SER B 1 267 ? 15.619 1.274 28.110 1.00 47.61 259 SER B C 1
ATOM 4930 O O . SER B 1 267 ? 15.393 1.658 29.263 1.00 55.79 259 SER B O 1
ATOM 4933 N N . LYS B 1 268 ? 14.753 0.523 27.430 1.00 50.29 260 LYS B N 1
ATOM 4934 C CA . LYS B 1 268 ? 13.482 0.111 28.012 1.00 45.45 260 LYS B CA 1
ATOM 4935 C C . LYS B 1 268 ? 13.609 -1.063 28.973 1.00 45.00 260 LYS B C 1
ATOM 4936 O O . LYS B 1 268 ? 12.617 -1.423 29.616 1.00 51.70 260 LYS B O 1
ATOM 4942 N N . MET B 1 269 ? 14.788 -1.663 29.090 1.00 40.22 261 MET B N 1
ATOM 4943 C CA . MET B 1 269 ? 14.985 -2.752 30.033 1.00 49.50 261 MET B CA 1
ATOM 4944 C C . MET B 1 269 ? 15.291 -2.204 31.421 1.00 47.23 261 MET B C 1
ATOM 4945 O O . MET B 1 269 ? 15.801 -1.090 31.573 1.00 43.67 261 MET B O 1
ATOM 4950 N N . LYS B 1 270 ? 14.963 -2.995 32.440 1.00 44.71 262 LYS B N 1
ATOM 4951 C CA . LYS B 1 270 ? 15.296 -2.613 33.805 1.00 46.12 262 LYS B CA 1
ATOM 4952 C C . LYS B 1 270 ? 16.808 -2.528 33.967 1.00 46.74 262 LYS B C 1
ATOM 4953 O O . LYS B 1 270 ? 17.557 -3.306 33.369 1.00 43.43 262 LYS B O 1
ATOM 4959 N N . LYS B 1 271 ? 17.258 -1.567 34.771 1.00 44.49 263 LYS B N 1
ATOM 4960 C CA . LYS B 1 271 ? 18.675 -1.478 35.091 1.00 42.31 263 LYS B CA 1
ATOM 4961 C C . LYS B 1 271 ? 19.127 -2.745 35.805 1.00 37.53 263 LYS B C 1
ATOM 4962 O O . LYS B 1 271 ? 18.458 -3.228 36.723 1.00 37.80 263 LYS B O 1
ATOM 4968 N N . GLY B 1 272 ? 20.263 -3.288 35.374 1.00 33.83 264 GLY B N 1
ATOM 4969 C CA . GLY B 1 272 ? 20.745 -4.537 35.925 1.00 32.99 264 GLY B CA 1
ATOM 4970 C C . GLY B 1 272 ? 20.148 -5.774 35.299 1.00 37.65 264 GLY B C 1
ATOM 4971 O O . GLY B 1 272 ? 20.224 -6.854 35.893 1.00 31.84 264 GLY B O 1
ATOM 4972 N N . SER B 1 273 ? 19.550 -5.651 34.116 1.00 30.63 265 SER B N 1
ATOM 4973 C CA . SER B 1 273 ? 19.015 -6.797 33.400 1.00 33.11 265 SER B CA 1
ATOM 4974 C C . SER B 1 273 ? 20.134 -7.524 32.657 1.00 35.63 265 SER B C 1
ATOM 4975 O O . SER B 1 273 ? 21.307 -7.145 32.713 1.00 34.33 265 SER B O 1
ATOM 4978 N N . TYR B 1 274 ? 19.766 -8.587 31.945 1.00 36.77 266 TYR B N 1
ATOM 4979 C CA . TYR B 1 274 ? 20.727 -9.456 31.285 1.00 33.50 266 TYR B CA 1
ATOM 4980 C C . TYR B 1 274 ? 20.277 -9.727 29.857 1.00 38.09 266 TYR B C 1
ATOM 4981 O O . TYR B 1 274 ? 19.086 -9.923 29.598 1.00 41.52 266 TYR B O 1
ATOM 4990 N N . VAL B 1 275 ? 21.237 -9.733 28.935 1.00 31.55 267 VAL B N 1
ATOM 4991 C CA . VAL B 1 275 ? 20.978 -9.991 27.523 1.00 42.80 267 VAL B CA 1
ATOM 4992 C C . VAL B 1 275 ? 21.885 -11.126 27.073 1.00 38.94 267 VAL B C 1
ATOM 4993 O O . VAL B 1 275 ? 23.113 -11.015 27.159 1.00 38.31 267 VAL B O 1
ATOM 4997 N N . ILE B 1 276 ? 21.283 -12.212 26.599 1.00 38.88 268 ILE B N 1
ATOM 4998 C CA . ILE B 1 276 ? 22.007 -13.336 26.020 1.00 32.68 268 ILE B CA 1
ATOM 4999 C C . ILE B 1 276 ? 21.742 -13.346 24.522 1.00 50.54 268 ILE B C 1
ATOM 5000 O O . ILE B 1 276 ? 20.609 -13.118 24.082 1.00 39.77 268 ILE B O 1
ATOM 5005 N N . ASN B 1 277 ? 22.788 -13.606 23.737 1.00 44.23 269 ASN B N 1
ATOM 5006 C CA . ASN B 1 277 ? 22.644 -13.626 22.280 1.00 43.04 269 ASN B CA 1
ATOM 5007 C C . ASN B 1 277 ? 23.590 -14.696 21.734 1.00 44.16 269 ASN B C 1
ATOM 5008 O O . ASN B 1 277 ? 24.741 -14.413 21.395 1.00 39.23 269 ASN B O 1
ATOM 5013 N N . THR B 1 278 ? 23.087 -15.924 21.662 1.00 41.92 270 THR B N 1
ATOM 5014 C CA . THR B 1 278 ? 23.742 -16.992 20.925 1.00 33.91 270 THR B CA 1
ATOM 5015 C C . THR B 1 278 ? 23.198 -17.123 19.509 1.00 41.16 270 THR B C 1
ATOM 5016 O O . THR B 1 278 ? 23.455 -18.135 18.848 1.00 38.90 270 THR B O 1
ATOM 5020 N N . ALA B 1 279 ? 22.456 -16.122 19.033 1.00 45.09 271 ALA B N 1
ATOM 5021 C CA . ALA B 1 279 ? 21.826 -16.188 17.722 1.00 35.77 271 ALA B CA 1
ATOM 5022 C C . ALA B 1 279 ? 22.746 -15.590 16.669 1.00 48.14 271 ALA B C 1
ATOM 5023 O O . ALA B 1 279 ? 23.610 -16.292 16.138 1.00 42.40 271 ALA B O 1
ATOM 5025 N N . ARG B 1 280 ? 22.595 -14.293 16.391 1.00 36.83 272 ARG B N 1
ATOM 5026 C CA . ARG B 1 280 ? 23.444 -13.576 15.444 1.00 41.46 272 ARG B CA 1
ATOM 5027 C C . ARG B 1 280 ? 23.842 -12.240 16.051 1.00 38.80 272 ARG B C 1
ATOM 5028 O O . ARG B 1 280 ? 22.988 -11.507 16.558 1.00 35.09 272 ARG B O 1
ATOM 5036 N N . GLY B 1 281 ? 25.142 -11.937 16.004 1.00 41.76 273 GLY B N 1
ATOM 5037 C CA . GLY B 1 281 ? 25.631 -10.687 16.566 1.00 37.14 273 GLY B CA 1
ATOM 5038 C C . GLY B 1 281 ? 24.974 -9.456 15.969 1.00 46.37 273 GLY B C 1
ATOM 5039 O O . GLY B 1 281 ? 24.713 -8.478 16.674 1.00 46.22 273 GLY B O 1
ATOM 5040 N N . ALA B 1 282 ? 24.697 -9.487 14.664 1.00 37.63 274 ALA B N 1
ATOM 5041 C CA . ALA B 1 282 ? 24.154 -8.318 13.980 1.00 38.00 274 ALA B CA 1
ATOM 5042 C C . ALA B 1 282 ? 22.701 -8.034 14.337 1.00 38.70 274 ALA B C 1
ATOM 5043 O O . ALA B 1 282 ? 22.162 -7.019 13.879 1.00 36.18 274 ALA B O 1
ATOM 5045 N N . LEU B 1 283 ? 22.053 -8.893 15.127 1.00 41.14 275 LEU B N 1
ATOM 5046 C CA . LEU B 1 283 ? 20.727 -8.564 15.640 1.00 44.36 275 LEU B CA 1
ATOM 5047 C C . LEU B 1 283 ? 20.768 -7.329 16.528 1.00 47.87 275 LEU B C 1
ATOM 5048 O O . LEU B 1 283 ? 19.758 -6.629 16.667 1.00 45.57 275 LEU 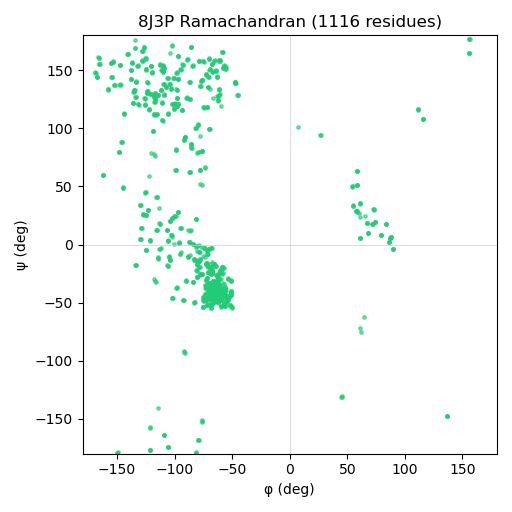B O 1
ATOM 5053 N N . THR B 1 284 ? 21.916 -7.050 17.135 1.00 40.05 276 THR B N 1
ATOM 5054 C CA . THR B 1 284 ? 22.091 -5.919 18.030 1.00 47.17 276 THR B CA 1
ATOM 5055 C C . THR B 1 284 ? 22.704 -4.730 17.300 1.00 52.86 276 THR B C 1
ATOM 5056 O O . THR B 1 284 ? 23.273 -4.856 16.213 1.00 49.98 276 THR B O 1
ATOM 5060 N N . ASP B 1 285 ? 22.560 -3.561 17.917 1.00 48.18 277 ASP B N 1
ATOM 5061 C CA . ASP B 1 285 ? 23.415 -2.414 17.651 1.00 42.04 277 ASP B CA 1
ATOM 5062 C C . ASP B 1 285 ? 24.677 -2.635 18.477 1.00 45.67 277 ASP B C 1
ATOM 5063 O O . ASP B 1 285 ? 24.671 -2.388 19.690 1.00 49.20 277 ASP B O 1
ATOM 5068 N N . PRO B 1 286 ? 25.767 -3.108 17.862 1.00 45.05 278 PRO B N 1
ATOM 5069 C CA . PRO B 1 286 ? 26.898 -3.610 18.665 1.00 41.21 278 PRO B CA 1
ATOM 5070 C C . PRO B 1 286 ? 27.497 -2.577 19.603 1.00 42.02 278 PRO B C 1
ATOM 5071 O O . PRO B 1 286 ? 27.852 -2.915 20.739 1.00 38.58 278 PRO B O 1
ATOM 5075 N N . GLN B 1 287 ? 27.617 -1.322 19.165 1.00 39.85 279 GLN B N 1
ATOM 5076 C CA . GLN B 1 287 ? 28.159 -0.292 20.043 1.00 42.73 279 GLN B CA 1
ATOM 5077 C C . GLN B 1 287 ? 27.162 0.099 21.127 1.00 44.16 279 GLN B C 1
ATOM 5078 O O . GLN B 1 287 ? 27.567 0.478 22.232 1.00 41.62 279 GLN B O 1
ATOM 5084 N N . ALA B 1 288 ? 25.862 0.007 20.836 1.00 45.79 280 ALA B N 1
ATOM 5085 C CA . ALA B 1 288 ? 24.856 0.274 21.860 1.00 45.62 280 ALA B CA 1
ATOM 5086 C C . ALA B 1 288 ? 24.897 -0.780 22.959 1.00 43.98 280 ALA B C 1
ATOM 5087 O O . ALA B 1 288 ? 24.655 -0.471 24.132 1.00 43.70 280 ALA B O 1
ATOM 5089 N N . ILE B 1 289 ? 25.188 -2.031 22.597 1.00 38.60 281 ILE B N 1
ATOM 5090 C CA . ILE B 1 289 ? 25.374 -3.075 23.602 1.00 41.38 281 ILE B CA 1
ATOM 5091 C C . ILE B 1 289 ? 26.563 -2.738 24.492 1.00 41.16 281 ILE B C 1
ATOM 5092 O O . ILE B 1 289 ? 26.479 -2.798 25.725 1.00 41.19 281 ILE B O 1
ATOM 5097 N N . ALA B 1 290 ? 27.693 -2.381 23.874 1.00 38.34 282 ALA B N 1
ATOM 5098 C CA . ALA B 1 290 ? 28.889 -2.030 24.633 1.00 39.13 282 ALA B CA 1
ATOM 5099 C C . ALA B 1 290 ? 28.635 -0.843 25.552 1.00 43.33 282 ALA B C 1
ATOM 5100 O O . ALA B 1 290 ? 29.036 -0.851 26.722 1.00 42.08 282 ALA B O 1
ATOM 5102 N N . ASP B 1 291 ? 27.981 0.199 25.030 1.00 43.52 283 ASP B N 1
ATOM 5103 C CA . ASP B 1 291 ? 27.651 1.361 25.850 1.00 40.27 283 ASP B CA 1
ATOM 5104 C C . ASP B 1 291 ? 26.824 0.967 27.068 1.00 39.86 283 ASP B C 1
ATOM 5105 O O . ASP B 1 291 ? 27.079 1.440 28.181 1.00 41.39 283 ASP B O 1
ATOM 5110 N N . ALA B 1 292 ? 25.830 0.097 26.877 1.00 37.02 284 ALA B N 1
ATOM 5111 C CA . ALA B 1 292 ? 24.924 -0.254 27.964 1.00 36.76 284 ALA B CA 1
ATOM 5112 C C . ALA B 1 292 ? 25.552 -1.221 28.959 1.00 39.15 284 ALA B C 1
ATOM 5113 O O . ALA B 1 292 ? 25.140 -1.253 30.125 1.00 43.86 284 ALA B O 1
ATOM 5115 N N . VAL B 1 293 ? 26.531 -2.016 28.529 1.00 38.60 285 VAL B N 1
ATOM 5116 C CA . VAL B 1 293 ? 27.270 -2.845 29.476 1.00 37.42 285 VAL B CA 1
ATOM 5117 C C . VAL B 1 293 ? 28.239 -1.989 30.280 1.00 39.04 285 VAL B C 1
ATOM 5118 O O . VAL B 1 293 ? 28.341 -2.126 31.506 1.00 38.78 285 VAL B O 1
ATOM 5122 N N . ASN B 1 294 ? 28.958 -1.089 29.606 1.00 37.95 286 ASN B N 1
ATOM 5123 C CA . ASN B 1 294 ? 29.954 -0.272 30.289 1.00 37.71 286 ASN B CA 1
ATOM 5124 C C . ASN B 1 294 ? 29.303 0.719 31.245 1.00 40.93 286 ASN B C 1
ATOM 5125 O O . ASN B 1 294 ? 29.935 1.144 32.219 1.00 35.90 286 ASN B O 1
ATOM 5130 N N . SER B 1 295 ? 28.051 1.097 30.987 1.00 40.27 287 SER B N 1
ATOM 5131 C CA . SER B 1 295 ? 27.300 1.941 31.906 1.00 39.82 287 SER B CA 1
ATOM 5132 C C . SER B 1 295 ? 26.676 1.158 33.052 1.00 40.53 287 SER B C 1
ATOM 5133 O O . SER B 1 295 ? 26.228 1.770 34.027 1.00 38.13 287 SER B O 1
ATOM 5136 N N . GLY B 1 296 ? 26.638 -0.170 32.963 1.00 36.44 288 GLY B N 1
ATOM 5137 C CA . GLY B 1 296 ? 26.035 -0.992 33.988 1.00 37.04 288 GLY B CA 1
ATOM 5138 C C . GLY B 1 296 ? 24.546 -1.211 33.847 1.00 40.23 288 GLY B C 1
ATOM 5139 O O . GLY B 1 296 ? 23.950 -1.870 34.709 1.00 39.84 288 GLY B O 1
ATOM 5140 N N . HIS B 1 297 ? 23.921 -0.678 32.794 1.00 43.01 289 HIS B N 1
ATOM 5141 C CA . HIS B 1 297 ? 22.488 -0.876 32.611 1.00 39.66 289 HIS B CA 1
ATOM 5142 C C . HIS B 1 297 ? 22.147 -2.340 32.366 1.00 45.60 289 HIS B C 1
ATOM 5143 O O . HIS B 1 297 ? 21.092 -2.811 32.805 1.00 45.23 289 HIS B O 1
ATOM 5150 N N . ILE B 1 298 ? 23.021 -3.076 31.673 1.00 37.35 290 ILE B N 1
ATOM 5151 C CA . ILE B 1 298 ? 22.810 -4.493 31.405 1.00 37.95 290 ILE B CA 1
ATOM 5152 C C . ILE B 1 298 ? 24.129 -5.243 31.521 1.00 36.56 290 ILE B C 1
ATOM 5153 O O . ILE B 1 298 ? 25.214 -4.656 31.519 1.00 33.97 290 ILE B O 1
ATOM 5158 N N . ALA B 1 299 ? 24.014 -6.563 31.626 1.00 40.27 291 ALA B N 1
ATOM 5159 C CA . ALA B 1 299 ? 25.108 -7.491 31.392 1.00 34.37 291 ALA B CA 1
ATOM 5160 C C . ALA B 1 299 ? 24.831 -8.241 30.096 1.00 35.08 291 ALA B C 1
ATOM 5161 O O . ALA B 1 299 ? 23.674 -8.429 29.710 1.00 37.40 291 ALA B O 1
ATOM 5163 N N . TYR B 1 300 ? 25.895 -8.671 29.421 1.00 41.25 292 TYR B N 1
ATOM 5164 C CA . TYR B 1 300 ? 25.750 -9.250 28.093 1.00 31.71 292 TYR B CA 1
ATOM 5165 C C . TYR B 1 300 ? 26.640 -10.474 27.947 1.00 32.68 292 TYR B C 1
ATOM 5166 O O . TYR B 1 300 ? 27.766 -10.502 28.451 1.00 37.69 292 TYR B O 1
ATOM 5175 N N . GLY B 1 301 ? 26.122 -11.480 27.247 1.00 25.19 293 GLY B N 1
ATOM 5176 C CA . GLY B 1 301 ? 26.863 -12.703 27.009 1.00 31.33 293 GLY B CA 1
ATOM 5177 C C . GLY B 1 301 ? 26.371 -13.392 25.755 1.00 39.86 293 GLY B C 1
ATOM 5178 O O . GLY B 1 301 ? 25.229 -13.208 25.322 1.00 37.81 293 GLY B O 1
ATOM 5179 N N . GLY B 1 302 ? 27.251 -14.193 25.177 1.00 37.16 294 GLY B N 1
ATOM 5180 C CA . GLY B 1 302 ? 26.965 -14.853 23.921 1.00 34.49 294 GLY B CA 1
ATOM 5181 C C . GLY B 1 302 ? 28.254 -15.196 23.209 1.00 35.18 294 GLY B C 1
ATOM 5182 O O . GLY B 1 302 ? 29.351 -14.867 23.662 1.00 39.36 294 GLY B O 1
ATOM 5183 N N . ASP B 1 303 ? 28.099 -15.873 22.070 1.00 30.77 295 ASP B N 1
ATOM 5184 C CA . ASP B 1 303 ? 29.254 -16.319 21.307 1.00 35.57 295 ASP B CA 1
ATOM 5185 C C . ASP B 1 303 ? 29.264 -15.860 19.855 1.00 34.23 295 ASP B C 1
ATOM 5186 O O . ASP B 1 303 ? 30.256 -16.100 19.162 1.00 29.53 295 ASP B O 1
ATOM 5191 N N . VAL B 1 304 ? 28.220 -15.193 19.379 1.00 38.37 296 VAL B N 1
ATOM 5192 C CA . VAL B 1 304 ? 28.155 -14.745 17.992 1.00 34.38 296 VAL B CA 1
ATOM 5193 C C . VAL B 1 304 ? 28.500 -13.265 17.928 1.00 39.67 296 VAL B C 1
ATOM 5194 O O . VAL B 1 304 ? 28.152 -12.490 18.829 1.00 40.25 296 VAL B O 1
ATOM 5198 N N . TRP B 1 305 ? 29.194 -12.875 16.868 1.00 37.31 297 TRP B N 1
ATOM 5199 C CA . TRP B 1 305 ? 29.698 -11.526 16.676 1.00 33.99 297 TRP B CA 1
ATOM 5200 C C . TRP B 1 305 ? 29.260 -11.020 15.311 1.00 36.63 297 TRP B C 1
ATOM 5201 O O . TRP B 1 305 ? 28.942 -11.815 14.419 1.00 41.10 297 TRP B O 1
ATOM 5212 N N . PRO B 1 306 ? 29.225 -9.697 15.114 1.00 34.78 298 PRO B N 1
ATOM 5213 C CA . PRO B 1 306 ? 28.799 -9.174 13.805 1.00 38.29 298 PRO B CA 1
ATOM 5214 C C . PRO B 1 306 ? 29.764 -9.504 12.681 1.00 43.18 298 PRO B C 1
ATOM 5215 O O . PRO B 1 306 ? 29.327 -9.674 11.536 1.00 29.97 298 PRO B O 1
ATOM 5219 N N . VAL B 1 307 ? 31.060 -9.600 12.967 1.00 38.97 299 VAL B N 1
ATOM 5220 C CA . VAL B 1 307 ? 32.078 -9.918 11.973 1.00 34.68 299 VAL B CA 1
ATOM 5221 C C . VAL B 1 307 ? 32.991 -10.979 12.567 1.00 41.72 299 VAL B C 1
ATOM 5222 O O . VAL B 1 307 ? 33.518 -10.802 13.671 1.00 34.68 299 VAL B O 1
ATOM 5226 N N . GLN B 1 308 ? 33.174 -12.081 11.841 1.00 32.86 300 GLN B N 1
ATOM 5227 C CA . GLN B 1 308 ? 33.928 -13.217 12.349 1.00 36.46 300 GLN B CA 1
ATOM 5228 C C . GLN B 1 308 ? 35.028 -13.583 11.359 1.00 41.84 300 GLN B C 1
ATOM 5229 O O . GLN B 1 308 ? 34.744 -13.800 10.168 1.00 34.04 300 GLN B O 1
ATOM 5235 N N . PRO B 1 309 ? 36.295 -13.661 11.802 1.00 43.77 301 PRO B N 1
ATOM 5236 C CA . PRO B 1 309 ? 36.762 -13.511 13.189 1.00 31.32 301 PRO B CA 1
ATOM 5237 C C . PRO B 1 309 ? 36.629 -12.076 13.685 1.00 30.55 301 PRO B C 1
ATOM 5238 O O . PRO B 1 309 ? 36.698 -11.134 12.900 1.00 34.03 301 PRO B O 1
ATOM 5242 N N . ALA B 1 310 ? 36.429 -11.883 14.982 1.00 33.94 302 ALA B N 1
ATOM 5243 C CA . ALA B 1 310 ? 36.168 -10.540 15.475 1.00 29.68 302 ALA B CA 1
ATOM 5244 C C . ALA B 1 310 ? 37.465 -9.737 15.537 1.00 35.48 302 ALA B C 1
ATOM 5245 O O . ALA B 1 310 ? 38.513 -10.280 15.896 1.00 30.29 302 ALA B O 1
ATOM 5247 N N . PRO B 1 311 ? 37.422 -8.456 15.172 1.00 35.83 303 PRO B N 1
ATOM 5248 C CA . PRO B 1 311 ? 38.621 -7.617 15.280 1.00 36.49 303 PRO B CA 1
ATOM 5249 C C . PRO B 1 311 ? 39.152 -7.599 16.705 1.00 42.71 303 PRO B C 1
ATOM 5250 O O . PRO B 1 311 ? 38.413 -7.811 17.669 1.00 42.09 303 PRO B O 1
ATOM 5254 N N . LYS B 1 312 ? 40.460 -7.357 16.827 1.00 39.09 304 LYS B N 1
ATOM 5255 C CA . LYS B 1 312 ? 41.065 -7.247 18.151 1.00 41.11 304 LYS B CA 1
ATOM 5256 C C . LYS B 1 312 ? 40.419 -6.117 18.946 1.00 37.18 304 LYS B C 1
ATOM 5257 O O . LYS B 1 312 ? 40.135 -6.269 20.140 1.00 45.36 304 LYS B O 1
ATOM 5263 N N . ASP B 1 313 ? 40.127 -4.998 18.290 1.00 40.78 305 ASP B N 1
ATOM 5264 C CA . ASP B 1 313 ? 39.609 -3.820 18.972 1.00 49.27 305 ASP B CA 1
ATOM 5265 C C . ASP B 1 313 ? 38.095 -3.836 19.138 1.00 41.43 305 ASP B C 1
ATOM 5266 O O . ASP B 1 313 ? 37.515 -2.801 19.482 1.00 45.39 305 ASP B O 1
ATOM 5271 N N . MET B 1 314 ? 37.445 -4.970 18.893 1.00 43.14 306 MET B N 1
ATOM 5272 C CA . MET B 1 314 ? 35.992 -5.019 18.961 1.00 43.63 306 MET B CA 1
ATOM 5273 C C . MET B 1 314 ? 35.541 -4.710 20.386 1.00 37.36 306 MET B C 1
ATOM 5274 O O . MET B 1 314 ? 36.040 -5.330 21.336 1.00 30.07 306 MET B O 1
ATOM 5279 N N . PRO B 1 315 ? 34.622 -3.760 20.579 1.00 37.57 307 PRO B N 1
ATOM 5280 C CA . PRO B 1 315 ? 34.302 -3.309 21.945 1.00 39.30 307 PRO B CA 1
ATOM 5281 C C . PRO B 1 315 ? 33.760 -4.400 22.853 1.00 36.88 307 PRO B C 1
ATOM 5282 O O . PRO B 1 315 ? 33.871 -4.271 24.078 1.00 31.18 307 PRO B O 1
ATOM 5286 N N . TRP B 1 316 ? 33.180 -5.468 22.301 1.00 34.10 308 TRP B N 1
ATOM 5287 C CA . TRP B 1 316 ? 32.647 -6.534 23.140 1.00 32.90 308 TRP B CA 1
ATOM 5288 C C . TRP B 1 316 ? 33.739 -7.323 23.850 1.00 34.31 308 TRP B C 1
ATOM 5289 O O . TRP B 1 316 ? 33.452 -7.989 24.850 1.00 29.60 308 TRP B O 1
ATOM 5300 N N . ARG B 1 317 ? 34.980 -7.266 23.360 1.00 27.87 309 ARG B N 1
ATOM 5301 C CA . ARG B 1 317 ? 36.064 -8.014 23.988 1.00 37.85 309 ARG B CA 1
ATOM 5302 C C . ARG B 1 317 ? 36.504 -7.410 25.315 1.00 30.10 309 ARG B C 1
ATOM 5303 O O . ARG B 1 317 ? 37.175 -8.092 26.098 1.00 30.37 309 ARG B O 1
ATOM 5311 N N . THR B 1 318 ? 36.145 -6.155 25.590 1.00 31.37 310 THR B N 1
ATOM 5312 C CA . THR B 1 318 ? 36.567 -5.478 26.807 1.00 34.59 310 THR B CA 1
ATOM 5313 C C . THR B 1 318 ? 35.416 -4.827 27.562 1.00 35.13 310 THR B C 1
ATOM 5314 O O . THR B 1 318 ? 35.666 -4.122 28.547 1.00 46.39 310 THR B O 1
ATOM 5318 N N . MET B 1 319 ? 34.175 -5.014 27.110 1.00 34.79 311 MET B N 1
ATOM 5319 C CA . MET B 1 319 ? 32.998 -4.640 27.885 1.00 40.80 311 MET B CA 1
ATOM 5320 C C . MET B 1 319 ? 33.110 -5.129 29.323 1.00 37.12 311 MET B C 1
ATOM 5321 O O . MET B 1 319 ? 33.570 -6.245 29.576 1.00 34.96 311 MET B O 1
ATOM 5326 N N . HIS B 1 320 ? 32.681 -4.291 30.264 1.00 37.82 312 HIS B N 1
ATOM 5327 C CA . HIS B 1 320 ? 32.428 -4.758 31.623 1.00 31.83 312 HIS B CA 1
ATOM 5328 C C . HIS B 1 320 ? 31.621 -3.710 32.373 1.00 35.07 312 HIS B C 1
ATOM 5329 O O . HIS B 1 320 ? 31.647 -2.521 32.041 1.00 32.50 312 HIS B O 1
ATOM 5336 N N . ASN B 1 321 ? 30.900 -4.176 33.391 1.00 33.74 313 ASN B N 1
ATOM 5337 C CA . ASN B 1 321 ? 30.155 -3.295 34.270 1.00 36.76 313 ASN B CA 1
ATOM 5338 C C . ASN B 1 321 ? 31.115 -2.446 35.101 1.00 36.45 313 ASN B C 1
ATOM 5339 O O . ASN B 1 321 ? 32.269 -2.825 35.313 1.00 34.55 313 ASN B O 1
ATOM 5344 N N . PRO B 1 322 ? 30.661 -1.279 35.568 1.00 37.27 314 PRO B N 1
ATOM 5345 C CA . PRO B 1 322 ? 31.532 -0.424 36.395 1.00 33.57 314 PRO B CA 1
ATOM 5346 C C . PRO B 1 322 ? 32.132 -1.121 37.607 1.00 38.42 314 PRO B C 1
ATOM 5347 O O . PRO B 1 322 ? 33.227 -0.741 38.042 1.00 43.46 314 PRO B O 1
ATOM 5351 N N . TYR B 1 323 ? 31.449 -2.124 38.169 1.00 36.39 315 TYR B N 1
ATOM 5352 C CA . TYR B 1 323 ? 31.940 -2.796 39.370 1.00 33.41 315 TYR B CA 1
ATOM 5353 C C . TYR B 1 323 ? 33.319 -3.421 39.188 1.00 40.06 315 TYR B C 1
ATOM 5354 O O . TYR B 1 323 ? 33.996 -3.692 40.186 1.00 35.80 315 TYR B O 1
ATOM 5363 N N . GLY B 1 324 ? 33.752 -3.655 37.962 1.00 31.82 316 GLY B N 1
ATOM 5364 C CA . GLY B 1 324 ? 35.033 -4.292 37.726 1.00 36.24 316 GLY B CA 1
ATOM 5365 C C . GLY B 1 324 ? 35.078 -4.986 36.382 1.00 36.00 316 GLY B C 1
ATOM 5366 O O . GLY B 1 324 ? 34.062 -5.227 35.732 1.00 38.22 316 GLY B O 1
ATOM 5367 N N . LYS B 1 325 ? 36.304 -5.311 35.959 1.00 41.13 317 LYS B N 1
ATOM 5368 C CA . LYS B 1 325 ? 36.528 -5.947 34.663 1.00 43.39 317 LYS B CA 1
ATOM 5369 C C . LYS B 1 325 ? 35.770 -7.262 34.515 1.00 38.35 317 LYS B C 1
ATOM 5370 O O . LYS B 1 325 ? 35.349 -7.610 33.405 1.00 39.86 317 LYS B O 1
ATOM 5376 N N . ASP B 1 326 ? 35.595 -8.011 35.603 1.00 36.88 318 ASP B N 1
ATOM 5377 C CA . ASP B 1 326 ? 34.969 -9.324 35.538 1.00 32.08 318 ASP B CA 1
ATOM 5378 C C . ASP B 1 326 ? 33.493 -9.289 35.920 1.00 33.40 318 ASP B C 1
ATOM 5379 O O . ASP B 1 326 ? 32.945 -10.311 36.347 1.00 39.27 318 ASP B O 1
ATOM 5384 N N . TYR B 1 327 ? 32.841 -8.139 35.769 1.00 33.60 319 TYR B N 1
ATOM 5385 C CA . TYR B 1 327 ? 31.411 -7.992 36.010 1.00 31.76 319 TYR B CA 1
ATOM 5386 C C . TYR B 1 327 ? 30.701 -7.757 34.683 1.00 35.11 319 TYR B C 1
ATOM 5387 O O . TYR B 1 327 ? 31.018 -6.800 33.969 1.00 28.50 319 TYR B O 1
ATOM 5396 N N . GLY B 1 328 ? 29.749 -8.626 34.356 1.00 32.76 320 GLY B N 1
ATOM 5397 C CA . GLY B 1 328 ? 28.787 -8.335 33.312 1.00 39.01 320 GLY B CA 1
ATOM 5398 C C . GLY B 1 328 ? 29.188 -8.690 31.898 1.00 37.49 320 GLY B C 1
ATOM 5399 O O . GLY B 1 328 ? 28.439 -8.367 30.967 1.00 27.69 320 GLY B O 1
ATOM 5400 N N . ASN B 1 329 ? 30.334 -9.336 31.697 1.00 32.31 321 ASN B N 1
ATOM 5401 C CA . ASN B 1 329 ? 30.771 -9.759 30.371 1.00 36.02 321 ASN B CA 1
ATOM 5402 C C . ASN B 1 329 ? 30.971 -11.267 30.384 1.00 36.29 321 ASN B C 1
ATOM 5403 O O . ASN B 1 329 ? 31.838 -11.776 31.101 1.00 28.99 321 ASN B O 1
ATOM 5408 N N . ALA B 1 330 ? 30.173 -11.973 29.586 1.00 31.33 322 ALA B N 1
ATOM 5409 C CA . ALA B 1 330 ? 30.357 -13.406 29.399 1.00 29.76 322 ALA B CA 1
ATOM 5410 C C . ALA B 1 330 ? 30.497 -13.726 27.916 1.00 29.04 322 ALA B C 1
ATOM 5411 O O . ALA B 1 330 ? 29.877 -14.670 27.416 1.00 26.70 322 ALA B O 1
ATOM 5413 N N . MET B 1 331 ? 31.306 -12.942 27.208 1.00 31.82 323 MET B N 1
ATOM 5414 C CA . MET B 1 331 ? 31.556 -13.208 25.800 1.00 34.23 323 MET B CA 1
ATOM 5415 C C . MET B 1 331 ? 32.395 -14.469 25.646 1.00 36.21 323 MET B C 1
ATOM 5416 O O . MET B 1 331 ? 33.278 -14.749 26.462 1.00 24.95 323 MET B O 1
ATOM 5421 N N . THR B 1 332 ? 32.112 -15.237 24.598 1.00 31.29 324 THR B N 1
ATOM 5422 C CA . THR B 1 332 ? 33.050 -16.230 24.104 1.00 22.21 324 THR B CA 1
ATOM 5423 C C . THR B 1 332 ? 33.180 -16.103 22.596 1.00 34.05 324 THR B C 1
ATOM 5424 O O . THR B 1 332 ? 32.277 -15.618 21.909 1.00 40.57 324 THR B O 1
ATOM 5428 N N . VAL B 1 333 ? 34.336 -16.526 22.101 1.00 28.30 325 VAL B N 1
ATOM 5429 C CA . VAL B 1 333 ? 34.560 -16.801 20.690 1.00 34.75 325 VAL B CA 1
ATOM 5430 C C . VAL B 1 333 ? 33.524 -17.821 20.216 1.00 30.84 325 VAL B C 1
ATOM 5431 O O . VAL B 1 333 ? 33.048 -18.644 21.007 1.00 30.11 325 VAL B O 1
ATOM 5435 N N . HIS B 1 334 ? 33.159 -17.779 18.931 1.00 28.36 326 HIS B N 1
ATOM 5436 C CA . HIS B 1 334 ? 32.005 -18.524 18.416 1.00 35.66 326 HIS B CA 1
ATOM 5437 C C . HIS B 1 334 ? 32.304 -20.019 18.419 1.00 37.28 326 HIS B C 1
ATOM 5438 O O . HIS B 1 334 ? 32.959 -20.537 17.511 1.00 33.14 326 HIS B O 1
ATOM 5445 N N . VAL B 1 335 ? 31.806 -20.726 19.433 1.00 31.47 327 VAL B N 1
ATOM 5446 C CA . VAL B 1 335 ? 32.161 -22.131 19.631 1.00 26.08 327 VAL B CA 1
ATOM 5447 C C . VAL B 1 335 ? 30.974 -23.035 19.921 1.00 37.29 327 VAL B C 1
ATOM 5448 O O . VAL B 1 335 ? 31.109 -24.264 19.780 1.00 33.74 327 VAL B O 1
ATOM 5452 N N . SER B 1 336 ? 29.811 -22.520 20.329 1.00 36.08 328 SER B N 1
ATOM 5453 C CA . SER B 1 336 ? 28.764 -23.384 20.876 1.00 34.09 328 SER B CA 1
ATOM 5454 C C . SER B 1 336 ? 28.339 -24.452 19.875 1.00 30.38 328 SER B C 1
ATOM 5455 O O . SER B 1 336 ? 28.236 -25.636 20.218 1.00 30.75 328 SER B O 1
ATOM 5458 N N . GLY B 1 337 ? 28.091 -24.053 18.632 1.00 28.47 329 GLY B N 1
ATOM 5459 C CA . GLY B 1 337 ? 27.700 -24.990 17.597 1.00 40.50 329 GLY B CA 1
ATOM 5460 C C . GLY B 1 337 ? 28.779 -25.945 17.133 1.00 38.12 329 GLY B C 1
ATOM 5461 O O . GLY B 1 337 ? 28.489 -26.809 16.300 1.00 33.85 329 GLY B O 1
ATOM 5462 N N . THR B 1 338 ? 30.012 -25.823 17.632 1.00 27.12 330 THR B N 1
ATOM 5463 C CA . THR B 1 338 ? 31.125 -26.627 17.139 1.00 31.36 330 THR B CA 1
ATOM 5464 C C . THR B 1 338 ? 31.789 -27.438 18.250 1.00 28.63 330 THR B C 1
ATOM 5465 O O . THR B 1 338 ? 32.980 -27.752 18.178 1.00 25.43 330 THR B O 1
ATOM 5469 N N . SER B 1 339 ? 31.021 -27.820 19.268 1.00 22.51 331 SER B N 1
ATOM 5470 C CA . SER B 1 339 ? 31.494 -28.838 20.192 1.00 23.70 331 SER B CA 1
ATOM 5471 C C . SER B 1 339 ? 31.751 -30.139 19.436 1.00 22.27 331 SER B C 1
ATOM 5472 O O . SER B 1 339 ? 31.213 -30.372 18.350 1.00 29.65 331 SER B O 1
ATOM 5475 N N . LEU B 1 340 ? 32.597 -30.990 20.022 1.00 28.15 332 LEU B N 1
ATOM 5476 C CA . LEU B 1 340 ? 32.966 -32.239 19.361 1.00 33.28 332 LEU B CA 1
ATOM 5477 C C . LEU B 1 340 ? 31.737 -33.070 19.010 1.00 38.13 332 LEU B C 1
ATOM 5478 O O . LEU B 1 340 ? 31.674 -33.672 17.931 1.00 37.79 332 LEU B O 1
ATOM 5483 N N . ASP B 1 341 ? 30.749 -33.112 19.906 1.00 37.50 333 ASP B N 1
ATOM 5484 C CA . ASP B 1 341 ? 29.516 -33.835 19.612 1.00 34.89 333 ASP B CA 1
ATOM 5485 C C . ASP B 1 341 ? 28.766 -33.197 18.450 1.00 32.54 333 ASP B C 1
ATOM 5486 O O . ASP B 1 341 ? 28.196 -33.899 17.607 1.00 37.71 333 ASP B O 1
ATOM 5491 N N . ALA B 1 342 ? 28.750 -31.863 18.393 1.00 27.43 334 ALA B N 1
ATOM 5492 C CA . ALA B 1 342 ? 28.084 -31.180 17.289 1.00 27.59 334 ALA B CA 1
ATOM 5493 C C . ALA B 1 342 ? 28.828 -31.392 15.977 1.00 36.01 334 ALA B C 1
ATOM 5494 O O . ALA B 1 342 ? 28.201 -31.588 14.929 1.00 36.44 334 ALA B O 1
ATOM 5496 N N . GLN B 1 343 ? 30.163 -31.353 16.015 1.00 28.63 335 GLN B N 1
ATOM 5497 C CA . GLN B 1 343 ? 30.946 -31.510 14.793 1.00 27.59 335 GLN B CA 1
ATOM 5498 C C . GLN B 1 343 ? 30.684 -32.860 14.139 1.00 24.98 335 GLN B C 1
ATOM 5499 O O . GLN B 1 343 ? 30.606 -32.958 12.909 1.00 31.03 335 GLN B O 1
ATOM 5505 N N . ALA B 1 344 ? 30.548 -33.915 14.946 1.00 26.41 336 ALA B N 1
ATOM 5506 C CA . ALA B 1 344 ? 30.204 -35.223 14.401 1.00 26.28 336 ALA B CA 1
ATOM 5507 C C . ALA B 1 344 ? 28.849 -35.194 13.703 1.00 37.66 336 ALA B C 1
ATOM 5508 O O . ALA B 1 344 ? 28.667 -35.833 12.660 1.00 35.77 336 ALA B O 1
ATOM 5510 N N . ARG B 1 345 ? 27.886 -34.459 14.266 1.00 34.99 337 ARG B N 1
ATOM 5511 C CA . ARG B 1 345 ? 26.552 -34.410 13.674 1.00 35.32 337 ARG B CA 1
ATOM 5512 C C . ARG B 1 345 ? 26.557 -33.693 12.330 1.00 30.05 337 ARG B C 1
ATOM 5513 O O . ARG B 1 345 ? 26.047 -34.222 11.335 1.00 32.60 337 ARG B O 1
ATOM 5521 N N . TYR B 1 346 ? 27.123 -32.485 12.272 1.00 26.12 338 TYR B N 1
ATOM 5522 C CA . TYR B 1 346 ? 27.004 -31.722 11.036 1.00 29.06 338 TYR B CA 1
ATOM 5523 C C . TYR B 1 346 ? 28.050 -32.103 9.995 1.00 32.20 338 TYR B C 1
ATOM 5524 O O . TYR B 1 346 ? 27.906 -31.709 8.834 1.00 29.65 338 TYR B O 1
ATOM 5533 N N . ALA B 1 347 ? 29.085 -32.859 10.366 1.00 26.30 339 ALA B N 1
ATOM 5534 C CA . ALA B 1 347 ? 29.961 -33.426 9.346 1.00 38.76 339 ALA B CA 1
ATOM 5535 C C . ALA B 1 347 ? 29.261 -34.556 8.604 1.00 38.46 339 ALA B C 1
ATOM 5536 O O . ALA B 1 347 ? 29.322 -34.631 7.371 1.00 31.68 339 ALA B O 1
ATOM 5538 N N . ASN B 1 348 ? 28.590 -35.446 9.342 1.00 26.68 340 ASN B N 1
ATOM 5539 C CA . ASN B 1 348 ? 27.739 -36.448 8.710 1.00 40.25 340 ASN B CA 1
ATOM 5540 C C . ASN B 1 348 ? 26.606 -35.798 7.927 1.00 40.68 340 ASN B C 1
ATOM 5541 O O . ASN B 1 348 ? 26.184 -36.325 6.891 1.00 38.73 340 ASN B O 1
ATOM 5546 N N . GLY B 1 349 ? 26.100 -34.660 8.406 1.00 38.88 341 GLY B N 1
ATOM 5547 C CA . GLY B 1 349 ? 25.052 -33.963 7.680 1.00 36.59 341 GLY B CA 1
ATOM 5548 C C . GLY B 1 349 ? 25.523 -33.418 6.345 1.00 33.75 341 GLY B C 1
ATOM 5549 O O . GLY B 1 349 ? 24.812 -33.513 5.341 1.00 30.05 341 GLY B O 1
ATOM 5550 N N . VAL B 1 350 ? 26.724 -32.834 6.315 1.00 31.47 342 VAL B N 1
ATOM 5551 C CA . VAL B 1 350 ? 27.271 -32.346 5.053 1.00 30.69 342 VAL B CA 1
ATOM 5552 C C . VAL B 1 350 ? 27.549 -33.510 4.112 1.00 32.14 342 VAL B C 1
ATOM 5553 O O . VAL B 1 350 ? 27.421 -33.376 2.888 1.00 29.75 342 VAL B O 1
ATOM 5557 N N . LYS B 1 351 ? 27.904 -34.674 4.661 1.00 33.05 343 LYS B N 1
ATOM 5558 C CA . LYS B 1 351 ? 28.172 -35.839 3.825 1.00 40.17 343 LYS B CA 1
ATOM 5559 C C . LYS B 1 351 ? 26.911 -36.312 3.112 1.00 42.74 343 LYS B C 1
ATOM 5560 O O . LYS B 1 351 ? 26.956 -36.665 1.928 1.00 34.18 343 LYS B O 1
ATOM 5566 N N . GLN B 1 352 ? 25.775 -36.327 3.816 1.00 44.01 344 GLN B N 1
ATOM 5567 C CA . GLN B 1 352 ? 24.530 -36.770 3.197 1.00 38.66 344 GLN B CA 1
ATOM 5568 C C . GLN B 1 352 ? 24.057 -35.784 2.134 1.00 32.30 344 GLN B C 1
ATOM 5569 O O . GLN B 1 352 ? 23.522 -36.194 1.096 1.00 37.97 344 GLN B O 1
ATOM 5575 N N . ILE B 1 353 ? 24.237 -34.481 2.373 1.00 28.54 345 ILE B N 1
ATOM 5576 C CA . ILE B 1 353 ? 23.840 -33.482 1.384 1.00 28.49 345 ILE B CA 1
ATOM 5577 C C . ILE B 1 353 ? 24.650 -33.647 0.105 1.00 44.05 345 ILE B C 1
ATOM 5578 O O . ILE B 1 353 ? 24.117 -33.542 -1.006 1.00 41.14 345 ILE B O 1
ATOM 5583 N N . LEU B 1 354 ? 25.950 -33.918 0.242 1.00 39.24 346 LEU B N 1
ATOM 5584 C CA . LEU B 1 354 ? 26.796 -34.094 -0.934 1.00 32.84 346 LEU B CA 1
ATOM 5585 C C . LEU B 1 354 ? 26.486 -35.405 -1.646 1.00 27.46 346 LEU B C 1
ATOM 5586 O O . LEU B 1 354 ? 26.502 -35.465 -2.881 1.00 33.71 346 LEU B O 1
ATOM 5591 N N . THR B 1 355 ? 26.220 -36.468 -0.883 1.00 37.69 347 THR B N 1
ATOM 5592 C CA . THR B 1 355 ? 25.825 -37.740 -1.481 1.00 38.35 347 THR B CA 1
ATOM 5593 C C . THR B 1 355 ? 24.583 -37.574 -2.349 1.00 47.43 347 THR B C 1
ATOM 5594 O O . THR B 1 355 ? 24.555 -38.015 -3.504 1.00 41.07 347 THR B O 1
ATOM 5598 N N . GLU B 1 356 ? 23.538 -36.951 -1.797 1.00 38.70 348 GLU B N 1
ATOM 5599 C CA . GLU B 1 356 ? 22.324 -36.692 -2.567 1.00 40.68 348 GLU B CA 1
ATOM 5600 C C . GLU B 1 356 ? 22.627 -35.905 -3.837 1.00 41.94 348 GLU B C 1
ATOM 5601 O O . GLU B 1 356 ? 22.030 -36.155 -4.890 1.00 38.32 348 GLU B O 1
ATOM 5607 N N . TYR B 1 357 ? 23.554 -34.948 -3.755 1.00 36.05 349 TYR B N 1
ATOM 5608 C CA . TYR B 1 357 ? 23.865 -34.111 -4.909 1.00 34.36 349 TYR B CA 1
ATOM 5609 C C . TYR B 1 357 ? 24.683 -34.876 -5.943 1.00 44.60 349 TYR B C 1
ATOM 5610 O O . TYR B 1 357 ? 24.387 -34.825 -7.143 1.00 44.57 349 TYR B O 1
ATOM 5619 N N . PHE B 1 358 ? 25.720 -35.588 -5.497 1.00 43.19 350 PHE B N 1
ATOM 5620 C CA . PHE B 1 358 ? 26.594 -36.295 -6.429 1.00 38.99 350 PHE B CA 1
ATOM 5621 C C . PHE B 1 358 ? 25.845 -37.413 -7.144 1.00 44.42 350 PHE B C 1
ATOM 5622 O O . PHE B 1 358 ? 25.964 -37.572 -8.365 1.00 40.77 350 PHE B O 1
ATOM 5630 N N . ASP B 1 359 ? 25.067 -38.201 -6.399 1.00 47.84 351 ASP B N 1
ATOM 5631 C CA . ASP B 1 359 ? 24.234 -39.239 -6.995 1.00 41.48 351 ASP B CA 1
ATOM 5632 C C . ASP B 1 359 ? 23.094 -38.675 -7.834 1.00 40.93 351 ASP B C 1
ATOM 5633 O O . ASP B 1 359 ? 22.350 -39.458 -8.435 1.00 46.73 351 ASP B O 1
ATOM 5638 N N . LYS B 1 360 ? 22.948 -37.349 -7.885 1.00 47.64 352 LYS B N 1
ATOM 5639 C CA . LYS B 1 360 ? 21.916 -36.676 -8.676 1.00 47.09 352 LYS B CA 1
ATOM 5640 C C . LYS B 1 360 ? 20.513 -37.173 -8.333 1.00 49.13 352 LYS B C 1
ATOM 5641 O O . LYS B 1 360 ? 19.631 -37.232 -9.193 1.00 48.84 352 LYS B O 1
ATOM 5647 N N . THR B 1 361 ? 20.295 -37.532 -7.069 1.00 41.15 353 THR B N 1
ATOM 5648 C CA . THR B 1 361 ? 18.963 -37.841 -6.562 1.00 47.19 353 THR B CA 1
ATOM 5649 C C . THR B 1 361 ? 18.332 -36.670 -5.819 1.00 45.59 353 THR B C 1
ATOM 5650 O O . THR B 1 361 ? 17.118 -36.463 -5.918 1.00 45.58 353 THR B O 1
ATOM 5654 N N . TYR B 1 362 ? 19.134 -35.909 -5.070 1.00 40.36 354 TYR B N 1
ATOM 5655 C CA . TYR B 1 362 ? 18.702 -34.661 -4.431 1.00 31.59 354 TYR B CA 1
ATOM 5656 C C . TYR B 1 362 ? 17.570 -34.883 -3.432 1.00 35.48 354 TYR B C 1
ATOM 5657 O O . TYR B 1 362 ? 16.676 -34.046 -3.289 1.00 36.89 354 TYR B O 1
ATOM 5666 N N . LYS B 1 363 ? 17.598 -36.011 -2.728 1.00 37.06 355 LYS B N 1
ATOM 5667 C CA . LYS B 1 363 ? 16.614 -36.257 -1.674 1.00 38.31 355 LYS B CA 1
ATOM 5668 C C . LYS B 1 363 ? 17.098 -35.662 -0.349 1.00 40.07 355 LYS B C 1
ATOM 5669 O O . LYS B 1 363 ? 17.336 -36.352 0.642 1.00 40.14 355 LYS B O 1
ATOM 5675 N N . TYR B 1 364 ? 17.244 -34.338 -0.364 1.00 35.78 356 TYR B N 1
ATOM 5676 C CA . TYR B 1 364 ? 17.628 -33.596 0.828 1.00 37.15 356 TYR B CA 1
ATOM 5677 C C . TYR B 1 364 ? 16.528 -33.653 1.880 1.00 42.35 356 TYR B C 1
ATOM 5678 O O . TYR B 1 364 ? 15.337 -33.736 1.565 1.00 45.32 356 TYR B O 1
ATOM 5687 N N . ARG B 1 365 ? 16.938 -33.612 3.140 1.00 36.72 357 ARG B N 1
ATOM 5688 C CA . ARG B 1 365 ? 16.000 -33.349 4.219 1.00 33.19 357 ARG B CA 1
ATOM 5689 C C . ARG B 1 365 ? 15.407 -31.957 4.024 1.00 43.68 357 ARG B C 1
ATOM 5690 O O . ARG B 1 365 ? 16.166 -30.982 3.914 1.00 41.75 357 ARG B O 1
ATOM 5698 N N . PRO B 1 366 ? 14.080 -31.817 3.956 1.00 33.99 358 PRO B N 1
ATOM 5699 C CA . PRO B 1 366 ? 13.500 -30.499 3.642 1.00 35.53 358 PRO B CA 1
ATOM 5700 C C . PRO B 1 366 ? 13.824 -29.425 4.665 1.00 28.65 358 PRO B C 1
ATOM 5701 O O . PRO B 1 366 ? 13.898 -28.244 4.302 1.00 34.67 358 PRO B O 1
ATOM 5705 N N . GLN B 1 367 ? 14.022 -29.791 5.933 1.00 28.15 359 GLN B N 1
ATOM 5706 C CA . GLN B 1 367 ? 14.411 -28.801 6.930 1.00 35.60 359 GLN B CA 1
ATOM 5707 C C . GLN B 1 367 ? 15.823 -28.279 6.699 1.00 40.44 359 GLN B C 1
ATOM 5708 O O . GLN B 1 367 ? 16.168 -27.210 7.214 1.00 40.68 359 GLN B O 1
ATOM 5714 N N . ASP B 1 368 ? 16.640 -29.005 5.936 1.00 37.99 360 ASP B N 1
ATOM 5715 C CA . ASP B 1 368 ? 17.995 -28.574 5.621 1.00 30.07 360 ASP B CA 1
ATOM 5716 C C . ASP B 1 368 ? 18.049 -27.516 4.527 1.00 34.62 360 ASP B C 1
ATOM 5717 O O . ASP B 1 368 ? 19.093 -26.875 4.364 1.00 34.04 360 ASP B O 1
ATOM 5722 N N . VAL B 1 369 ? 16.965 -27.311 3.787 1.00 35.55 361 VAL B N 1
ATOM 5723 C CA . VAL B 1 369 ? 16.978 -26.444 2.615 1.00 27.33 361 VAL B CA 1
ATOM 5724 C C . VAL B 1 369 ? 16.701 -25.011 3.043 1.00 34.41 361 VAL B C 1
ATOM 5725 O O . VAL B 1 369 ? 15.691 -24.729 3.698 1.00 40.76 361 VAL B O 1
ATOM 5729 N N . ILE B 1 370 ? 17.598 -24.105 2.669 1.00 39.34 362 ILE B N 1
ATOM 5730 C CA . ILE B 1 370 ? 17.440 -22.680 2.934 1.00 33.97 362 ILE B CA 1
ATOM 5731 C C . ILE B 1 370 ? 16.985 -21.938 1.686 1.00 36.13 362 ILE B C 1
ATOM 5732 O O . ILE B 1 370 ? 16.068 -21.118 1.739 1.00 36.34 362 ILE B O 1
ATOM 5737 N N . CYS B 1 371 ? 17.619 -22.220 0.550 1.00 33.89 363 CYS B N 1
ATOM 5738 C CA . CYS B 1 371 ? 17.180 -21.719 -0.742 1.00 29.26 363 CYS B CA 1
ATOM 5739 C C . CYS B 1 371 ? 17.292 -22.838 -1.765 1.00 37.04 363 CYS B C 1
ATOM 5740 O O . CYS B 1 371 ? 18.154 -23.715 -1.655 1.00 36.96 363 CYS B O 1
ATOM 5743 N N . ILE B 1 372 ? 16.416 -22.793 -2.767 1.00 31.02 364 ILE B N 1
ATOM 5744 C CA . ILE B 1 372 ? 16.419 -23.769 -3.852 1.00 32.46 364 ILE B CA 1
ATOM 5745 C C . ILE B 1 372 ? 15.515 -23.267 -4.970 1.00 37.17 364 ILE B C 1
ATOM 5746 O O . ILE B 1 372 ? 14.498 -22.609 -4.717 1.00 35.27 364 ILE B O 1
ATOM 5751 N N . ASP B 1 373 ? 15.910 -23.536 -6.216 1.00 32.17 365 ASP B N 1
ATOM 5752 C CA . ASP B 1 373 ? 15.098 -23.236 -7.396 1.00 33.88 365 ASP B CA 1
ATOM 5753 C C . ASP B 1 373 ? 14.735 -21.755 -7.488 1.00 34.83 365 ASP B C 1
ATOM 5754 O O . ASP B 1 373 ? 13.690 -21.395 -8.034 1.00 23.16 365 ASP B O 1
ATOM 5759 N N . GLY B 1 374 ? 15.590 -20.888 -6.951 1.00 24.46 366 GLY B N 1
ATOM 5760 C CA . GLY B 1 374 ? 15.404 -19.456 -7.071 1.00 25.75 366 GLY B CA 1
ATOM 5761 C C . GLY B 1 374 ? 14.562 -18.806 -5.997 1.00 30.04 366 GLY B C 1
ATOM 5762 O O . GLY B 1 374 ? 14.266 -17.610 -6.109 1.00 35.58 366 GLY B O 1
ATOM 5763 N N . HIS B 1 375 ? 14.165 -19.544 -4.963 1.00 27.68 367 HIS B N 1
ATOM 5764 C CA . HIS B 1 375 ? 13.305 -19.005 -3.921 1.00 34.51 367 HIS B CA 1
ATOM 5765 C C . HIS B 1 375 ? 13.806 -19.456 -2.557 1.00 31.25 367 HIS B C 1
ATOM 5766 O O . HIS B 1 375 ? 14.496 -20.470 -2.429 1.00 38.45 367 HIS B O 1
ATOM 5773 N N . TYR B 1 376 ? 13.450 -18.682 -1.533 1.00 35.42 368 TYR B N 1
ATOM 5774 C CA . TYR B 1 376 ? 13.650 -19.130 -0.163 1.00 33.26 368 TYR B CA 1
ATOM 5775 C C . TYR B 1 376 ? 12.793 -20.360 0.106 1.00 29.63 368 TYR B C 1
ATOM 5776 O O . TYR B 1 376 ? 11.723 -20.538 -0.480 1.00 32.06 368 TYR B O 1
ATOM 5785 N N . ALA B 1 377 ? 13.273 -21.222 1.002 1.00 33.50 369 ALA B N 1
ATOM 5786 C CA . ALA B 1 377 ? 12.570 -22.458 1.325 1.00 34.67 369 ALA B CA 1
ATOM 5787 C C . ALA B 1 377 ? 12.360 -22.602 2.826 1.00 35.47 369 ALA B C 1
ATOM 5788 O O . ALA B 1 377 ? 12.223 -23.718 3.334 1.00 40.00 369 ALA B O 1
ATOM 5790 N N . THR B 1 378 ? 12.320 -21.485 3.547 1.00 41.50 370 THR B N 1
ATOM 5791 C CA . THR B 1 378 ? 12.224 -21.518 4.999 1.00 50.92 370 THR B CA 1
ATOM 5792 C C . THR B 1 378 ? 11.860 -20.129 5.500 1.00 42.91 370 THR B C 1
ATOM 5793 O O . THR B 1 378 ? 12.016 -19.131 4.790 1.00 41.69 370 THR B O 1
ATOM 5797 N N . THR B 1 379 ? 11.361 -20.085 6.733 1.00 60.30 371 THR B N 1
ATOM 5798 C CA . THR B 1 379 ? 11.092 -18.830 7.419 1.00 64.05 371 THR B CA 1
ATOM 5799 C C . THR B 1 379 ? 12.301 -18.311 8.183 1.00 69.35 371 THR B C 1
ATOM 5800 O O . THR B 1 379 ? 12.276 -17.168 8.652 1.00 63.93 371 THR B O 1
ATOM 5804 N N . SER B 1 380 ? 13.351 -19.121 8.319 1.00 68.61 372 SER B N 1
ATOM 5805 C CA . SER B 1 380 ? 14.543 -18.739 9.065 1.00 66.67 372 SER B CA 1
ATOM 5806 C C . SER B 1 380 ? 15.417 -17.729 8.334 1.00 63.09 372 SER B C 1
ATOM 5807 O O . SER B 1 380 ? 16.431 -17.313 8.896 1.00 63.16 372 SER B O 1
ATOM 5810 N N . TYR B 1 381 ? 15.084 -17.340 7.105 1.00 60.06 373 TYR B N 1
ATOM 5811 C CA . TYR B 1 381 ? 15.860 -16.340 6.384 1.00 57.44 373 TYR B CA 1
ATOM 5812 C C . TYR B 1 381 ? 14.948 -15.646 5.384 1.00 68.40 373 TYR B C 1
ATOM 5813 O O . TYR B 1 381 ? 13.918 -16.187 4.975 1.00 69.36 373 TYR B O 1
ATOM 5822 N N . GLY B 1 382 ? 15.337 -14.435 4.995 1.00 67.40 374 GLY B N 1
ATOM 5823 C CA . GLY B 1 382 ? 14.544 -13.656 4.059 1.00 65.87 374 GLY B CA 1
ATOM 5824 C C . GLY B 1 382 ? 14.935 -12.195 3.953 1.00 76.88 374 GLY B C 1
ATOM 5825 O O . GLY B 1 382 ? 14.225 -11.397 3.341 1.00 78.51 374 GLY B O 1
ATOM 5827 N N . MET C 1 9 ? 30.008 -9.746 84.387 1.00 68.42 1 MET C N 1
ATOM 5828 C CA . MET C 1 9 ? 28.710 -9.495 85.002 1.00 66.05 1 MET C CA 1
ATOM 5829 C C . MET C 1 9 ? 27.901 -8.485 84.199 1.00 73.34 1 MET C C 1
ATOM 5830 O O . MET C 1 9 ? 26.964 -7.876 84.714 1.00 71.83 1 MET C O 1
ATOM 5835 N N . GLY C 1 10 ? 28.276 -8.302 82.937 1.00 63.82 2 GLY C N 1
ATOM 5836 C CA . GLY C 1 10 ? 27.525 -7.460 82.033 1.00 60.39 2 GLY C CA 1
ATOM 5837 C C . GLY C 1 10 ? 26.301 -8.167 81.486 1.00 63.45 2 GLY C C 1
ATOM 5838 O O . GLY C 1 10 ? 25.887 -9.230 81.953 1.00 63.53 2 GLY C O 1
ATOM 5839 N N . LYS C 1 11 ? 25.705 -7.542 80.469 1.00 54.19 3 LYS C N 1
ATOM 5840 C CA . LYS C 1 11 ? 24.615 -8.164 79.738 1.00 51.23 3 LYS C CA 1
ATOM 5841 C C . LYS C 1 11 ? 25.092 -9.460 79.081 1.00 48.86 3 LYS C C 1
ATOM 5842 O O . LYS C 1 11 ? 26.292 -9.655 78.869 1.00 47.54 3 LYS C O 1
ATOM 5848 N N . PRO C 1 12 ? 24.171 -10.365 78.749 1.00 53.83 4 PRO C N 1
ATOM 5849 C CA . PRO C 1 12 ? 24.568 -11.564 78.003 1.00 52.96 4 PRO C CA 1
ATOM 5850 C C . PRO C 1 12 ? 24.812 -11.236 76.538 1.00 37.84 4 PRO C C 1
ATOM 5851 O O . PRO C 1 12 ? 24.099 -10.436 75.928 1.00 37.54 4 PRO C O 1
ATOM 5855 N N . LYS C 1 13 ? 25.839 -11.869 75.977 1.00 34.99 5 LYS C N 1
ATOM 5856 C CA . LYS C 1 13 ? 26.403 -11.475 74.692 1.00 43.23 5 LYS C CA 1
ATOM 5857 C C . LYS C 1 13 ? 25.963 -12.421 73.582 1.00 43.27 5 LYS C C 1
ATOM 5858 O O . LYS C 1 13 ? 25.992 -13.645 73.752 1.00 34.28 5 LYS C O 1
ATOM 5864 N N . VAL C 1 14 ? 25.557 -11.848 72.453 1.00 44.72 6 VAL C N 1
ATOM 5865 C CA . VAL C 1 14 ? 25.439 -12.568 71.190 1.00 33.67 6 VAL C CA 1
ATOM 5866 C C . VAL C 1 14 ? 26.671 -12.236 70.359 1.00 35.32 6 VAL C C 1
ATOM 5867 O O . VAL C 1 14 ? 26.892 -11.073 70.001 1.00 34.51 6 VAL C O 1
ATOM 5871 N N . LEU C 1 15 ? 27.475 -13.251 70.051 1.00 40.04 7 LEU C N 1
ATOM 5872 C CA . LEU C 1 15 ? 28.736 -13.079 69.335 1.00 32.44 7 LEU C CA 1
ATOM 5873 C C . LEU C 1 15 ? 28.554 -13.562 67.900 1.00 41.75 7 LEU C C 1
ATOM 5874 O O . LEU C 1 15 ? 28.361 -14.758 67.661 1.00 29.76 7 LEU C O 1
ATOM 5879 N N . MET C 1 16 ? 28.622 -12.631 66.951 1.00 40.63 8 MET C N 1
ATOM 5880 C CA . MET C 1 16 ? 28.342 -12.899 65.546 1.00 33.11 8 MET C CA 1
ATOM 5881 C C . MET C 1 16 ? 29.585 -12.642 64.707 1.00 36.50 8 MET C C 1
ATOM 5882 O O . MET C 1 16 ? 30.177 -11.560 64.780 1.00 32.71 8 MET C O 1
ATOM 5887 N N . ALA C 1 17 ? 29.975 -13.636 63.909 1.00 32.68 9 ALA C N 1
ATOM 5888 C CA . ALA C 1 17 ? 31.115 -13.529 63.001 1.00 32.17 9 ALA C CA 1
ATOM 5889 C C . ALA C 1 17 ? 30.613 -13.643 61.566 1.00 34.12 9 ALA C C 1
ATOM 5890 O O . ALA C 1 17 ? 30.162 -14.713 61.144 1.00 33.71 9 ALA C O 1
ATOM 5892 N N . LEU C 1 18 ? 30.693 -12.542 60.821 1.00 32.99 10 LEU C N 1
ATOM 5893 C CA . LEU C 1 18 ? 30.300 -12.492 59.421 1.00 28.57 10 LEU C CA 1
ATOM 5894 C C . LEU C 1 18 ? 31.442 -11.894 58.610 1.00 31.97 10 LEU C C 1
ATOM 5895 O O . LEU C 1 18 ? 32.390 -11.329 59.160 1.00 29.74 10 LEU C O 1
ATOM 5900 N N . TYR C 1 19 ? 31.358 -12.022 57.288 1.00 31.10 11 TYR C N 1
ATOM 5901 C CA . TYR C 1 19 ? 32.326 -11.312 56.469 1.00 28.37 11 TYR C CA 1
ATOM 5902 C C . TYR C 1 19 ? 31.930 -9.843 56.353 1.00 29.83 11 TYR C C 1
ATOM 5903 O O . TYR C 1 19 ? 30.769 -9.468 56.538 1.00 31.52 11 TYR C O 1
ATOM 5912 N N . SER C 1 20 ? 32.916 -9.008 56.050 1.00 25.45 12 SER C N 1
ATOM 5913 C CA . SER C 1 20 ? 32.712 -7.571 55.948 1.00 32.49 12 SER C CA 1
ATOM 5914 C C . SER C 1 20 ? 32.507 -7.177 54.492 1.00 32.04 12 SER C C 1
ATOM 5915 O O . SER C 1 20 ? 33.148 -7.729 53.592 1.00 33.09 12 SER C O 1
ATOM 5918 N N . GLY C 1 21 ? 31.611 -6.218 54.268 1.00 29.20 13 GLY C N 1
ATOM 5919 C CA . GLY C 1 21 ? 31.366 -5.734 52.927 1.00 21.70 13 GLY C CA 1
ATOM 5920 C C . GLY C 1 21 ? 31.611 -4.250 52.765 1.00 33.40 13 GLY C C 1
ATOM 5921 O O . GLY C 1 21 ? 31.404 -3.698 51.680 1.00 30.41 13 GLY C O 1
ATOM 5922 N N . GLY C 1 22 ? 32.077 -3.605 53.833 1.00 33.93 14 GLY C N 1
ATOM 5923 C CA . GLY C 1 22 ? 32.408 -2.193 53.816 1.00 30.61 14 GLY C CA 1
ATOM 5924 C C . GLY C 1 22 ? 31.396 -1.285 53.148 1.00 29.20 14 GLY C C 1
ATOM 5925 O O . GLY C 1 22 ? 30.195 -1.350 53.428 1.00 28.87 14 GLY C O 1
ATOM 5926 N N . LYS C 1 23 ? 31.893 -0.431 52.250 1.00 37.02 15 LYS C N 1
ATOM 5927 C CA . LYS C 1 23 ? 31.049 0.545 51.570 1.00 41.12 15 LYS C CA 1
ATOM 5928 C C . LYS C 1 23 ? 29.990 -0.133 50.712 1.00 35.34 15 LYS C C 1
ATOM 5929 O O . LYS C 1 23 ? 28.887 0.404 50.550 1.00 31.30 15 LYS C O 1
ATOM 5935 N N . LEU C 1 24 ? 30.311 -1.297 50.141 1.00 32.71 16 LEU C N 1
ATOM 5936 C CA . LEU C 1 24 ? 29.316 -2.068 49.401 1.00 36.12 16 LEU C CA 1
ATOM 5937 C C . LEU C 1 24 ? 28.111 -2.390 50.276 1.00 29.45 16 LEU C C 1
ATOM 5938 O O . LEU C 1 24 ? 26.964 -2.120 49.902 1.00 30.78 16 LEU C O 1
ATOM 5943 N N . ALA C 1 25 ? 28.356 -2.972 51.452 1.00 26.11 17 ALA C N 1
ATOM 5944 C CA . ALA C 1 25 ? 27.258 -3.379 52.322 1.00 33.42 17 ALA C CA 1
ATOM 5945 C C . ALA C 1 25 ? 26.530 -2.175 52.907 1.00 33.81 17 ALA C C 1
ATOM 5946 O O . ALA C 1 25 ? 25.309 -2.216 53.097 1.00 29.99 17 ALA C O 1
ATOM 5948 N N . LYS C 1 26 ? 27.260 -1.096 53.202 1.00 34.37 18 LYS C N 1
ATOM 5949 C CA . LYS C 1 26 ? 26.619 0.108 53.722 1.00 28.92 18 LYS C CA 1
ATOM 5950 C C . LYS C 1 26 ? 25.669 0.727 52.706 1.00 33.13 18 LYS C C 1
ATOM 5951 O O . LYS C 1 26 ? 24.716 1.417 53.087 1.00 30.30 18 LYS C O 1
ATOM 5957 N N . GLU C 1 27 ? 25.906 0.497 51.414 1.00 34.35 19 GLU C N 1
ATOM 5958 C CA . GLU C 1 27 ? 25.070 1.057 50.362 1.00 36.26 19 GLU C CA 1
ATOM 5959 C C . GLU C 1 27 ? 24.129 0.037 49.732 1.00 33.40 19 GLU C C 1
ATOM 5960 O O . GLU C 1 27 ? 23.241 0.429 48.968 1.00 36.41 19 GLU C O 1
ATOM 5966 N N . GLU C 1 28 ? 24.297 -1.249 50.028 1.00 36.48 20 GLU C N 1
ATOM 5967 C CA . GLU C 1 28 ? 23.399 -2.296 49.538 1.00 34.62 20 GLU C CA 1
ATOM 5968 C C . GLU C 1 28 ? 22.754 -2.993 50.728 1.00 29.37 20 GLU C C 1
ATOM 5969 O O . GLU C 1 28 ? 23.368 -3.889 51.335 1.00 30.02 20 GLU C O 1
ATOM 5975 N N . PRO C 1 29 ? 21.528 -2.618 51.106 1.00 32.95 21 PRO C N 1
ATOM 5976 C CA . PRO C 1 29 ? 20.891 -3.258 52.270 1.00 34.40 21 PRO C CA 1
ATOM 5977 C C . PRO C 1 29 ? 20.578 -4.730 52.068 1.00 33.24 21 PRO C C 1
ATOM 5978 O O . PRO C 1 29 ? 20.334 -5.431 53.059 1.00 36.59 21 PRO C O 1
ATOM 5982 N N . ARG C 1 30 ? 20.575 -5.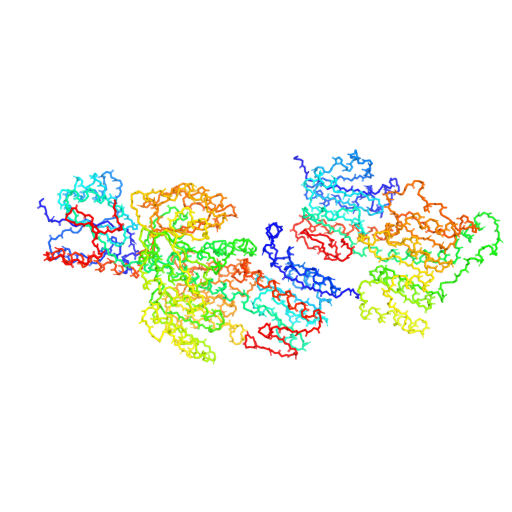226 50.829 1.00 36.27 22 ARG C N 1
ATOM 5983 C CA . ARG C 1 30 ? 20.329 -6.645 50.603 1.00 32.22 22 ARG C CA 1
ATOM 5984 C C . ARG C 1 30 ? 21.505 -7.512 51.032 1.00 31.97 22 ARG C C 1
ATOM 5985 O O . ARG C 1 30 ? 21.340 -8.729 51.177 1.00 28.56 22 ARG C O 1
ATOM 5993 N N . LEU C 1 31 ? 22.682 -6.920 51.238 1.00 29.73 23 LEU C N 1
ATOM 5994 C CA . LEU C 1 31 ? 23.839 -7.646 51.759 1.00 30.86 23 LEU C CA 1
ATOM 5995 C C . LEU C 1 31 ? 23.700 -7.845 53.272 1.00 28.10 23 LEU C C 1
ATOM 5996 O O . LEU C 1 31 ? 24.481 -7.341 54.078 1.00 30.28 23 LEU C O 1
ATOM 6001 N N . LEU C 1 32 ? 22.669 -8.607 53.647 1.00 30.72 24 LEU C N 1
ATOM 6002 C CA . LEU C 1 32 ? 22.358 -8.810 55.058 1.00 24.17 24 LEU C CA 1
ATOM 6003 C C . LEU C 1 32 ? 23.383 -9.686 55.765 1.00 31.08 24 LEU C C 1
ATOM 6004 O O . LEU C 1 32 ? 23.528 -9.581 56.987 1.00 30.47 24 LEU C O 1
ATOM 6009 N N . GLY C 1 33 ? 24.099 -10.534 55.033 1.00 27.04 25 GLY C N 1
ATOM 6010 C CA . GLY C 1 33 ? 25.037 -11.450 55.652 1.00 25.24 25 GLY C CA 1
ATOM 6011 C C . GLY C 1 33 ? 26.376 -10.828 55.990 1.00 24.34 25 GLY C C 1
ATOM 6012 O O . GLY C 1 33 ? 27.375 -11.538 56.140 1.00 27.96 25 GLY C O 1
ATOM 6013 N N . THR C 1 34 ? 26.411 -9.506 56.121 1.00 27.46 26 THR C N 1
ATOM 6014 C CA . THR C 1 34 ? 27.642 -8.772 56.368 1.00 34.09 26 THR C CA 1
ATOM 6015 C C . THR C 1 34 ? 27.653 -8.204 57.781 1.00 35.51 26 THR C C 1
ATOM 6016 O O . THR C 1 34 ? 26.602 -7.971 58.386 1.00 27.17 26 THR C O 1
ATOM 6020 N N . VAL C 1 35 ? 28.867 -8.004 58.305 1.00 29.95 27 VAL C N 1
ATOM 6021 C CA . VAL C 1 35 ? 29.048 -7.295 59.570 1.00 32.95 27 VAL C CA 1
ATOM 6022 C C . VAL C 1 35 ? 28.309 -5.964 59.550 1.00 31.90 27 VAL C C 1
ATOM 6023 O O . VAL C 1 35 ? 27.696 -5.557 60.545 1.00 34.57 27 VAL C O 1
ATOM 6027 N N . GLU C 1 36 ? 28.362 -5.261 58.416 1.00 29.98 28 GLU C N 1
ATOM 6028 C CA . GLU C 1 36 ? 27.741 -3.944 58.317 1.00 35.78 28 GLU C CA 1
ATOM 6029 C C . GLU C 1 36 ? 26.239 -4.002 58.576 1.00 39.19 28 GLU C C 1
ATOM 6030 O O . GLU C 1 36 ? 25.687 -3.128 59.255 1.00 37.67 28 GLU C O 1
ATOM 6036 N N . ASN C 1 37 ? 25.556 -5.018 58.044 1.00 38.54 29 ASN C N 1
ATOM 6037 C CA . ASN C 1 37 ? 24.101 -5.065 58.102 1.00 33.16 29 ASN C CA 1
ATOM 6038 C C . ASN C 1 37 ? 23.559 -6.046 59.137 1.00 30.49 29 ASN C C 1
ATOM 6039 O O . ASN C 1 37 ? 22.363 -5.996 59.443 1.00 26.71 29 ASN C O 1
ATOM 6044 N N . GLU C 1 38 ? 24.402 -6.932 59.675 1.00 26.15 30 GLU C N 1
ATOM 6045 C CA . GLU C 1 38 ? 24.105 -7.694 60.893 1.00 34.20 30 GLU C CA 1
ATOM 6046 C C . GLU C 1 38 ? 22.845 -8.550 60.781 1.00 37.64 30 GLU C C 1
ATOM 6047 O O . GLU C 1 38 ? 22.176 -8.802 61.785 1.00 34.81 30 GLU C O 1
ATOM 6053 N N . LEU C 1 39 ? 22.495 -8.993 59.574 1.00 35.51 31 LEU C N 1
ATOM 6054 C CA . LEU C 1 39 ? 21.343 -9.858 59.326 1.00 28.41 31 LEU C CA 1
ATOM 6055 C C . LEU C 1 39 ? 20.017 -9.221 59.735 1.00 41.17 31 LEU C C 1
ATOM 6056 O O . LEU C 1 39 ? 18.975 -9.886 59.682 1.00 35.54 31 LEU C O 1
ATOM 6061 N N . GLY C 1 40 ? 20.025 -7.953 60.144 1.00 34.97 32 GLY C N 1
ATOM 6062 C CA . GLY C 1 40 ? 18.806 -7.301 60.582 1.00 33.49 32 GLY C CA 1
ATOM 6063 C C . GLY C 1 40 ? 18.300 -7.727 61.941 1.00 30.07 32 GLY C C 1
ATOM 6064 O O . GLY C 1 40 ? 17.123 -7.519 62.243 1.00 37.22 32 GLY C O 1
ATOM 6065 N N . ILE C 1 41 ? 19.154 -8.318 62.776 1.00 23.22 33 ILE C N 1
ATOM 6066 C CA . ILE C 1 41 ? 18.730 -8.919 64.035 1.00 39.35 33 ILE C CA 1
ATOM 6067 C C . ILE C 1 41 ? 19.146 -8.087 65.243 1.00 44.96 33 ILE C C 1
ATOM 6068 O O . ILE C 1 41 ? 19.072 -8.577 66.376 1.00 38.12 33 ILE C O 1
ATOM 6073 N N . ARG C 1 42 ? 19.584 -6.843 65.044 1.00 32.46 34 ARG C N 1
ATOM 6074 C CA . ARG C 1 42 ? 20.049 -6.057 66.184 1.00 36.18 34 ARG C CA 1
ATOM 6075 C C . ARG C 1 42 ? 18.884 -5.632 67.070 1.00 29.02 34 ARG C C 1
ATOM 6076 O O . ARG C 1 42 ? 18.966 -5.725 68.300 1.00 43.90 34 ARG C O 1
ATOM 6084 N N . LYS C 1 43 ? 17.795 -5.154 66.462 1.00 35.09 35 LYS C N 1
ATOM 6085 C CA . LYS C 1 43 ? 16.619 -4.760 67.234 1.00 36.74 35 LYS C CA 1
ATOM 6086 C C . LYS C 1 43 ? 16.145 -5.898 68.129 1.00 43.32 35 LYS C C 1
ATOM 6087 O O . LYS C 1 43 ? 15.918 -5.710 69.329 1.00 47.89 35 LYS C O 1
ATOM 6093 N N . LEU C 1 44 ? 15.994 -7.092 67.552 1.00 45.12 36 LEU C N 1
ATOM 6094 C CA . LEU C 1 44 ? 15.541 -8.250 68.316 1.00 38.20 36 LEU C CA 1
ATOM 6095 C C . LEU C 1 44 ? 16.494 -8.572 69.462 1.00 40.69 36 LEU C C 1
ATOM 6096 O O . LEU C 1 44 ? 16.060 -8.820 70.593 1.00 42.54 36 LEU C O 1
ATOM 6101 N N . VAL C 1 45 ? 17.800 -8.580 69.183 1.00 36.52 37 VAL C N 1
ATOM 6102 C CA . VAL C 1 45 ? 18.777 -8.968 70.199 1.00 38.72 37 VAL C CA 1
ATOM 6103 C C . VAL C 1 45 ? 18.765 -7.983 71.363 1.00 42.97 37 VAL C C 1
ATOM 6104 O O . VAL C 1 45 ? 18.903 -8.375 72.529 1.00 42.81 37 VAL C O 1
ATOM 6108 N N . GLU C 1 46 ? 18.560 -6.697 71.076 1.00 46.80 38 GLU C N 1
ATOM 6109 C CA . GLU C 1 46 ? 18.556 -5.699 72.140 1.00 51.24 38 GLU C CA 1
ATOM 6110 C C . GLU C 1 46 ? 17.197 -5.594 72.821 1.00 46.89 38 GLU C C 1
ATOM 6111 O O . GLU C 1 46 ? 17.136 -5.294 74.020 1.00 45.12 38 GLU C O 1
ATOM 6117 N N . GLU C 1 47 ? 16.107 -5.818 72.077 1.00 47.49 39 GLU C N 1
ATOM 6118 C CA . GLU C 1 47 ? 14.779 -5.891 72.682 1.00 49.64 39 GLU C CA 1
ATOM 6119 C C . GLU C 1 47 ? 14.737 -6.855 73.859 1.00 48.79 39 GLU C C 1
ATOM 6120 O O . GLU C 1 47 ? 13.954 -6.659 74.796 1.00 53.08 39 GLU C O 1
ATOM 6126 N N . HIS C 1 48 ? 15.562 -7.901 73.830 1.00 50.06 40 HIS C N 1
ATOM 6127 C CA . HIS C 1 48 ? 15.567 -8.929 74.860 1.00 39.45 40 HIS C CA 1
ATOM 6128 C C . HIS C 1 48 ? 16.750 -8.790 75.813 1.00 41.71 40 HIS C C 1
ATOM 6129 O O . HIS C 1 48 ? 17.112 -9.759 76.490 1.00 47.61 40 HIS C O 1
ATOM 6136 N N . GLY C 1 49 ? 17.355 -7.607 75.880 1.00 42.62 41 GLY C N 1
ATOM 6137 C CA . GLY C 1 49 ? 18.402 -7.343 76.850 1.00 37.55 41 GLY C CA 1
ATOM 6138 C C . GLY C 1 49 ? 19.732 -8.008 76.576 1.00 38.82 41 GLY C C 1
ATOM 6139 O O . GLY C 1 49 ? 20.465 -8.318 77.520 1.00 41.26 41 GLY C O 1
ATOM 6140 N N . TYR C 1 50 ? 20.070 -8.233 75.310 1.00 38.15 42 TYR C N 1
ATOM 6141 C CA . TYR C 1 50 ? 21.334 -8.847 74.933 1.00 44.39 42 TYR C CA 1
ATOM 6142 C C . TYR C 1 50 ? 22.230 -7.836 74.227 1.00 39.55 42 TYR C C 1
ATOM 6143 O O . TYR C 1 50 ? 21.751 -6.906 73.570 1.00 34.55 42 TYR C O 1
ATOM 6152 N N . GLU C 1 51 ? 23.539 -8.025 74.376 1.00 37.21 43 GLU C N 1
ATOM 6153 C CA . GLU C 1 51 ? 24.545 -7.213 73.701 1.00 48.76 43 GLU C CA 1
ATOM 6154 C C . GLU C 1 51 ? 25.012 -7.942 72.445 1.00 45.94 43 GLU C C 1
ATOM 6155 O O . GLU C 1 51 ? 25.520 -9.065 72.529 1.00 40.60 43 GLU C O 1
ATOM 6161 N N . LEU C 1 52 ? 24.841 -7.304 71.289 1.00 39.69 44 LEU C N 1
ATOM 6162 C CA . LEU C 1 52 ? 25.238 -7.884 70.010 1.00 35.93 44 LEU C CA 1
ATOM 6163 C C . LEU C 1 52 ? 26.650 -7.431 69.652 1.00 36.13 44 LEU C C 1
ATOM 6164 O O . LEU C 1 52 ? 26.890 -6.237 69.442 1.00 34.64 44 LEU C O 1
ATOM 6169 N N . VAL C 1 53 ? 27.577 -8.382 69.581 1.00 37.53 45 VAL C N 1
ATOM 6170 C CA . VAL C 1 53 ? 28.954 -8.124 69.172 1.00 33.84 45 VAL C CA 1
ATOM 6171 C C . VAL C 1 53 ? 29.161 -8.770 67.808 1.00 44.02 45 VAL C C 1
ATOM 6172 O O . VAL C 1 53 ? 29.252 -9.999 67.698 1.00 36.57 45 VAL C O 1
ATOM 6176 N N . THR C 1 54 ? 29.234 -7.944 66.766 1.00 35.33 46 THR C N 1
ATOM 6177 C CA . THR C 1 54 ? 29.474 -8.402 65.405 1.00 31.54 46 THR C CA 1
ATOM 6178 C C . THR C 1 54 ? 30.888 -8.032 64.977 1.00 39.34 46 THR C C 1
ATOM 6179 O O . THR C 1 54 ? 31.339 -6.904 65.203 1.00 41.91 46 THR C O 1
ATOM 6183 N N . THR C 1 55 ? 31.584 -8.981 64.353 1.00 29.88 47 THR C N 1
ATOM 6184 C CA . THR C 1 55 ? 32.977 -8.774 63.984 1.00 31.25 47 THR C CA 1
ATOM 6185 C C . THR C 1 55 ? 33.337 -9.672 62.809 1.00 38.93 47 THR C C 1
ATOM 6186 O O . THR C 1 55 ? 32.841 -10.797 62.702 1.00 38.39 47 THR C O 1
ATOM 6190 N N . ALA C 1 56 ? 34.191 -9.159 61.925 1.00 31.88 48 ALA C N 1
ATOM 6191 C CA . ALA C 1 56 ? 34.837 -9.965 60.900 1.00 34.29 48 ALA C CA 1
ATOM 6192 C C . ALA C 1 56 ? 36.230 -10.421 61.310 1.00 27.47 48 ALA C C 1
ATOM 6193 O O . ALA C 1 56 ? 36.908 -11.090 60.524 1.00 35.29 48 ALA C O 1
ATOM 6195 N N . ASP C 1 57 ? 36.668 -10.079 62.522 1.00 33.75 49 ASP C N 1
ATOM 6196 C CA . ASP C 1 57 ? 38.010 -10.406 63.000 1.00 38.83 49 ASP C CA 1
ATOM 6197 C C . ASP C 1 57 ? 37.916 -11.744 63.721 1.00 38.33 49 ASP C C 1
ATOM 6198 O O . ASP C 1 57 ? 37.667 -11.813 64.926 1.00 31.97 49 ASP C O 1
ATOM 6203 N N . LYS C 1 58 ? 38.120 -12.824 62.966 1.00 39.06 50 LYS C N 1
ATOM 6204 C CA . LYS C 1 58 ? 37.827 -14.168 63.438 1.00 34.94 50 LYS C CA 1
ATOM 6205 C C . LYS C 1 58 ? 39.053 -15.056 63.591 1.00 39.80 50 LYS C C 1
ATOM 6206 O O . LYS C 1 58 ? 38.938 -16.138 64.178 1.00 40.47 50 LYS C O 1
ATOM 6212 N N . ASP C 1 59 ? 40.215 -14.647 63.088 1.00 45.36 51 ASP C N 1
ATOM 6213 C CA . ASP C 1 59 ? 41.363 -15.537 63.185 1.00 46.37 51 ASP C CA 1
ATOM 6214 C C . ASP C 1 59 ? 42.509 -14.873 63.946 1.00 49.08 51 ASP C C 1
ATOM 6215 O O . ASP C 1 59 ? 42.276 -13.892 64.655 1.00 57.76 51 ASP C O 1
ATOM 6220 N N . PRO C 1 60 ? 43.760 -15.295 63.759 1.00 60.41 52 PRO C N 1
ATOM 6221 C CA . PRO C 1 60 ? 44.617 -15.537 64.922 1.00 51.33 52 PRO C CA 1
ATOM 6222 C C . PRO C 1 60 ? 43.849 -15.886 66.189 1.00 48.22 52 PRO C C 1
ATOM 6223 O O . PRO C 1 60 ? 43.394 -15.010 66.933 1.00 52.73 52 PRO C O 1
ATOM 6227 N N . PHE C 1 61 ? 43.686 -17.190 66.436 1.00 50.35 53 PHE C N 1
ATOM 6228 C CA . PHE C 1 61 ? 43.366 -17.663 67.775 1.00 48.04 53 PHE C CA 1
ATOM 6229 C C . PHE C 1 61 ? 44.640 -17.653 68.619 1.00 54.87 53 PHE C C 1
ATOM 6230 O O . PHE C 1 61 ? 45.699 -18.077 68.145 1.00 56.50 53 PHE C O 1
ATOM 6238 N N . PRO C 1 62 ? 44.577 -17.177 69.868 1.00 52.40 54 PRO C N 1
ATOM 6239 C CA . PRO C 1 62 ? 43.411 -16.709 70.622 1.00 54.51 54 PRO C CA 1
ATOM 6240 C C . PRO C 1 62 ? 43.274 -15.188 70.703 1.00 52.02 54 PRO C C 1
ATOM 6241 O O . PRO C 1 62 ? 42.632 -14.683 71.619 1.00 42.86 54 PRO C O 1
ATOM 6245 N N . SER C 1 63 ? 43.859 -14.428 69.778 1.00 55.67 55 SER C N 1
ATOM 6246 C CA . SER C 1 63 ? 43.943 -12.980 69.917 1.00 51.83 55 SER C CA 1
ATOM 6247 C C . SER C 1 63 ? 42.825 -12.222 69.209 1.00 41.92 55 SER C C 1
ATOM 6248 O O . SER C 1 63 ? 42.724 -11.004 69.386 1.00 47.86 55 SER C O 1
ATOM 6251 N N . SER C 1 64 ? 41.992 -12.898 68.420 1.00 37.31 56 SER C N 1
ATOM 6252 C CA . SER C 1 64 ? 40.991 -12.209 67.618 1.00 40.18 56 SER C CA 1
ATOM 6253 C C . SER C 1 64 ? 39.945 -11.526 68.492 1.00 38.40 56 SER C C 1
ATOM 6254 O O . SER C 1 64 ? 39.742 -11.872 69.659 1.00 46.74 56 SER C O 1
ATOM 6257 N N . THR C 1 65 ? 39.282 -10.526 67.902 1.00 31.34 57 THR C N 1
ATOM 6258 C CA . THR C 1 65 ? 38.076 -9.966 68.504 1.00 33.65 57 THR C CA 1
ATOM 6259 C C . THR C 1 65 ? 37.085 -11.067 68.853 1.00 44.56 57 THR C C 1
ATOM 6260 O O . THR C 1 65 ? 36.436 -11.025 69.905 1.00 44.60 57 THR C O 1
ATOM 6264 N N . PHE C 1 66 ? 36.956 -12.062 67.971 1.00 47.44 58 PHE C N 1
ATOM 6265 C CA . PHE C 1 66 ? 36.064 -13.189 68.220 1.00 38.40 58 PHE C CA 1
ATOM 6266 C C . PHE C 1 66 ? 36.455 -13.931 69.494 1.00 36.94 58 PHE C C 1
ATOM 6267 O O . PHE C 1 66 ? 35.622 -14.147 70.382 1.00 30.88 58 PHE C O 1
ATOM 6275 N N . ASP C 1 67 ? 37.724 -14.339 69.593 1.00 35.07 59 ASP C N 1
ATOM 6276 C CA . ASP C 1 67 ? 38.191 -15.060 70.774 1.00 33.26 59 ASP C CA 1
ATOM 6277 C C . ASP C 1 67 ? 37.988 -14.246 72.047 1.00 42.92 59 ASP C C 1
ATOM 6278 O O . ASP C 1 67 ? 37.545 -14.781 73.070 1.00 49.91 59 ASP C O 1
ATOM 6283 N N . LYS C 1 68 ? 38.314 -12.952 72.004 1.00 46.87 60 LYS C N 1
ATOM 6284 C CA . LYS C 1 68 ? 38.266 -12.122 73.202 1.00 47.13 60 LYS C CA 1
ATOM 6285 C C . LYS C 1 68 ? 36.851 -11.926 73.735 1.00 39.59 60 LYS C C 1
ATOM 6286 O O . LYS C 1 68 ? 36.691 -11.549 74.901 1.00 47.58 60 LYS C O 1
ATOM 6292 N N . ASN C 1 69 ? 35.825 -12.169 72.920 1.00 37.34 61 ASN C N 1
ATOM 6293 C CA . ASN C 1 69 ? 34.440 -12.066 73.360 1.00 45.60 61 ASN C CA 1
ATOM 6294 C C . ASN C 1 69 ? 33.801 -13.424 73.625 1.00 46.63 61 ASN C C 1
ATOM 6295 O O . ASN C 1 69 ? 32.588 -13.495 73.849 1.00 39.19 61 ASN C O 1
ATOM 6300 N N . LEU C 1 70 ? 34.586 -14.499 73.597 1.00 41.43 62 LEU C N 1
ATOM 6301 C CA . LEU C 1 70 ? 34.058 -15.812 73.960 1.00 40.86 62 LEU C CA 1
ATOM 6302 C C . LEU C 1 70 ? 33.611 -15.932 75.416 1.00 44.34 62 LEU C C 1
ATOM 6303 O O . LEU C 1 70 ? 32.577 -16.584 75.652 1.00 36.05 62 LEU C O 1
ATOM 6308 N N . PRO C 1 71 ? 34.310 -15.378 76.418 1.00 43.90 63 PRO C N 1
ATOM 6309 C CA . PRO C 1 71 ? 33.945 -15.681 77.815 1.00 45.08 63 PRO C CA 1
ATOM 6310 C C . PRO C 1 71 ? 32.513 -15.333 78.192 1.00 37.97 63 PRO C C 1
ATOM 6311 O O . PRO C 1 71 ? 31.980 -15.936 79.131 1.00 41.59 63 PRO C O 1
ATOM 6315 N N . ASP C 1 72 ? 31.870 -14.391 77.503 1.00 37.33 64 ASP C N 1
ATOM 6316 C CA . ASP C 1 72 ? 30.492 -14.026 77.813 1.00 39.01 64 ASP C CA 1
ATOM 6317 C C . ASP C 1 72 ? 29.531 -14.356 76.680 1.00 44.19 64 ASP C C 1
ATOM 6318 O O . ASP C 1 72 ? 28.379 -13.908 76.710 1.00 42.48 64 ASP C O 1
ATOM 6323 N N . ALA C 1 73 ? 29.964 -15.134 75.692 1.00 40.34 65 ALA C N 1
ATOM 6324 C CA . ALA C 1 73 ? 29.092 -15.480 74.579 1.00 43.06 65 ALA C CA 1
ATOM 6325 C C . ALA C 1 73 ? 28.067 -16.515 75.023 1.00 38.79 65 ALA C C 1
ATOM 6326 O O . ALA C 1 73 ? 28.427 -17.629 75.417 1.00 32.46 65 ALA C O 1
ATOM 6328 N N . GLU C 1 74 ? 26.790 -16.142 74.966 1.00 34.39 66 GLU C N 1
ATOM 6329 C CA . GLU C 1 74 ? 25.694 -17.076 75.185 1.00 44.59 66 GLU C CA 1
ATOM 6330 C C . GLU C 1 74 ? 25.221 -17.675 73.866 1.00 48.89 66 GLU C C 1
ATOM 6331 O O . GLU C 1 74 ? 25.047 -18.893 73.755 1.00 43.02 66 GLU C O 1
ATOM 6337 N N . ILE C 1 75 ? 25.010 -16.825 72.865 1.00 43.78 67 ILE C N 1
ATOM 6338 C CA . ILE C 1 75 ? 24.675 -17.242 71.510 1.00 39.23 67 ILE C CA 1
ATOM 6339 C C . ILE C 1 75 ? 25.850 -16.896 70.607 1.00 43.15 67 ILE C C 1
ATOM 6340 O O . ILE C 1 75 ? 26.385 -15.782 70.674 1.00 40.46 67 ILE C O 1
ATOM 6345 N N . ILE C 1 76 ? 26.256 -17.848 69.771 1.00 38.26 68 ILE C N 1
ATOM 6346 C CA . ILE C 1 76 ? 27.264 -17.624 68.741 1.00 39.70 68 ILE C CA 1
ATOM 6347 C C . ILE C 1 76 ? 26.597 -17.785 67.383 1.00 42.99 68 ILE C C 1
ATOM 6348 O O . ILE C 1 76 ? 25.917 -18.788 67.134 1.00 40.49 68 ILE C O 1
ATOM 6353 N N . ILE C 1 77 ? 26.783 -16.798 66.512 1.00 36.46 69 ILE C N 1
ATOM 6354 C CA . ILE C 1 77 ? 26.288 -16.850 65.142 1.00 27.72 69 ILE C CA 1
ATOM 6355 C C . ILE C 1 77 ? 27.481 -16.807 64.200 1.00 32.96 69 ILE C C 1
ATOM 6356 O O . ILE C 1 77 ? 28.320 -15.903 64.292 1.00 35.69 69 ILE C O 1
ATOM 6361 N N . THR C 1 78 ? 27.558 -17.783 63.305 1.00 32.98 70 THR C N 1
ATOM 6362 C CA . THR C 1 78 ? 28.600 -17.862 62.292 1.00 24.30 70 THR C CA 1
ATOM 6363 C C . THR C 1 78 ? 27.960 -17.866 60.908 1.00 27.01 70 THR C C 1
ATOM 6364 O O . THR C 1 78 ? 26.741 -17.755 60.761 1.00 34.70 70 THR C O 1
ATOM 6368 N N . THR C 1 79 ? 28.803 -18.002 59.883 1.00 28.93 71 THR C N 1
ATOM 6369 C CA . THR C 1 79 ? 28.353 -18.072 58.504 1.00 28.12 71 THR C CA 1
ATOM 6370 C C . THR C 1 79 ? 29.391 -18.883 57.740 1.00 29.60 71 THR C C 1
ATOM 6371 O O . THR C 1 79 ? 30.595 -18.732 57.995 1.00 28.38 71 THR C O 1
ATOM 6375 N N . PRO C 1 80 ? 28.966 -19.793 56.859 1.00 30.94 72 PRO C N 1
ATOM 6376 C CA . PRO C 1 80 ? 29.932 -20.737 56.273 1.00 33.29 72 PRO C CA 1
ATOM 6377 C C . PRO C 1 80 ? 30.881 -20.094 55.279 1.00 23.76 72 PRO C C 1
ATOM 6378 O O . PRO C 1 80 ? 32.016 -20.564 55.131 1.00 26.50 72 PRO C O 1
ATOM 6382 N N . PHE C 1 81 ? 30.452 -19.033 54.595 1.00 22.14 73 PHE C N 1
ATOM 6383 C CA . PHE C 1 81 ? 31.283 -18.383 53.589 1.00 26.23 73 PHE C CA 1
ATOM 6384 C C . PHE C 1 81 ? 32.494 -17.689 54.198 1.00 40.53 73 PHE C C 1
ATOM 6385 O O . PHE C 1 81 ? 33.486 -17.464 53.496 1.00 40.88 73 PHE C O 1
ATOM 6393 N N . PHE C 1 82 ? 32.431 -17.353 55.483 1.00 31.23 74 PHE C N 1
ATOM 6394 C CA . PHE C 1 82 ? 33.552 -16.741 56.195 1.00 31.73 74 PHE C CA 1
ATOM 6395 C C . PHE C 1 82 ? 33.474 -17.214 57.636 1.00 36.44 74 PHE C C 1
ATOM 6396 O O . PHE C 1 82 ? 32.999 -16.497 58.525 1.00 32.52 74 PHE C O 1
ATOM 6404 N N . PRO C 1 83 ? 33.935 -18.437 57.907 1.00 39.46 75 PRO C N 1
ATOM 6405 C CA . PRO C 1 83 ? 33.503 -19.130 59.126 1.00 29.96 75 PRO C CA 1
ATOM 6406 C C . PRO C 1 83 ? 34.473 -19.040 60.292 1.00 38.36 75 PRO C C 1
ATOM 6407 O O . PRO C 1 83 ? 35.655 -19.380 60.170 1.00 28.02 75 PRO C O 1
ATOM 6411 N N . ALA C 1 84 ? 33.969 -18.579 61.434 1.00 29.87 76 ALA C N 1
ATOM 6412 C CA . ALA C 1 84 ? 34.704 -18.698 62.686 1.00 27.38 76 ALA C CA 1
ATOM 6413 C C . ALA C 1 84 ? 34.703 -20.157 63.123 1.00 33.14 76 ALA C C 1
ATOM 6414 O O . ALA C 1 84 ? 33.639 -20.741 63.361 1.00 30.11 76 ALA C O 1
ATOM 6416 N N . TYR C 1 85 ? 35.888 -20.750 63.219 1.00 26.85 77 TYR C N 1
ATOM 6417 C CA . TYR C 1 85 ? 36.012 -22.169 63.543 1.00 35.21 77 TYR C CA 1
ATOM 6418 C C . TYR C 1 85 ? 35.837 -22.344 65.046 1.00 44.68 77 TYR C C 1
ATOM 6419 O O . TYR C 1 85 ? 36.745 -22.062 65.831 1.00 43.78 77 TYR C O 1
ATOM 6428 N N . VAL C 1 86 ? 34.659 -22.814 65.444 1.00 35.98 78 VAL C N 1
ATOM 6429 C CA . VAL C 1 86 ? 34.317 -22.952 66.870 1.00 39.73 78 VAL C CA 1
ATOM 6430 C C . VAL C 1 86 ? 34.866 -24.306 67.306 1.00 36.21 78 VAL C C 1
ATOM 6431 O O . VAL C 1 86 ? 34.172 -25.324 67.348 1.00 33.29 78 VAL C O 1
ATOM 6435 N N . THR C 1 87 ? 36.151 -24.315 67.640 1.00 32.09 79 THR C N 1
ATOM 6436 C CA . THR C 1 87 ? 36.857 -25.538 67.985 1.00 35.75 79 THR C CA 1
ATOM 6437 C C . THR C 1 87 ? 36.677 -25.870 69.465 1.00 45.46 79 THR C C 1
ATOM 6438 O O . THR C 1 87 ? 36.155 -25.077 70.251 1.00 32.77 79 THR C O 1
ATOM 6442 N N . LYS C 1 88 ? 37.112 -27.079 69.833 1.00 42.49 80 LYS C N 1
ATOM 6443 C CA . LYS C 1 88 ? 37.047 -27.518 71.225 1.00 43.12 80 LYS C CA 1
ATOM 6444 C C . LYS C 1 88 ? 37.734 -26.520 72.149 1.00 49.66 80 LYS C C 1
ATOM 6445 O O . LYS C 1 88 ? 37.203 -26.166 73.209 1.00 47.69 80 LYS C O 1
ATOM 6451 N N . GLU C 1 89 ? 38.931 -26.071 71.765 1.00 48.67 81 GLU C N 1
ATOM 6452 C CA . GLU C 1 89 ? 39.667 -25.097 72.566 1.00 49.00 81 GLU C CA 1
ATOM 6453 C C . GLU C 1 89 ? 38.852 -23.828 72.784 1.00 45.30 81 GLU C C 1
ATOM 6454 O O . GLU C 1 89 ? 38.829 -23.277 73.890 1.00 52.21 81 GLU C O 1
ATOM 6460 N N . ARG C 1 90 ? 38.168 -23.354 71.742 1.00 40.56 82 ARG C N 1
ATOM 6461 C CA . ARG C 1 90 ? 37.372 -22.140 71.878 1.00 46.91 82 ARG C CA 1
ATOM 6462 C C . ARG C 1 90 ? 36.119 -22.386 72.714 1.00 47.79 82 ARG C C 1
ATOM 6463 O O . ARG C 1 90 ? 35.679 -21.498 73.456 1.00 43.49 82 ARG C O 1
ATOM 6471 N N . ILE C 1 91 ? 35.520 -23.577 72.593 1.00 47.48 83 ILE C N 1
ATOM 6472 C CA . ILE C 1 91 ? 34.339 -23.918 73.385 1.00 43.97 83 ILE C CA 1
ATOM 6473 C C . ILE C 1 91 ? 34.668 -23.981 74.877 1.00 38.27 83 ILE C C 1
ATOM 6474 O O . ILE C 1 91 ? 33.838 -23.614 75.719 1.00 40.72 83 ILE C O 1
ATOM 6479 N N . ALA C 1 92 ? 35.886 -24.419 75.230 1.00 33.74 84 ALA C N 1
ATOM 6480 C CA . ALA C 1 92 ? 36.323 -24.477 76.625 1.00 46.42 84 ALA C CA 1
ATOM 6481 C C . ALA C 1 92 ? 36.486 -23.100 77.233 1.00 53.42 84 ALA C C 1
ATOM 6482 O O . ALA C 1 92 ? 36.580 -22.977 78.459 1.00 54.37 84 ALA C O 1
ATOM 6484 N N . LYS C 1 93 ? 36.528 -22.084 76.389 1.00 46.98 85 LYS C N 1
ATOM 6485 C CA . LYS C 1 93 ? 36.714 -20.689 76.742 1.00 41.30 85 LYS C CA 1
ATOM 6486 C C . LYS C 1 93 ? 35.421 -19.898 76.749 1.00 50.61 85 LYS C C 1
ATOM 6487 O O . LYS C 1 93 ? 35.437 -18.709 77.085 1.00 45.87 85 LYS C O 1
ATOM 6493 N N . ALA C 1 94 ? 34.297 -20.551 76.449 1.00 46.59 86 ALA C N 1
ATOM 6494 C CA . ALA C 1 94 ? 32.969 -19.944 76.405 1.00 43.93 86 ALA C CA 1
ATOM 6495 C C . ALA C 1 94 ? 32.096 -20.669 77.421 1.00 46.81 86 ALA C C 1
ATOM 6496 O O . ALA C 1 94 ? 31.287 -21.534 77.046 1.00 43.11 86 ALA C O 1
ATOM 6498 N N . PRO C 1 95 ? 32.232 -20.355 78.714 1.00 48.19 87 PRO C N 1
ATOM 6499 C CA . PRO C 1 95 ? 31.554 -21.167 79.741 1.00 44.51 87 PRO C CA 1
ATOM 6500 C C . PRO C 1 95 ? 30.040 -21.006 79.778 1.00 45.85 87 PRO C C 1
ATOM 6501 O O . PRO C 1 95 ? 29.364 -21.875 80.343 1.00 53.01 87 PRO C O 1
ATOM 6505 N N . LYS C 1 96 ? 29.479 -19.937 79.210 1.00 37.40 88 LYS C N 1
ATOM 6506 C CA . LYS C 1 96 ? 28.036 -19.729 79.223 1.00 39.14 88 LYS C CA 1
ATOM 6507 C C . LYS C 1 96 ? 27.423 -19.832 77.829 1.00 45.11 88 LYS C C 1
ATOM 6508 O O . LYS C 1 96 ? 26.291 -19.383 77.617 1.00 39.52 88 LYS C O 1
ATOM 6514 N N . LEU C 1 97 ? 28.141 -20.431 76.882 1.00 42.07 89 LEU C N 1
ATOM 6515 C CA . LEU C 1 97 ? 27.573 -20.696 75.567 1.00 42.71 89 LEU C CA 1
ATOM 6516 C C . LEU C 1 97 ? 26.370 -21.621 75.698 1.00 34.99 89 LEU C C 1
ATOM 6517 O O . LEU C 1 97 ? 26.442 -22.662 76.355 1.00 39.39 89 LEU C O 1
ATOM 6522 N N . LYS C 1 98 ? 25.254 -21.221 75.094 1.00 32.95 90 LYS C N 1
ATOM 6523 C CA . LYS C 1 98 ? 24.045 -22.032 75.059 1.00 38.19 90 LYS C CA 1
ATOM 6524 C C . LYS C 1 98 ? 23.633 -22.458 73.659 1.00 50.97 90 LYS C C 1
ATOM 6525 O O . LYS C 1 98 ? 23.071 -23.544 73.502 1.00 38.94 90 LYS C O 1
ATOM 6531 N N . LEU C 1 99 ? 23.900 -21.640 72.642 1.00 35.97 91 LEU C N 1
ATOM 6532 C CA . LEU C 1 99 ? 23.330 -21.852 71.321 1.00 34.72 91 LEU C CA 1
ATOM 6533 C C . LEU C 1 99 ? 24.304 -21.376 70.252 1.00 44.11 91 LEU C C 1
ATOM 6534 O O . LEU C 1 99 ? 24.928 -20.321 70.395 1.00 41.46 91 LEU C O 1
ATOM 6539 N N . CYS C 1 100 ? 24.430 -22.165 69.186 1.00 43.47 92 CYS C N 1
ATOM 6540 C CA . CYS C 1 100 ? 25.173 -21.783 67.992 1.00 33.87 92 CYS C CA 1
ATOM 6541 C C . CYS C 1 100 ? 24.231 -21.815 66.797 1.00 31.96 92 CYS C C 1
ATOM 6542 O O . CYS C 1 100 ? 23.524 -22.806 66.587 1.00 39.51 92 CYS C O 1
ATOM 6545 N N . VAL C 1 101 ? 24.218 -20.734 66.021 1.00 31.54 93 VAL C N 1
ATOM 6546 C CA . VAL C 1 101 ? 23.360 -20.607 64.849 1.00 28.00 93 VAL C CA 1
ATOM 6547 C C . VAL C 1 101 ? 24.234 -20.310 63.638 1.00 39.58 93 VAL C C 1
ATOM 6548 O O . VAL C 1 101 ? 25.104 -19.434 63.694 1.00 37.18 93 VAL C O 1
ATOM 6552 N N . THR C 1 102 ? 24.002 -21.038 62.549 1.00 33.67 94 THR C N 1
ATOM 6553 C CA . THR C 1 102 ? 24.720 -20.830 61.298 1.00 35.07 94 THR C CA 1
ATOM 6554 C C . THR C 1 102 ? 23.868 -19.970 60.374 1.00 32.22 94 THR C C 1
ATOM 6555 O O . THR C 1 102 ? 22.755 -20.362 60.005 1.00 35.86 94 THR C O 1
ATOM 6559 N N . ALA C 1 103 ? 24.388 -18.799 60.003 1.00 28.23 95 ALA C N 1
ATOM 6560 C CA . ALA C 1 103 ? 23.712 -17.919 59.052 1.00 27.94 95 ALA C CA 1
ATOM 6561 C C . ALA C 1 103 ? 23.905 -18.506 57.657 1.00 36.24 95 ALA C C 1
ATOM 6562 O O . ALA C 1 103 ? 24.761 -18.087 56.874 1.00 28.84 95 ALA C O 1
ATOM 6564 N N . GLY C 1 104 ? 23.080 -19.503 57.349 1.00 34.36 96 GLY C N 1
ATOM 6565 C CA . GLY C 1 104 ? 23.194 -20.245 56.110 1.00 34.54 96 GLY C CA 1
ATOM 6566 C C . GLY C 1 104 ? 23.033 -21.733 56.336 1.00 38.32 96 GLY C C 1
ATOM 6567 O O . GLY C 1 104 ? 22.291 -22.150 57.230 1.00 34.58 96 GLY C O 1
ATOM 6568 N N . VAL C 1 105 ? 23.723 -22.547 55.540 1.00 39.16 97 VAL C N 1
ATOM 6569 C CA . VAL C 1 105 ? 23.638 -24.000 55.644 1.00 40.42 97 VAL C CA 1
ATOM 6570 C C . VAL C 1 105 ? 25.049 -24.565 55.576 1.00 39.08 97 VAL C C 1
ATOM 6571 O O . VAL C 1 105 ? 25.839 -24.179 54.708 1.00 40.13 97 VAL C O 1
ATOM 6575 N N . GLY C 1 106 ? 25.365 -25.477 56.491 1.00 34.23 98 GLY C N 1
ATOM 6576 C CA . GLY C 1 106 ? 26.687 -26.064 56.565 1.00 34.50 98 GLY C CA 1
ATOM 6577 C C . GLY C 1 106 ? 27.382 -25.699 57.859 1.00 40.31 98 GLY C C 1
ATOM 6578 O O . GLY C 1 106 ? 27.800 -24.552 58.041 1.00 46.27 98 GLY C O 1
ATOM 6579 N N . SER C 1 107 ? 27.518 -26.667 58.768 1.00 36.65 99 SER C N 1
ATOM 6580 C CA . SER C 1 107 ? 27.987 -26.401 60.123 1.00 30.28 99 SER C CA 1
ATOM 6581 C C . SER C 1 107 ? 29.202 -27.242 60.491 1.00 36.85 99 SER C C 1
ATOM 6582 O O . SER C 1 107 ? 29.438 -27.498 61.676 1.00 36.74 99 SER C O 1
ATOM 6585 N N . ASP C 1 108 ? 29.979 -27.680 59.499 1.00 36.15 100 ASP C N 1
ATOM 6586 C CA . ASP C 1 108 ? 31.172 -28.467 59.781 1.00 28.82 100 ASP C CA 1
ATOM 6587 C C . ASP C 1 108 ? 32.234 -27.666 60.523 1.00 26.42 100 ASP C C 1
ATOM 6588 O O . ASP C 1 108 ? 33.154 -28.262 61.093 1.00 31.44 100 ASP C O 1
ATOM 6593 N N . HIS C 1 109 ? 32.131 -26.337 60.531 1.00 28.86 101 HIS C N 1
ATOM 6594 C CA . HIS C 1 109 ? 33.128 -25.499 61.185 1.00 32.12 101 HIS C CA 1
ATOM 6595 C C . HIS C 1 109 ? 32.933 -25.400 62.694 1.00 31.42 101 HIS C C 1
ATOM 6596 O O . HIS C 1 109 ? 33.732 -24.733 63.359 1.00 37.15 101 HIS C O 1
ATOM 6603 N N . TYR C 1 110 ? 31.902 -26.033 63.248 1.00 33.45 102 TYR C N 1
ATOM 6604 C CA . TYR C 1 110 ? 31.830 -26.259 64.684 1.00 34.58 102 TYR C CA 1
ATOM 6605 C C . TYR C 1 110 ? 32.419 -27.622 65.019 1.00 35.49 102 TYR C C 1
ATOM 6606 O O . TYR C 1 110 ? 32.440 -28.533 64.187 1.00 40.55 102 TYR C O 1
ATOM 6615 N N . ASP C 1 111 ? 32.897 -27.756 66.254 1.00 39.14 103 ASP C N 1
ATOM 6616 C CA . ASP C 1 111 ? 33.201 -29.072 66.813 1.00 34.65 103 ASP C CA 1
ATOM 6617 C C . ASP C 1 111 ? 31.890 -29.582 67.396 1.00 38.97 103 ASP C C 1
ATOM 6618 O O . ASP C 1 111 ? 31.591 -29.392 68.576 1.00 39.52 103 ASP C O 1
ATOM 6623 N N . LEU C 1 112 ? 31.089 -30.228 66.543 1.00 41.14 104 LEU C N 1
ATOM 6624 C CA . LEU C 1 112 ? 29.748 -30.638 66.945 1.00 45.87 104 LEU C CA 1
ATOM 6625 C C . LEU C 1 112 ? 29.779 -31.632 68.096 1.00 40.57 104 LEU C C 1
ATOM 6626 O O . LEU C 1 112 ? 28.851 -31.662 68.913 1.00 43.81 104 LEU C O 1
ATOM 6631 N N . ASN C 1 113 ? 30.828 -32.451 68.181 1.00 40.79 105 ASN C N 1
ATOM 6632 C CA . ASN C 1 113 ? 30.928 -33.402 69.283 1.00 35.92 105 ASN C CA 1
ATOM 6633 C C . ASN C 1 113 ? 31.175 -32.682 70.603 1.00 47.88 105 ASN C C 1
ATOM 6634 O O . ASN C 1 113 ? 30.505 -32.958 71.604 1.00 43.88 105 ASN C O 1
ATOM 6639 N N . ALA C 1 114 ? 32.127 -31.744 70.618 1.00 44.07 106 ALA C N 1
ATOM 6640 C CA . ALA C 1 114 ? 32.398 -30.980 71.833 1.00 36.42 106 ALA C CA 1
ATOM 6641 C C . ALA C 1 114 ? 31.192 -30.156 72.261 1.00 34.87 106 ALA C C 1
ATOM 6642 O O . ALA C 1 114 ? 31.009 -29.898 73.456 1.00 42.01 106 ALA C O 1
ATOM 6644 N N . LEU C 1 115 ? 30.363 -29.730 71.306 1.00 38.19 107 LEU C N 1
ATOM 6645 C CA . LEU C 1 115 ? 29.158 -28.986 71.655 1.00 39.89 107 LEU C CA 1
ATOM 6646 C C . LEU C 1 115 ? 28.120 -29.897 72.299 1.00 48.49 107 LEU C C 1
ATOM 6647 O O . LEU C 1 115 ? 27.404 -29.481 73.218 1.00 39.95 107 LEU C O 1
ATOM 6652 N N . ASN C 1 116 ? 28.022 -31.143 71.827 1.00 44.44 108 ASN C N 1
ATOM 6653 C CA . ASN C 1 116 ? 27.109 -32.103 72.439 1.00 45.00 108 ASN C CA 1
ATOM 6654 C C . ASN C 1 116 ? 27.488 -32.390 73.887 1.00 42.08 108 ASN C C 1
ATOM 6655 O O . ASN C 1 116 ? 26.613 -32.471 74.759 1.00 47.35 108 ASN C O 1
ATOM 6660 N N . GLU C 1 117 ? 28.786 -32.559 74.163 1.00 47.87 109 GLU C N 1
ATOM 6661 C CA . GLU C 1 117 ? 29.240 -32.817 75.527 1.00 46.20 109 GLU C CA 1
ATOM 6662 C C . GLU C 1 117 ? 28.820 -31.722 76.499 1.00 46.25 109 GLU C C 1
ATOM 6663 O O . GLU C 1 117 ? 28.795 -31.961 77.711 1.00 54.05 109 GLU C O 1
ATOM 6669 N N . ARG C 1 118 ? 28.494 -30.531 75.999 1.00 42.61 110 ARG C N 1
ATOM 6670 C CA . ARG C 1 118 ? 28.054 -29.423 76.832 1.00 42.59 110 ARG C CA 1
ATOM 6671 C C . ARG C 1 118 ? 26.561 -29.153 76.722 1.00 41.69 110 ARG C C 1
ATOM 6672 O O . ARG C 1 118 ? 26.071 -28.199 77.336 1.00 42.19 110 ARG C O 1
ATOM 6680 N N . GLY C 1 119 ? 25.824 -29.964 75.965 1.00 34.02 111 GLY C N 1
ATOM 6681 C CA . GLY C 1 119 ? 24.413 -29.705 75.763 1.00 34.58 111 GLY C CA 1
ATOM 6682 C C . GLY C 1 119 ? 24.107 -28.521 74.876 1.00 40.81 111 GLY C C 1
ATOM 6683 O O . GLY C 1 119 ? 22.980 -28.018 74.898 1.00 42.70 111 GLY C O 1
ATOM 6684 N N . ILE C 1 120 ? 25.082 -28.059 74.091 1.00 41.81 112 ILE C N 1
ATOM 6685 C CA . ILE C 1 120 ? 24.886 -26.883 73.253 1.00 34.43 112 ILE C CA 1
ATOM 6686 C C . ILE C 1 120 ? 23.943 -27.218 72.106 1.00 32.76 112 ILE C C 1
ATOM 6687 O O . ILE C 1 120 ? 24.066 -28.267 71.460 1.00 33.44 112 ILE C O 1
ATOM 6692 N N . ALA C 1 121 ? 22.994 -26.322 71.845 1.00 33.30 113 ALA C N 1
ATOM 6693 C CA . ALA C 1 121 ? 22.111 -26.444 70.695 1.00 28.79 113 ALA C CA 1
ATOM 6694 C C . ALA C 1 121 ? 22.751 -25.803 69.470 1.00 37.30 113 ALA C C 1
ATOM 6695 O O . ALA C 1 121 ? 23.374 -24.742 69.564 1.00 36.26 113 ALA C O 1
ATOM 6697 N N . VAL C 1 122 ? 22.594 -26.456 68.319 1.00 37.34 114 VAL C N 1
ATOM 6698 C CA . VAL C 1 122 ? 23.211 -26.030 67.066 1.00 29.48 114 VAL C CA 1
ATOM 6699 C C . VAL C 1 122 ? 22.134 -26.031 65.989 1.00 27.10 114 VAL C C 1
ATOM 6700 O O . VAL C 1 122 ? 21.531 -27.075 65.712 1.00 30.94 114 VAL C O 1
ATOM 6704 N N . LEU C 1 123 ? 21.894 -24.866 65.384 1.00 30.57 115 LEU C N 1
ATOM 6705 C CA . LEU C 1 123 ? 20.827 -24.694 64.407 1.00 36.49 115 LEU C CA 1
ATOM 6706 C C . LEU C 1 123 ? 21.382 -24.140 63.101 1.00 36.59 115 LEU C C 1
ATOM 6707 O O . LEU C 1 123 ? 22.381 -23.415 63.087 1.00 32.52 115 LEU C O 1
ATOM 6712 N N . GLU C 1 124 ? 20.713 -24.489 62.003 1.00 38.31 116 GLU C N 1
ATOM 6713 C CA . GLU C 1 124 ? 20.970 -23.942 60.677 1.00 32.88 116 GLU C CA 1
ATOM 6714 C C . GLU C 1 124 ? 19.666 -23.414 60.097 1.00 33.72 116 GLU C C 1
ATOM 6715 O O . GLU C 1 124 ? 18.582 -23.651 60.632 1.00 33.72 116 GLU C O 1
ATOM 6721 N N . VAL C 1 125 ? 19.773 -22.692 58.984 1.00 27.89 117 VAL C N 1
ATOM 6722 C CA . VAL C 1 125 ? 18.590 -22.332 58.212 1.00 35.04 117 VAL C CA 1
ATOM 6723 C C . VAL C 1 125 ? 18.480 -23.316 57.054 1.00 44.00 117 VAL C C 1
ATOM 6724 O O . VAL C 1 125 ? 18.610 -22.939 55.884 1.00 30.46 117 VAL C O 1
ATOM 6728 N N . THR C 1 126 ? 18.272 -24.590 57.391 1.00 39.07 118 THR C N 1
ATOM 6729 C CA . THR C 1 126 ? 18.120 -25.670 56.421 1.00 31.26 118 THR C CA 1
ATOM 6730 C C . THR C 1 126 ? 17.188 -25.285 55.278 1.00 27.93 118 THR C C 1
ATOM 6731 O O . THR C 1 126 ? 16.068 -24.818 55.502 1.00 29.48 118 THR C O 1
ATOM 6735 N N . GLY C 1 127 ? 17.665 -25.481 54.050 1.00 30.53 119 GLY C N 1
ATOM 6736 C CA . GLY C 1 127 ? 16.867 -25.247 52.866 1.00 25.87 119 GLY C CA 1
ATOM 6737 C C . GLY C 1 127 ? 16.930 -23.846 52.300 1.00 35.34 119 GLY C C 1
ATOM 6738 O O . GLY C 1 127 ? 16.335 -23.598 51.243 1.00 37.55 119 GLY C O 1
ATOM 6739 N N . SER C 1 128 ? 17.631 -22.923 52.961 1.00 32.34 120 SER C N 1
ATOM 6740 C CA . SER C 1 128 ? 17.673 -21.541 52.496 1.00 27.09 120 SER C CA 1
ATOM 6741 C C . SER C 1 128 ? 18.451 -21.374 51.197 1.00 33.66 120 SER C C 1
ATOM 6742 O O . SER C 1 128 ? 18.209 -20.407 50.467 1.00 34.23 120 SER C O 1
ATOM 6745 N N . ASN C 1 129 ? 19.377 -22.286 50.887 1.00 29.19 121 ASN C N 1
ATOM 6746 C CA . ASN C 1 129 ? 20.226 -22.140 49.711 1.00 45.16 121 ASN C CA 1
ATOM 6747 C C . ASN C 1 129 ? 20.244 -23.373 48.812 1.00 41.06 121 ASN C C 1
ATOM 6748 O O . ASN C 1 129 ? 21.128 -23.477 47.954 1.00 44.81 121 ASN C O 1
ATOM 6753 N N . VAL C 1 130 ? 19.308 -24.310 48.987 1.00 39.14 122 VAL C N 1
ATOM 6754 C CA . VAL C 1 130 ? 19.362 -25.563 48.235 1.00 37.89 122 VAL C CA 1
ATOM 6755 C C . VAL C 1 130 ? 19.273 -25.303 46.735 1.00 30.79 122 VAL C C 1
ATOM 6756 O O . VAL C 1 130 ? 20.005 -25.909 45.943 1.00 30.96 122 VAL C O 1
ATOM 6760 N N . GLN C 1 131 ? 18.379 -24.403 46.318 1.00 33.43 123 GLN C N 1
ATOM 6761 C CA . GLN C 1 131 ? 18.284 -24.065 44.902 1.00 27.29 123 GLN C CA 1
ATOM 6762 C C . GLN C 1 131 ? 19.507 -23.291 44.425 1.00 36.56 123 GLN C C 1
ATOM 6763 O O . GLN C 1 131 ? 19.930 -23.456 43.276 1.00 33.82 123 GLN C O 1
ATOM 6769 N N . SER C 1 132 ? 20.092 -22.457 45.290 1.00 38.67 124 SER C N 1
ATOM 6770 C CA . SER C 1 132 ? 21.206 -21.613 44.870 1.00 37.43 124 SER C CA 1
ATOM 6771 C C . SER C 1 132 ? 22.449 -22.444 44.590 1.00 33.89 124 SER C C 1
ATOM 6772 O O . SER C 1 132 ? 23.161 -22.201 43.609 1.00 31.56 124 SER C O 1
ATOM 6775 N N . VAL C 1 133 ? 22.724 -23.429 45.445 1.00 28.66 125 VAL C N 1
ATOM 6776 C CA . VAL C 1 133 ? 23.873 -24.302 45.240 1.00 32.99 125 VAL C CA 1
ATOM 6777 C C . VAL C 1 133 ? 23.660 -25.187 44.018 1.00 44.03 125 VAL C C 1
ATOM 6778 O O . VAL C 1 133 ? 24.589 -25.419 43.233 1.00 41.13 125 VAL C O 1
ATOM 6782 N N . ALA C 1 134 ? 22.439 -25.699 43.840 1.00 36.61 126 ALA C N 1
ATOM 6783 C CA . ALA C 1 134 ? 22.138 -26.520 42.671 1.00 41.44 126 ALA C CA 1
ATOM 6784 C C . ALA C 1 134 ? 22.371 -25.750 41.377 1.00 36.19 126 ALA C C 1
ATOM 6785 O O . ALA C 1 134 ? 22.887 -26.306 40.400 1.00 30.97 126 ALA C O 1
ATOM 6787 N N . GLU C 1 135 ? 21.991 -24.470 41.347 1.00 31.19 127 GLU C N 1
ATOM 6788 C CA . GLU C 1 135 ? 22.300 -23.635 40.189 1.00 37.58 127 GLU C CA 1
ATOM 6789 C C . GLU C 1 135 ? 23.804 -23.511 39.988 1.00 39.86 127 GLU C C 1
ATOM 6790 O O . GLU C 1 135 ? 24.291 -23.521 38.851 1.00 37.52 127 GLU C O 1
ATOM 6796 N N . HIS C 1 136 ? 24.556 -23.390 41.084 1.00 30.71 128 HIS C N 1
ATOM 6797 C CA . HIS C 1 136 ? 26.003 -23.234 40.980 1.00 37.25 128 HIS C CA 1
ATOM 6798 C C . HIS C 1 136 ? 26.661 -24.505 40.458 1.00 32.77 128 HIS C C 1
ATOM 6799 O O . HIS C 1 136 ? 27.605 -24.440 39.662 1.00 27.28 128 HIS C O 1
ATOM 6806 N N . ALA C 1 137 ? 26.180 -25.670 40.901 1.00 33.17 129 ALA C N 1
ATOM 6807 C CA . ALA C 1 137 ? 26.735 -26.931 40.420 1.00 30.00 129 ALA C CA 1
ATOM 6808 C C . ALA C 1 137 ? 26.459 -27.128 38.934 1.00 37.04 129 ALA C C 1
ATOM 6809 O O . ALA C 1 137 ? 27.332 -27.594 38.192 1.00 37.18 129 ALA C O 1
ATOM 6811 N N . ILE C 1 138 ? 25.250 -26.788 38.484 1.00 29.40 130 ILE C N 1
ATOM 6812 C CA . ILE C 1 138 ? 24.921 -26.909 37.067 1.00 30.38 130 ILE C CA 1
ATOM 6813 C C . ILE C 1 138 ? 25.769 -25.949 36.243 1.00 38.09 130 ILE C C 1
ATOM 6814 O O . ILE C 1 138 ? 26.308 -26.315 35.191 1.00 30.60 130 ILE C O 1
ATOM 6819 N N . MET C 1 139 ? 25.889 -24.702 36.706 1.00 32.56 131 MET C N 1
ATOM 6820 C CA . MET C 1 139 ? 26.755 -23.733 36.042 1.00 33.48 131 MET C CA 1
ATOM 6821 C C . MET C 1 139 ? 28.186 -24.248 35.939 1.00 29.44 131 MET C C 1
ATOM 6822 O O . MET C 1 139 ? 28.831 -24.109 34.893 1.00 27.22 131 MET C O 1
ATOM 6827 N N . THR C 1 140 ? 28.696 -24.849 37.016 1.00 27.81 132 THR C N 1
ATOM 6828 C CA . THR C 1 140 ? 30.059 -25.373 37.009 1.00 30.41 132 THR C CA 1
ATOM 6829 C C . THR C 1 140 ? 30.219 -26.473 35.966 1.00 38.23 132 THR C C 1
ATOM 6830 O O . THR C 1 140 ? 31.178 -26.469 35.186 1.00 37.71 132 THR C O 1
ATOM 6834 N N . MET C 1 141 ? 29.300 -27.444 35.963 1.00 35.87 133 MET C N 1
ATOM 6835 C CA . MET C 1 141 ? 29.288 -28.481 34.934 1.00 35.65 133 MET C CA 1
ATOM 6836 C C . MET C 1 141 ? 29.362 -27.878 33.537 1.00 27.51 133 MET C C 1
ATOM 6837 O O . MET C 1 141 ? 30.222 -28.250 32.729 1.00 27.83 133 MET C O 1
ATOM 6842 N N . LEU C 1 142 ? 28.448 -26.953 33.233 1.00 28.06 134 LEU C N 1
ATOM 6843 C CA . LEU C 1 142 ? 28.410 -26.339 31.910 1.00 23.73 134 LEU C CA 1
ATOM 6844 C C . LEU C 1 142 ? 29.721 -25.632 31.585 1.00 36.58 134 LEU C C 1
ATOM 6845 O O . LEU C 1 142 ? 30.182 -25.662 30.439 1.00 32.88 134 LEU C O 1
ATOM 6850 N N . ILE C 1 143 ? 30.335 -24.992 32.582 1.00 31.34 135 ILE C N 1
ATOM 6851 C CA . ILE C 1 143 ? 31.557 -24.233 32.337 1.00 25.10 135 ILE C CA 1
ATOM 6852 C C . ILE C 1 143 ? 32.710 -25.168 31.991 1.00 31.62 135 ILE C C 1
ATOM 6853 O O . ILE C 1 143 ? 33.498 -24.894 31.078 1.00 24.59 135 ILE C O 1
ATOM 6858 N N . LEU C 1 144 ? 32.822 -26.288 32.704 1.00 26.47 136 LEU C N 1
ATOM 6859 C CA . LEU C 1 144 ? 33.927 -27.211 32.476 1.00 24.98 136 LEU C CA 1
ATOM 6860 C C . LEU C 1 144 ? 33.725 -28.020 31.199 1.00 33.28 136 LEU C C 1
ATOM 6861 O O . LEU C 1 144 ? 34.607 -28.056 30.334 1.00 38.65 136 LEU C O 1
ATOM 6866 N N . LEU C 1 145 ? 32.576 -28.688 31.079 1.00 30.86 137 LEU C N 1
ATOM 6867 C CA . LEU C 1 145 ? 32.281 -29.493 29.896 1.00 30.91 137 LEU C CA 1
ATOM 6868 C C . LEU C 1 145 ? 32.425 -28.690 28.608 1.00 32.21 137 LEU C C 1
ATOM 6869 O O . LEU C 1 145 ? 33.052 -29.146 27.645 1.00 31.26 137 LEU C O 1
ATOM 6874 N N . ARG C 1 146 ? 31.848 -27.491 28.568 1.00 33.31 138 ARG C N 1
ATOM 6875 C CA . ARG C 1 146 ? 31.816 -26.698 27.346 1.00 29.95 138 ARG C CA 1
ATOM 6876 C C . ARG C 1 146 ? 33.047 -25.817 27.165 1.00 31.60 138 ARG C C 1
ATOM 6877 O O . ARG C 1 146 ? 33.111 -25.068 26.184 1.00 21.98 138 ARG C O 1
ATOM 6885 N N . ASN C 1 147 ? 34.017 -25.889 28.080 1.00 30.32 139 ASN C N 1
ATOM 6886 C CA . ASN C 1 147 ? 35.279 -25.153 27.970 1.00 32.53 139 ASN C CA 1
ATOM 6887 C C . ASN C 1 147 ? 35.042 -23.645 27.875 1.00 27.24 139 ASN C C 1
ATOM 6888 O O . ASN C 1 147 ? 35.549 -22.966 26.980 1.00 29.13 139 ASN C O 1
ATOM 6893 N N . TYR C 1 148 ? 34.249 -23.121 28.814 1.00 33.22 140 TYR C N 1
ATOM 6894 C CA . TYR C 1 148 ? 34.001 -21.683 28.850 1.00 31.05 140 TYR C CA 1
ATOM 6895 C C . TYR C 1 148 ? 35.283 -20.905 29.116 1.00 20.49 140 TYR C C 1
ATOM 6896 O O . TYR C 1 148 ? 35.463 -19.797 28.597 1.00 26.83 140 TYR C O 1
ATOM 6905 N N . GLY C 1 149 ? 36.177 -21.462 29.938 1.00 30.29 141 GLY C N 1
ATOM 6906 C CA . GLY C 1 149 ? 37.384 -20.740 30.312 1.00 31.07 141 GLY C CA 1
ATOM 6907 C C . GLY C 1 149 ? 38.206 -20.310 29.113 1.00 38.89 141 GLY C C 1
ATOM 6908 O O . GLY C 1 149 ? 38.565 -19.138 28.978 1.00 36.76 141 GLY C O 1
ATOM 6909 N N . GLU C 1 150 ? 38.514 -21.254 28.222 1.00 30.74 142 GLU C N 1
ATOM 6910 C CA . GLU C 1 150 ? 39.258 -20.901 27.019 1.00 35.50 142 GLU C CA 1
ATOM 6911 C C . GLU C 1 150 ? 38.390 -20.140 26.027 1.00 33.27 142 GLU C C 1
ATOM 6912 O O . GLU C 1 150 ? 38.888 -19.251 25.326 1.00 26.87 142 GLU C O 1
ATOM 6918 N N . GLY C 1 151 ? 37.098 -20.468 25.952 1.00 27.39 143 GLY C N 1
ATOM 6919 C CA . GLY C 1 151 ? 36.205 -19.711 25.091 1.00 26.52 143 GLY C CA 1
ATOM 6920 C C . GLY C 1 151 ? 36.105 -18.255 25.503 1.00 34.27 143 GLY C C 1
ATOM 6921 O O . GLY C 1 151 ? 36.081 -17.358 24.656 1.00 24.76 143 GLY C O 1
ATOM 6922 N N . HIS C 1 152 ? 36.049 -18.001 26.812 1.00 32.15 144 HIS C N 1
ATOM 6923 C CA . HIS C 1 152 ? 36.045 -16.628 27.302 1.00 32.61 144 HIS C CA 1
ATOM 6924 C C . HIS C 1 152 ? 37.418 -15.986 27.148 1.00 26.19 144 HIS C C 1
ATOM 6925 O O . HIS C 1 152 ? 37.521 -14.789 26.856 1.00 26.17 144 HIS C O 1
ATOM 6932 N N . ALA C 1 153 ? 38.483 -16.767 27.344 1.00 23.62 145 ALA C N 1
ATOM 6933 C CA . ALA C 1 153 ? 39.834 -16.229 27.218 1.00 31.06 145 ALA C CA 1
ATOM 6934 C C . ALA C 1 153 ? 40.106 -15.752 25.797 1.00 37.89 145 ALA C C 1
ATOM 6935 O O . ALA C 1 153 ? 40.613 -14.644 25.592 1.00 36.33 145 ALA C O 1
ATOM 6937 N N . GLN C 1 154 ? 39.768 -16.578 24.801 1.00 38.31 146 GLN C N 1
ATOM 6938 C CA . GLN C 1 154 ? 39.968 -16.199 23.404 1.00 30.25 146 GLN C CA 1
ATOM 6939 C C . GLN C 1 154 ? 39.310 -14.861 23.093 1.00 31.10 146 GLN C C 1
ATOM 6940 O O . GLN C 1 154 ? 39.906 -13.996 22.441 1.00 38.70 146 GLN C O 1
ATOM 6946 N N . ALA C 1 155 ? 38.073 -14.674 23.556 1.00 27.09 147 ALA C N 1
ATOM 6947 C CA . ALA C 1 155 ? 37.396 -13.398 23.351 1.00 29.16 147 ALA C CA 1
ATOM 6948 C C . ALA C 1 155 ? 38.076 -12.282 24.134 1.00 31.02 147 ALA C C 1
ATOM 6949 O O . ALA C 1 155 ? 38.144 -11.139 23.665 1.00 34.64 147 ALA C O 1
ATOM 6951 N N . THR C 1 156 ? 38.589 -12.594 25.325 1.00 31.12 148 THR C N 1
ATOM 6952 C CA . THR C 1 156 ? 39.174 -11.560 26.172 1.00 43.91 148 THR C CA 1
ATOM 6953 C C . THR C 1 156 ? 40.523 -11.090 25.636 1.00 32.47 148 THR C C 1
ATOM 6954 O O . THR C 1 156 ? 40.795 -9.884 25.607 1.00 29.55 148 THR C O 1
ATOM 6958 N N . GLN C 1 157 ? 41.376 -12.016 25.191 1.00 36.34 149 GLN C N 1
ATOM 6959 C CA . GLN C 1 157 ? 42.729 -11.671 24.769 1.00 38.33 149 GLN C CA 1
ATOM 6960 C C . GLN C 1 157 ? 42.852 -11.499 23.256 1.00 37.29 149 GLN C C 1
ATOM 6961 O O . GLN C 1 157 ? 43.931 -11.716 22.692 1.00 41.99 149 GLN C O 1
ATOM 6967 N N . GLY C 1 158 ? 41.767 -11.113 22.587 1.00 38.60 150 GLY C N 1
ATOM 6968 C CA . GLY C 1 158 ? 41.853 -10.562 21.248 1.00 37.30 150 GLY C CA 1
ATOM 6969 C C . GLY C 1 158 ? 42.026 -11.539 20.105 1.00 35.04 150 GLY C C 1
ATOM 6970 O O . GLY C 1 158 ? 42.256 -11.096 18.974 1.00 39.41 150 GLY C O 1
ATOM 6971 N N . THR C 1 159 ? 41.928 -12.846 20.344 1.00 26.83 151 THR C N 1
ATOM 6972 C CA . THR C 1 159 ? 42.217 -13.813 19.296 1.00 36.10 151 THR C CA 1
ATOM 6973 C C . THR C 1 159 ? 40.932 -14.496 18.813 1.00 39.32 151 THR C C 1
ATOM 6974 O O . THR C 1 159 ? 39.820 -14.020 19.079 1.00 32.57 151 THR C O 1
ATOM 6978 N N . TRP C 1 160 ? 41.091 -15.614 18.103 1.00 30.68 152 TRP C N 1
ATOM 6979 C CA . TRP C 1 160 ? 39.972 -16.341 17.514 1.00 33.04 152 TRP C CA 1
ATOM 6980 C C . TRP C 1 160 ? 40.399 -17.761 17.162 1.00 34.35 152 TRP C C 1
ATOM 6981 O O . TRP C 1 160 ? 40.341 -18.164 15.996 1.00 33.53 152 TRP C O 1
ATOM 6992 N N . ASP C 1 161 ? 40.834 -18.525 18.164 1.00 28.40 153 ASP C N 1
ATOM 6993 C CA . ASP C 1 161 ? 41.343 -19.880 17.956 1.00 29.35 153 ASP C CA 1
ATOM 6994 C C . ASP C 1 161 ? 40.221 -20.863 18.281 1.00 30.18 153 ASP C C 1
ATOM 6995 O O . ASP C 1 161 ? 40.142 -21.428 19.372 1.00 25.05 153 ASP C O 1
ATOM 7000 N N . ILE C 1 162 ? 39.334 -21.055 17.297 1.00 30.69 154 ILE C N 1
ATOM 7001 C CA . ILE C 1 162 ? 38.166 -21.916 17.479 1.00 30.61 154 ILE C CA 1
ATOM 7002 C C . ILE C 1 162 ? 38.586 -23.317 17.897 1.00 26.01 154 ILE C C 1
ATOM 7003 O O . ILE C 1 162 ? 37.985 -23.922 18.794 1.00 26.84 154 ILE C O 1
ATOM 7008 N N . ALA C 1 163 ? 39.621 -23.858 17.250 1.00 26.48 155 ALA C N 1
ATOM 7009 C CA . ALA C 1 163 ? 40.008 -25.243 17.492 1.00 24.94 155 ALA C CA 1
ATOM 7010 C C . ALA C 1 163 ? 40.518 -25.457 18.910 1.00 23.59 155 ALA C C 1
ATOM 7011 O O . ALA C 1 163 ? 40.318 -26.536 19.478 1.00 27.94 155 ALA C O 1
ATOM 7013 N N . ALA C 1 164 ? 41.177 -24.455 19.496 1.00 31.22 156 ALA C N 1
ATOM 7014 C CA . ALA C 1 164 ? 41.660 -24.601 20.866 1.00 32.30 156 ALA C CA 1
ATOM 7015 C C . ALA C 1 164 ? 40.502 -24.767 21.841 1.00 29.60 156 ALA C C 1
ATOM 7016 O O . ALA C 1 164 ? 40.592 -25.542 22.800 1.00 26.60 156 ALA C O 1
ATOM 7018 N N . VAL C 1 165 ? 39.403 -24.047 21.610 1.00 35.46 157 VAL C N 1
ATOM 7019 C CA . VAL C 1 165 ? 38.219 -24.201 22.450 1.00 29.52 157 VAL C CA 1
ATOM 7020 C C . VAL C 1 165 ? 37.538 -25.537 22.176 1.00 31.71 157 VAL C C 1
ATOM 7021 O O . VAL C 1 165 ? 37.256 -26.311 23.099 1.00 25.65 157 VAL C O 1
ATOM 7025 N N . ALA C 1 166 ? 37.262 -25.826 20.900 1.00 29.18 158 ALA C N 1
ATOM 7026 C CA . ALA C 1 166 ? 36.449 -26.989 20.555 1.00 28.85 158 ALA C CA 1
ATOM 7027 C C . ALA C 1 166 ? 37.158 -28.300 20.873 1.00 30.02 158 ALA C C 1
ATOM 7028 O O . ALA C 1 166 ? 36.496 -29.322 21.087 1.00 29.72 158 ALA C O 1
ATOM 7030 N N . ARG C 1 167 ? 38.492 -28.290 20.913 1.00 33.24 159 ARG C N 1
ATOM 7031 C CA . ARG C 1 167 ? 39.251 -29.507 21.183 1.00 34.36 159 ARG C CA 1
ATOM 7032 C C . ARG C 1 167 ? 38.910 -30.104 22.545 1.00 34.66 159 ARG C C 1
ATOM 7033 O O . ARG C 1 167 ? 39.100 -31.308 22.751 1.00 32.27 159 ARG C O 1
ATOM 7041 N N . ASP C 1 168 ? 38.376 -29.298 23.466 1.00 32.40 160 ASP C N 1
ATOM 7042 C CA . ASP C 1 168 ? 37.987 -29.753 24.796 1.00 40.73 160 ASP C CA 1
ATOM 7043 C C . ASP C 1 168 ? 36.565 -29.314 25.134 1.00 37.20 160 ASP C C 1
ATOM 7044 O O . ASP C 1 168 ? 36.258 -29.023 26.293 1.00 40.29 160 ASP C O 1
ATOM 7049 N N . GLU C 1 169 ? 35.684 -29.260 24.135 1.00 29.86 161 GLU C N 1
ATOM 7050 C CA . GLU C 1 169 ? 34.335 -28.720 24.293 1.00 33.38 161 GLU C CA 1
ATOM 7051 C C . GLU C 1 169 ? 33.314 -29.816 24.012 1.00 32.37 161 GLU C C 1
ATOM 7052 O O . GLU C 1 169 ? 33.181 -30.269 22.869 1.00 30.54 161 GLU C O 1
ATOM 7058 N N . PHE C 1 170 ? 32.591 -30.236 25.049 1.00 33.54 162 PHE C N 1
ATOM 7059 C CA . PHE C 1 170 ? 31.590 -31.288 24.946 1.00 34.83 162 PHE C CA 1
ATOM 7060 C C . PHE C 1 170 ? 30.217 -30.775 25.363 1.00 40.03 162 PHE C C 1
ATOM 7061 O O . PHE C 1 170 ? 30.099 -29.833 26.153 1.00 36.55 162 PHE C O 1
ATOM 7069 N N . ASP C 1 171 ? 29.179 -31.406 24.818 1.00 30.64 163 ASP C N 1
ATOM 7070 C CA . ASP C 1 171 ? 27.809 -31.131 25.226 1.00 32.50 163 ASP C CA 1
ATOM 7071 C C . ASP C 1 171 ? 27.503 -31.760 26.584 1.00 32.32 163 ASP C C 1
ATOM 7072 O O . ASP C 1 171 ? 28.154 -32.712 27.023 1.00 24.61 163 ASP C O 1
ATOM 7077 N N . MET C 1 172 ? 26.485 -31.209 27.250 1.00 30.76 164 MET C N 1
ATOM 7078 C CA . MET C 1 172 ? 25.908 -31.882 28.410 1.00 33.68 164 MET C CA 1
ATOM 7079 C C . MET C 1 172 ? 25.135 -33.126 27.986 1.00 27.89 164 MET C C 1
ATOM 7080 O O . MET C 1 172 ? 25.195 -34.162 28.659 1.00 24.87 164 MET C O 1
ATOM 7085 N N . GLU C 1 173 ? 24.386 -33.021 26.886 1.00 32.82 165 GLU C N 1
ATOM 7086 C CA . GLU C 1 173 ? 23.634 -34.140 26.329 1.00 31.42 165 GLU C CA 1
ATOM 7087 C C . GLU C 1 173 ? 24.480 -35.403 26.232 1.00 35.62 165 GLU C C 1
ATOM 7088 O O . GLU C 1 173 ? 25.661 -35.356 25.877 1.00 35.12 165 GLU C O 1
ATOM 7094 N N . ASP C 1 174 ? 23.862 -36.536 26.570 1.00 35.96 166 ASP C N 1
ATOM 7095 C CA . ASP C 1 174 ? 24.401 -37.882 26.400 1.00 33.03 166 ASP C CA 1
ATOM 7096 C C . ASP C 1 174 ? 25.592 -38.166 27.305 1.00 41.76 166 ASP C C 1
ATOM 7097 O O . ASP C 1 174 ? 26.266 -39.189 27.126 1.00 39.48 166 ASP C O 1
ATOM 7102 N N . ARG C 1 175 ? 25.877 -37.295 28.264 1.00 33.48 167 ARG C N 1
ATOM 7103 C CA . ARG C 1 175 ? 26.873 -37.585 29.281 1.00 32.27 167 ARG C CA 1
ATOM 7104 C C . ARG C 1 175 ? 26.219 -38.296 30.461 1.00 28.93 167 ARG C C 1
ATOM 7105 O O . ARG C 1 175 ? 25.004 -38.229 30.663 1.00 34.35 167 ARG C O 1
ATOM 7113 N N . VAL C 1 176 ? 27.043 -38.987 31.241 1.00 34.49 168 VAL C N 1
ATOM 7114 C CA . VAL C 1 176 ? 26.587 -39.692 32.433 1.00 31.37 168 VAL C CA 1
ATOM 7115 C C . VAL C 1 176 ? 26.952 -38.854 33.649 1.00 33.70 168 VAL C C 1
ATOM 7116 O O . VAL C 1 176 ? 28.131 -38.557 33.880 1.00 31.21 168 VAL C O 1
ATOM 7120 N N . PHE C 1 177 ? 25.942 -38.470 34.424 1.00 36.92 169 PHE C N 1
ATOM 7121 C CA . PHE C 1 177 ? 26.118 -37.661 35.621 1.00 37.59 169 PHE C CA 1
ATOM 7122 C C . PHE C 1 177 ? 25.854 -38.513 36.853 1.00 32.16 169 PHE C C 1
ATOM 7123 O O . PHE C 1 177 ? 24.820 -39.183 36.941 1.00 39.34 169 PHE C O 1
ATOM 7131 N N . ALA C 1 178 ? 26.787 -38.482 37.797 1.00 32.29 170 ALA C N 1
ATOM 7132 C CA . ALA C 1 178 ? 26.685 -39.234 39.037 1.00 35.38 170 ALA C CA 1
ATOM 7133 C C . ALA C 1 178 ? 26.798 -38.276 40.212 1.00 44.54 170 ALA C C 1
ATOM 7134 O O . ALA C 1 178 ? 27.596 -37.336 40.180 1.00 44.24 170 ALA C O 1
ATOM 7136 N N . THR C 1 179 ? 25.986 -38.494 41.240 1.00 41.22 171 THR C N 1
ATOM 7137 C CA . THR C 1 179 ? 25.988 -37.640 42.418 1.00 43.66 171 THR C CA 1
ATOM 7138 C C . THR C 1 179 ? 26.236 -38.482 43.660 1.00 40.26 171 THR C C 1
ATOM 7139 O O . THR C 1 179 ? 25.587 -39.514 43.859 1.00 47.32 171 THR C O 1
ATOM 7143 N N . ILE C 1 180 ? 27.190 -38.047 44.481 1.00 40.24 172 ILE C N 1
ATOM 7144 C CA . ILE C 1 180 ? 27.439 -38.666 45.782 1.00 46.63 172 ILE C CA 1
ATOM 7145 C C . ILE C 1 180 ? 26.577 -37.898 46.780 1.00 52.00 172 ILE C C 1
ATOM 7146 O O . ILE C 1 180 ? 26.981 -36.873 47.330 1.00 51.56 172 ILE C O 1
ATOM 7151 N N . GLY C 1 181 ? 25.368 -38.403 47.010 1.00 44.38 173 GLY C N 1
ATOM 7152 C CA . GLY C 1 181 ? 24.407 -37.708 47.842 1.00 38.54 173 GLY C CA 1
ATOM 7153 C C . GLY C 1 181 ? 23.231 -37.182 47.047 1.00 42.98 173 GLY C C 1
ATOM 7154 O O . GLY C 1 181 ? 23.398 -36.333 46.165 1.00 38.41 173 GLY C O 1
ATOM 7155 N N . ALA C 1 182 ? 22.034 -37.680 47.346 1.00 47.00 174 ALA C N 1
ATOM 7156 C CA . ALA C 1 182 ? 20.809 -37.265 46.675 1.00 49.18 174 ALA C CA 1
ATOM 7157 C C . ALA C 1 182 ? 19.872 -36.560 47.648 1.00 55.74 174 ALA C C 1
ATOM 7158 O O . ALA C 1 182 ? 18.656 -36.766 47.632 1.00 46.22 174 ALA C O 1
ATOM 7160 N N . GLY C 1 183 ? 20.435 -35.716 48.510 1.00 50.36 175 GLY C N 1
ATOM 7161 C CA . GLY C 1 183 ? 19.655 -34.906 49.426 1.00 50.96 175 GLY C CA 1
ATOM 7162 C C . GLY C 1 183 ? 18.997 -33.728 48.741 1.00 44.22 175 GLY C C 1
ATOM 7163 O O . GLY C 1 183 ? 18.685 -33.766 47.546 1.00 45.60 175 GLY C O 1
ATOM 7164 N N . ARG C 1 184 ? 18.782 -32.657 49.511 1.00 48.61 176 ARG C N 1
ATOM 7165 C CA . ARG C 1 184 ? 18.043 -31.510 48.991 1.00 54.70 176 ARG C CA 1
ATOM 7166 C C . ARG C 1 184 ? 18.758 -30.873 47.806 1.00 45.29 176 ARG C C 1
ATOM 7167 O O . ARG C 1 184 ? 18.118 -30.486 46.822 1.00 47.58 176 ARG C O 1
ATOM 7175 N N . ILE C 1 185 ? 20.084 -30.758 47.876 1.00 43.56 177 ILE C N 1
ATOM 7176 C CA . ILE C 1 185 ? 20.832 -30.137 46.788 1.00 48.54 177 ILE C CA 1
ATOM 7177 C C . ILE C 1 185 ? 21.100 -31.143 45.675 1.00 39.17 177 ILE C C 1
ATOM 7178 O O . ILE C 1 185 ? 20.866 -30.859 44.495 1.00 32.66 177 ILE C O 1
ATOM 7183 N N . GLY C 1 186 ? 21.613 -32.321 46.038 1.00 33.20 178 GLY C N 1
ATOM 7184 C CA . GLY C 1 186 ? 21.865 -33.359 45.048 1.00 46.10 178 GLY C CA 1
ATOM 7185 C C . GLY C 1 186 ? 20.666 -33.655 44.171 1.00 40.27 178 GLY C C 1
ATOM 7186 O O . GLY C 1 186 ? 20.763 -33.653 42.941 1.00 38.20 178 GLY C O 1
ATOM 7187 N N . TYR C 1 187 ? 19.516 -33.926 44.795 1.00 35.80 179 TYR C N 1
ATOM 7188 C CA . TYR C 1 187 ? 18.309 -34.215 44.026 1.00 27.68 179 TYR C CA 1
ATOM 7189 C C . TYR C 1 187 ? 17.915 -33.036 43.143 1.00 36.43 179 TYR C C 1
ATOM 7190 O O . TYR C 1 187 ? 17.464 -33.227 42.007 1.00 37.80 179 TYR C O 1
ATOM 7199 N N . ARG C 1 188 ? 18.076 -31.809 43.644 1.00 34.00 180 ARG C N 1
ATOM 7200 C CA . ARG C 1 188 ? 17.771 -30.637 42.831 1.00 40.26 180 ARG C CA 1
ATOM 7201 C C . ARG C 1 188 ? 18.735 -30.480 41.663 1.00 33.03 180 ARG C C 1
ATOM 7202 O O . ARG C 1 188 ? 18.384 -29.838 40.667 1.00 33.66 180 ARG C O 1
ATOM 7210 N N . ILE C 1 189 ? 19.936 -31.050 41.761 1.00 30.91 181 ILE C N 1
ATOM 7211 C CA . ILE C 1 189 ? 20.848 -31.060 40.623 1.00 39.23 181 ILE C CA 1
ATOM 7212 C C . ILE C 1 189 ? 20.353 -32.039 39.567 1.00 29.38 181 ILE C C 1
ATOM 7213 O O . ILE C 1 189 ? 20.299 -31.719 38.374 1.00 35.37 181 ILE C O 1
ATOM 7218 N N . LEU C 1 190 ? 19.997 -33.254 39.996 1.00 35.87 182 LEU C N 1
ATOM 7219 C CA . LEU C 1 190 ? 19.370 -34.226 39.106 1.00 39.49 182 LEU C CA 1
ATOM 7220 C C . LEU C 1 190 ? 18.171 -33.634 38.373 1.00 35.13 182 LEU C C 1
ATOM 7221 O O . LEU C 1 190 ? 18.000 -33.855 37.169 1.00 43.74 182 LEU C O 1
ATOM 7226 N N . GLU C 1 191 ? 17.324 -32.885 39.087 1.00 33.63 183 GLU C N 1
ATOM 7227 C CA . GLU C 1 191 ? 16.123 -32.327 38.469 1.00 33.21 183 GLU C CA 1
ATOM 7228 C C . GLU C 1 191 ? 16.471 -31.389 37.320 1.00 34.96 183 GLU C C 1
ATOM 7229 O O . GLU C 1 191 ? 15.831 -31.426 36.262 1.00 35.70 183 GLU C O 1
ATOM 7235 N N . ARG C 1 192 ? 17.478 -30.539 37.508 1.00 30.67 184 ARG C N 1
ATOM 7236 C CA . ARG C 1 192 ? 17.861 -29.583 36.478 1.00 34.95 184 ARG C CA 1
ATOM 7237 C C . ARG C 1 192 ? 18.678 -30.217 35.361 1.00 28.28 184 ARG C C 1
ATOM 7238 O O . ARG C 1 192 ? 18.857 -29.588 34.312 1.00 31.28 184 ARG C O 1
ATOM 7246 N N . LEU C 1 193 ? 19.170 -31.442 35.559 1.00 30.35 185 LEU C N 1
ATOM 7247 C CA . LEU C 1 193 ? 19.894 -32.156 34.514 1.00 28.16 185 LEU C CA 1
ATOM 7248 C C . LEU C 1 193 ? 18.959 -32.809 33.504 1.00 33.11 185 LEU C C 1
ATOM 7249 O O . LEU C 1 193 ? 19.351 -33.009 32.349 1.00 35.57 185 LEU C O 1
ATOM 7254 N N . ILE C 1 194 ? 17.741 -33.161 33.928 1.00 32.92 186 ILE C N 1
ATOM 7255 C CA . ILE C 1 194 ? 16.839 -33.967 33.103 1.00 35.25 186 ILE C CA 1
ATOM 7256 C C . ILE C 1 194 ? 16.649 -33.343 31.725 1.00 37.57 186 ILE C C 1
ATOM 7257 O O . ILE C 1 194 ? 16.733 -34.025 30.697 1.00 37.37 186 ILE C O 1
ATOM 7262 N N . ALA C 1 195 ? 16.395 -32.034 31.682 1.00 23.18 187 ALA C N 1
ATOM 7263 C CA . ALA C 1 195 ? 16.121 -31.376 30.410 1.00 32.28 187 ALA C CA 1
ATOM 7264 C C . ALA C 1 195 ? 17.357 -31.245 29.530 1.00 29.83 187 ALA C C 1
ATOM 7265 O O . ALA C 1 195 ? 17.227 -30.848 28.367 1.00 31.10 187 ALA C O 1
ATOM 7267 N N . PHE C 1 196 ? 18.542 -31.567 30.046 1.00 33.44 188 PHE C N 1
ATOM 7268 C CA . PHE C 1 196 ? 19.755 -31.576 29.239 1.00 41.34 188 PHE C CA 1
ATOM 7269 C C . PHE C 1 196 ? 19.945 -32.883 28.483 1.00 40.81 188 PHE C C 1
ATOM 7270 O O . PHE C 1 196 ? 20.947 -33.028 27.774 1.00 32.30 188 PHE C O 1
ATOM 7278 N N . ASN C 1 197 ? 19.017 -33.831 28.629 1.00 38.25 189 ASN C N 1
ATOM 7279 C CA . ASN C 1 197 ? 19.035 -35.131 27.968 1.00 37.85 189 ASN C CA 1
ATOM 7280 C C . ASN C 1 197 ? 20.297 -35.916 28.309 1.00 40.56 189 ASN C C 1
ATOM 7281 O O . ASN C 1 197 ? 21.103 -36.207 27.416 1.00 36.65 189 ASN C O 1
ATOM 7286 N N . PRO C 1 198 ? 20.511 -36.274 29.572 1.00 32.98 190 PRO C N 1
ATOM 7287 C CA . PRO C 1 198 ? 21.668 -37.105 29.908 1.00 40.90 190 PRO C CA 1
ATOM 7288 C C . PRO C 1 198 ? 21.488 -38.520 29.384 1.00 41.20 190 PRO C C 1
ATOM 7289 O O . PRO C 1 198 ? 20.378 -38.971 29.092 1.00 35.27 190 PRO C O 1
ATOM 7293 N N . LYS C 1 199 ? 22.611 -39.228 29.262 1.00 37.63 191 LYS C N 1
ATOM 7294 C CA . LYS C 1 199 ? 22.531 -40.646 28.933 1.00 47.65 191 LYS C CA 1
ATOM 7295 C C . LYS C 1 199 ? 22.011 -41.446 30.120 1.00 45.37 191 LYS C C 1
ATOM 7296 O O . LYS C 1 199 ? 21.251 -42.407 29.945 1.00 45.79 191 LYS C O 1
ATOM 7302 N N . LYS C 1 200 ? 22.381 -41.042 31.332 1.00 43.29 192 LYS C N 1
ATOM 7303 C CA . LYS C 1 200 ? 22.016 -41.761 32.544 1.00 41.06 192 LYS C CA 1
ATOM 7304 C C . LYS C 1 200 ? 22.352 -40.893 33.747 1.00 53.31 192 LYS C C 1
ATOM 7305 O O . LYS C 1 200 ? 23.309 -40.114 33.716 1.00 47.63 192 LYS C O 1
ATOM 7311 N N . LEU C 1 201 ? 21.553 -41.036 34.802 1.00 44.56 193 LEU C N 1
ATOM 7312 C CA . LEU C 1 201 ? 21.782 -40.358 36.072 1.00 37.46 193 LEU C CA 1
ATOM 7313 C C . LEU C 1 201 ? 22.025 -41.409 37.145 1.00 35.22 193 LEU C C 1
ATOM 7314 O O . LEU C 1 201 ? 21.186 -42.292 37.353 1.00 40.58 193 LEU C O 1
ATOM 7319 N N . LEU C 1 202 ? 23.170 -41.320 37.812 1.00 33.20 194 LEU C N 1
ATOM 7320 C CA . LEU C 1 202 ? 23.527 -42.226 38.891 1.00 37.71 194 LEU C CA 1
ATOM 7321 C C . LEU C 1 202 ? 23.569 -41.469 40.212 1.00 44.76 194 LEU C C 1
ATOM 7322 O O . LEU C 1 202 ? 23.776 -40.254 40.250 1.00 48.34 194 LEU C O 1
ATOM 7327 N N . TYR C 1 203 ? 23.367 -42.204 41.305 1.00 45.15 195 TYR C N 1
ATOM 7328 C CA . TYR C 1 203 ? 23.456 -41.612 42.631 1.00 46.60 195 TYR C CA 1
ATOM 7329 C C . TYR C 1 203 ? 23.973 -42.652 43.613 1.00 46.99 195 TYR C C 1
ATOM 7330 O O . TYR C 1 203 ? 23.817 -43.858 43.406 1.00 46.95 195 TYR C O 1
ATOM 7339 N N . TYR C 1 204 ? 24.593 -42.166 44.687 1.00 40.47 196 TYR C N 1
ATOM 7340 C CA . TYR C 1 204 ? 25.244 -43.022 45.675 1.00 40.44 196 TYR C CA 1
ATOM 7341 C C . TYR C 1 204 ? 25.049 -42.401 47.051 1.00 57.90 196 TYR C C 1
ATOM 7342 O O . TYR C 1 204 ? 25.585 -41.323 47.329 1.00 48.58 196 TYR C O 1
ATOM 7351 N N . GLN C 1 205 ? 24.274 -43.069 47.902 1.00 56.33 197 GLN C N 1
ATOM 7352 C CA . GLN C 1 205 ? 24.199 -42.720 49.313 1.00 54.21 197 GLN C CA 1
ATOM 7353 C C . GLN C 1 205 ? 23.902 -43.988 50.105 1.00 64.27 197 GLN C C 1
ATOM 7354 O O . GLN C 1 205 ? 23.778 -45.081 49.547 1.00 56.99 197 GLN C O 1
ATOM 7360 N N . ARG C 1 206 ? 23.784 -43.830 51.424 1.00 57.55 198 ARG C N 1
ATOM 7361 C CA . ARG C 1 206 ? 23.639 -44.981 52.308 1.00 53.71 198 ARG C CA 1
ATOM 7362 C C . ARG C 1 206 ? 22.225 -45.551 52.299 1.00 58.25 198 ARG C C 1
ATOM 7363 O O . ARG C 1 206 ? 22.043 -46.740 52.583 1.00 61.20 198 ARG C O 1
ATOM 7371 N N . ASN C 1 207 ? 21.222 -44.736 51.980 1.00 53.22 199 ASN C N 1
ATOM 7372 C CA . ASN C 1 207 ? 19.850 -45.205 51.889 1.00 59.58 199 ASN C CA 1
ATOM 7373 C C . ASN C 1 207 ? 19.312 -44.993 50.480 1.00 63.00 199 ASN C C 1
ATOM 7374 O O . ASN C 1 207 ? 19.693 -44.032 49.806 1.00 64.23 199 ASN C O 1
ATOM 7379 N N . PRO C 1 208 ? 18.425 -45.864 50.007 1.00 56.77 200 PRO C N 1
ATOM 7380 C CA . PRO C 1 208 ? 17.835 -45.652 48.681 1.00 50.90 200 PRO C CA 1
ATOM 7381 C C . PRO C 1 208 ? 16.839 -44.503 48.700 1.00 46.87 200 PRO C C 1
ATOM 7382 O O . PRO C 1 208 ? 16.155 -44.259 49.696 1.00 52.15 200 PRO C O 1
ATOM 7386 N N . LEU C 1 209 ? 16.779 -43.785 47.580 1.00 42.20 201 LEU C N 1
ATOM 7387 C CA . LEU C 1 209 ? 15.848 -42.680 47.439 1.00 44.44 201 LEU C CA 1
ATOM 7388 C C . LEU C 1 209 ? 14.417 -43.167 47.650 1.00 55.70 201 LEU C C 1
ATOM 7389 O O . LEU C 1 209 ? 14.104 -44.336 47.406 1.00 61.82 201 LEU C O 1
ATOM 7394 N N . PRO C 1 210 ? 13.528 -42.296 48.124 1.00 58.48 202 PRO C N 1
ATOM 7395 C CA . PRO C 1 210 ? 12.100 -42.640 48.151 1.00 56.89 202 PRO C CA 1
ATOM 7396 C C . PRO C 1 210 ? 11.592 -42.974 46.755 1.00 53.14 202 PRO C C 1
ATOM 7397 O O . PRO C 1 210 ? 12.231 -42.695 45.738 1.00 55.14 202 PRO C O 1
ATOM 7401 N N . GLU C 1 211 ? 10.408 -43.586 46.711 1.00 52.81 203 GLU C N 1
ATOM 7402 C CA . GLU C 1 211 ? 9.867 -44.049 45.437 1.00 53.11 203 GLU C CA 1
ATOM 7403 C C . GLU C 1 211 ? 9.356 -42.886 44.596 1.00 53.47 203 GLU C C 1
ATOM 7404 O O . GLU C 1 211 ? 9.670 -42.788 43.405 1.00 57.10 203 GLU C O 1
ATOM 7410 N N . GLU C 1 212 ? 8.566 -41.993 45.199 1.00 53.08 204 GLU C N 1
ATOM 7411 C CA . GLU C 1 212 ? 8.023 -40.861 44.456 1.00 54.10 204 GLU C CA 1
ATOM 7412 C C . GLU C 1 212 ? 9.112 -39.915 43.968 1.00 45.65 204 GLU C C 1
ATOM 7413 O O . GLU C 1 212 ? 8.866 -39.124 43.051 1.00 44.12 204 GLU C O 1
ATOM 7419 N N . ALA C 1 213 ? 10.307 -39.978 44.557 1.00 45.06 205 ALA C N 1
ATOM 7420 C CA . ALA C 1 213 ? 11.436 -39.210 44.044 1.00 54.23 205 ALA C CA 1
ATOM 7421 C C . ALA C 1 213 ? 11.991 -39.841 42.774 1.00 53.56 205 ALA C C 1
ATOM 7422 O O . ALA C 1 213 ? 12.237 -39.146 41.781 1.00 48.16 205 ALA C O 1
ATOM 7424 N N . ILE C 1 214 ? 12.205 -41.159 42.797 1.00 53.47 206 ILE C N 1
ATOM 7425 C CA . ILE C 1 214 ? 12.587 -41.885 41.588 1.00 49.03 206 ILE C CA 1
ATOM 7426 C C . ILE C 1 214 ? 11.540 -41.695 40.499 1.00 46.52 206 ILE C C 1
ATOM 7427 O O . ILE C 1 214 ? 11.871 -41.536 39.317 1.00 49.32 206 ILE C O 1
ATOM 7432 N N . ASN C 1 215 ? 10.260 -41.698 40.879 1.00 49.29 207 ASN C N 1
ATOM 7433 C CA . ASN C 1 215 ? 9.194 -41.567 39.891 1.00 45.15 207 ASN C CA 1
ATOM 7434 C C . ASN C 1 215 ? 9.139 -40.166 39.296 1.00 45.35 207 ASN C C 1
ATOM 7435 O O . ASN C 1 215 ? 8.788 -40.011 38.121 1.00 45.36 207 ASN C O 1
ATOM 7440 N N . LYS C 1 216 ? 9.474 -39.139 40.082 1.00 52.23 208 LYS C N 1
ATOM 7441 C CA . LYS C 1 216 ? 9.448 -37.778 39.556 1.00 47.89 208 LYS C CA 1
ATOM 7442 C C . LYS C 1 216 ? 10.509 -37.580 38.480 1.00 43.09 208 LYS C C 1
ATOM 7443 O O . LYS C 1 216 ? 10.239 -36.965 37.441 1.00 34.12 208 LYS C O 1
ATOM 7449 N N . LEU C 1 217 ? 11.721 -38.088 38.712 1.00 34.41 209 LEU C N 1
ATOM 7450 C CA . LEU C 1 217 ? 12.778 -37.970 37.713 1.00 42.30 209 LEU C CA 1
ATOM 7451 C C . LEU C 1 217 ? 12.436 -38.764 36.459 1.00 38.97 209 LEU C C 1
ATOM 7452 O O . LEU C 1 217 ? 12.568 -38.261 35.337 1.00 38.18 209 LEU C O 1
ATOM 7457 N N . ASN C 1 218 ? 11.999 -40.014 36.634 1.00 40.48 210 ASN C N 1
ATOM 7458 C CA . ASN C 1 218 ? 11.622 -40.832 35.487 1.00 42.48 210 ASN C CA 1
ATOM 7459 C C . ASN C 1 218 ? 10.480 -40.195 34.709 1.00 40.07 210 ASN C C 1
ATOM 7460 O O . ASN C 1 218 ? 10.493 -40.188 33.475 1.00 42.73 210 ASN C O 1
ATOM 7465 N N . ALA C 1 219 ? 9.488 -39.643 35.411 1.00 44.32 211 ALA C N 1
ATOM 7466 C CA . ALA C 1 219 ? 8.406 -38.936 34.730 1.00 39.85 211 ALA C CA 1
ATOM 7467 C C . ALA C 1 219 ? 8.931 -37.734 33.959 1.00 41.14 211 ALA C C 1
ATOM 7468 O O . ALA C 1 219 ? 8.530 -37.495 32.813 1.00 42.40 211 ALA C O 1
ATOM 7470 N N . ALA C 1 220 ? 9.834 -36.966 34.571 1.00 42.20 212 ALA C N 1
ATOM 7471 C CA . ALA C 1 220 ? 10.418 -35.820 33.881 1.00 43.02 212 ALA C CA 1
ATOM 7472 C C . ALA C 1 220 ? 11.256 -36.248 32.672 1.00 38.22 212 ALA C C 1
ATOM 7473 O O . ALA C 1 220 ? 11.154 -35.650 31.593 1.00 32.12 212 ALA C O 1
ATOM 7475 N N . SER C 1 221 ? 12.096 -37.279 32.838 1.00 36.93 213 SER C N 1
ATOM 7476 C CA . SER C 1 221 ? 12.879 -37.805 31.723 1.00 40.77 213 SER C CA 1
ATOM 7477 C C . SER C 1 221 ? 11.974 -38.271 30.594 1.00 41.57 213 SER C C 1
ATOM 7478 O O . SER C 1 221 ? 12.221 -37.970 29.414 1.00 35.50 213 SER C O 1
ATOM 7481 N N . LYS C 1 222 ? 10.925 -39.015 30.962 1.00 38.53 214 LYS C N 1
ATOM 7482 C CA . LYS C 1 222 ? 9.957 -39.564 30.029 1.00 45.97 214 LYS C CA 1
ATOM 7483 C C . LYS C 1 222 ? 9.213 -38.435 29.342 1.00 41.27 214 LYS C C 1
ATOM 7484 O O . LYS C 1 222 ? 8.913 -38.518 28.149 1.00 44.49 214 LYS C O 1
ATOM 7490 N N . LEU C 1 223 ? 8.860 -37.385 30.099 1.00 39.64 215 LEU C N 1
ATOM 7491 C CA . LEU C 1 223 ? 8.156 -36.240 29.517 1.00 39.79 215 LEU C CA 1
ATOM 7492 C C . LEU C 1 223 ? 9.074 -35.470 28.564 1.00 46.87 215 LEU C C 1
ATOM 7493 O O . LEU C 1 223 ? 8.738 -35.225 27.397 1.00 40.37 215 LEU C O 1
ATOM 7498 N N . PHE C 1 224 ? 10.243 -35.060 29.061 1.00 49.67 216 PHE C N 1
ATOM 7499 C CA . PHE C 1 224 ? 11.136 -34.209 28.276 1.00 40.40 216 PHE C CA 1
ATOM 7500 C C . PHE C 1 224 ? 11.741 -34.962 27.098 1.00 36.98 216 PHE C C 1
ATOM 7501 O O . PHE C 1 224 ? 11.688 -34.489 25.957 1.00 34.06 216 PHE C O 1
ATOM 7509 N N . ASN C 1 225 ? 12.315 -36.135 27.353 1.00 43.11 217 ASN C N 1
ATOM 7510 C CA . ASN C 1 225 ? 13.167 -36.808 26.386 1.00 41.51 217 ASN C CA 1
ATOM 7511 C C . ASN C 1 225 ? 12.561 -38.092 25.841 1.00 47.59 217 ASN C C 1
ATOM 7512 O O . ASN C 1 225 ? 13.167 -38.720 24.967 1.00 51.73 217 ASN C O 1
ATOM 7517 N N . GLY C 1 226 ? 11.390 -38.500 26.323 1.00 45.62 218 GLY C N 1
ATOM 7518 C CA . GLY C 1 226 ? 10.848 -39.783 25.925 1.00 47.45 218 GLY C CA 1
ATOM 7519 C C . GLY C 1 226 ? 11.646 -40.968 26.414 1.00 38.98 218 GLY C C 1
ATOM 7520 O O . GLY C 1 226 ? 11.502 -42.067 25.874 1.00 42.18 218 GLY C O 1
ATOM 7521 N N . VAL C 1 227 ? 12.491 -40.770 27.422 1.00 42.27 219 VAL C N 1
ATOM 7522 C CA . VAL C 1 227 ? 13.347 -41.818 27.963 1.00 43.58 219 VAL C CA 1
ATOM 7523 C C . VAL C 1 227 ? 12.855 -42.182 29.355 1.00 48.53 219 VAL C C 1
ATOM 7524 O O . VAL C 1 227 ? 12.357 -41.335 30.102 1.00 49.90 219 VAL C O 1
ATOM 7528 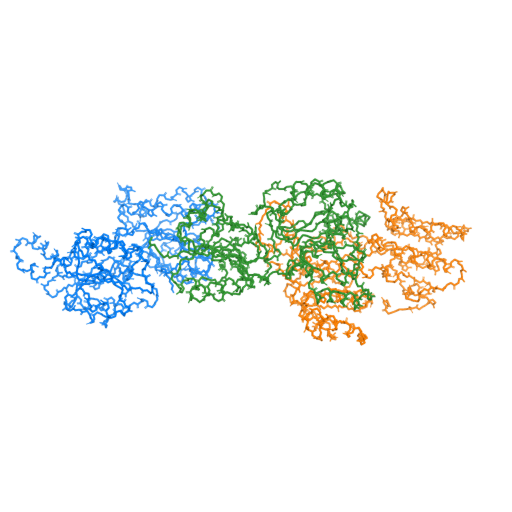N N . ASP C 1 228 ? 13.033 -43.444 29.723 1.00 42.78 220 ASP C N 1
ATOM 7529 C CA . ASP C 1 228 ? 12.573 -43.937 31.011 1.00 44.14 220 ASP C CA 1
ATOM 7530 C C . ASP C 1 228 ? 13.700 -44.586 31.793 1.00 51.09 220 ASP C C 1
ATOM 7531 O O . ASP C 1 228 ? 14.737 -44.965 31.244 1.00 56.21 220 ASP C O 1
ATOM 7536 N N . ASN C 1 229 ? 13.463 -44.689 33.101 1.00 50.55 221 ASN C N 1
ATOM 7537 C CA . ASN C 1 229 ? 14.390 -45.309 34.037 1.00 52.34 221 ASN C CA 1
ATOM 7538 C C . ASN C 1 229 ? 15.770 -44.664 33.933 1.00 58.00 221 ASN C C 1
ATOM 7539 O O . ASN C 1 229 ? 16.795 -45.335 33.793 1.00 59.79 221 ASN C O 1
ATOM 7544 N N . ILE C 1 230 ? 15.785 -43.330 33.994 1.00 52.02 222 ILE C N 1
ATOM 7545 C CA . ILE C 1 230 ? 17.030 -42.592 33.816 1.00 48.82 222 ILE C CA 1
ATOM 7546 C C . ILE C 1 230 ? 17.872 -42.571 35.084 1.00 46.18 222 ILE C C 1
ATOM 7547 O O . ILE C 1 230 ? 19.094 -42.393 35.004 1.00 42.95 222 ILE C O 1
ATOM 7552 N N . ILE C 1 231 ? 17.266 -42.770 36.250 1.00 44.95 223 ILE C N 1
ATOM 7553 C CA . ILE C 1 231 ? 17.989 -42.753 37.514 1.00 47.06 223 ILE C CA 1
ATOM 7554 C C . ILE C 1 231 ? 18.288 -44.188 37.924 1.00 47.88 223 ILE C C 1
ATOM 7555 O O . ILE C 1 231 ? 17.517 -45.114 37.643 1.00 56.88 223 ILE C O 1
ATOM 7560 N N . GLU C 1 232 ? 19.425 -44.377 38.591 1.00 40.99 224 GLU C N 1
ATOM 7561 C CA . GLU C 1 232 ? 19.881 -45.705 38.981 1.00 50.42 224 GLU C CA 1
ATOM 7562 C C . GLU C 1 232 ? 20.847 -45.558 40.145 1.00 52.23 224 GLU C C 1
ATOM 7563 O O . GLU C 1 232 ? 21.745 -44.712 40.102 1.00 51.12 224 GLU C O 1
ATOM 7569 N N . ARG C 1 233 ? 20.660 -46.376 41.176 1.00 47.54 225 ARG C N 1
ATOM 7570 C CA . ARG C 1 233 ? 21.522 -46.345 42.348 1.00 49.34 225 ARG C CA 1
ATOM 7571 C C . ARG C 1 233 ? 22.707 -47.281 42.153 1.00 53.26 225 ARG C C 1
ATOM 7572 O O . ARG C 1 233 ? 22.530 -48.464 41.847 1.00 63.77 225 ARG C O 1
ATOM 7580 N N . VAL C 1 234 ? 23.910 -46.744 42.327 1.00 46.42 226 VAL C N 1
ATOM 7581 C CA . VAL C 1 234 ? 25.131 -47.538 42.391 1.00 45.29 226 VAL C CA 1
ATOM 7582 C C . VAL C 1 234 ? 25.561 -47.613 43.847 1.00 55.11 226 VAL C C 1
ATOM 7583 O O . VAL C 1 234 ? 25.506 -46.613 44.574 1.00 57.17 226 VAL C O 1
ATOM 7587 N N . GLU C 1 235 ? 25.994 -48.799 44.280 1.00 55.99 227 GLU C N 1
ATOM 7588 C CA . GLU C 1 235 ? 26.286 -49.031 45.687 1.00 55.28 227 GLU C CA 1
ATOM 7589 C C . GLU C 1 235 ? 27.770 -49.104 46.006 1.00 59.94 227 GLU C C 1
ATOM 7590 O O . GLU C 1 235 ? 28.138 -48.956 47.176 1.00 63.45 227 GLU C O 1
ATOM 7596 N N . ASN C 1 236 ? 28.624 -49.326 45.013 1.00 50.35 228 ASN C N 1
ATOM 7597 C CA . ASN C 1 236 ? 30.066 -49.259 45.196 1.00 51.16 228 ASN C CA 1
ATOM 7598 C C . ASN C 1 236 ? 30.553 -47.895 44.729 1.00 53.16 228 ASN C C 1
ATOM 7599 O O . ASN C 1 236 ? 30.169 -47.430 43.651 1.00 59.51 228 ASN C O 1
ATOM 7604 N N . LEU C 1 237 ? 31.393 -47.255 45.545 1.00 48.63 229 LEU C N 1
ATOM 7605 C CA . LEU C 1 237 ? 31.844 -45.904 45.225 1.00 56.12 229 LEU C CA 1
ATOM 7606 C C . LEU C 1 237 ? 32.753 -45.899 44.003 1.00 50.49 229 LEU C C 1
ATOM 7607 O O . LEU C 1 237 ? 32.619 -45.036 43.126 1.00 46.80 229 LEU C O 1
ATOM 7612 N N . GLU C 1 238 ? 33.689 -46.849 43.932 1.00 50.73 230 GLU C N 1
ATOM 7613 C CA . GLU C 1 238 ? 34.537 -46.973 42.750 1.00 50.52 230 GLU C CA 1
ATOM 7614 C C . GLU C 1 238 ? 33.706 -47.244 41.502 1.00 46.89 230 GLU C C 1
ATOM 7615 O O . GLU C 1 238 ? 34.020 -46.744 40.416 1.00 53.90 230 GLU C O 1
ATOM 7621 N N . ASP C 1 239 ? 32.638 -48.034 41.640 1.00 54.95 231 ASP C N 1
ATOM 7622 C CA . ASP C 1 239 ? 31.775 -48.327 40.501 1.00 53.09 231 ASP C CA 1
ATOM 7623 C C . ASP C 1 239 ? 31.041 -47.085 40.013 1.00 45.90 231 ASP C C 1
ATOM 7624 O O . ASP C 1 239 ? 30.774 -46.957 38.813 1.00 49.85 231 ASP C O 1
ATOM 7629 N N . LEU C 1 240 ? 30.704 -46.167 40.921 1.00 47.97 232 LEU C N 1
ATOM 7630 C CA . LEU C 1 240 ? 29.983 -44.963 40.523 1.00 45.69 232 LEU C CA 1
ATOM 7631 C C . LEU C 1 240 ? 30.873 -44.029 39.711 1.00 46.42 232 LEU C C 1
ATOM 7632 O O . LEU C 1 240 ? 30.461 -43.517 38.664 1.00 42.61 232 LEU C O 1
ATOM 7637 N N . VAL C 1 241 ? 32.101 -43.797 40.179 1.00 40.17 233 VAL C N 1
ATOM 7638 C CA . VAL C 1 241 ? 32.978 -42.844 39.508 1.00 51.02 233 VAL C CA 1
ATOM 7639 C C . VAL C 1 241 ? 33.629 -43.433 38.263 1.00 49.83 233 VAL C C 1
ATOM 7640 O O . VAL C 1 241 ? 34.092 -42.677 37.400 1.00 50.47 233 VAL C O 1
ATOM 7644 N N . SER C 1 242 ? 33.679 -44.762 38.142 1.00 50.94 234 SER C N 1
ATOM 7645 C CA . SER C 1 242 ? 34.189 -45.373 36.919 1.00 49.09 234 SER C CA 1
ATOM 7646 C C . SER C 1 242 ? 33.257 -45.114 35.741 1.00 48.04 234 SER C C 1
ATOM 7647 O O . SER C 1 242 ? 33.716 -44.823 34.630 1.00 53.23 234 SER C O 1
ATOM 7650 N N . GLN C 1 243 ? 31.947 -45.212 35.966 1.00 41.70 235 GLN C N 1
ATOM 7651 C CA . GLN C 1 243 ? 30.974 -45.127 34.885 1.00 40.90 235 GLN C CA 1
ATOM 7652 C C . GLN C 1 243 ? 30.663 -43.697 34.466 1.00 45.90 235 GLN C C 1
ATOM 7653 O O . GLN C 1 243 ? 30.107 -43.493 33.381 1.00 40.58 235 GLN C O 1
ATOM 7659 N N . ALA C 1 244 ? 31.003 -42.710 35.288 1.00 44.04 236 ALA C N 1
ATOM 7660 C CA . ALA C 1 244 ? 30.488 -41.361 35.112 1.00 36.99 236 ALA C CA 1
ATOM 7661 C C . ALA C 1 244 ? 31.441 -40.486 34.308 1.00 37.10 236 ALA C C 1
ATOM 7662 O O . ALA C 1 244 ? 32.660 -40.676 34.321 1.00 41.40 236 ALA C O 1
ATOM 7664 N N . ASP C 1 245 ? 30.860 -39.518 33.599 1.00 33.17 237 ASP C N 1
ATOM 7665 C CA . ASP C 1 245 ? 31.616 -38.409 33.034 1.00 33.59 237 ASP C CA 1
ATOM 7666 C C . ASP C 1 245 ? 31.705 -37.236 33.997 1.00 43.47 237 ASP C C 1
ATOM 7667 O O . ASP C 1 245 ? 32.699 -36.501 33.984 1.00 29.20 237 ASP C O 1
ATOM 7672 N N . VAL C 1 246 ? 30.681 -37.050 34.830 1.00 41.44 238 VAL C N 1
ATOM 7673 C CA . VAL C 1 246 ? 30.588 -35.935 35.766 1.00 36.86 238 VAL C CA 1
ATOM 7674 C C . VAL C 1 246 ? 30.096 -36.492 37.094 1.00 34.70 238 VAL C C 1
ATOM 7675 O O . VAL C 1 246 ? 29.017 -37.091 37.154 1.00 41.74 238 VAL C O 1
ATOM 7679 N N . VAL C 1 247 ? 30.877 -36.303 38.155 1.00 35.88 239 VAL C N 1
ATOM 7680 C CA . VAL C 1 247 ? 30.457 -36.666 39.502 1.00 43.36 239 VAL C CA 1
ATOM 7681 C C . VAL C 1 247 ? 30.399 -35.397 40.343 1.00 47.79 239 VAL C C 1
ATOM 7682 O O . VAL C 1 247 ? 31.325 -34.576 40.314 1.00 40.24 239 VAL C O 1
ATOM 7686 N N . THR C 1 248 ? 29.275 -35.206 41.029 1.00 46.67 240 THR C N 1
ATOM 7687 C CA . THR C 1 248 ? 29.081 -34.102 41.958 1.00 37.67 240 THR C CA 1
ATOM 7688 C C . THR C 1 248 ? 29.147 -34.619 43.386 1.00 41.83 240 THR C C 1
ATOM 7689 O O . THR C 1 248 ? 28.681 -35.724 43.679 1.00 47.50 240 THR C O 1
ATOM 7693 N N . LEU C 1 249 ? 29.725 -33.817 44.273 1.00 39.89 241 LEU C N 1
ATOM 7694 C CA . LEU C 1 249 ? 29.725 -34.110 45.698 1.00 41.77 241 LEU C CA 1
ATOM 7695 C C . LEU C 1 249 ? 28.627 -33.284 46.357 1.00 40.67 241 LEU C C 1
ATOM 7696 O O . LEU C 1 249 ? 28.632 -32.052 46.265 1.00 37.25 241 LEU C O 1
ATOM 7701 N N . ASN C 1 250 ? 27.686 -33.963 47.006 1.00 43.55 242 ASN C N 1
ATOM 7702 C CA . ASN C 1 250 ? 26.547 -33.300 47.632 1.00 41.37 242 ASN C CA 1
ATOM 7703 C C . ASN C 1 250 ? 26.175 -34.046 48.911 1.00 43.76 242 ASN C C 1
ATOM 7704 O O . ASN C 1 250 ? 25.012 -34.379 49.155 1.00 46.18 242 ASN C O 1
ATOM 7709 N N . CYS C 1 251 ? 27.176 -34.313 49.738 1.00 42.65 243 CYS C N 1
ATOM 7710 C CA . CYS C 1 251 ? 27.038 -34.989 51.015 1.00 57.54 243 CYS C CA 1
ATOM 7711 C C . CYS C 1 251 ? 27.852 -34.218 52.035 1.00 66.89 243 CYS C C 1
ATOM 7712 O O . CYS C 1 251 ? 28.625 -33.322 51.674 1.00 66.03 243 CYS C O 1
ATOM 7715 N N . PRO C 1 252 ? 27.710 -34.525 53.331 1.00 78.15 244 PRO C N 1
ATOM 7716 C CA . PRO C 1 252 ? 28.406 -33.716 54.337 1.00 78.98 244 PRO C CA 1
ATOM 7717 C C . PRO C 1 252 ? 29.658 -34.370 54.900 1.00 74.65 244 PRO C C 1
ATOM 7718 O O . PRO C 1 252 ? 29.938 -35.544 54.638 1.00 64.00 244 PRO C O 1
ATOM 7722 N N . LEU C 1 253 ? 30.416 -33.604 55.685 1.00 75.07 245 LEU C N 1
ATOM 7723 C CA . LEU C 1 253 ? 31.687 -34.060 56.234 1.00 67.24 245 LEU C CA 1
ATOM 7724 C C . LEU C 1 253 ? 31.474 -35.068 57.357 1.00 65.92 245 LEU C C 1
ATOM 7725 O O . LEU C 1 253 ? 31.800 -34.795 58.518 1.00 63.95 245 LEU C O 1
ATOM 7730 N N . TYR C 1 254 ? 30.927 -36.234 57.019 1.00 77.02 246 TYR C N 1
ATOM 7731 C CA . TYR C 1 254 ? 30.605 -37.267 57.997 1.00 74.83 246 TYR C CA 1
ATOM 7732 C C . TYR C 1 254 ? 31.831 -38.059 58.447 1.00 79.99 246 TYR C C 1
ATOM 7733 O O . TYR C 1 254 ? 31.832 -39.293 58.369 1.00 86.84 246 TYR C O 1
ATOM 7742 N N . GLU C 1 255 ? 32.883 -37.363 58.883 1.00 76.48 247 GLU C N 1
ATOM 7743 C CA . GLU C 1 255 ? 34.028 -37.988 59.545 1.00 80.86 247 GLU C CA 1
ATOM 7744 C C . GLU C 1 255 ? 34.766 -38.981 58.654 1.00 74.18 247 GLU C C 1
ATOM 7745 O O . GLU C 1 255 ? 35.853 -38.678 58.152 1.00 74.66 247 GLU C O 1
ATOM 7751 N N . LYS C 1 256 ? 34.191 -40.167 58.448 1.00 81.02 248 LYS C N 1
ATOM 7752 C CA . LYS C 1 256 ? 34.801 -41.123 57.533 1.00 79.42 248 LYS C CA 1
ATOM 7753 C C . LYS C 1 256 ? 34.616 -40.711 56.086 1.00 77.04 248 LYS C C 1
ATOM 7754 O O . LYS C 1 256 ? 35.243 -41.294 55.192 1.00 73.25 248 LYS C O 1
ATOM 7760 N N . SER C 1 257 ? 33.782 -39.711 55.845 1.00 73.49 249 SER C N 1
ATOM 7761 C CA . SER C 1 257 ? 33.767 -39.065 54.549 1.00 68.00 249 SER C CA 1
ATOM 7762 C C . SER C 1 257 ? 34.932 -38.095 54.340 1.00 72.44 249 SER C C 1
ATOM 7763 O O . SER C 1 257 ? 34.971 -37.468 53.278 1.00 66.33 249 SER C O 1
ATOM 7766 N N . LYS C 1 258 ? 35.828 -37.877 55.317 1.00 68.65 250 LYS C N 1
ATOM 7767 C CA . LYS C 1 258 ? 36.962 -37.006 55.029 1.00 70.57 250 LYS C CA 1
ATOM 7768 C C . LYS C 1 258 ? 37.941 -37.619 54.063 1.00 66.09 250 LYS C C 1
ATOM 7769 O O . LYS C 1 258 ? 38.332 -38.772 54.207 1.00 73.00 250 LYS C O 1
ATOM 7775 N N . GLY C 1 259 ? 38.338 -36.820 53.081 1.00 56.44 251 GLY C N 1
ATOM 7776 C CA . GLY C 1 259 ? 39.353 -37.263 52.153 1.00 59.31 251 GLY C CA 1
ATOM 7777 C C . GLY C 1 259 ? 38.951 -38.490 51.389 1.00 46.74 251 GLY C C 1
ATOM 7778 O O . GLY C 1 259 ? 39.817 -39.244 50.946 1.00 59.36 251 GLY C O 1
ATOM 7779 N N . MET C 1 260 ? 37.648 -38.734 51.267 1.00 49.58 252 MET C N 1
ATOM 7780 C CA . MET C 1 260 ? 37.201 -39.914 50.555 1.00 53.77 252 MET C CA 1
ATOM 7781 C C . MET C 1 260 ? 37.609 -39.818 49.097 1.00 50.40 252 MET C C 1
ATOM 7782 O O . MET C 1 260 ? 38.073 -40.802 48.514 1.00 57.77 252 MET C O 1
ATOM 7787 N N . PHE C 1 261 ? 37.497 -38.627 48.507 1.00 47.21 253 PHE C N 1
ATOM 7788 C CA . PHE C 1 261 ? 37.900 -38.405 47.121 1.00 45.96 253 PHE C CA 1
ATOM 7789 C C . PHE C 1 261 ? 39.415 -38.219 47.096 1.00 42.72 253 PHE C C 1
ATOM 7790 O O . PHE C 1 261 ? 39.943 -37.108 47.008 1.00 46.88 253 PHE C O 1
ATOM 7798 N N . ASN C 1 262 ? 40.125 -39.341 47.178 1.00 49.11 254 ASN C N 1
ATOM 7799 C CA . ASN C 1 262 ? 41.570 -39.352 47.323 1.00 51.27 254 ASN C CA 1
ATOM 7800 C C . ASN C 1 262 ? 42.235 -39.758 46.008 1.00 43.72 254 ASN C C 1
ATOM 7801 O O . ASN C 1 262 ? 41.576 -39.923 44.974 1.00 41.41 254 ASN C O 1
ATOM 7806 N N . LYS C 1 263 ? 43.561 -39.915 46.062 1.00 48.02 255 LYS C N 1
ATOM 7807 C CA . LYS C 1 263 ? 44.348 -40.273 44.884 1.00 47.03 255 LYS C CA 1
ATOM 7808 C C . LYS C 1 263 ? 43.806 -41.519 44.192 1.00 53.79 255 LYS C C 1
ATOM 7809 O O . LYS C 1 263 ? 43.680 -41.556 42.963 1.00 49.60 255 LYS C O 1
ATOM 7815 N N . GLU C 1 264 ? 43.486 -42.557 44.969 1.00 52.82 256 GLU C N 1
ATOM 7816 C CA . GLU C 1 264 ? 43.028 -43.811 44.378 1.00 50.47 256 GLU C CA 1
ATOM 7817 C C . GLU C 1 264 ? 41.682 -43.643 43.682 1.00 51.75 256 GLU C C 1
ATOM 7818 O O . GLU C 1 264 ? 41.513 -44.060 42.530 1.00 49.46 256 GLU C O 1
ATOM 7824 N N . LEU C 1 265 ? 40.708 -43.037 44.368 1.00 55.81 257 LEU C N 1
ATOM 7825 C CA . LEU C 1 265 ? 39.373 -42.903 43.792 1.00 44.70 257 LEU C CA 1
ATOM 7826 C C . LEU C 1 265 ? 39.393 -42.051 42.530 1.00 51.85 257 LEU C C 1
ATOM 7827 O O . LEU C 1 265 ? 38.681 -42.344 41.562 1.00 40.29 257 LEU C O 1
ATOM 7832 N N . ILE C 1 266 ? 40.193 -40.982 42.525 1.00 47.39 258 ILE C N 1
ATOM 7833 C CA . ILE C 1 266 ? 40.341 -40.170 41.320 1.00 46.98 258 ILE C CA 1
ATOM 7834 C C . ILE C 1 266 ? 40.886 -41.012 40.174 1.00 43.90 258 ILE C C 1
ATOM 7835 O O . ILE C 1 266 ? 40.437 -40.894 39.026 1.00 42.92 258 ILE C O 1
ATOM 7840 N N . SER C 1 267 ? 41.856 -41.881 40.468 1.00 46.45 259 SER C N 1
ATOM 7841 C CA . SER C 1 267 ? 42.486 -42.689 39.427 1.00 50.20 259 SER C CA 1
ATOM 7842 C C . SER C 1 267 ? 41.492 -43.623 38.747 1.00 53.36 259 SER C C 1
ATOM 7843 O O . SER C 1 267 ? 41.695 -44.005 37.588 1.00 56.49 259 SER C O 1
ATOM 7846 N N . LYS C 1 268 ? 40.418 -44.000 39.439 1.00 54.27 260 LYS C N 1
ATOM 7847 C CA . LYS C 1 268 ? 39.422 -44.898 38.868 1.00 44.24 260 LYS C CA 1
ATOM 7848 C C . LYS C 1 268 ? 38.470 -44.202 37.906 1.00 45.51 260 LYS C C 1
ATOM 7849 O O . LYS C 1 268 ? 37.661 -44.881 37.264 1.00 53.70 260 LYS C O 1
ATOM 7855 N N . MET C 1 269 ? 38.544 -42.882 37.789 1.00 42.09 261 MET C N 1
ATOM 7856 C CA . MET C 1 269 ? 37.707 -42.159 36.846 1.00 48.51 261 MET C CA 1
ATOM 7857 C C . MET C 1 269 ? 38.347 -42.161 35.464 1.00 45.47 261 MET C C 1
ATOM 7858 O O . MET C 1 269 ? 39.567 -42.284 35.321 1.00 43.33 261 MET C O 1
ATOM 7863 N N . LYS C 1 270 ? 37.507 -42.033 34.439 1.00 42.44 262 LYS C N 1
ATOM 7864 C CA . LYS C 1 270 ? 38.016 -41.934 33.078 1.00 48.87 262 LYS C CA 1
ATOM 7865 C C . LYS C 1 270 ? 38.864 -40.679 32.924 1.00 47.73 262 LYS C C 1
ATOM 7866 O O . LYS C 1 270 ? 38.582 -39.641 33.529 1.00 42.36 262 LYS C O 1
ATOM 7872 N N . LYS C 1 271 ? 39.921 -40.782 32.122 1.00 47.15 263 LYS C N 1
ATOM 7873 C CA . LYS C 1 271 ? 40.714 -39.605 31.797 1.00 45.02 263 LYS C CA 1
ATOM 7874 C C . LYS C 1 271 ? 39.842 -38.583 31.080 1.00 41.69 263 LYS C C 1
ATOM 7875 O O . LYS C 1 271 ? 39.092 -38.924 30.161 1.00 39.17 263 LYS C O 1
ATOM 7881 N N . GLY C 1 272 ? 39.935 -37.327 31.507 1.00 32.86 264 GLY C N 1
ATOM 7882 C CA . GLY C 1 272 ? 39.088 -36.291 30.954 1.00 33.62 264 GLY C CA 1
ATOM 7883 C C . GLY C 1 272 ? 37.718 -36.194 31.581 1.00 37.30 264 GLY C C 1
ATOM 7884 O O . GLY C 1 272 ? 36.815 -35.602 30.982 1.00 35.41 264 GLY C O 1
ATOM 7885 N N . SER C 1 273 ? 37.531 -36.767 32.768 1.00 34.74 265 SER C N 1
ATOM 7886 C CA . SER C 1 273 ? 36.273 -36.660 33.489 1.00 35.62 265 SER C CA 1
ATOM 7887 C C . SER C 1 273 ? 36.200 -35.325 34.231 1.00 37.37 265 SER C C 1
ATOM 7888 O O . SER C 1 273 ? 37.109 -34.493 34.165 1.00 35.19 265 SER C O 1
ATOM 7891 N N . TYR C 1 274 ? 35.100 -35.117 34.952 1.00 38.65 266 TYR C N 1
ATOM 7892 C CA . TYR C 1 274 ? 34.824 -33.850 35.613 1.00 35.10 266 TYR C CA 1
ATOM 7893 C C . TYR C 1 274 ? 34.372 -34.097 37.045 1.00 39.71 266 TYR C C 1
ATOM 7894 O O . TYR C 1 274 ? 33.617 -35.036 37.314 1.00 40.36 266 TYR C O 1
ATOM 7903 N N . VAL C 1 275 ? 34.838 -33.248 37.959 1.00 33.54 267 VAL C N 1
ATOM 7904 C CA . VAL C 1 275 ? 34.486 -33.328 39.373 1.00 41.78 267 VAL C CA 1
ATOM 7905 C C . VAL C 1 275 ? 33.934 -31.978 39.801 1.00 42.37 267 VAL C C 1
ATOM 7906 O O . VAL C 1 275 ? 34.629 -30.959 39.698 1.00 39.07 267 VAL C O 1
ATOM 7910 N N . ILE C 1 276 ? 32.693 -31.967 40.276 1.00 40.31 268 ILE C N 1
ATOM 7911 C CA . ILE C 1 276 ? 32.069 -30.781 40.845 1.00 34.23 268 ILE C CA 1
ATOM 7912 C C . ILE C 1 276 ? 31.927 -30.999 42.344 1.00 49.93 268 ILE C C 1
ATOM 7913 O O . ILE C 1 276 ? 31.561 -32.093 42.789 1.00 40.72 268 ILE C O 1
ATOM 7918 N N . ASN C 1 277 ? 32.223 -29.959 43.125 1.00 44.95 269 ASN C N 1
ATOM 7919 C CA . ASN C 1 277 ? 32.142 -30.069 44.584 1.00 42.94 269 ASN C CA 1
ATOM 7920 C C . ASN C 1 277 ? 31.695 -28.714 45.135 1.00 44.53 269 ASN C C 1
ATOM 7921 O O . ASN C 1 277 ? 32.521 -27.858 45.461 1.00 38.39 269 ASN C O 1
ATOM 7926 N N . THR C 1 278 ? 30.381 -28.534 45.225 1.00 41.75 270 THR C N 1
ATOM 7927 C CA . THR C 1 278 ? 29.797 -27.428 45.966 1.00 34.00 270 THR C CA 1
ATOM 7928 C C . THR C 1 278 ? 29.423 -27.824 47.390 1.00 37.31 270 THR C C 1
ATOM 7929 O O . THR C 1 278 ? 28.685 -27.089 48.054 1.00 36.81 270 THR C O 1
ATOM 7933 N N . ALA C 1 279 ? 29.917 -28.966 47.869 1.00 40.98 271 ALA C N 1
ATOM 7934 C CA . ALA C 1 279 ? 29.557 -29.478 49.184 1.00 32.55 271 ALA C CA 1
ATOM 7935 C C . ALA C 1 279 ? 30.545 -28.995 50.236 1.00 45.75 271 ALA C C 1
ATOM 7936 O O . ALA C 1 279 ? 30.354 -27.927 50.825 1.00 40.14 271 ALA C O 1
ATOM 7938 N N . ARG C 1 280 ? 31.597 -29.775 50.484 1.00 33.17 272 ARG C N 1
ATOM 7939 C CA . ARG C 1 280 ? 32.650 -29.392 51.417 1.00 37.30 272 ARG C CA 1
ATOM 7940 C C . ARG C 1 280 ? 34.003 -29.719 50.806 1.00 39.91 272 ARG C C 1
ATOM 7941 O O . ARG C 1 280 ? 34.208 -30.829 50.306 1.00 36.80 272 ARG C O 1
ATOM 7949 N N . GLY C 1 281 ? 34.913 -28.743 50.840 1.00 40.07 273 GLY C N 1
ATOM 7950 C CA . GLY C 1 281 ? 36.242 -28.954 50.289 1.00 36.50 273 GLY C CA 1
ATOM 7951 C C . GLY C 1 281 ? 36.961 -30.139 50.902 1.00 47.46 273 GLY C C 1
ATOM 7952 O O . GLY C 1 281 ? 37.687 -30.860 50.212 1.00 45.89 273 GLY C O 1
ATOM 7953 N N . ALA C 1 282 ? 36.769 -30.358 52.203 1.00 38.15 274 ALA C N 1
ATOM 7954 C CA . ALA C 1 282 ? 37.490 -31.418 52.895 1.00 43.11 274 ALA C CA 1
ATOM 7955 C C . ALA C 1 282 ? 37.000 -32.813 52.524 1.00 42.52 274 ALA C C 1
ATOM 7956 O O . ALA C 1 282 ? 37.606 -33.794 52.962 1.00 40.70 274 ALA C O 1
ATOM 7958 N N . LEU C 1 283 ? 35.935 -32.934 51.729 1.00 43.03 275 LEU C N 1
ATOM 7959 C CA . LEU C 1 283 ? 35.555 -34.244 51.209 1.00 44.54 275 LEU C CA 1
ATOM 7960 C C . LEU C 1 283 ? 36.650 -34.829 50.331 1.00 49.32 275 LEU C C 1
ATOM 7961 O O . LEU C 1 283 ? 36.752 -36.054 50.200 1.00 47.04 275 LEU C O 1
ATOM 7966 N N . THR C 1 284 ? 37.476 -33.977 49.735 1.00 40.81 276 THR C N 1
ATOM 7967 C CA . THR C 1 284 ? 38.547 -34.392 48.846 1.00 46.90 276 THR C CA 1
ATOM 7968 C C . THR C 1 284 ? 39.879 -34.463 49.580 1.00 55.16 276 THR C C 1
ATOM 7969 O O . THR C 1 284 ? 40.053 -33.909 50.668 1.00 52.39 276 THR C O 1
ATOM 7973 N N . ASP C 1 285 ? 40.818 -35.176 48.965 1.00 48.17 277 ASP C N 1
ATOM 7974 C CA . ASP C 1 285 ? 42.239 -35.005 49.228 1.00 42.95 277 ASP C CA 1
ATOM 7975 C C . ASP C 1 285 ? 42.675 -33.810 48.390 1.00 49.14 277 ASP C C 1
ATOM 7976 O O . ASP C 1 285 ? 42.885 -33.951 47.178 1.00 48.98 277 ASP C O 1
ATOM 7981 N N . PRO C 1 286 ? 42.808 -32.622 48.991 1.00 43.62 278 PRO C N 1
ATOM 7982 C CA . PRO C 1 286 ? 42.941 -31.401 48.174 1.00 39.30 278 PRO C CA 1
ATOM 7983 C C . PRO C 1 286 ? 44.140 -31.412 47.243 1.00 42.35 278 PRO C C 1
ATOM 7984 O O . PRO C 1 286 ? 44.034 -30.944 46.102 1.00 38.08 278 PRO C O 1
ATOM 7988 N N . GLN C 1 287 ? 45.281 -31.937 47.693 1.00 39.01 279 GLN C N 1
ATOM 7989 C CA . GLN C 1 287 ? 46.451 -31.994 46.825 1.00 45.29 279 GLN C CA 1
ATOM 7990 C C . GLN C 1 287 ? 46.291 -33.055 45.743 1.00 46.29 279 GLN C C 1
ATOM 7991 O O . GLN C 1 287 ? 46.831 -32.901 44.641 1.00 43.30 279 GLN C O 1
ATOM 7997 N N . ALA C 1 288 ? 45.550 -34.129 46.030 1.00 46.69 280 ALA C N 1
ATOM 7998 C CA . ALA C 1 288 ? 45.276 -35.131 45.005 1.00 46.21 280 ALA C CA 1
ATOM 7999 C C . ALA C 1 288 ? 44.396 -34.561 43.900 1.00 43.86 280 ALA C C 1
ATOM 8000 O O . ALA C 1 288 ? 44.550 -34.922 42.727 1.00 42.55 280 ALA C O 1
ATOM 8002 N N . ILE C 1 289 ? 43.459 -33.680 44.258 1.00 40.86 281 ILE C N 1
ATOM 8003 C CA . ILE C 1 289 ? 42.656 -32.993 43.250 1.00 41.36 281 ILE C CA 1
ATOM 8004 C C . ILE C 1 289 ? 43.546 -32.126 42.368 1.00 41.86 281 ILE C C 1
ATOM 8005 O O . ILE C 1 289 ? 43.458 -32.165 41.134 1.00 42.65 281 ILE C O 1
ATOM 8010 N N . ALA C 1 290 ? 44.414 -31.326 42.993 1.00 37.65 282 ALA C N 1
ATOM 8011 C CA . ALA C 1 290 ? 45.310 -30.452 42.240 1.00 39.80 282 ALA C CA 1
ATOM 8012 C C . ALA C 1 290 ? 46.216 -31.250 41.312 1.00 42.51 282 ALA C C 1
ATOM 8013 O O . ALA C 1 290 ? 46.398 -30.890 40.143 1.00 40.92 282 ALA C O 1
ATOM 8015 N N . ASP C 1 291 ? 46.808 -32.332 41.824 1.00 46.32 283 ASP C N 1
ATOM 8016 C CA . ASP C 1 291 ? 47.652 -33.185 40.992 1.00 37.28 283 ASP C CA 1
ATOM 8017 C C . ASP C 1 291 ? 46.888 -33.713 39.784 1.00 41.86 283 ASP C C 1
ATOM 8018 O O . ASP C 1 291 ? 47.412 -33.722 38.664 1.00 40.42 283 ASP C O 1
ATOM 8023 N N . ALA C 1 292 ? 45.646 -34.151 39.990 1.00 35.23 284 ALA C N 1
ATOM 8024 C CA . ALA C 1 292 ? 44.873 -34.759 38.915 1.00 34.80 284 ALA C CA 1
ATOM 8025 C C . ALA C 1 292 ? 44.335 -33.738 37.924 1.00 37.50 284 ALA C C 1
ATOM 8026 O O . ALA C 1 292 ? 44.082 -34.093 36.767 1.00 42.53 284 ALA C O 1
ATOM 8028 N N . VAL C 1 293 ? 44.146 -32.487 38.346 1.00 40.08 285 VAL C N 1
ATOM 8029 C CA . VAL C 1 293 ? 43.793 -31.436 37.398 1.00 37.16 285 VAL C CA 1
ATOM 8030 C C . VAL C 1 293 ? 45.011 -31.030 36.581 1.00 39.51 285 VAL C C 1
ATOM 8031 O O . VAL C 1 293 ? 44.934 -30.882 35.355 1.00 40.60 285 VAL C O 1
ATOM 8035 N N . ASN C 1 294 ? 46.157 -30.853 37.244 1.00 35.84 286 ASN C N 1
ATOM 8036 C CA . ASN C 1 294 ? 47.353 -30.395 36.548 1.00 38.02 286 ASN C CA 1
ATOM 8037 C C . ASN C 1 294 ? 47.881 -31.451 35.586 1.00 39.75 286 ASN C C 1
ATOM 8038 O O . ASN C 1 294 ? 48.552 -31.113 34.603 1.00 32.93 286 ASN C O 1
ATOM 8043 N N . SER C 1 295 ? 47.592 -32.727 35.847 1.00 39.53 287 SER C N 1
ATOM 8044 C CA . SER C 1 295 ? 47.943 -33.796 34.922 1.00 35.69 287 SER C CA 1
ATOM 8045 C C . SER C 1 295 ? 46.938 -33.951 33.789 1.00 41.72 287 SER C C 1
ATOM 8046 O O . SER C 1 295 ? 47.237 -34.642 32.809 1.00 36.18 287 SER C O 1
ATOM 8049 N N . GLY C 1 296 ? 45.765 -33.330 33.895 1.00 34.28 288 GLY C N 1
ATOM 8050 C CA . GLY C 1 296 ? 44.740 -33.447 32.882 1.00 37.43 288 GLY C CA 1
ATOM 8051 C C . GLY C 1 296 ? 43.814 -34.633 33.028 1.00 38.88 288 GLY C C 1
ATOM 8052 O O . GLY C 1 296 ? 42.938 -34.820 32.174 1.00 41.31 288 GLY C O 1
ATOM 8053 N N . HIS C 1 297 ? 43.978 -35.444 34.077 1.00 42.86 289 HIS C N 1
ATOM 8054 C CA . HIS C 1 297 ? 43.093 -36.589 34.262 1.00 39.50 289 HIS C CA 1
ATOM 8055 C C . HIS C 1 297 ? 41.657 -36.154 34.519 1.00 44.68 289 HIS C C 1
ATOM 8056 O O . HIS C 1 297 ? 40.718 -36.831 34.085 1.00 44.42 289 HIS C O 1
ATOM 8063 N N . ILE C 1 298 ? 41.461 -35.031 35.216 1.00 34.82 290 ILE C N 1
ATOM 8064 C CA . ILE C 1 298 ? 40.132 -34.501 35.489 1.00 37.41 290 ILE C CA 1
ATOM 8065 C C . ILE C 1 298 ? 40.154 -32.983 35.376 1.00 33.91 290 ILE C C 1
ATOM 8066 O O . ILE C 1 298 ? 41.209 -32.346 35.380 1.00 35.33 290 ILE C O 1
ATOM 8071 N N . ALA C 1 299 ? 38.958 -32.413 35.272 1.00 38.08 291 ALA C N 1
ATOM 8072 C CA . ALA C 1 299 ? 38.714 -31.001 35.510 1.00 31.52 291 ALA C CA 1
ATOM 8073 C C . ALA C 1 299 ? 37.925 -30.864 36.806 1.00 35.78 291 ALA C C 1
ATOM 8074 O O . ALA C 1 299 ? 37.177 -31.768 37.188 1.00 37.22 291 ALA C O 1
ATOM 8076 N N . TYR C 1 300 ? 38.092 -29.732 37.485 1.00 37.77 292 TYR C N 1
ATOM 8077 C CA . TYR C 1 300 ? 37.514 -29.568 38.810 1.00 31.85 292 TYR C CA 1
ATOM 8078 C C . TYR C 1 300 ? 36.911 -28.180 38.955 1.00 34.65 292 TYR C C 1
ATOM 8079 O O . TYR C 1 300 ? 37.464 -27.194 38.458 1.00 37.78 292 TYR C O 1
ATOM 8088 N N . GLY C 1 301 ? 35.776 -28.117 39.645 1.00 25.25 293 GLY C N 1
ATOM 8089 C CA . GLY C 1 301 ? 35.095 -26.859 39.879 1.00 31.40 293 GLY C CA 1
ATOM 8090 C C . GLY C 1 301 ? 34.24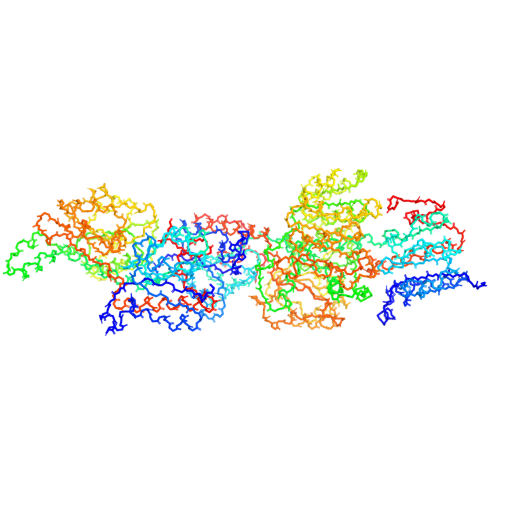2 -26.941 41.125 1.00 41.00 293 GLY C C 1
ATOM 8091 O O . GLY C 1 301 ? 33.820 -28.022 41.549 1.00 37.22 293 GLY C O 1
ATOM 8092 N N . GLY C 1 302 ? 33.990 -25.780 41.706 1.00 39.46 294 GLY C N 1
ATOM 8093 C CA . GLY C 1 302 ? 33.268 -25.703 42.958 1.00 35.43 294 GLY C CA 1
ATOM 8094 C C . GLY C 1 302 ? 33.610 -24.418 43.679 1.00 35.12 294 GLY C C 1
ATOM 8095 O O . GLY C 1 302 ? 34.446 -23.630 43.235 1.00 38.10 294 GLY C O 1
ATOM 8096 N N . ASP C 1 303 ? 32.940 -24.222 44.815 1.00 32.71 295 ASP C N 1
ATOM 8097 C CA . ASP C 1 303 ? 33.120 -23.001 45.584 1.00 36.32 295 ASP C CA 1
ATOM 8098 C C . ASP C 1 303 ? 33.518 -23.226 47.036 1.00 36.96 295 ASP C C 1
ATOM 8099 O O . ASP C 1 303 ? 33.802 -22.249 47.734 1.00 30.86 295 ASP C O 1
ATOM 8104 N N . VAL C 1 304 ? 33.578 -24.466 47.506 1.00 38.56 296 VAL C N 1
ATOM 8105 C CA . VAL C 1 304 ? 33.933 -24.751 48.892 1.00 33.85 296 VAL C CA 1
ATOM 8106 C C . VAL C 1 304 ? 35.389 -25.189 48.952 1.00 43.36 296 VAL C C 1
ATOM 8107 O O . VAL C 1 304 ? 35.885 -25.875 48.049 1.00 39.11 296 VAL C O 1
ATOM 8111 N N . TRP C 1 305 ? 36.074 -24.783 50.011 1.00 37.52 297 TRP C N 1
ATOM 8112 C CA . TRP C 1 305 ? 37.498 -25.015 50.195 1.00 36.73 297 TRP C CA 1
ATOM 8113 C C . TRP C 1 305 ? 37.728 -25.650 51.557 1.00 33.89 297 TRP C C 1
ATOM 8114 O O . TRP C 1 305 ? 36.884 -25.542 52.452 1.00 41.01 297 TRP C O 1
ATOM 8125 N N . PRO C 1 306 ? 38.865 -26.331 51.746 1.00 36.81 298 PRO C N 1
ATOM 8126 C CA . PRO C 1 306 ? 39.116 -26.966 53.051 1.00 36.84 298 PRO C CA 1
ATOM 8127 C C . PRO C 1 306 ? 39.303 -25.969 54.181 1.00 47.03 298 PRO C C 1
ATOM 8128 O O . PRO C 1 306 ? 38.942 -26.273 55.324 1.00 30.34 298 PRO C O 1
ATOM 8132 N N . VAL C 1 307 ? 39.854 -24.791 53.899 1.00 43.86 299 VAL C N 1
ATOM 8133 C CA . VAL C 1 307 ? 40.074 -23.750 54.897 1.00 36.91 299 VAL C CA 1
ATOM 8134 C C . VAL C 1 307 ? 39.600 -22.434 54.303 1.00 43.82 299 VAL C C 1
ATOM 8135 O O . VAL C 1 307 ? 40.008 -22.066 53.196 1.00 35.23 299 VAL C O 1
ATOM 8139 N N . GLN C 1 308 ? 38.733 -21.730 55.029 1.00 34.33 300 GLN C N 1
ATOM 8140 C CA . GLN C 1 308 ? 38.121 -20.515 54.516 1.00 38.37 300 GLN C CA 1
ATOM 8141 C C . GLN C 1 308 ? 38.353 -19.373 55.500 1.00 43.95 300 GLN C C 1
ATOM 8142 O O . GLN C 1 308 ? 38.014 -19.502 56.690 1.00 35.56 300 GLN C O 1
ATOM 8148 N N . PRO C 1 309 ? 38.924 -18.243 55.053 1.00 43.98 301 PRO C N 1
ATOM 8149 C CA . PRO C 1 309 ? 39.291 -17.926 53.664 1.00 32.52 301 PRO C CA 1
ATOM 8150 C C . PRO C 1 309 ? 40.458 -18.775 53.176 1.00 30.59 301 PRO C C 1
ATOM 8151 O O . PRO C 1 309 ? 41.299 -19.196 53.965 1.00 35.13 301 PRO C O 1
ATOM 8155 N N . ALA C 1 310 ? 40.527 -19.046 51.881 1.00 33.01 302 ALA C N 1
ATOM 8156 C CA . ALA C 1 310 ? 41.547 -19.959 51.392 1.00 28.26 302 ALA C CA 1
ATOM 8157 C C . ALA C 1 310 ? 42.904 -19.261 51.361 1.00 36.65 302 ALA C C 1
ATOM 8158 O O . ALA C 1 310 ? 42.981 -18.073 51.037 1.00 30.36 302 ALA C O 1
ATOM 8160 N N . PRO C 1 311 ? 43.977 -19.967 51.716 1.00 37.07 303 PRO C N 1
ATOM 8161 C CA . PRO C 1 311 ? 45.311 -19.362 51.654 1.00 35.29 303 PRO C CA 1
ATOM 8162 C C . PRO C 1 311 ? 45.607 -18.826 50.261 1.00 42.71 303 PRO C C 1
ATOM 8163 O O . PRO C 1 311 ? 45.065 -19.303 49.260 1.00 44.40 303 PRO C O 1
ATOM 8167 N N . LYS C 1 312 ? 46.473 -17.811 50.209 1.00 41.71 304 LYS C N 1
ATOM 8168 C CA . LYS C 1 312 ? 46.870 -17.243 48.925 1.00 40.03 304 LYS C CA 1
ATOM 8169 C C . LYS C 1 312 ? 47.519 -18.297 48.036 1.00 39.59 304 LYS C C 1
ATOM 8170 O O . LYS C 1 312 ? 47.290 -18.323 46.821 1.00 44.04 304 LYS C O 1
ATOM 8176 N N . ASP C 1 313 ? 48.331 -19.173 48.624 1.00 37.29 305 ASP C N 1
ATOM 8177 C CA . ASP C 1 313 ? 49.075 -20.187 47.889 1.00 48.33 305 ASP C CA 1
ATOM 8178 C C . ASP C 1 313 ? 48.305 -21.492 47.701 1.00 40.03 305 ASP C C 1
ATOM 8179 O O . ASP C 1 313 ? 48.913 -22.497 47.318 1.00 40.36 305 ASP C O 1
ATOM 8184 N N . MET C 1 314 ? 47.003 -21.506 47.973 1.00 42.34 306 MET C N 1
ATOM 8185 C CA . MET C 1 314 ? 46.247 -22.752 47.921 1.00 43.62 306 MET C CA 1
ATOM 8186 C C . MET C 1 314 ? 46.279 -23.316 46.502 1.00 34.96 306 MET C C 1
ATOM 8187 O O . MET C 1 314 ? 45.974 -22.592 45.545 1.00 28.44 306 MET C O 1
ATOM 8192 N N . PRO C 1 315 ? 46.653 -24.587 46.323 1.00 37.05 307 PRO C N 1
ATOM 8193 C CA . PRO C 1 315 ? 46.886 -25.106 44.963 1.00 39.80 307 PRO C CA 1
ATOM 8194 C C . PRO C 1 315 ? 45.672 -25.053 44.052 1.00 38.33 307 PRO C C 1
ATOM 8195 O O . PRO C 1 315 ? 45.843 -25.036 42.827 1.00 27.48 307 PRO C O 1
ATOM 8199 N N . TRP C 1 316 ? 44.454 -25.025 44.597 1.00 35.17 308 TRP C N 1
ATOM 8200 C CA . TRP C 1 316 ? 43.272 -24.971 43.744 1.00 32.16 308 TRP C CA 1
ATOM 8201 C C . TRP C 1 316 ? 43.142 -23.640 43.015 1.00 35.47 308 TRP C C 1
ATOM 8202 O O . TRP C 1 316 ? 42.434 -23.569 42.005 1.00 27.92 308 TRP C O 1
ATOM 8213 N N . ARG C 1 317 ? 43.808 -22.589 43.499 1.00 27.83 309 ARG C N 1
ATOM 8214 C CA . ARG C 1 317 ? 43.720 -21.281 42.858 1.00 37.86 309 ARG C CA 1
ATOM 8215 C C . ARG C 1 317 ? 44.486 -21.216 41.542 1.00 31.49 309 ARG C C 1
ATOM 8216 O O . ARG C 1 317 ? 44.252 -20.296 40.751 1.00 34.11 309 ARG C O 1
ATOM 8224 N N . THR C 1 318 ? 45.388 -22.165 41.287 1.00 33.24 310 THR C N 1
ATOM 8225 C CA . THR C 1 318 ? 46.202 -22.151 40.080 1.00 40.80 310 THR C CA 1
ATOM 8226 C C . THR C 1 318 ? 46.174 -23.475 39.329 1.00 36.70 310 THR C C 1
ATOM 8227 O O . THR C 1 318 ? 46.919 -23.630 38.355 1.00 45.99 310 THR C O 1
ATOM 8231 N N . MET C 1 319 ? 45.369 -24.438 39.777 1.00 35.56 311 MET C N 1
ATOM 8232 C CA . MET C 1 319 ? 45.079 -25.638 39.002 1.00 40.86 311 MET C CA 1
ATOM 8233 C C . MET C 1 319 ? 44.718 -25.284 37.565 1.00 41.58 311 MET C C 1
ATOM 8234 O O . MET C 1 319 ? 43.993 -24.318 37.316 1.00 34.84 311 MET C O 1
ATOM 8239 N N . HIS C 1 320 ? 45.221 -26.075 36.620 1.00 40.31 312 HIS C N 1
ATOM 8240 C CA . HIS C 1 320 ? 44.691 -26.052 35.261 1.00 32.84 312 HIS C CA 1
ATOM 8241 C C . HIS C 1 320 ? 45.195 -27.274 34.508 1.00 35.40 312 HIS C C 1
ATOM 8242 O O . HIS C 1 320 ? 46.238 -27.845 34.838 1.00 33.55 312 HIS C O 1
ATOM 8249 N N . ASN C 1 321 ? 44.431 -27.663 33.488 1.00 31.52 313 ASN C N 1
ATOM 8250 C CA . ASN C 1 321 ? 44.822 -28.751 32.612 1.00 36.46 313 ASN C CA 1
ATOM 8251 C C . ASN C 1 321 ? 46.043 -28.350 31.785 1.00 36.40 313 ASN C C 1
ATOM 8252 O O . ASN C 1 321 ? 46.298 -27.161 31.574 1.00 35.31 313 ASN C O 1
ATOM 8257 N N . PRO C 1 322 ? 46.826 -29.330 31.322 1.00 35.37 314 PRO C N 1
ATOM 8258 C CA . PRO C 1 322 ? 48.009 -29.008 30.504 1.00 35.18 314 PRO C CA 1
ATOM 8259 C C . PRO C 1 322 ? 47.717 -28.135 29.296 1.00 36.47 314 PRO C C 1
ATOM 8260 O O . PRO C 1 322 ? 48.597 -27.374 28.871 1.00 47.16 314 PRO C O 1
ATOM 8264 N N . TYR C 1 323 ? 46.511 -28.222 28.725 1.00 35.14 315 TYR C N 1
ATOM 8265 C CA . TYR C 1 323 ? 46.183 -27.449 27.531 1.00 33.82 315 TYR C CA 1
ATOM 8266 C C . TYR C 1 323 ? 46.331 -25.948 27.738 1.00 39.48 315 TYR C C 1
ATOM 8267 O O . TYR C 1 323 ? 46.446 -25.209 26.754 1.00 35.09 315 TYR C O 1
ATOM 8276 N N . GLY C 1 324 ? 46.336 -25.480 28.971 1.00 27.91 316 GLY C N 1
ATOM 8277 C CA . GLY C 1 324 ? 46.430 -24.056 29.221 1.00 36.31 316 GLY C CA 1
ATOM 8278 C C . GLY C 1 324 ? 45.850 -23.666 30.563 1.00 36.51 316 GLY C C 1
ATOM 8279 O O . GLY C 1 324 ? 45.127 -24.417 31.215 1.00 35.66 316 GLY C O 1
ATOM 8280 N N . LYS C 1 325 ? 46.169 -22.462 30.985 1.00 37.38 317 LYS C N 1
ATOM 8281 C CA . LYS C 1 325 ? 45.699 -21.936 32.255 1.00 41.91 317 LYS C CA 1
ATOM 8282 C C . LYS C 1 325 ? 44.199 -21.843 32.412 1.00 38.72 317 LYS C C 1
ATOM 8283 O O . LYS C 1 325 ? 43.673 -21.935 33.502 1.00 40.76 317 LYS C O 1
ATOM 8289 N N . ASP C 1 326 ? 43.516 -21.645 31.311 1.00 34.54 318 ASP C N 1
ATOM 8290 C CA . ASP C 1 326 ? 42.066 -21.523 31.371 1.00 33.81 318 ASP C CA 1
ATOM 8291 C C . ASP C 1 326 ? 41.351 -22.810 30.972 1.00 31.05 318 ASP C C 1
ATOM 8292 O O . ASP C 1 326 ? 40.194 -22.762 30.541 1.00 37.91 318 ASP C O 1
ATOM 8297 N N . TYR C 1 327 ? 42.013 -23.956 31.113 1.00 33.14 319 TYR C N 1
ATOM 8298 C CA . TYR C 1 327 ? 41.415 -25.261 30.860 1.00 28.93 319 TYR C CA 1
ATOM 8299 C C . TYR C 1 327 ? 41.259 -25.998 32.185 1.00 35.24 319 TYR C C 1
ATOM 8300 O O . TYR C 1 327 ? 42.246 -26.218 32.894 1.00 27.73 319 TYR C O 1
ATOM 8309 N N . GLY C 1 328 ? 40.027 -26.378 32.514 1.00 31.86 320 GLY C N 1
ATOM 8310 C CA . GLY C 1 328 ? 39.790 -27.359 33.554 1.00 38.44 320 GLY C CA 1
ATOM 8311 C C . GLY C 1 328 ? 39.681 -26.848 34.974 1.00 37.24 320 GLY C C 1
ATOM 8312 O O . GLY C 1 328 ? 39.590 -27.667 35.896 1.00 25.31 320 GLY C O 1
ATOM 8313 N N . ASN C 1 329 ? 39.694 -25.534 35.190 1.00 33.36 321 ASN C N 1
ATOM 8314 C CA . ASN C 1 329 ? 39.537 -24.956 36.521 1.00 34.20 321 ASN C CA 1
ATOM 8315 C C . ASN C 1 329 ? 38.338 -24.021 36.502 1.00 31.90 321 ASN C C 1
ATOM 8316 O O . ASN C 1 329 ? 38.345 -23.011 35.789 1.00 29.78 321 ASN C O 1
ATOM 8321 N N . ALA C 1 330 ? 37.314 -24.353 37.284 1.00 30.98 322 ALA C N 1
ATOM 8322 C CA . ALA C 1 330 ? 36.149 -23.492 37.474 1.00 29.71 322 ALA C CA 1
ATOM 8323 C C . ALA C 1 330 ? 35.913 -23.229 38.957 1.00 29.67 322 ALA C C 1
ATOM 8324 O O . ALA C 1 330 ? 34.787 -23.293 39.456 1.00 27.51 322 ALA C O 1
ATOM 8326 N N . MET C 1 331 ? 36.987 -22.930 39.685 1.00 32.01 323 MET C N 1
ATOM 8327 C CA . MET C 1 331 ? 36.860 -22.580 41.093 1.00 34.31 323 MET C CA 1
ATOM 8328 C C . MET C 1 331 ? 36.225 -21.203 41.253 1.00 34.24 323 MET C C 1
ATOM 8329 O O . MET C 1 331 ? 36.439 -20.298 40.443 1.00 25.90 323 MET C O 1
ATOM 8334 N N . THR C 1 332 ? 35.425 -21.054 42.307 1.00 31.49 324 THR C N 1
ATOM 8335 C CA . THR C 1 332 ? 35.057 -19.742 42.817 1.00 22.07 324 THR C CA 1
ATOM 8336 C C . THR C 1 332 ? 35.242 -19.711 44.327 1.00 35.88 324 THR C C 1
ATOM 8337 O O . THR C 1 332 ? 35.205 -20.744 44.998 1.00 40.35 324 THR C O 1
ATOM 8341 N N . VAL C 1 333 ? 35.477 -18.506 44.848 1.00 27.95 325 VAL C N 1
ATOM 8342 C CA . VAL C 1 333 ? 35.327 -18.266 46.275 1.00 32.03 325 VAL C CA 1
ATOM 8343 C C . VAL C 1 333 ? 33.908 -18.631 46.717 1.00 31.54 325 VAL C C 1
ATOM 8344 O O . VAL C 1 333 ? 32.960 -18.622 45.921 1.00 28.69 325 VAL C O 1
ATOM 8348 N N . HIS C 1 334 ? 33.765 -18.966 47.997 1.00 25.89 326 HIS C N 1
ATOM 8349 C CA . HIS C 1 334 ? 32.538 -19.569 48.517 1.00 36.07 326 HIS C CA 1
ATOM 8350 C C . HIS C 1 334 ? 31.412 -18.543 48.499 1.00 35.31 326 HIS C C 1
ATOM 8351 O O . HIS C 1 334 ? 31.303 -17.702 49.394 1.00 29.90 326 HIS C O 1
ATOM 8358 N N . VAL C 1 335 ? 30.557 -18.619 47.479 1.00 30.97 327 VAL C N 1
ATOM 8359 C CA . VAL C 1 335 ? 29.536 -17.598 47.260 1.00 27.30 327 VAL C CA 1
ATOM 8360 C C . VAL C 1 335 ? 28.156 -18.162 46.960 1.00 35.41 327 VAL C C 1
ATOM 8361 O O . VAL C 1 335 ? 27.164 -17.419 47.078 1.00 31.04 327 VAL C O 1
ATOM 8365 N N . SER C 1 336 ? 28.015 -19.432 46.566 1.00 30.97 328 SER C N 1
ATOM 8366 C CA . SER C 1 336 ? 26.743 -19.907 46.019 1.00 32.34 328 SER C CA 1
ATOM 8367 C C . SER C 1 336 ? 25.605 -19.738 47.020 1.00 30.47 328 SER C C 1
ATOM 8368 O O . SER C 1 336 ? 24.532 -19.229 46.678 1.00 28.24 328 SER C O 1
ATOM 8371 N N . GLY C 1 337 ? 25.824 -20.156 48.262 1.00 27.31 329 GLY C N 1
ATOM 8372 C CA . GLY C 1 337 ? 24.815 -20.027 49.294 1.00 39.46 329 GLY C CA 1
ATOM 8373 C C . GLY C 1 337 ? 24.529 -18.616 49.762 1.00 38.68 329 GLY C C 1
ATOM 8374 O O . GLY C 1 337 ? 23.635 -18.436 50.593 1.00 32.57 329 GLY C O 1
ATOM 8375 N N . THR C 1 338 ? 25.256 -17.610 49.269 1.00 26.07 330 THR C N 1
ATOM 8376 C CA . THR C 1 338 ? 25.119 -16.246 49.768 1.00 31.38 330 THR C CA 1
ATOM 8377 C C . THR C 1 338 ? 24.760 -15.257 48.661 1.00 28.94 330 THR C C 1
ATOM 8378 O O . THR C 1 338 ? 25.090 -14.071 48.743 1.00 26.73 330 THR C O 1
ATOM 8382 N N . SER C 1 339 ? 24.052 -15.720 47.634 1.00 24.28 331 SER C N 1
ATOM 8383 C CA . SER C 1 339 ? 23.418 -14.790 46.714 1.00 25.04 331 SER C CA 1
ATOM 8384 C C . SER C 1 339 ? 22.410 -13.926 47.468 1.00 23.47 331 SER C C 1
ATOM 8385 O O . SER C 1 339 ? 21.928 -14.287 48.545 1.00 28.89 331 SER C O 1
ATOM 8388 N N . LEU C 1 340 ? 22.102 -12.762 46.892 1.00 28.04 332 LEU C N 1
ATOM 8389 C CA . LEU C 1 340 ? 21.198 -11.824 47.552 1.00 33.49 332 LEU C CA 1
ATOM 8390 C C . LEU C 1 340 ? 19.860 -12.476 47.882 1.00 37.08 332 LEU C C 1
ATOM 8391 O O . LEU C 1 340 ? 19.290 -12.232 48.953 1.00 37.90 332 LEU C O 1
ATOM 8396 N N . ASP C 1 341 ? 19.343 -13.308 46.975 1.00 37.17 333 ASP C N 1
ATOM 8397 C CA . ASP C 1 341 ? 18.099 -14.019 47.252 1.00 31.81 333 ASP C CA 1
ATOM 8398 C C . ASP C 1 341 ? 18.266 -14.989 48.414 1.00 33.29 333 ASP C C 1
ATOM 8399 O O . ASP C 1 341 ? 17.365 -15.134 49.249 1.00 39.84 333 ASP C O 1
ATOM 8404 N N . ALA C 1 342 ? 19.414 -15.668 48.482 1.00 27.75 334 ALA C N 1
ATOM 8405 C CA . ALA C 1 342 ? 19.665 -16.590 49.585 1.00 26.97 334 ALA C CA 1
ATOM 8406 C C . ALA C 1 342 ? 19.856 -15.846 50.900 1.00 36.97 334 ALA C C 1
ATOM 8407 O O . ALA C 1 342 ? 19.368 -16.293 51.946 1.00 37.36 334 ALA C O 1
ATOM 8409 N N . GLN C 1 343 ? 20.565 -14.714 50.870 1.00 29.54 335 GLN C N 1
ATOM 8410 C CA . GLN C 1 343 ? 20.831 -13.970 52.099 1.00 29.69 335 GLN C CA 1
ATOM 8411 C C . GLN C 1 343 ? 19.537 -13.518 52.763 1.00 24.01 335 GLN C C 1
ATOM 8412 O O . GLN C 1 343 ? 19.417 -13.553 53.993 1.00 32.72 335 GLN C O 1
ATOM 8418 N N . ALA C 1 344 ? 18.557 -13.092 51.965 1.00 30.02 336 ALA C N 1
ATOM 8419 C CA . ALA C 1 344 ? 17.256 -12.733 52.519 1.00 25.68 336 ALA C CA 1
ATOM 8420 C C . ALA C 1 344 ? 16.603 -13.924 53.209 1.00 36.92 336 ALA C C 1
ATOM 8421 O O . ALA C 1 344 ? 15.957 -13.769 54.252 1.00 37.23 336 ALA C O 1
ATOM 8423 N N . ARG C 1 345 ? 16.759 -15.122 52.639 1.00 34.87 337 ARG C N 1
ATOM 8424 C CA . ARG C 1 345 ? 16.137 -16.307 53.222 1.00 32.48 337 ARG C CA 1
ATOM 8425 C C . ARG C 1 345 ? 16.761 -16.668 54.565 1.00 31.28 337 ARG C C 1
ATOM 8426 O O . ARG C 1 345 ? 16.048 -16.855 55.557 1.00 33.93 337 ARG C O 1
ATOM 8434 N N . TYR C 1 346 ? 18.091 -16.777 54.626 1.00 26.52 338 TYR C N 1
ATOM 8435 C CA . TYR C 1 346 ? 18.687 -17.264 55.864 1.00 33.38 338 TYR C CA 1
ATOM 8436 C C . TYR C 1 346 ? 18.875 -16.172 56.909 1.00 30.59 338 TYR C C 1
ATOM 8437 O O . TYR C 1 346 ? 19.124 -16.497 58.073 1.00 30.68 338 TYR C O 1
ATOM 8446 N N . ALA C 1 347 ? 18.749 -14.895 56.539 1.00 29.46 339 ALA C N 1
ATOM 8447 C CA . ALA C 1 347 ? 18.685 -13.853 57.559 1.00 38.74 339 ALA C CA 1
ATOM 8448 C C . ALA C 1 347 ? 17.344 -13.893 58.279 1.00 39.55 339 ALA C C 1
ATOM 8449 O O . ALA C 1 347 ? 17.286 -13.784 59.510 1.00 31.91 339 ALA C O 1
ATOM 8451 N N . ASN C 1 348 ? 16.255 -14.045 57.520 1.00 24.94 340 ASN C N 1
ATOM 8452 C CA . ASN C 1 348 ? 14.947 -14.284 58.122 1.00 39.91 340 ASN C CA 1
ATOM 8453 C C . ASN C 1 348 ? 14.963 -15.577 58.930 1.00 42.50 340 ASN C C 1
ATOM 8454 O O . ASN C 1 348 ? 14.350 -15.659 60.002 1.00 39.92 340 ASN C O 1
ATOM 8459 N N . GLY C 1 349 ? 15.705 -16.580 58.458 1.00 37.42 341 GLY C N 1
ATOM 8460 C CA . GLY C 1 349 ? 15.793 -17.832 59.192 1.00 34.47 341 GLY C CA 1
ATOM 8461 C C . GLY C 1 349 ? 16.497 -17.690 60.529 1.00 34.83 341 GLY C C 1
ATOM 8462 O O . GLY C 1 349 ? 16.056 -18.255 61.533 1.00 31.18 341 GLY C O 1
ATOM 8463 N N . VAL C 1 350 ? 17.601 -16.940 60.562 1.00 33.53 342 VAL C N 1
ATOM 8464 C CA . VAL C 1 350 ? 18.294 -16.717 61.828 1.00 33.30 342 VAL C CA 1
ATOM 8465 C C . VAL C 1 350 ? 17.423 -15.900 62.774 1.00 34.17 342 VAL C C 1
ATOM 8466 O O . VAL C 1 350 ? 17.474 -16.087 63.996 1.00 29.48 342 VAL C O 1
ATOM 8470 N N . LYS C 1 351 ? 16.594 -15.005 62.233 1.00 33.20 343 LYS C N 1
ATOM 8471 C CA . LYS C 1 351 ? 15.723 -14.194 63.077 1.00 38.81 343 LYS C CA 1
ATOM 8472 C C . LYS C 1 351 ? 14.682 -15.051 63.787 1.00 44.95 343 LYS C C 1
ATOM 8473 O O . LYS C 1 351 ? 14.399 -14.837 64.972 1.00 36.35 343 LYS C O 1
ATOM 8479 N N . GLN C 1 352 ? 14.099 -16.024 63.081 1.00 41.55 344 GLN C N 1
ATOM 8480 C CA . GLN C 1 352 ? 13.089 -16.879 63.699 1.00 37.21 344 GLN C CA 1
ATOM 8481 C C . GLN C 1 352 ? 13.701 -17.783 64.765 1.00 35.29 344 GLN C C 1
ATOM 8482 O O . GLN C 1 352 ? 13.077 -18.034 65.802 1.00 40.75 344 GLN C O 1
ATOM 8488 N N . ILE C 1 353 ? 14.916 -18.287 64.528 1.00 29.70 345 ILE C N 1
ATOM 8489 C CA . ILE C 1 353 ? 15.576 -19.134 65.518 1.00 29.24 345 ILE C CA 1
ATOM 8490 C C . ILE C 1 353 ? 15.838 -18.350 66.797 1.00 47.07 345 ILE C C 1
ATOM 8491 O O . ILE C 1 353 ? 15.665 -18.867 67.909 1.00 38.90 345 ILE C O 1
ATOM 8496 N N . LEU C 1 354 ? 16.251 -17.088 66.662 1.00 40.45 346 LEU C N 1
ATOM 8497 C CA . LEU C 1 354 ? 16.518 -16.269 67.839 1.00 34.23 346 LEU C CA 1
ATOM 8498 C C . LEU C 1 354 ? 15.225 -15.890 68.551 1.00 30.39 346 LEU C C 1
ATOM 8499 O O . LEU C 1 354 ? 15.179 -15.852 69.786 1.00 35.73 346 LEU C O 1
ATOM 8504 N N . THR C 1 355 ? 14.170 -15.592 67.788 1.00 36.51 347 THR C N 1
ATOM 8505 C CA . THR C 1 355 ? 12.869 -15.302 68.384 1.00 39.14 347 THR C CA 1
ATOM 8506 C C . THR C 1 355 ? 12.389 -16.462 69.248 1.00 47.81 347 THR C C 1
ATOM 8507 O O . THR C 1 355 ? 11.992 -16.268 70.404 1.00 41.12 347 THR C O 1
ATOM 8511 N N . GLU C 1 356 ? 12.403 -17.677 68.693 1.00 42.37 348 GLU C N 1
ATOM 8512 C CA . GLU C 1 356 ? 12.016 -18.858 69.460 1.00 43.33 348 GLU C CA 1
ATOM 8513 C C . GLU C 1 356 ? 12.847 -18.990 70.731 1.00 43.41 348 GLU C C 1
ATOM 8514 O O . GLU C 1 356 ? 12.330 -19.383 71.783 1.00 40.08 348 GLU C O 1
ATOM 8520 N N . TYR C 1 357 ? 14.138 -18.663 70.651 1.00 37.38 349 TYR C N 1
ATOM 8521 C CA . TYR C 1 357 ? 15.020 -18.806 71.804 1.00 35.58 349 TYR C CA 1
ATOM 8522 C C . TYR C 1 357 ? 14.761 -17.715 72.836 1.00 44.63 349 TYR C C 1
ATOM 8523 O O . TYR C 1 357 ? 14.669 -17.993 74.038 1.00 47.72 349 TYR C O 1
ATOM 8532 N N . PHE C 1 358 ? 14.647 -16.462 72.386 1.00 43.59 350 PHE C N 1
ATOM 8533 C CA . PHE C 1 358 ? 14.468 -15.350 73.315 1.00 40.35 350 PHE C CA 1
ATOM 8534 C C . PHE C 1 358 ? 13.135 -15.450 74.047 1.00 48.04 350 PHE C C 1
ATOM 8535 O O . PHE C 1 358 ? 13.072 -15.278 75.270 1.00 40.42 350 PHE C O 1
ATOM 8543 N N . ASP C 1 359 ? 12.056 -15.729 73.314 1.00 45.89 351 ASP C N 1
ATOM 8544 C CA . ASP C 1 359 ? 10.749 -15.938 73.927 1.00 42.35 351 ASP C CA 1
ATOM 8545 C C . ASP C 1 359 ? 10.679 -17.216 74.752 1.00 42.89 351 ASP C C 1
ATOM 8546 O O . ASP C 1 359 ? 9.637 -17.473 75.366 1.00 49.25 351 ASP C O 1
ATOM 8551 N N . LYS C 1 360 ? 11.754 -18.007 74.780 1.00 49.09 352 LYS C N 1
ATOM 8552 C CA . LYS C 1 360 ? 11.822 -19.249 75.553 1.00 52.74 352 LYS C CA 1
ATOM 8553 C C . LYS C 1 360 ? 10.681 -20.202 75.203 1.00 51.95 352 LYS C C 1
ATOM 8554 O O . LYS C 1 360 ? 10.183 -20.940 76.057 1.00 49.61 352 LYS C O 1
ATOM 8560 N N . THR C 1 361 ? 10.262 -20.192 73.939 1.00 43.97 353 THR C N 1
ATOM 8561 C CA . THR C 1 361 ? 9.320 -21.174 73.417 1.00 47.19 353 THR C CA 1
ATOM 8562 C C . THR C 1 361 ? 10.016 -22.311 72.681 1.00 49.17 353 THR C C 1
ATOM 8563 O O . THR C 1 361 ? 9.572 -23.461 72.765 1.00 44.83 353 THR C O 1
ATOM 8567 N N . TYR C 1 362 ? 11.093 -22.005 71.953 1.00 42.43 354 TYR C N 1
ATOM 8568 C CA . TYR C 1 362 ? 11.964 -23.008 71.335 1.00 34.07 354 TYR C CA 1
ATOM 8569 C C . TYR C 1 362 ? 11.218 -23.879 70.328 1.00 36.29 354 TYR C C 1
ATOM 8570 O O . TYR C 1 362 ? 11.498 -25.071 70.187 1.00 32.95 354 TYR C O 1
ATOM 8579 N N . LYS C 1 363 ? 10.263 -23.289 69.615 1.00 40.87 355 LYS C N 1
ATOM 8580 C CA . LYS C 1 363 ? 9.568 -24.015 68.554 1.00 36.67 355 LYS C CA 1
ATOM 8581 C C . LYS C 1 363 ? 10.335 -23.888 67.235 1.00 40.41 355 LYS C C 1
ATOM 8582 O O . LYS C 1 363 ? 9.858 -23.340 66.241 1.00 39.36 355 LYS C O 1
ATOM 8588 N N . TYR C 1 364 ? 11.559 -24.414 67.255 1.00 34.90 356 TYR C N 1
ATOM 8589 C CA . TYR C 1 364 ? 12.384 -24.444 66.057 1.00 34.37 356 TYR C CA 1
ATOM 8590 C C . TYR C 1 364 ? 11.774 -25.376 65.018 1.00 45.82 356 TYR C C 1
ATOM 8591 O O . TYR C 1 364 ? 11.123 -26.371 65.348 1.00 43.68 356 TYR C O 1
ATOM 8600 N N . ARG C 1 365 ? 11.986 -25.043 63.755 1.00 38.58 357 ARG C N 1
ATOM 8601 C CA . ARG C 1 365 ? 11.728 -25.998 62.692 1.00 33.89 357 ARG C CA 1
ATOM 8602 C C . ARG C 1 365 ? 12.650 -27.197 62.885 1.00 43.45 357 ARG C C 1
ATOM 8603 O O . ARG C 1 365 ? 13.875 -27.017 62.963 1.00 40.79 357 ARG C O 1
ATOM 8611 N N . PRO C 1 366 ? 12.119 -28.418 62.987 1.00 39.10 358 PRO C N 1
ATOM 8612 C CA . PRO C 1 366 ? 12.987 -29.567 63.299 1.00 38.49 358 PRO C CA 1
ATOM 8613 C C . PRO C 1 366 ? 14.059 -29.829 62.255 1.00 31.28 358 PRO C C 1
ATOM 8614 O O . PRO C 1 366 ? 15.128 -30.349 62.601 1.00 37.02 358 PRO C O 1
ATOM 8618 N N . GLN C 1 367 ? 13.815 -29.485 60.988 1.00 32.44 359 GLN C N 1
ATOM 8619 C CA . GLN C 1 367 ? 14.853 -29.648 59.977 1.00 37.55 359 GLN C CA 1
ATOM 8620 C C . GLN C 1 367 ? 16.012 -28.683 60.186 1.00 42.94 359 GLN C C 1
ATOM 8621 O O . GLN C 1 367 ? 17.105 -28.921 59.661 1.00 42.23 359 GLN C O 1
ATOM 8627 N N . ASP C 1 368 ? 15.799 -27.605 60.942 1.00 39.62 360 ASP C N 1
ATOM 8628 C CA . ASP C 1 368 ? 16.852 -26.647 61.245 1.00 31.11 360 ASP C CA 1
ATOM 8629 C C . ASP C 1 368 ? 17.796 -27.122 62.339 1.00 35.51 360 ASP C C 1
ATOM 8630 O O . ASP C 1 368 ? 18.874 -26.541 62.498 1.00 37.14 360 ASP C O 1
ATOM 8635 N N . VAL C 1 369 ? 17.429 -28.157 63.086 1.00 37.01 361 VAL C N 1
ATOM 8636 C CA . VAL C 1 369 ? 18.185 -28.572 64.261 1.00 25.63 361 VAL C CA 1
ATOM 8637 C C . VAL C 1 369 ? 19.289 -29.528 63.836 1.00 33.42 361 VAL C C 1
ATOM 8638 O O . VAL C 1 369 ? 19.029 -30.551 63.192 1.00 41.19 361 VAL C O 1
ATOM 8642 N N . ILE C 1 370 ? 20.521 -29.198 64.205 1.00 39.46 362 ILE C N 1
ATOM 8643 C CA . ILE C 1 370 ? 21.681 -30.040 63.939 1.00 31.59 362 ILE C CA 1
ATOM 8644 C C . ILE C 1 370 ? 22.097 -30.804 65.187 1.00 36.45 362 ILE C C 1
ATOM 8645 O O . ILE C 1 370 ? 22.357 -32.006 65.134 1.00 39.52 362 ILE C O 1
ATOM 8650 N N . CYS C 1 371 ? 22.161 -30.113 66.322 1.00 36.42 363 CYS C N 1
ATOM 8651 C CA . CYS C 1 371 ? 22.372 -30.741 67.616 1.00 32.21 363 CYS C CA 1
ATOM 8652 C C . CYS C 1 371 ? 21.448 -30.086 68.630 1.00 41.54 363 CYS C C 1
ATOM 8653 O O . CYS C 1 371 ? 21.113 -28.904 68.514 1.00 37.05 363 CYS C O 1
ATOM 8656 N N . ILE C 1 372 ? 21.044 -30.868 69.630 1.00 33.06 364 ILE C N 1
ATOM 8657 C CA . ILE C 1 372 ? 20.193 -30.377 70.708 1.00 33.15 364 ILE C CA 1
ATOM 8658 C C . ILE C 1 372 ? 20.175 -31.411 71.826 1.00 38.06 364 ILE C C 1
ATOM 8659 O O . ILE C 1 372 ? 20.236 -32.620 71.573 1.00 36.77 364 ILE C O 1
ATOM 8664 N N . ASP C 1 373 ? 20.136 -30.934 73.072 1.00 32.38 365 ASP C N 1
ATOM 8665 C CA . ASP C 1 373 ? 19.991 -31.788 74.251 1.00 33.89 365 ASP C CA 1
ATOM 8666 C C . ASP C 1 373 ? 21.099 -32.837 74.342 1.00 33.72 365 ASP C C 1
ATOM 8667 O O . ASP C 1 373 ? 20.895 -33.924 74.888 1.00 23.61 365 ASP C O 1
ATOM 8672 N N . GLY C 1 374 ? 22.276 -32.521 73.806 1.00 27.88 366 GLY C N 1
ATOM 8673 C CA . GLY C 1 374 ? 23.434 -33.384 73.929 1.00 26.56 366 GLY C CA 1
ATOM 8674 C C . GLY C 1 374 ? 23.594 -34.442 72.860 1.00 30.42 366 GLY C C 1
ATOM 8675 O O . GLY C 1 374 ? 24.497 -35.279 72.978 1.00 31.51 366 GLY C O 1
ATOM 8676 N N . HIS C 1 375 ? 22.759 -34.436 71.824 1.00 26.03 367 HIS C N 1
ATOM 8677 C CA . HIS C 1 375 ? 22.816 -35.458 70.789 1.00 33.78 367 HIS C CA 1
ATOM 8678 C C . HIS C 1 375 ? 22.666 -34.810 69.421 1.00 32.84 367 HIS C C 1
ATOM 8679 O O . HIS C 1 375 ? 22.122 -33.712 69.286 1.00 38.14 367 HIS C O 1
ATOM 8686 N N . TYR C 1 376 ? 23.163 -35.507 68.401 1.00 37.90 368 TYR C N 1
ATOM 8687 C CA . TYR C 1 376 ? 22.861 -35.119 67.032 1.00 35.42 368 TYR C CA 1
ATOM 8688 C C . TYR C 1 376 ? 21.366 -35.262 66.777 1.00 33.78 368 TYR C C 1
ATOM 8689 O O . TYR C 1 376 ? 20.693 -36.113 67.363 1.00 34.20 368 TYR C O 1
ATOM 8698 N N . ALA C 1 377 ? 20.842 -34.416 65.892 1.00 36.11 369 ALA C N 1
ATOM 8699 C CA . ALA C 1 377 ? 19.419 -34.416 65.579 1.00 33.19 369 ALA C CA 1
ATOM 8700 C C . ALA C 1 377 ? 19.187 -34.517 64.078 1.00 33.68 369 ALA C C 1
ATOM 8701 O O . ALA C 1 377 ? 18.150 -34.078 63.573 1.00 44.36 369 ALA C O 1
ATOM 8703 N N . THR C 1 378 ? 20.136 -35.104 63.355 1.00 38.47 370 THR C N 1
ATOM 8704 C CA . THR C 1 378 ? 20.066 -35.154 61.903 1.00 50.42 370 THR C CA 1
ATOM 8705 C C . THR C 1 378 ? 21.078 -36.168 61.396 1.00 41.14 370 THR C C 1
ATOM 8706 O O . THR C 1 378 ? 22.017 -36.546 62.103 1.00 40.51 370 THR C O 1
ATOM 8710 N N . THR C 1 379 ? 20.863 -36.610 60.160 1.00 58.75 371 THR C N 1
ATOM 8711 C CA . THR C 1 379 ? 21.804 -37.473 59.464 1.00 61.84 371 THR C CA 1
ATOM 8712 C C . THR C 1 379 ? 22.863 -36.689 58.703 1.00 68.03 371 THR C C 1
ATOM 8713 O O . THR C 1 379 ? 23.835 -37.285 58.227 1.00 65.53 371 THR C O 1
ATOM 8717 N N . SER C 1 380 ? 22.695 -35.372 58.580 1.00 66.73 372 SER C N 1
ATOM 8718 C CA . SER C 1 380 ? 23.616 -34.521 57.838 1.00 63.21 372 SER C CA 1
ATOM 8719 C C . SER C 1 380 ? 24.932 -34.271 58.562 1.00 59.21 372 SER C C 1
ATOM 8720 O O . SER C 1 380 ? 25.791 -33.592 57.998 1.00 54.61 372 SER C O 1
ATOM 8723 N N . TYR C 1 381 ? 25.117 -34.764 59.785 1.00 61.60 373 TYR C N 1
ATOM 8724 C CA . TYR C 1 381 ? 26.377 -34.581 60.495 1.00 56.20 373 TYR C CA 1
ATOM 8725 C C . TYR C 1 381 ? 26.555 -35.721 61.487 1.00 64.17 373 TYR C C 1
ATOM 8726 O O . TYR C 1 381 ? 25.589 -36.369 61.899 1.00 66.48 373 TYR C O 1
ATOM 8735 N N . GLY C 1 382 ? 27.807 -35.961 61.866 1.00 66.13 374 GLY C N 1
ATOM 8736 C CA . GLY C 1 382 ? 28.126 -37.031 62.794 1.00 62.27 374 GLY C CA 1
ATOM 8737 C C . GLY C 1 382 ? 29.601 -37.370 62.882 1.00 75.20 374 GLY C C 1
ATOM 8738 O O . GLY C 1 382 ? 29.983 -38.372 63.488 1.00 73.10 374 GLY C O 1
#

Secondary structure (DSSP, 8-state):
--PPEEEEE-B--HHHHHH-TT-TTBTTTGGG-HHHHHHTT-EEEEES---STTTSHHHHT-TTEEEEEE-TTS---B-HHHHTT-TT--EEEESSS--TTB-HHHHHTTT-EEE--TTSSHHHHHHHHHHHHHHHHTTHHHHHHHHHTT---HHHHHTT---STT-EEEEE--SHHHHHHHHHHHTT--SEEEEE-SSPPPHHHHHHHHHHHHHHHS----EEE--SHHHHHHH-SEEEE-S---STTTT-B-HHHHHTSPTTEEEEE-S-GGGB-HHHHHHHHHTTSEEEEES--SSSSPPTT-GGGT---TT-TTSSEEE--S-GGGSHHHHHHHHHHHHHHHHHHHTT-----GGGEEEETTEE--SS--/--SPEEEEE-B--HHHHHH-TT-TTBTTTGGG-HHHHHHTT-EEEEES---STTTSHHHHT-TTEEEEEE-TTS---B-HHHHTT-TT--EEEESSS--TTB-HHHHHTTT-EEE--TTSSHHHHHHHHHHHHHHHHTTHHHHHHHHHTT---HHHHHTT---STT-EEEEE--SHHHHHHHHHHGGG--SEEEEE-SSPPPHHHHHHHHHHHHHHHS----EEE---HHHHHHH-SEEEE-S---STTTT-B-HHHHHTSPTTEEEEE-S-GGGB-HHHHHHHHHTTSEEEEES--SSSSPPTT-GGGT---TT-TTSSEEE--S-GGGSHHHHHHHHHHHHHHHHHHHTT-----GGGEEEETTEE--SS--/--PPEEEEE-B--HHHHHH-TT-TTBTTTGGG-HHHHHHTT-EEEEES---STTTSHHHHTGGGEEEEEE-TTS---B-HHHHTT-TT--EEEESSS--TTB-HHHHHTTT-EEE--TTSSHHHHHHHHHHHHHHHHTTHHHHHHHHHTT---HHHHHTT---STT-EEEEE--SHHHHHHHHHHGGG--SEEEEE-SSPPPHHHHHHHHHHHHHHHS----EEE--SHHHHHHH-SEEEE-S---GGGTT-B-HHHHHTSPTTEEEEE-S-GGGB-HHHHHHHHHTTSEEEEES--SSSSPPTT-GGGT---TT-TTSSEEE--S-GGGSHHHHHHHHHHHHHHHHHHHTT-----GGGEEEETTEE--SS--